Protein 7P8M (pdb70)

Organism: Methanocaldococcus jannaschii (strain ATCC 43067 / DSM 2661 / JAL-1 / JCM 10045 / NBRC 100440) (NCBI:txid243232)

Solvent-accessible surface area: 31659 Å² total; per-residue (Å²): 134,74,23,45,22,16,91,22,103,57,84,13,15,64,103,38,69,46,1,14,2,38,12,24,0,50,0,28,2,10,0,1,0,4,2,0,0,20,22,1,1,105,26,0,5,141,16,0,87,132,125,86,52,42,11,21,13,0,21,1,14,4,2,0,1,13,13,1,90,29,133,50,122,52,48,26,14,94,23,98,40,57,4,12,1,0,1,1,0,8,0,13,47,64,56,99,33,145,164,128,107,98,85,69,154,15,51,0,28,103,26,0,44,141,12,0,63,63,33,3,109,159,14,4,110,14,18,63,22,125,120,4,13,83,27,55,37,99,13,16,39,3,31,158,38,41,35,45,6,0,76,82,56,53,145,40,0,16,1,47,36,13,1,2,0,11,3,16,9,67,60,3,20,0,1,96,0,0,7,54,0,1,106,68,0,12,29,88,132,4,11,103,94,9,52,4,4,0,1,4,0,72,0,21,0,8,4,61,40,137,70,0,18,0,43,1,41,0,0,0,0,1,111,97,0,140,47,31,102,49,0,90,102,16,8,94,91,0,60,128,47,0,78,50,25,5,145,158,30,2,123,60,45,106,38,57,15,68,11,10,95,100,32,41,78,165,183,99,55,26,41,17,0,13,0,0,0,10,1,1,77,5,41,19,0,1,0,3,15,0,6,24,14,29,2,0,14,3,14,20,10,19,3,2,5,30,6,4,2,0,9,0,4,3,2,19,1,0,0,2,0,8,7,0,0,34,36,0,0,77,24,0,22,147,36,138,3,8,50,10,0,12,0,12,0,4,2,40,11,20,99,25,2,28,88,1,50,0,0,0,0,7,0,11,13,62,124,120,88,70,21,143,93,7,47,78,116,0,80,105,20,0,47,87,29,0,97,63,3,70,68,0,39,108,34,5,56,81,47,147,42,75,10,26,178,104,189,37,83,16,77,19,63,105,34,125,37,81,10,18,53,106,27,53,3,2,1,1,3,15,19,0,56,0,14,0,9,1,1,0,4,2,0,0,8,9,2,1,73,25,0,0,130,19,0,87,131,125,26,35,0,11,0,97,9,36,2,9,8,3,0,1,6,7,8,71,5,145,51,124,45,48,28,20,86,33,83,46,48,4,11,0,0,1,0,3,90,3,11,25,42,3,85,32,192,172,132,153,101,82,66,142,10,71,1,17,103,28,0,35,118,14,0,63,56,28,2,116,155,24,3,117,20,11,66,14,131,124,4,13,74,21,55,37,103,12,24,98,36,74,31,60,21,100,76,6,134,92,38,75,104,68,113,52,10,102,3,127,70,38,21,27,0,13,6,13,4,64,53,3,13,0,1,91,0,0,8,50,0,1,112,60,0,19,28,88,128,3,4,109,103,7,57,4,2,0,6,6,0,28,0,7,0,3,2,60,38,126,61,0,5,0,20,1,31,0,0,0,0,1,135,90,0,142,49,33,105,49,0,70,85,14,0,93,106,0,54,128,50,0,92,65,25,5,133,161,43,3,90,69,40,108,40,56,18,52,6,11,39,30,30,41,66,145,121,91,16,15,49,24,5,25,2,0,0,20,0,5,21,26,52,4,0,0,0,2,10,0,5,27,18,29,3,0,2,3,1,32,7,28,8,15,8,72,4,9,2,0,17,10,1,10,37,53,3,2,1,0,0,10,3,0,0,40,26,0,0,69,26,0,20,150,34,130,1,8,71,7,0,22,0,25,0,13,0,68,50,51,103,31,0,16,52,1,64,28,0,20,0,10,0,9,12,68,125,121,74,78,24,133,94,4,27,82,116,0,62,125,23,0,41,98,32,0,93,69,0,61,74,0,8,98,38,3,31,91,43,144,29,70,8,30

Sequence (812 aa):
RNIIVKKLDVEPIEERPTEIVERKGLGHPDSICDGIAESVSRALCKMYMEKFGTILHHNTDQVELVGGHAYPKFGGGVMVSPIYILLSGRATMEILDKEKNEVIKLPVGTTAVKAAKEYLKKVLRNVDVDKDVIIDCRIGQGSMDAVDVFERQKEVPLANDTSFGVGYAPLSTTERLVLETERFLNSDELKNEIPAVGEDIKVMGLREGKKITLTIAMAVVDRYVKNIEEYKEVIEKVRKKVEDLAKKIADGYEVEIHINTADDYERESVYLTVTGTSAEMGDDGSVGRGNRVNGLITPFRPMSMEAASGKNPVNHVGKIYNILANLIANDIAKLEGVKECYVRILSQAGKPINEPKALDIEIITEDSYDIKDIEPKAKEIANKWLDNIMEVQKMIVEGKVTTFSHMRNIIVKKLDVEPIEERPTEIVERKGLGHPDSICDGIAESVSRALCKMYMEKFGTILHHNTDQVELVGGHAYPKFGGGVMVSPIYILLSGRATMEILDKEKNEVIKLPVGTTAVKAAKEYLKKVLRNVDVDKDVIIDCRIGQGSMDAVDVFERQKNEVPLANDTSFGVGYAPLSTTERLVLETERFLNSDELKNEIPAVGEDIKVMGLREGKKITLTIAMAVVDRYVKNIEEYKEVIEKVRKKVEDLAKKIADGYEVEIHINTADDYERESVYLTVTGTSAEMGDDGSVGRGNRVNGLITPFRPMSMEAASGKNPVNHVGKIYNILANLIANDIAKLEGVKECYVRILSQAGKPINEPKALDIEIITEDSYDIKDIEPKAKEIANKWLDNIMEVQKMIVEGKVTTF

B-factor: mean 40.02, std 16.42, range [15.79, 148.14]

Secondary structure (DSSP, 8-state):
--EEEEE--S--GGGSSEEEEEEE-TTSHHHHHHHHHHHHHHHHHHHHHHHHSSPPPEEEEEEEEE--EEE--TT--EEEEPEEEEEEEEE--EEEETTTTEEEE--HHHHHHHHHHHHHHHH-TT--TTTTEEEEE--EEPPHHHHHHHHHT---PBPSSS-EEEEEESPPHHHHHHHHHHHHHTSHHHHHH-TTEEEEEEEEEEEETTEEEEEEEEEEEGGG--SHHHHHHHHHHHHHHHHHHHHHHSTTSEEEEEE-TT-BGGGTB--EESSSSGGGGT--EETTSS--TTS-B-TTS-------TTB-TTT-HHHHHHHHHHHHHHHHHTSTTEEEEEEEEE--TTSBTTS-SEEEEEEEEPTT--HHHHHHHHHHHHHHHHHTTHHHHHHHHTT-S---/-----EEEEE--S--GGGSSEEEEEEE-TTSHHHHHHHHHHHHHHHHHHHHHHHHSS---EEEEEEEEE--EEE--TT--EEEE-EEEEEEEEEEEEEEETTTTEEEE--HHHHHHHHHHHHHHHH-TT--TTTSEEEEE--EEEEEEHHHHHHHTT-PPPBP-S--EEEEEES--HHHHHHHHHHHHHTSHHHHHH-TTEEEEEEEEEEEETTEEEEEEEEEEEGGG--SHHHHHHHHHHHHHHHHHHHHHHSTTSEEEEEESTT-BTTTTB--EESSSSGGGTT--EETTSS--TTS-B-TTS-------TTS-TTT-HHHHHHHHHHHHHHHHTTSTTEEEEEEEEE--TTSBTTS-SEEEEEEEEPTT--HHHHHHHHHHHHHHHHHTHHHHHHHHHTT-S---

Radius of gyration: 25.98 Å; Cα contacts (8 Å, |Δi|>4): 2005; chains: 2; bounding box: 75×56×71 Å

Foldseek 3Di:
DFEAEAADDDDDPQQDQKFKKKFWFCQEQANLFLQLLQLLQLLQQVQCCVVPVGRADWFFLKKKKFFAAWDFDAQFTGFDGAIEMEGETADAQWDQPVVVRDIGGGPSQVSSQVSSLVSCVVQFVQDDCVPRYDYHYDYYHDDVVLRCQQPVPLVFGFASAWFKAKAKDDDDLQHCLNQVLLCVLSPPVNCVVVVQWFRRKMWMWMGGHQEIEIEIETAGANSRGNDVVSVVVSVVVSVVVSVVVCCVRSPPGHYHYHYQPVDDVVVRRGRYDNGRHCSNVRDIYIFQPGAAQVRMDTPPADGGSQGLRNGHLSHHCSNLNNLLNHQLNHVLCPDQFFPMKMWMFTAHGSHGPLDTPHIYMYTHTDPPDDVVVSVVVSVVSSNVCSVVSVVSSVCSSVVVGGRD/DDDFFEAEDADPDDDDLQDFKWKWKFWFCQEQANLFLQLLQLLLLLQQVQCCVVQVFHFAWFFLKKWKAFADWDFDAQFTGQDGAIEMETETADAAWECEVVPRDIDGTPNFVSSQVSSLVSCVVQFVQDDSVGRYDYHYDYHYDYYYVVVSVVRNVLDFDFAQDWAKAKAKDDDDLQNVLNQVLLVVLSDPVNCVVQVQWFRRKMWMWMGRRQEIEIEMETAGARSRGNALVSVVVSVVVSVVVSVVVCCVRVPPGHYHYHYQPVDDSVVRRGRYDNRGHSSNPNDIYIFQPGDAQVRMDTPPDDDDSDGLRRHQLRHDLNNLRNQLQHVLNHVLCPDPFFPMKMWMFIADGPGRSLRTPHIYIYTHGDPPDDSVVSVVVSVVSSNVCSVVSVVSSVCSSVVVGGRD

InterPro domains:
  IPR002795 S-adenosylmethionine synthetase, archaea [MF_00136] (1-406)
  IPR027790 S-adenosylmethionine synthase [PF01941] (2-402)
  IPR027790 S-adenosylmethionine synthase [PTHR36697] (1-406)
  IPR042544 S-adenosylmethionine synthetase, domain 3 [G3DSA:3.30.300.280] (145-271)
  IPR042544 S-adenosylmethionine synthetase, domain 3 [G3DSA:3.30.300.280] (272-405)

Structure (mmCIF, N/CA/C/O backbone):
data_7P8M
#
_entry.id   7P8M
#
_cell.length_a   76.490
_cell.length_b   76.490
_cell.length_c   280.990
_cell.angle_alpha   90.000
_cell.angle_beta   90.000
_cell.angle_gamma   120.000
#
_symmetry.space_group_name_H-M   'P 32 2 1'
#
loop_
_entity.id
_entity.type
_entity.pdbx_description
1 polymer 'S-adenosylmethionine synthase'
2 non-polymer TRIPHOSPHATE
3 non-polymer 'MAGNESIUM ION'
4 non-polymer '4,5-dimethoxy-2-nitro benzyme S-adenosyl-methionine'
5 water water
#
loop_
_atom_site.group_PDB
_atom_site.id
_atom_site.type_symbol
_atom_site.label_atom_id
_atom_site.label_alt_id
_atom_site.label_comp_id
_atom_site.label_asym_id
_atom_site.label_entity_id
_atom_site.label_seq_id
_atom_site.pdbx_PDB_ins_code
_atom_site.Cartn_x
_atom_site.Cartn_y
_atom_site.Cartn_z
_atom_site.occupancy
_atom_site.B_iso_or_equiv
_atom_site.auth_seq_id
_atom_site.auth_comp_id
_atom_site.auth_asym_id
_atom_site.auth_atom_id
_atom_site.pdbx_PDB_model_num
ATOM 1 N N . ARG A 1 22 ? -44.165 -9.983 36.261 1.00 50.14 2 ARG A N 1
ATOM 2 C CA . ARG A 1 22 ? -42.968 -10.674 35.789 1.00 51.07 2 ARG A CA 1
ATOM 3 C C . ARG A 1 22 ? -42.547 -11.787 36.748 1.00 47.81 2 ARG A C 1
ATOM 4 O O . ARG A 1 22 ? -42.722 -11.678 37.961 1.00 42.30 2 ARG A O 1
ATOM 25 N N . ASN A 1 23 ? -41.978 -12.848 36.186 1.00 44.76 3 ASN A N 1
ATOM 26 C CA . ASN A 1 23 ? -41.633 -14.045 36.943 1.00 42.64 3 ASN A CA 1
ATOM 27 C C . ASN A 1 23 ? -40.228 -13.995 37.539 1.00 41.16 3 ASN A C 1
ATOM 28 O O . ASN A 1 23 ? -39.351 -14.768 37.147 1.00 36.68 3 ASN A O 1
ATOM 39 N N . ILE A 1 24 ? -40.024 -13.092 38.492 1.00 39.06 4 ILE A N 1
ATOM 40 C CA . ILE A 1 24 ? -38.725 -12.932 39.137 1.00 36.82 4 ILE A CA 1
ATOM 41 C C . ILE A 1 24 ? -38.730 -13.623 40.493 1.00 41.26 4 ILE A C 1
ATOM 42 O O . ILE A 1 24 ? -39.616 -13.399 41.316 1.00 43.19 4 ILE A O 1
ATOM 58 N N . ILE A 1 25 ? -37.725 -14.469 40.699 1.00 37.08 5 ILE A N 1
ATOM 59 C CA . ILE A 1 25 ? -37.623 -15.329 41.872 1.00 40.22 5 ILE A CA 1
ATOM 60 C C . ILE A 1 25 ? -36.297 -15.050 42.572 1.00 38.33 5 ILE A C 1
ATOM 61 O O . ILE A 1 25 ? -35.245 -15.073 41.941 1.00 31.22 5 ILE A O 1
ATOM 77 N N . VAL A 1 26 ? -36.345 -14.776 43.871 1.00 34.05 6 VAL A N 1
ATOM 78 C CA . VAL A 1 26 ? -35.126 -14.512 44.626 1.00 34.51 6 VAL A CA 1
ATOM 79 C C . VAL A 1 26 ? -35.013 -15.511 45.765 1.00 40.67 6 VAL A C 1
ATOM 80 O O . VAL A 1 26 ? -35.964 -15.712 46.515 1.00 36.88 6 VAL A O 1
ATOM 93 N N . LYS A 1 27 ? -33.846 -16.140 45.876 1.00 30.89 7 LYS A N 1
ATOM 94 C CA . LYS A 1 27 ? -33.595 -17.130 46.917 1.00 31.98 7 LYS A CA 1
ATOM 95 C C . LYS A 1 27 ? -32.265 -16.890 47.604 1.00 33.63 7 LYS A C 1
ATOM 96 O O . LYS A 1 27 ? -31.292 -16.455 46.987 1.00 32.57 7 LYS A O 1
ATOM 115 N N . LYS A 1 28 ? -32.235 -17.186 48.896 1.00 27.86 8 LYS A N 1
ATOM 116 C CA . LYS A 1 28 ? -30.990 -17.284 49.625 1.00 28.00 8 LYS A CA 1
ATOM 117 C C . LYS A 1 28 ? -30.343 -18.609 49.235 1.00 29.22 8 LYS A C 1
ATOM 118 O O . LYS A 1 28 ? -31.034 -19.617 49.075 1.00 35.04 8 LYS A O 1
ATOM 137 N N . LEU A 1 29 ? -29.029 -18.598 49.052 1.00 31.18 9 LEU A N 1
ATOM 138 C CA . LEU A 1 29 ? -28.282 -19.819 48.770 1.00 32.44 9 LEU A CA 1
ATOM 139 C C . LEU A 1 29 ? -27.271 -20.020 49.885 1.00 30.99 9 LEU A C 1
ATOM 140 O O . LEU A 1 29 ? -26.439 -19.150 50.141 1.00 31.07 9 LEU A O 1
ATOM 156 N N . ASP A 1 30 ? -27.364 -21.162 50.556 1.00 34.79 10 ASP A N 1
ATOM 157 C CA . ASP A 1 30 ? -26.524 -21.442 51.714 1.00 35.33 10 ASP A CA 1
ATOM 158 C C . ASP A 1 30 ? -25.544 -22.568 51.397 1.00 34.45 10 ASP A C 1
ATOM 159 O O . ASP A 1 30 ? -25.740 -23.720 51.785 1.00 33.42 10 ASP A O 1
ATOM 168 N N . VAL A 1 31 ? -24.496 -22.216 50.663 1.00 33.16 11 VAL A N 1
ATOM 169 C CA . VAL A 1 31 ? -23.432 -23.146 50.316 1.00 28.61 11 VAL A CA 1
ATOM 170 C C . VAL A 1 31 ? -22.110 -22.428 50.538 1.00 31.81 11 VAL A C 1
ATOM 171 O O . VAL A 1 31 ? -22.091 -21.224 50.796 1.00 31.38 11 VAL A O 1
ATOM 184 N N . GLU A 1 32 ? -21.007 -23.157 50.447 1.00 29.32 12 GLU A N 1
ATOM 185 C CA . GLU A 1 32 ? -19.700 -22.552 50.650 1.00 33.03 12 GLU A CA 1
ATOM 186 C C . GLU A 1 32 ? -19.358 -21.622 49.481 1.00 33.07 12 GLU A C 1
ATOM 187 O O . GLU A 1 32 ? -19.430 -22.038 48.325 1.00 31.83 12 GLU A O 1
ATOM 199 N N . PRO A 1 33 ? -18.990 -20.360 49.773 1.00 38.36 13 PRO A N 1
ATOM 200 C CA . PRO A 1 33 ? -18.576 -19.456 48.691 1.00 33.30 13 PRO A CA 1
ATOM 201 C C . PRO A 1 33 ? -17.375 -20.007 47.931 1.00 34.19 13 PRO A C 1
ATOM 202 O O . PRO A 1 33 ? -16.538 -20.676 48.532 1.00 31.01 13 PRO A O 1
ATOM 213 N N . ILE A 1 34 ? -17.292 -19.727 46.632 1.00 32.97 14 ILE A N 1
ATOM 214 C CA . ILE A 1 34 ? -16.283 -20.349 45.784 1.00 30.20 14 ILE A CA 1
ATOM 215 C C . ILE A 1 34 ? -14.855 -20.032 46.249 1.00 31.75 14 ILE A C 1
ATOM 216 O O . ILE A 1 34 ? -13.979 -20.894 46.173 1.00 33.19 14 ILE A O 1
ATOM 232 N N . GLU A 1 35 ? -14.624 -18.818 46.743 1.00 32.26 15 GLU A N 1
ATOM 233 C CA . GLU A 1 35 ? -13.294 -18.427 47.225 1.00 38.48 15 GLU A CA 1
ATOM 234 C C . GLU A 1 35 ? -12.835 -19.262 48.414 1.00 39.91 15 GLU A C 1
ATOM 235 O O . GLU A 1 35 ? -11.636 -19.451 48.623 1.00 39.43 15 GLU A O 1
ATOM 247 N N . GLU A 1 36 ? -13.793 -19.746 49.196 1.00 37.03 16 GLU A N 1
ATOM 248 C CA . GLU A 1 36 ? -13.495 -20.444 50.438 1.00 34.40 16 GLU A CA 1
ATOM 249 C C . GLU A 1 36 ? -13.432 -21.951 50.234 1.00 38.66 16 GLU A C 1
ATOM 250 O O . GLU A 1 36 ? -12.978 -22.683 51.105 1.00 34.42 16 GLU A O 1
ATOM 262 N N . ARG A 1 37 ? -13.875 -22.417 49.072 1.00 28.72 17 ARG A N 1
ATOM 263 C CA . ARG A 1 37 ? -13.764 -23.828 48.754 1.00 25.78 17 ARG A CA 1
ATOM 264 C C . ARG A 1 37 ? -12.289 -24.179 48.583 1.00 24.11 17 ARG A C 1
ATOM 265 O O . ARG A 1 37 ? -11.476 -23.303 48.300 1.00 30.85 17 ARG A O 1
ATOM 286 N N . PRO A 1 38 ? -11.930 -25.456 48.766 1.00 26.44 18 PRO A N 1
ATOM 287 C CA . PRO A 1 38 ? -10.508 -25.811 48.668 1.00 26.81 18 PRO A CA 1
ATOM 288 C C . PRO A 1 38 ? -9.942 -25.766 47.251 1.00 33.84 18 PRO A C 1
ATOM 289 O O . PRO A 1 38 ? -8.754 -25.480 47.093 1.00 27.56 18 PRO A O 1
ATOM 300 N N . THR A 1 39 ? -10.767 -26.043 46.246 1.00 25.87 19 THR A N 1
ATOM 301 C CA . THR A 1 39 ? -10.262 -26.209 44.887 1.00 27.55 19 THR A CA 1
ATOM 302 C C . THR A 1 39 ? -11.084 -25.430 43.877 1.00 28.76 19 THR A C 1
ATOM 303 O O . THR A 1 39 ? -12.313 -25.377 43.957 1.00 26.71 19 THR A O 1
ATOM 314 N N . GLU A 1 40 ? -10.376 -24.835 42.923 1.00 25.28 20 GLU A N 1
ATOM 315 C CA . GLU A 1 40 ? -10.985 -24.082 41.839 1.00 28.80 20 GLU A CA 1
ATOM 316 C C . GLU A 1 40 ? -10.196 -24.351 40.563 1.00 25.81 20 GLU A C 1
ATOM 317 O O . GLU A 1 40 ? -8.966 -24.347 40.581 1.00 25.80 20 GLU A O 1
ATOM 329 N N . ILE A 1 41 ? -10.891 -24.608 39.462 1.00 24.75 21 ILE A N 1
ATOM 330 C CA . ILE A 1 41 ? -10.219 -24.707 38.171 1.00 26.15 21 ILE A CA 1
ATOM 331 C C . ILE A 1 41 ? -10.976 -23.847 37.172 1.00 26.05 21 ILE A C 1
ATOM 332 O O . ILE A 1 41 ? -12.205 -23.868 37.117 1.00 27.18 21 ILE A O 1
ATOM 348 N N . VAL A 1 42 ? -10.214 -23.055 36.424 1.00 24.79 22 VAL A N 1
ATOM 349 C CA . VAL A 1 42 ? -10.744 -22.052 35.512 1.00 26.25 22 VAL A CA 1
ATOM 350 C C . VAL A 1 42 ? -9.859 -22.022 34.275 1.00 21.39 22 VAL A C 1
ATOM 351 O O . VAL A 1 42 ? -8.638 -22.145 34.380 1.00 26.29 22 VAL A O 1
ATOM 364 N N . GLU A 1 43 ? -10.466 -21.844 33.110 1.00 24.28 23 GLU A N 1
ATOM 365 C CA . GLU A 1 43 ? -9.713 -21.821 31.862 1.00 22.70 23 GLU A CA 1
ATOM 366 C C . GLU A 1 43 ? -10.193 -20.692 30.958 1.00 26.01 23 GLU A C 1
ATOM 367 O O . GLU A 1 43 ? -11.375 -20.336 30.975 1.00 24.27 23 GLU A O 1
ATOM 379 N N . ARG A 1 44 ? -9.267 -20.108 30.198 1.00 24.05 24 ARG A N 1
ATOM 380 C CA . ARG A 1 44 ? -9.631 -19.186 29.128 1.00 24.96 24 ARG A CA 1
ATOM 381 C C . ARG A 1 44 ? -8.870 -19.512 27.848 1.00 23.38 24 ARG A C 1
ATOM 382 O O . ARG A 1 44 ? -7.640 -19.621 27.840 1.00 21.81 24 ARG A O 1
ATOM 403 N N . LYS A 1 45 ? -9.631 -19.678 26.772 1.00 22.15 25 LYS A N 1
ATOM 404 C CA . LYS A 1 45 ? -9.087 -19.859 25.435 1.00 24.74 25 LYS A CA 1
ATOM 405 C C . LYS A 1 45 ? -8.935 -18.493 24.795 1.00 22.66 25 LYS A C 1
ATOM 406 O O . LYS A 1 45 ? -9.924 -17.834 24.499 1.00 23.36 25 LYS A O 1
ATOM 425 N N . GLY A 1 46 ? -7.694 -18.061 24.613 1.00 23.75 26 GLY A N 1
ATOM 426 C CA . GLY A 1 46 ? -7.419 -16.711 24.166 1.00 24.74 26 GLY A CA 1
ATOM 427 C C . GLY A 1 46 ? -7.744 -16.500 22.699 1.00 22.76 26 GLY A C 1
ATOM 428 O O . GLY A 1 46 ? -8.173 -17.417 22.009 1.00 24.82 26 GLY A O 1
ATOM 432 N N . LEU A 1 47 ? -7.514 -15.280 22.233 1.00 23.44 27 LEU A N 1
ATOM 433 C CA . LEU A 1 47 ? -8.044 -14.818 20.953 1.00 29.59 27 LEU A CA 1
ATOM 434 C C . LEU A 1 47 ? -7.634 -15.647 19.735 1.00 27.32 27 LEU A C 1
ATOM 435 O O . LEU A 1 47 ? -8.428 -15.816 18.807 1.00 25.03 27 LEU A O 1
ATOM 451 N N . GLY A 1 48 ? -6.407 -16.161 19.731 1.00 26.71 28 GLY A N 1
ATOM 452 C CA . GLY A 1 48 ? -5.906 -16.915 18.594 1.00 25.00 28 GLY A CA 1
ATOM 453 C C . GLY A 1 48 ? -6.058 -18.420 18.720 1.00 26.30 28 GLY A C 1
ATOM 454 O O . GLY A 1 48 ? -5.600 -19.166 17.857 1.00 24.76 28 GLY A O 1
ATOM 458 N N . HIS A 1 49 ? -6.683 -18.876 19.801 1.00 24.17 29 HIS A N 1
ATOM 459 C CA . HIS A 1 49 ? -7.016 -20.288 19.938 1.00 23.55 29 HIS A CA 1
ATOM 460 C C . HIS A 1 49 ? -8.079 -20.653 18.896 1.00 23.43 29 HIS A C 1
ATOM 461 O O . HIS A 1 49 ? -8.983 -19.861 18.651 1.00 24.91 29 HIS A O 1
ATOM 474 N N . PRO A 1 50 ? -7.988 -21.851 18.289 1.00 25.22 30 PRO A N 1
ATOM 475 C CA . PRO A 1 50 ? -8.905 -22.141 17.172 1.00 23.51 30 PRO A CA 1
ATOM 476 C C . PRO A 1 50 ? -10.397 -22.017 17.508 1.00 22.06 30 PRO A C 1
ATOM 477 O O . PRO A 1 50 ? -11.169 -21.562 16.670 1.00 24.53 30 PRO A O 1
ATOM 488 N N . ASP A 1 51 ? -10.798 -22.404 18.716 1.00 23.64 31 ASP A N 1
ATOM 489 C CA . ASP A 1 51 ? -12.204 -22.303 19.092 1.00 21.26 31 ASP A CA 1
ATOM 490 C C . ASP A 1 51 ? -12.633 -20.840 19.211 1.00 25.76 31 ASP A C 1
ATOM 491 O O . ASP A 1 51 ? -13.724 -20.473 18.774 1.00 22.70 31 ASP A O 1
ATOM 500 N N . SER A 1 52 ? -11.764 -20.009 19.781 1.00 21.91 32 SER A N 1
ATOM 501 C CA . SER A 1 52 ? -12.026 -18.577 19.916 1.00 23.06 32 SER A CA 1
ATOM 502 C C . SER A 1 52 ? -11.988 -17.845 18.569 1.00 22.43 32 SER A C 1
ATOM 503 O O . SER A 1 52 ? -12.694 -16.857 18.367 1.00 23.17 32 SER A O 1
ATOM 511 N N . ILE A 1 53 ? -11.139 -18.311 17.665 1.00 24.93 33 ILE A N 1
ATOM 512 C CA . ILE A 1 53 ? -11.141 -17.787 16.297 1.00 23.96 33 ILE A CA 1
ATOM 513 C C . ILE A 1 53 ? -12.523 -18.002 15.689 1.00 22.14 33 ILE A C 1
ATOM 514 O O . ILE A 1 53 ? -13.086 -17.097 15.078 1.00 26.44 33 ILE A O 1
ATOM 530 N N . CYS A 1 54 ? -13.083 -19.191 15.881 1.00 20.78 34 CYS A N 1
ATOM 531 C CA . CYS A 1 54 ? -14.416 -19.487 15.366 1.00 19.85 34 CYS A CA 1
ATOM 532 C C . CYS A 1 54 ? -15.501 -18.631 16.016 1.00 22.76 34 CYS A C 1
ATOM 533 O O . CYS A 1 54 ? -16.347 -18.098 15.320 1.00 22.15 34 CYS A O 1
ATOM 541 N N . ASP A 1 55 ? -15.489 -18.487 17.343 1.00 20.66 35 ASP A N 1
ATOM 542 C CA . ASP A 1 55 ? -16.455 -17.611 18.009 1.00 21.92 35 ASP A CA 1
ATOM 543 C C . ASP A 1 55 ? -16.390 -16.180 17.481 1.00 20.87 35 ASP A C 1
ATOM 544 O O . ASP A 1 55 ? -17.416 -15.568 17.184 1.00 23.01 35 ASP A O 1
ATOM 553 N N . GLY A 1 56 ? -15.181 -15.641 17.383 1.00 22.83 36 GLY A N 1
ATOM 554 C CA . GLY A 1 56 ? -14.994 -14.269 16.948 1.00 21.18 36 GLY A CA 1
ATOM 555 C C . GLY A 1 56 ? -15.348 -14.060 15.486 1.00 22.20 36 GLY A C 1
ATOM 556 O O . GLY A 1 56 ? -15.861 -13.005 15.117 1.00 22.81 36 GLY A O 1
ATOM 560 N N . ILE A 1 57 ? -15.077 -15.054 14.650 1.00 21.33 37 ILE A N 1
ATOM 561 C CA . ILE A 1 57 ? -15.479 -14.966 13.245 1.00 21.54 37 ILE A CA 1
ATOM 562 C C . ILE A 1 57 ? -17.003 -14.974 13.164 1.00 23.18 37 ILE A C 1
ATOM 563 O O . ILE A 1 57 ? -17.598 -14.169 12.449 1.00 26.33 37 ILE A O 1
ATOM 579 N N . ALA A 1 58 ? -17.630 -15.882 13.904 1.00 25.43 38 ALA A N 1
ATOM 580 C CA . ALA A 1 58 ? -19.085 -15.997 13.898 1.00 20.90 38 ALA A CA 1
ATOM 581 C C . ALA A 1 58 ? -19.738 -14.669 14.274 1.00 23.67 38 ALA A C 1
ATOM 582 O O . ALA A 1 58 ? -20.667 -14.218 13.605 1.00 25.54 38 ALA A O 1
ATOM 589 N N . GLU A 1 59 ? -19.248 -14.035 15.337 1.00 24.83 39 GLU A N 1
ATOM 590 C CA . GLU A 1 59 ? -19.803 -12.758 15.767 1.00 23.25 39 GLU A CA 1
ATOM 591 C C . GLU A 1 59 ? -19.514 -11.644 14.752 1.00 26.99 39 GLU A C 1
ATOM 592 O O . GLU A 1 59 ? -20.374 -10.801 14.505 1.00 26.49 39 GLU A O 1
ATOM 604 N N . SER A 1 60 ? -18.314 -11.649 14.173 1.00 25.18 40 SER A N 1
ATOM 605 C CA . SER A 1 60 ? -17.956 -10.711 13.106 1.00 28.24 40 SER A CA 1
ATOM 606 C C . SER A 1 60 ? -18.914 -10.786 11.924 1.00 29.61 40 SER A C 1
ATOM 607 O O . SER A 1 60 ? -19.302 -9.763 11.363 1.00 26.57 40 SER A O 1
ATOM 615 N N . VAL A 1 61 ? -19.277 -12.003 11.540 1.00 25.14 41 VAL A N 1
ATOM 616 C CA . VAL A 1 61 ? -20.203 -12.204 10.433 1.00 21.89 41 VAL A CA 1
ATOM 617 C C . VAL A 1 61 ? -21.572 -11.632 10.788 1.00 24.93 41 VAL A C 1
ATOM 618 O O . VAL A 1 61 ? -22.183 -10.945 9.984 1.00 22.97 41 VAL A O 1
ATOM 631 N N . SER A 1 62 ? -22.048 -11.878 12.004 1.00 22.00 42 SER A N 1
ATOM 632 C CA . SER A 1 62 ? -23.356 -11.365 12.391 1.00 20.70 42 SER A CA 1
ATOM 633 C C . SER A 1 62 ? -23.355 -9.837 12.405 1.00 24.47 42 SER A C 1
ATOM 634 O O . SER A 1 62 ? -24.306 -9.203 11.939 1.00 25.63 42 SER A O 1
ATOM 642 N N . ARG A 1 63 ? -22.288 -9.248 12.936 1.00 23.12 43 ARG A N 1
ATOM 643 C CA . ARG A 1 63 ? -22.193 -7.796 13.020 1.00 23.97 43 ARG A CA 1
ATOM 644 C C . ARG A 1 63 ? -22.225 -7.173 11.632 1.00 26.49 43 ARG A C 1
ATOM 645 O O . ARG A 1 63 ? -22.872 -6.146 11.418 1.00 27.63 43 ARG A O 1
ATOM 666 N N . ALA A 1 64 ? -21.530 -7.807 10.695 1.00 25.05 44 ALA A N 1
ATOM 667 C CA . ALA A 1 64 ? -21.448 -7.302 9.322 1.00 30.29 44 ALA A CA 1
ATOM 668 C C . ALA A 1 64 ? -22.780 -7.443 8.591 1.00 27.32 44 ALA A C 1
ATOM 669 O O . ALA A 1 64 ? -23.171 -6.558 7.830 1.00 29.13 44 ALA A O 1
ATOM 676 N N . LEU A 1 65 ? -23.472 -8.555 8.814 1.00 24.98 45 LEU A N 1
ATOM 677 C CA . LEU A 1 65 ? -24.802 -8.744 8.254 1.00 25.41 45 LEU A CA 1
ATOM 678 C C . LEU A 1 65 ? -25.811 -7.756 8.838 1.00 28.43 45 LEU A C 1
ATOM 679 O O . LEU A 1 65 ? -26.674 -7.256 8.121 1.00 28.88 45 LEU A O 1
ATOM 695 N N . CYS A 1 66 ? -25.711 -7.478 10.136 1.00 26.08 46 CYS A N 1
ATOM 696 C CA . CYS A 1 66 ? -26.591 -6.496 10.765 1.00 26.21 46 CYS A CA 1
ATOM 697 C C . CYS A 1 66 ? -26.422 -5.157 10.076 1.00 26.59 46 CYS A C 1
ATOM 698 O O . CYS A 1 66 ? -27.398 -4.473 9.778 1.00 31.20 46 CYS A O 1
ATOM 706 N N . LYS A 1 67 ? -25.170 -4.794 9.822 1.00 26.52 47 LYS A N 1
ATOM 707 C CA . LYS A 1 67 ? -24.848 -3.519 9.202 1.00 31.77 47 LYS A CA 1
ATOM 708 C C . LYS A 1 67 ? -25.353 -3.475 7.762 1.00 29.86 47 LYS A C 1
ATOM 709 O O . LYS A 1 67 ? -25.834 -2.446 7.297 1.00 33.83 47 LYS A O 1
ATOM 728 N N . MET A 1 68 ? -25.245 -4.600 7.068 1.00 27.20 48 MET A N 1
ATOM 729 C CA . MET A 1 68 ? -25.675 -4.681 5.675 1.00 29.30 48 MET A CA 1
ATOM 730 C C . MET A 1 68 ? -27.193 -4.591 5.579 1.00 32.50 48 MET A C 1
ATOM 731 O O . MET A 1 68 ? -27.726 -3.858 4.745 1.00 27.41 48 MET A O 1
ATOM 745 N N . TYR A 1 69 ? -27.885 -5.335 6.436 1.00 31.18 49 TYR A N 1
ATOM 746 C CA . TYR A 1 69 ? -29.343 -5.310 6.464 1.00 29.29 49 TYR A CA 1
ATOM 747 C C . TYR A 1 69 ? -29.849 -3.917 6.818 1.00 36.34 49 TYR A C 1
ATOM 748 O O . TYR A 1 69 ? -30.831 -3.437 6.242 1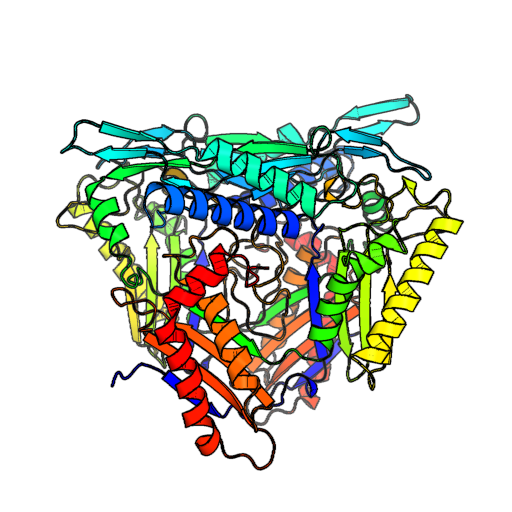.00 32.62 49 TYR A O 1
ATOM 766 N N . MET A 1 70 ? -29.176 -3.276 7.769 1.00 32.31 50 MET A N 1
ATOM 767 C CA . MET A 1 70 ? -29.539 -1.931 8.204 1.00 34.51 50 MET A CA 1
ATOM 768 C C . MET A 1 70 ? -29.389 -0.933 7.062 1.00 37.89 50 MET A C 1
ATOM 769 O O . MET A 1 70 ? -30.267 -0.103 6.839 1.00 36.68 50 MET A O 1
ATOM 783 N N . GLU A 1 71 ? -28.272 -1.019 6.347 1.00 37.19 51 GLU A N 1
ATOM 784 C CA . GLU A 1 71 ? -28.024 -0.160 5.191 1.00 42.74 51 GLU A CA 1
ATOM 785 C C . GLU A 1 71 ? -29.108 -0.292 4.124 1.00 39.93 51 GLU A C 1
ATOM 786 O O . GLU A 1 71 ? -29.604 0.713 3.620 1.00 45.59 51 GLU A O 1
ATOM 798 N N . LYS A 1 72 ? -29.475 -1.524 3.783 1.00 36.37 52 LYS A N 1
ATOM 799 C CA . LYS A 1 72 ? -30.415 -1.758 2.690 1.00 38.83 52 LYS A CA 1
ATOM 800 C C . LYS A 1 72 ? -31.872 -1.522 3.092 1.00 42.01 52 LYS A C 1
ATOM 801 O O . LYS A 1 72 ? -32.666 -1.077 2.265 1.00 37.05 52 LYS A O 1
ATOM 820 N N . PHE A 1 73 ? -32.223 -1.803 4.348 1.00 33.68 53 PHE A N 1
ATOM 821 C CA . PHE A 1 73 ? -33.629 -1.801 4.764 1.00 35.17 53 PHE A CA 1
ATOM 822 C C . PHE A 1 73 ? -33.930 -0.978 6.017 1.00 36.46 53 PHE A C 1
ATOM 823 O O . PHE A 1 73 ? -35.093 -0.814 6.375 1.00 36.46 53 PHE A O 1
ATOM 840 N N . GLY A 1 74 ? -32.901 -0.479 6.693 1.00 33.97 54 GLY A N 1
ATOM 841 C CA . GLY A 1 74 ? -33.107 0.295 7.907 1.00 38.32 54 GLY A CA 1
ATOM 842 C C . GLY A 1 74 ? -33.504 -0.567 9.094 1.00 43.36 54 GLY A C 1
ATOM 843 O O . GLY A 1 74 ? -33.934 -0.059 10.134 1.00 38.90 54 GLY A O 1
ATOM 847 N N . THR A 1 75 ? -33.355 -1.878 8.940 1.00 42.70 55 THR A N 1
ATOM 848 C CA . THR A 1 75 ? -33.707 -2.827 9.985 1.00 43.61 55 THR A CA 1
ATOM 849 C C . THR A 1 75 ? -32.870 -4.093 9.839 1.00 40.32 55 THR A C 1
ATOM 850 O O . THR A 1 75 ? -32.374 -4.396 8.756 1.00 34.11 55 THR A O 1
ATOM 861 N N . ILE A 1 76 ? -32.709 -4.828 10.933 1.00 31.44 56 ILE A N 1
ATOM 862 C CA . ILE A 1 76 ? -31.965 -6.078 10.904 1.00 29.45 56 ILE A CA 1
ATOM 863 C C . ILE A 1 76 ? -32.904 -7.211 10.519 1.00 33.06 56 ILE A C 1
ATOM 864 O O . ILE A 1 76 ? -33.961 -7.372 11.124 1.00 37.34 56 ILE A O 1
ATOM 880 N N . LEU A 1 77 ? -32.527 -7.986 9.502 1.00 28.17 57 LEU A N 1
ATOM 881 C CA . LEU A 1 77 ? -33.312 -9.148 9.102 1.00 23.09 57 LEU A CA 1
ATOM 882 C C . LEU A 1 77 ? -32.791 -10.414 9.768 1.00 27.46 57 LEU A C 1
ATOM 883 O O . LEU A 1 77 ? -31.668 -10.456 10.273 1.00 28.60 57 LEU A O 1
ATOM 899 N N . HIS A 1 78 ? -33.623 -11.447 9.751 1.00 29.50 58 HIS A N 1
ATOM 900 C CA . HIS A 1 78 ? -33.322 -12.698 10.427 1.00 29.62 58 HIS A CA 1
ATOM 901 C C . HIS A 1 78 ? -32.027 -13.341 9.942 1.00 27.98 58 HIS A C 1
ATOM 902 O O . HIS A 1 78 ? -31.782 -13.460 8.741 1.00 26.55 58 HIS A O 1
ATOM 915 N N . HIS A 1 79 ? -31.200 -13.746 10.899 1.00 24.06 59 HIS A N 1
ATOM 916 C CA . HIS A 1 79 ? -30.006 -14.530 10.625 1.00 24.47 59 HIS A CA 1
ATOM 917 C C . HIS A 1 79 ? -29.526 -15.151 11.921 1.00 26.19 59 HIS A C 1
ATOM 918 O O . HIS A 1 79 ? -29.896 -14.696 12.989 1.00 29.76 59 HIS A O 1
ATOM 931 N N . ASN A 1 80 ? -28.718 -16.199 11.812 1.00 27.23 60 ASN A N 1
ATOM 932 C CA . ASN A 1 80 ? -27.961 -16.728 12.939 1.00 25.67 60 ASN A CA 1
ATOM 933 C C . ASN A 1 80 ? -26.735 -17.440 12.389 1.00 21.72 60 ASN A C 1
ATOM 934 O O . ASN A 1 80 ? -26.832 -18.568 11.905 1.00 23.83 60 ASN A O 1
ATOM 945 N N . THR A 1 81 ? -25.589 -16.766 12.447 1.00 23.37 61 THR A N 1
ATOM 946 C CA . THR A 1 81 ? -24.356 -17.295 11.875 1.00 25.93 61 THR A CA 1
ATOM 947 C C . THR A 1 81 ? -23.435 -17.791 12.988 1.00 27.09 61 THR A C 1
ATOM 948 O O . THR A 1 81 ? -22.236 -17.507 13.004 1.00 23.90 61 THR A O 1
ATOM 959 N N . ASP A 1 82 ? -24.027 -18.561 13.898 1.00 25.76 62 ASP A N 1
ATOM 960 C CA . ASP A 1 82 ? -23.337 -19.108 15.059 1.00 24.30 62 ASP A CA 1
ATOM 961 C C . ASP A 1 82 ? -22.762 -20.486 14.744 1.00 25.33 62 ASP A C 1
ATOM 962 O O . ASP A 1 82 ? -22.844 -21.414 15.545 1.00 23.07 62 ASP A O 1
ATOM 971 N N . GLN A 1 83 ? -22.186 -20.597 13.550 1.00 24.43 63 GLN A N 1
ATOM 972 C CA . GLN A 1 83 ? -21.623 -21.839 13.040 1.00 23.50 63 GLN A CA 1
ATOM 973 C C . GLN A 1 83 ? -20.403 -21.525 12.169 1.00 24.92 63 GLN A C 1
ATOM 974 O O . GLN A 1 83 ? -20.524 -20.931 11.088 1.00 25.29 63 GLN A O 1
ATOM 988 N N . VAL A 1 84 ? -19.234 -21.924 12.651 1.00 19.89 64 VAL A N 1
ATOM 989 C CA . VAL A 1 84 ? -17.974 -21.744 11.954 1.00 19.64 64 VAL A CA 1
ATOM 990 C C . VAL A 1 84 ? -17.103 -22.952 12.296 1.00 23.70 64 VAL A C 1
ATOM 991 O O . VAL A 1 84 ? -16.905 -23.270 13.466 1.00 24.18 64 VAL A O 1
ATOM 1004 N N . GLU A 1 85 ? -16.613 -23.641 11.275 1.00 18.15 65 GLU A N 1
ATOM 1005 C CA . GLU A 1 85 ? -15.789 -24.829 11.467 1.00 20.26 65 GLU A CA 1
ATOM 1006 C C . GLU A 1 85 ? -14.377 -24.537 10.970 1.00 25.81 65 GLU A C 1
ATOM 1007 O O . GLU A 1 85 ? -14.191 -24.154 9.810 1.00 24.87 65 GLU A O 1
ATOM 1019 N N . LEU A 1 86 ? -13.389 -24.687 11.852 1.00 22.90 66 LEU A N 1
ATOM 1020 C CA . LEU A 1 86 ? -11.991 -24.487 11.472 1.00 21.74 66 LEU A CA 1
ATOM 1021 C C . LEU A 1 86 ? -11.276 -25.830 11.378 1.00 25.59 66 LEU A C 1
ATOM 1022 O O . LEU A 1 86 ? -11.205 -26.590 12.343 1.00 24.65 66 LEU A O 1
ATOM 1038 N N . VAL A 1 87 ? -10.762 -26.109 10.186 1.00 20.44 67 VAL A N 1
ATOM 1039 C CA . VAL A 1 87 ? -10.002 -27.317 9.904 1.00 19.35 67 VAL A CA 1
ATOM 1040 C C . VAL A 1 87 ? -8.523 -26.923 9.845 1.00 26.23 67 VAL A C 1
ATOM 1041 O O . VAL A 1 87 ? -8.100 -26.179 8.962 1.00 23.43 67 VAL A O 1
ATOM 1054 N N . GLY A 1 88 ? -7.742 -27.403 10.804 1.00 23.67 68 GLY A N 1
ATOM 1055 C CA . GLY A 1 88 ? -6.350 -27.004 10.919 1.00 25.50 68 GLY A CA 1
ATOM 1056 C C . GLY A 1 88 ? -5.522 -27.275 9.673 1.00 25.39 68 GLY A C 1
ATOM 1057 O O . GLY A 1 88 ? -5.741 -28.266 8.973 1.00 24.93 68 GLY A O 1
ATOM 1061 N N . GLY A 1 89 ? -4.570 -26.385 9.409 1.00 22.29 69 GLY A N 1
ATOM 1062 C CA . GLY A 1 89 ? -3.649 -26.540 8.300 1.00 25.97 69 GLY A CA 1
ATOM 1063 C C . GLY A 1 89 ? -2.358 -27.163 8.787 1.00 33.09 69 GLY A C 1
ATOM 1064 O O . GLY A 1 89 ? -2.332 -27.816 9.830 1.00 29.07 69 GLY A O 1
ATOM 1068 N N . HIS A 1 90 ? -1.285 -26.959 8.033 1.00 25.55 70 HIS A N 1
ATOM 1069 C CA . HIS A 1 90 ? 0.012 -27.510 8.391 1.00 29.27 70 HIS A CA 1
ATOM 1070 C C . HIS A 1 90 ? 1.107 -26.513 8.071 1.00 26.77 70 HIS A C 1
ATOM 1071 O O . HIS A 1 90 ? 0.964 -25.689 7.170 1.00 29.65 70 HIS A O 1
ATOM 1084 N N . ALA A 1 91 ? 2.194 -26.580 8.832 1.00 29.27 71 ALA A N 1
ATOM 1085 C CA . ALA A 1 91 ? 3.266 -25.605 8.705 1.00 27.87 71 ALA A CA 1
ATOM 1086 C C . ALA A 1 91 ? 4.622 -26.196 9.055 1.00 28.29 71 ALA A C 1
ATOM 1087 O O . ALA A 1 91 ? 4.726 -27.306 9.578 1.00 33.21 71 ALA A O 1
ATOM 1094 N N . TYR A 1 92 ? 5.658 -25.425 8.749 1.00 28.07 72 TYR A N 1
ATOM 1095 C CA . TYR A 1 92 ? 7.036 -25.815 8.988 1.00 35.51 72 TYR A CA 1
ATOM 1096 C C . TYR A 1 92 ? 7.727 -24.658 9.687 1.00 31.19 72 TYR A C 1
ATOM 1097 O O . TYR A 1 92 ? 8.292 -23.780 9.032 1.00 32.71 72 TYR A O 1
ATOM 1115 N N . PRO A 1 93 ? 7.650 -24.627 11.029 1.00 27.00 73 PRO A N 1
ATOM 1116 C CA . PRO A 1 93 ? 8.273 -23.516 11.749 1.00 36.25 73 PRO A CA 1
ATOM 1117 C C . PRO A 1 93 ? 9.786 -23.603 11.691 1.00 33.17 73 PRO A C 1
ATOM 1118 O O . PRO A 1 93 ? 10.339 -24.697 11.587 1.00 34.42 73 PRO A O 1
ATOM 1129 N N . LYS A 1 94 ? 10.440 -22.454 11.758 1.00 35.28 74 LYS A N 1
ATOM 1130 C CA . LYS A 1 94 ? 11.889 -22.382 11.657 1.00 38.59 74 LYS A CA 1
ATOM 1131 C C . LYS A 1 94 ? 12.341 -21.113 12.351 1.00 35.84 74 LYS A C 1
ATOM 1132 O O . LYS A 1 94 ? 11.721 -20.065 12.185 1.00 32.76 74 LYS A O 1
ATOM 1151 N N . PHE A 1 95 ? 13.401 -21.208 13.148 1.00 41.13 75 PHE A N 1
ATOM 1152 C CA . PHE A 1 95 ? 13.950 -20.031 13.804 1.00 40.93 75 PHE A CA 1
ATOM 1153 C C . PHE A 1 95 ? 14.265 -18.959 12.771 1.00 36.80 75 PHE A C 1
ATOM 1154 O O . PHE A 1 95 ? 14.934 -19.227 11.779 1.00 42.16 75 PHE A O 1
ATOM 1171 N N . GLY A 1 96 ? 13.761 -17.751 13.002 1.00 41.76 76 GLY A N 1
ATOM 1172 C CA . GLY A 1 96 ? 13.965 -16.642 12.086 1.00 39.59 76 GLY A CA 1
ATOM 1173 C C . GLY A 1 96 ? 12.866 -16.517 11.043 1.00 40.51 76 GLY A C 1
ATOM 1174 O O . GLY A 1 96 ? 12.807 -15.532 10.309 1.00 35.04 76 GLY A O 1
ATOM 1178 N N . GLY A 1 97 ? 11.992 -17.516 10.977 1.00 37.55 77 GLY A N 1
ATOM 1179 C CA . GLY A 1 97 ? 10.837 -17.467 10.098 1.00 35.91 77 GLY A CA 1
ATOM 1180 C C . GLY A 1 97 ? 10.656 -18.763 9.340 1.00 37.40 77 GLY A C 1
ATOM 1181 O O . GLY A 1 97 ? 11.544 -19.184 8.598 1.00 39.56 77 GLY A O 1
ATOM 1185 N N . GLY A 1 98 ? 9.503 -19.394 9.528 1.00 33.86 78 GLY A N 1
ATOM 1186 C CA . GLY A 1 98 ? 9.192 -20.642 8.859 1.00 37.59 78 GLY A CA 1
ATOM 1187 C C . GLY A 1 98 ? 8.226 -20.403 7.719 1.00 31.81 78 GLY A C 1
ATOM 1188 O O . GLY A 1 98 ? 8.040 -19.263 7.289 1.00 36.50 78 GLY A O 1
ATOM 1192 N N . VAL A 1 99 ? 7.602 -21.470 7.233 1.00 29.29 79 VAL A N 1
ATOM 1193 C CA . VAL A 1 99 ? 6.633 -21.342 6.150 1.00 36.03 79 VAL A CA 1
ATOM 1194 C C . VAL A 1 99 ? 5.395 -22.219 6.320 1.00 32.78 79 VAL A C 1
ATOM 1195 O O . VAL A 1 99 ? 5.454 -23.330 6.857 1.00 29.80 79 VAL A O 1
ATOM 1208 N N . MET A 1 100 ? 4.275 -21.698 5.833 1.00 32.18 80 MET A N 1
ATOM 1209 C CA . MET A 1 100 ? 3.024 -22.431 5.796 1.00 29.89 80 MET A CA 1
ATOM 1210 C C . MET A 1 100 ? 3.092 -23.523 4.721 1.00 31.46 80 MET A C 1
ATOM 1211 O O . MET A 1 100 ? 3.702 -23.319 3.667 1.00 34.46 80 MET A O 1
ATOM 1216 N N . VAL A 1 101 ? 2.461 -24.670 4.980 1.00 26.39 81 VAL A N 1
ATOM 1217 C CA . VAL A 1 101 ? 2.533 -25.830 4.085 1.00 26.86 81 VAL A CA 1
ATOM 1218 C C . VAL A 1 101 ? 1.156 -26.190 3.513 1.00 30.86 81 VAL A C 1
ATOM 1219 O O . VAL A 1 101 ? 1.025 -26.402 2.304 1.00 28.16 81 VAL A O 1
ATOM 1232 N N . SER A 1 102 ? 0.141 -26.265 4.370 1.00 28.08 82 SER A N 1
ATOM 1233 C CA . SER A 1 102 ? -1.235 -26.468 3.919 1.00 22.29 82 SER A CA 1
ATOM 1234 C C . SER A 1 102 ? -2.144 -25.425 4.555 1.00 26.80 82 SER A C 1
ATOM 1235 O O . SER A 1 102 ? -2.062 -25.184 5.771 1.00 27.02 82 SER A O 1
ATOM 1243 N N . PRO A 1 103 ? -3.021 -24.799 3.750 1.00 24.92 83 PRO A N 1
ATOM 1244 C CA . PRO A 1 103 ? -3.832 -23.726 4.332 1.00 25.58 83 PRO A CA 1
ATOM 1245 C C . PRO A 1 103 ? -4.836 -24.213 5.366 1.00 22.89 83 PRO A C 1
ATOM 1246 O O . PRO A 1 103 ? -5.374 -25.319 5.273 1.00 28.72 83 PRO A O 1
ATOM 1257 N N . ILE A 1 104 ? -5.068 -23.368 6.360 1.00 28.46 84 ILE A N 1
ATOM 1258 C CA . ILE A 1 104 ? -6.169 -23.551 7.291 1.00 28.12 84 ILE A CA 1
ATOM 1259 C C . ILE A 1 104 ? -7.471 -23.364 6.530 1.00 27.09 84 ILE A C 1
ATOM 1260 O O . ILE A 1 104 ? -7.644 -22.360 5.842 1.00 29.05 84 ILE A O 1
ATOM 1276 N N . TYR A 1 105 ? -8.378 -24.326 6.649 1.00 25.90 85 TYR A N 1
ATOM 1277 C CA . TYR A 1 105 ? -9.675 -24.243 5.992 1.00 26.18 85 TYR A CA 1
ATOM 1278 C C . TYR A 1 105 ? -10.761 -23.848 6.988 1.00 25.39 85 TYR A C 1
ATOM 1279 O O . TYR A 1 105 ? -10.940 -24.510 8.018 1.00 24.65 85 TYR A O 1
ATOM 1297 N N . ILE A 1 106 ? -11.467 -22.758 6.685 1.00 22.45 86 ILE A N 1
ATOM 1298 C CA . ILE A 1 106 ? -12.566 -22.278 7.522 1.00 26.05 86 ILE A CA 1
ATOM 1299 C C . ILE A 1 106 ? -13.873 -22.248 6.740 1.00 27.43 86 ILE A C 1
ATOM 1300 O O . ILE A 1 106 ? -13.962 -21.642 5.668 1.00 25.16 86 ILE A O 1
ATOM 1316 N N . LEU A 1 107 ? -14.883 -22.909 7.292 1.00 21.33 87 LEU A N 1
ATOM 1317 C CA . LEU A 1 107 ? -16.221 -22.926 6.718 1.00 19.81 87 LEU A CA 1
ATOM 1318 C C . LEU A 1 107 ? -17.174 -22.030 7.502 1.00 22.20 87 LEU A C 1
ATOM 1319 O O . LEU A 1 107 ? -17.446 -22.282 8.684 1.00 24.39 87 LEU A O 1
ATOM 1335 N N . LEU A 1 108 ? -17.677 -20.987 6.849 1.00 21.45 88 LEU A N 1
ATOM 1336 C CA . LEU A 1 108 ? -18.721 -20.155 7.428 1.00 23.70 88 LEU A CA 1
ATOM 1337 C C . LEU A 1 108 ? -20.071 -20.819 7.196 1.00 24.55 88 LEU A C 1
ATOM 1338 O O . LEU A 1 108 ? -20.389 -21.220 6.077 1.00 24.74 88 LEU A O 1
ATOM 1354 N N . SER A 1 109 ? -20.858 -20.957 8.258 1.00 21.07 89 SER A N 1
ATOM 1355 C CA . SER A 1 109 ? -22.185 -21.539 8.127 1.00 21.01 89 SER A CA 1
ATOM 1356 C C . SER A 1 109 ? -23.191 -20.755 8.959 1.00 24.59 89 SER A C 1
ATOM 1357 O O . SER A 1 109 ? -22.877 -19.677 9.467 1.00 24.59 89 SER A O 1
ATOM 1365 N N . GLY A 1 110 ? -24.403 -21.291 9.074 1.00 24.28 90 GLY A N 1
ATOM 1366 C CA . GLY A 1 110 ? -25.488 -20.611 9.761 1.00 24.71 90 GLY A CA 1
ATOM 1367 C C . GLY A 1 110 ? -26.673 -20.338 8.850 1.00 27.16 90 GLY A C 1
ATOM 1368 O O . GLY A 1 110 ? -26.667 -20.712 7.672 1.00 26.74 90 GLY A O 1
ATOM 1372 N N . ARG A 1 111 ? -27.690 -19.686 9.407 1.00 25.81 91 ARG A N 1
ATOM 1373 C CA . ARG A 1 111 ? -28.880 -19.278 8.670 1.00 25.65 91 ARG A CA 1
ATOM 1374 C C . ARG A 1 111 ? -28.840 -17.772 8.424 1.00 26.81 91 ARG A C 1
ATOM 1375 O O . ARG A 1 111 ? -28.348 -17.018 9.260 1.00 26.35 91 ARG A O 1
ATOM 1396 N N . ALA A 1 112 ? -29.367 -17.330 7.286 1.00 24.81 92 ALA A N 1
ATOM 1397 C CA . ALA A 1 112 ? -29.489 -15.899 7.030 1.00 22.32 92 ALA A CA 1
ATOM 1398 C C . ALA A 1 112 ? -30.561 -15.626 5.997 1.00 26.91 92 ALA A C 1
ATOM 1399 O O . ALA A 1 112 ? -30.928 -16.510 5.232 1.00 27.78 92 ALA A O 1
ATOM 1406 N N . THR A 1 113 ? -31.068 -14.398 5.981 1.00 28.50 93 THR A N 1
ATOM 1407 C CA . THR A 1 113 ? -32.003 -13.994 4.945 1.00 26.31 93 THR A CA 1
ATOM 1408 C C . THR A 1 113 ? -31.190 -13.750 3.681 1.00 22.59 93 THR A C 1
ATOM 1409 O O . THR A 1 113 ? -30.463 -12.759 3.585 1.00 27.15 93 THR A O 1
ATOM 1420 N N . MET A 1 114 ? -31.311 -14.680 2.736 1.00 26.70 94 MET A N 1
ATOM 1421 C CA . MET A 1 114 ? -30.493 -14.703 1.523 1.00 29.42 94 MET A CA 1
ATOM 1422 C C . MET A 1 114 ? -31.128 -13.924 0.381 1.00 31.75 94 MET A C 1
ATOM 1423 O O . MET A 1 114 ? -30.443 -13.471 -0.540 1.00 27.56 94 MET A O 1
ATOM 1437 N N . GLU A 1 115 ? -32.447 -13.799 0.429 1.00 32.74 95 GLU A N 1
ATOM 1438 C CA . GLU A 1 115 ? -33.179 -13.192 -0.670 1.00 35.87 95 GLU A CA 1
ATOM 1439 C C . GLU A 1 115 ? -34.489 -12.569 -0.202 1.00 41.20 95 GLU A C 1
ATOM 1440 O O . GLU A 1 115 ? -34.976 -12.862 0.891 1.00 34.89 95 GLU A O 1
ATOM 1452 N N . ILE A 1 116 ? -35.029 -11.690 -1.039 1.00 36.07 96 ILE A N 1
ATOM 1453 C CA . ILE A 1 116 ? -36.314 -11.047 -0.803 1.00 37.53 96 ILE A CA 1
ATOM 1454 C C . ILE A 1 116 ? -37.216 -11.323 -1.996 1.00 47.14 96 ILE A C 1
ATOM 1455 O O . ILE A 1 116 ? -36.767 -11.251 -3.139 1.00 36.35 96 ILE A O 1
ATOM 1471 N N . LEU A 1 117 ? -38.479 -11.640 -1.729 1.00 44.38 97 LEU A N 1
ATOM 1472 C CA . LEU A 1 117 ? -39.460 -11.809 -2.793 1.00 52.62 97 LEU A CA 1
ATOM 1473 C C . LEU A 1 117 ? -40.169 -10.491 -3.065 1.00 49.80 97 LEU A C 1
ATOM 1474 O O . LEU A 1 117 ? -40.864 -9.955 -2.204 1.00 48.53 97 LEU A O 1
ATOM 1490 N N . ASP A 1 118 ? -39.964 -9.968 -4.269 1.00 55.74 98 ASP A N 1
ATOM 1491 C CA . ASP A 1 118 ? -40.673 -8.788 -4.735 1.00 59.57 98 ASP A CA 1
ATOM 1492 C C . ASP A 1 118 ? -42.001 -9.245 -5.323 1.00 60.63 98 ASP A C 1
ATOM 1493 O O . ASP A 1 118 ? -42.066 -9.668 -6.475 1.00 55.88 98 ASP A O 1
ATOM 1502 N N . LYS A 1 119 ? -43.060 -9.165 -4.525 1.00 64.63 99 LYS A N 1
ATOM 1503 C CA . LYS A 1 119 ? -44.350 -9.708 -4.930 1.00 67.93 99 LYS A CA 1
ATOM 1504 C C . LYS A 1 119 ? -44.925 -8.939 -6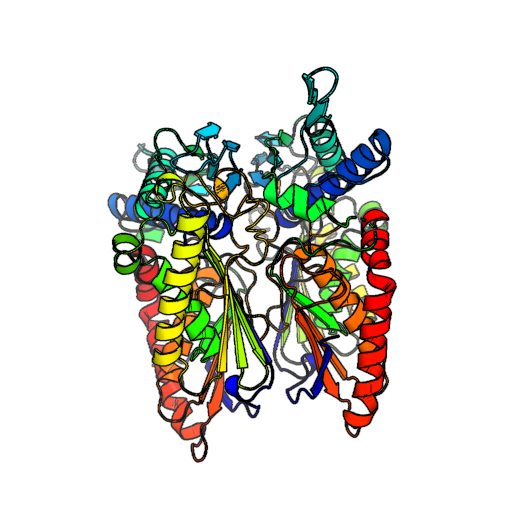.117 1.00 69.99 99 LYS A C 1
ATOM 1505 O O . LYS A 1 119 ? -45.828 -9.424 -6.798 1.00 69.27 99 LYS A O 1
ATOM 1524 N N . GLU A 1 120 ? -44.390 -7.747 -6.368 1.00 72.15 100 GLU A N 1
ATOM 1525 C CA . GLU A 1 120 ? -44.882 -6.900 -7.447 1.00 79.35 100 GLU A CA 1
ATOM 1526 C C . GLU A 1 120 ? -44.299 -7.328 -8.793 1.00 76.73 100 GLU A C 1
ATOM 1527 O O . GLU A 1 120 ? -45.042 -7.642 -9.724 1.00 70.37 100 GLU A O 1
ATOM 1539 N N . LYS A 1 121 ? -42.972 -7.338 -8.897 1.00 69.55 101 LYS A N 1
ATOM 1540 C CA . LYS A 1 121 ? -42.310 -7.866 -10.084 1.00 67.64 101 LYS A CA 1
ATOM 1541 C C . LYS A 1 121 ? -42.571 -9.360 -10.210 1.00 67.04 101 LYS A C 1
ATOM 1542 O O . LYS A 1 121 ? -42.462 -9.927 -11.297 1.00 61.30 101 LYS A O 1
ATOM 1561 N N . ASN A 1 122 ? -42.908 -9.986 -9.085 1.00 59.05 102 ASN A N 1
ATOM 1562 C CA . ASN A 1 122 ? -42.948 -11.439 -8.973 1.00 59.70 102 ASN A CA 1
ATOM 1563 C C . ASN A 1 122 ? -41.564 -12.015 -9.266 1.00 55.33 102 ASN A C 1
ATOM 1564 O O . ASN A 1 122 ? -41.424 -12.967 -10.035 1.00 50.02 102 ASN A O 1
ATOM 1575 N N . GLU A 1 123 ? -40.547 -11.418 -8.647 1.00 52.22 103 GLU A N 1
ATOM 1576 C CA . GLU A 1 123 ? -39.164 -11.869 -8.792 1.00 50.00 103 GLU A CA 1
ATOM 1577 C C . GLU A 1 123 ? -38.471 -12.005 -7.444 1.00 48.49 103 GLU A C 1
ATOM 1578 O O . GLU A 1 123 ? -38.783 -11.275 -6.508 1.00 37.07 103 GLU A O 1
ATOM 1590 N N . VAL A 1 124 ? -37.524 -12.938 -7.371 1.00 40.45 104 VAL A N 1
ATOM 1591 C CA . VAL A 1 124 ? -36.639 -13.081 -6.218 1.00 42.51 104 VAL A CA 1
ATOM 1592 C C . VAL A 1 124 ? -35.447 -12.141 -6.356 1.00 41.85 104 VAL A C 1
ATOM 1593 O O . VAL A 1 124 ? -34.822 -12.077 -7.407 1.00 38.59 104 VAL A O 1
ATOM 1606 N N . ILE A 1 125 ? -35.129 -11.425 -5.286 1.00 30.02 105 ILE A N 1
ATOM 1607 C CA . ILE A 1 125 ? -33.962 -10.549 -5.260 1.00 33.51 105 ILE A CA 1
ATOM 1608 C C . ILE A 1 125 ? -32.961 -11.072 -4.241 1.00 37.06 105 ILE A C 1
ATOM 1609 O O . ILE A 1 125 ? -33.303 -11.241 -3.070 1.00 30.21 105 ILE A O 1
ATOM 1625 N N . LYS A 1 126 ? -31.732 -11.318 -4.687 1.00 33.25 106 LYS A N 1
ATOM 1626 C CA . LYS A 1 126 ? -30.688 -11.872 -3.823 1.00 36.46 106 LYS A CA 1
ATOM 1627 C C . LYS A 1 126 ? -29.947 -10.795 -3.052 1.00 31.77 106 LYS A C 1
ATOM 1628 O O . LYS A 1 126 ? -29.626 -9.739 -3.598 1.00 31.12 106 LYS A O 1
ATOM 1647 N N . LEU A 1 127 ? -29.678 -11.080 -1.778 1.00 24.77 107 LEU A N 1
ATOM 1648 C CA . LEU A 1 127 ? -28.944 -10.173 -0.903 1.00 23.38 107 LEU A CA 1
ATOM 1649 C C . LEU A 1 127 ? -27.482 -10.623 -0.773 1.00 23.13 107 LEU A C 1
ATOM 1650 O O . LEU A 1 127 ? -27.192 -11.814 -0.843 1.00 25.85 107 LEU A O 1
ATOM 1666 N N . PRO A 1 128 ? -26.557 -9.668 -0.585 1.00 20.99 108 PRO A N 1
ATOM 1667 C CA . PRO A 1 128 ? -25.116 -9.954 -0.566 1.00 21.71 108 PRO A CA 1
ATOM 1668 C C . PRO A 1 128 ? -24.619 -10.572 0.751 1.00 20.79 108 PRO A C 1
ATOM 1669 O O . PRO A 1 128 ? -23.699 -10.057 1.386 1.00 26.22 108 PRO A O 1
ATOM 1680 N N . VAL A 1 129 ? -25.215 -11.690 1.141 1.00 24.98 109 VAL A N 1
ATOM 1681 C CA . VAL A 1 129 ? -24.859 -12.337 2.396 1.00 22.66 109 VAL A CA 1
ATOM 1682 C C . VAL A 1 129 ? -23.465 -12.958 2.311 1.00 23.93 109 VAL A C 1
ATOM 1683 O O . VAL A 1 129 ? -22.632 -12.761 3.197 1.00 25.41 109 VAL A O 1
ATOM 1696 N N . GLY A 1 130 ? -23.210 -13.705 1.243 1.00 22.16 110 GLY A N 1
ATOM 1697 C CA . GLY A 1 130 ? -21.964 -14.444 1.110 1.00 22.59 110 GLY A CA 1
ATOM 1698 C C . GLY A 1 130 ? -20.736 -13.563 1.001 1.00 26.59 110 GLY A C 1
ATOM 1699 O O . GLY A 1 130 ? -19.719 -13.824 1.646 1.00 22.10 110 GLY A O 1
ATOM 1703 N N . THR A 1 131 ? -20.809 -12.534 0.160 1.00 25.14 111 THR A N 1
ATOM 1704 C CA . THR A 1 131 ? -19.707 -11.584 0.030 1.00 23.76 111 THR A CA 1
ATOM 1705 C C . THR A 1 131 ? -19.459 -10.857 1.355 1.00 26.32 111 THR A C 1
ATOM 1706 O O . THR A 1 131 ? -18.312 -10.674 1.769 1.00 25.01 111 THR A O 1
ATOM 1717 N N . THR A 1 132 ? -20.536 -10.437 2.009 1.00 23.38 112 THR A N 1
ATOM 1718 C CA . THR A 1 132 ? -20.433 -9.746 3.293 1.00 25.69 112 THR A CA 1
ATOM 1719 C C . THR A 1 132 ? -19.768 -10.632 4.342 1.00 26.98 112 THR A C 1
ATOM 1720 O O . THR A 1 132 ? -18.897 -10.182 5.085 1.00 25.19 112 THR A O 1
ATOM 1731 N N . ALA A 1 133 ? -20.179 -11.895 4.383 1.00 25.51 113 ALA A N 1
ATOM 1732 C CA . ALA A 1 133 ? -19.667 -12.850 5.357 1.00 24.17 113 ALA A CA 1
ATOM 1733 C C . ALA A 1 133 ? -18.187 -13.143 5.159 1.00 24.70 113 ALA A C 1
ATOM 1734 O O . ALA A 1 133 ? -17.415 -13.147 6.115 1.00 25.08 113 ALA A O 1
ATOM 1741 N N . VAL A 1 134 ? -17.787 -13.400 3.916 1.00 23.50 114 VAL A N 1
ATOM 1742 C CA . VAL A 1 134 ? -16.412 -13.784 3.644 1.00 20.17 114 VAL A CA 1
ATOM 1743 C C . VAL A 1 134 ? -15.473 -12.610 3.932 1.00 26.89 114 VAL A C 1
ATOM 1744 O O . VAL A 1 134 ? -14.386 -12.800 4.481 1.00 28.48 114 VAL A O 1
ATOM 1757 N N . LYS A 1 135 ? -15.898 -11.395 3.603 1.00 26.84 115 LYS A N 1
ATOM 1758 C CA . LYS A 1 135 ? -15.071 -10.226 3.874 1.00 27.37 115 LYS A CA 1
ATOM 1759 C C . LYS A 1 135 ? -14.928 -10.012 5.376 1.00 25.55 115 LYS A C 1
ATOM 1760 O O . LYS A 1 135 ? -13.835 -9.729 5.860 1.00 28.19 115 LYS A O 1
ATOM 1779 N N . ALA A 1 136 ? -16.035 -10.133 6.104 1.00 25.14 116 ALA A N 1
ATOM 1780 C CA . ALA A 1 136 ? -16.025 -9.945 7.554 1.00 25.61 116 ALA A CA 1
ATOM 1781 C C . ALA A 1 136 ? -15.082 -10.930 8.244 1.00 27.75 116 ALA A C 1
ATOM 1782 O O . ALA A 1 136 ? -14.368 -10.570 9.192 1.00 31.10 116 ALA A O 1
ATOM 1789 N N . ALA A 1 137 ? -15.091 -12.176 7.784 1.00 23.25 117 ALA A N 1
ATOM 1790 C CA . ALA A 1 137 ? -14.231 -13.203 8.361 1.00 26.13 117 ALA A CA 1
ATOM 1791 C C . ALA A 1 137 ? -12.761 -12.866 8.136 1.00 27.69 117 ALA A C 1
ATOM 1792 O O . ALA A 1 137 ? -11.960 -12.946 9.057 1.00 24.42 117 ALA A O 1
ATOM 1799 N N . LYS A 1 138 ? -12.406 -12.478 6.913 1.00 26.22 118 LYS A N 1
ATOM 1800 C CA . LYS A 1 138 ? -11.019 -12.145 6.608 1.00 30.08 118 LYS A CA 1
ATOM 1801 C C . LYS A 1 138 ? -10.549 -10.921 7.385 1.00 29.31 118 LYS A C 1
ATOM 1802 O O . LYS A 1 138 ? -9.405 -10.869 7.835 1.00 32.09 118 LYS A O 1
ATOM 1821 N N . GLU A 1 139 ? -11.427 -9.938 7.548 1.00 26.47 119 GLU A N 1
ATOM 1822 C CA . GLU A 1 139 ? -11.060 -8.742 8.284 1.00 28.39 119 GLU A CA 1
ATOM 1823 C C . GLU A 1 139 ? -10.862 -9.055 9.762 1.00 34.69 119 GLU A C 1
ATOM 1824 O O . GLU A 1 139 ? -10.000 -8.463 10.407 1.00 35.15 119 GLU A O 1
ATOM 1836 N N . TYR A 1 140 ? -11.647 -9.983 10.302 1.00 30.62 120 TYR A N 1
ATOM 1837 C CA . TYR A 1 140 ? -11.485 -10.346 11.707 1.00 28.54 120 TYR A CA 1
ATOM 1838 C C . TYR A 1 140 ? -10.159 -11.065 11.925 1.00 29.21 120 TYR A C 1
ATOM 1839 O O . TYR A 1 140 ? -9.427 -10.763 12.868 1.00 33.37 120 TYR A O 1
ATOM 1857 N N . LEU A 1 141 ? -9.861 -12.026 11.059 1.00 30.32 121 LEU A N 1
ATOM 1858 C CA . LEU A 1 141 ? -8.600 -12.755 11.138 1.00 32.94 121 LEU A CA 1
ATOM 1859 C C . LEU A 1 141 ? -7.414 -11.802 11.076 1.00 38.99 121 LEU A C 1
ATOM 1860 O O . LEU A 1 141 ? -6.472 -11.929 11.859 1.00 38.68 121 LEU A O 1
ATOM 1876 N N . LYS A 1 142 ? -7.467 -10.845 10.152 1.00 37.73 122 LYS A N 1
ATOM 1877 C CA . LYS A 1 142 ? -6.405 -9.852 10.020 1.00 40.11 122 LYS A CA 1
ATOM 1878 C C . LYS A 1 142 ? -6.253 -9.055 11.314 1.00 41.14 122 LYS A C 1
ATOM 1879 O O . LYS A 1 142 ? -5.148 -8.660 11.677 1.00 42.90 122 LYS A O 1
ATOM 1898 N N . LYS A 1 143 ? -7.365 -8.833 12.010 1.00 37.67 123 LYS A N 1
ATOM 1899 C CA . LYS A 1 143 ? -7.350 -8.095 13.269 1.00 42.16 123 LYS A CA 1
ATOM 1900 C C . LYS A 1 143 ? -6.662 -8.862 14.404 1.00 40.26 123 LYS A C 1
ATOM 1901 O O . LYS A 1 143 ? -5.909 -8.272 15.180 1.00 46.40 123 LYS A O 1
ATOM 1920 N N . VAL A 1 144 ? -6.916 -10.165 14.510 1.00 39.88 124 VAL A N 1
ATOM 1921 C CA . VAL A 1 144 ? -6.458 -10.915 15.679 1.00 43.72 124 VAL A CA 1
ATOM 1922 C C . VAL A 1 144 ? -5.160 -11.696 15.461 1.00 44.27 124 VAL A C 1
ATOM 1923 O O . VAL A 1 144 ? -4.478 -12.003 16.426 1.00 42.18 124 VAL A O 1
ATOM 1936 N N . LEU A 1 145 ? -4.821 -12.031 14.218 1.00 33.94 125 LEU A N 1
ATOM 1937 C CA . LEU A 1 145 ? -3.557 -12.716 13.947 1.00 30.87 125 LEU A CA 1
ATOM 1938 C C . LEU A 1 145 ? -2.621 -11.809 13.150 1.00 35.53 125 LEU A C 1
ATOM 1939 O O . LEU A 1 145 ? -2.692 -11.746 11.920 1.00 37.69 125 LEU A O 1
ATOM 1955 N N . ARG A 1 146 ? -1.748 -11.110 13.868 1.00 36.16 126 ARG A N 1
ATOM 1956 C CA . ARG A 1 146 ? -0.799 -10.178 13.266 1.00 37.60 126 ARG A CA 1
ATOM 1957 C C . ARG A 1 146 ? 0.019 -10.806 12.154 1.00 41.76 126 ARG A C 1
ATOM 1958 O O . ARG A 1 146 ? 0.341 -10.139 11.173 1.00 39.87 126 ARG A O 1
ATOM 1979 N N . ASN A 1 147 ? 0.341 -12.088 12.303 1.00 38.21 127 ASN A N 1
ATOM 1980 C CA . ASN A 1 147 ? 1.311 -12.738 11.426 1.00 41.97 127 ASN A CA 1
ATOM 1981 C C . ASN A 1 147 ? 0.719 -13.741 10.444 1.00 39.67 127 ASN A C 1
ATOM 1982 O O . ASN A 1 147 ? 1.457 -14.514 9.833 1.00 38.87 127 ASN A O 1
ATOM 1993 N N . VAL A 1 148 ? -0.600 -13.737 10.277 1.00 38.63 128 VAL A N 1
ATOM 1994 C CA . VAL A 1 148 ? -1.205 -14.609 9.279 1.00 39.16 128 VAL A CA 1
ATOM 1995 C C . VAL A 1 148 ? -1.269 -13.889 7.941 1.00 33.38 128 VAL A C 1
ATOM 1996 O O . VAL A 1 148 ? -1.497 -12.684 7.882 1.00 37.32 128 VAL A O 1
ATOM 2009 N N . ASP A 1 149 ? -1.041 -14.651 6.879 1.00 40.82 129 ASP A N 1
ATOM 2010 C CA . ASP A 1 149 ? -1.208 -14.178 5.510 1.00 36.84 129 ASP A CA 1
ATOM 2011 C C . ASP A 1 149 ? -2.525 -14.741 4.997 1.00 30.72 129 ASP A C 1
ATOM 2012 O O . ASP A 1 149 ? -2.603 -15.916 4.653 1.00 39.09 129 ASP A O 1
ATOM 2021 N N . VAL A 1 150 ? -3.557 -13.906 4.946 1.00 45.50 130 VAL A N 1
ATOM 2022 C CA . VAL A 1 150 ? -4.897 -14.370 4.582 1.00 45.89 130 VAL A CA 1
ATOM 2023 C C . VAL A 1 150 ? -5.042 -14.782 3.117 1.00 54.56 130 VAL A C 1
ATOM 2024 O O . VAL A 1 150 ? -6.049 -15.389 2.751 1.00 59.17 130 VAL A O 1
ATOM 2037 N N . ASP A 1 151 ? -4.061 -14.458 2.277 1.00 43.76 131 ASP A N 1
ATOM 2038 C CA . ASP A 1 151 ? -4.128 -14.843 0.869 1.00 52.56 131 ASP A CA 1
ATOM 2039 C C . ASP A 1 151 ? -3.600 -16.254 0.660 1.00 51.94 131 ASP A C 1
ATOM 2040 O O . ASP A 1 151 ? -4.050 -16.966 -0.239 1.00 48.23 131 ASP A O 1
ATOM 2049 N N . LYS A 1 152 ? -2.653 -16.655 1.501 1.00 37.44 132 LYS A N 1
ATOM 2050 C CA . LYS A 1 152 ? -1.952 -17.918 1.323 1.00 39.71 132 LYS A CA 1
ATOM 2051 C C . LYS A 1 152 ? -2.247 -18.936 2.419 1.00 38.22 132 LYS A C 1
ATOM 2052 O O . LYS A 1 152 ? -2.350 -20.130 2.136 1.00 42.15 132 LYS A O 1
ATOM 2071 N N . ASP A 1 153 ? -2.385 -18.471 3.659 1.00 38.06 133 ASP A N 1
ATOM 2072 C CA . ASP A 1 153 ? -2.461 -19.373 4.812 1.00 35.20 133 ASP A CA 1
ATOM 2073 C C . ASP A 1 153 ? -3.874 -19.865 5.143 1.00 36.58 133 ASP A C 1
ATOM 2074 O O . ASP A 1 153 ? -4.029 -20.833 5.894 1.00 31.00 133 ASP A O 1
ATOM 2083 N N . VAL A 1 154 ? -4.893 -19.196 4.606 1.00 31.17 134 VAL A N 1
ATOM 2084 C CA . VAL A 1 154 ? -6.282 -19.488 4.964 1.00 31.77 134 VAL A CA 1
ATOM 2085 C C . VAL A 1 154 ? -7.199 -19.586 3.741 1.00 32.09 134 VAL A C 1
ATOM 2086 O O . VAL A 1 154 ? -7.108 -18.780 2.824 1.00 31.30 134 VAL A O 1
ATOM 2099 N N . ILE A 1 155 ? -8.074 -20.587 3.753 1.00 24.84 135 ILE A N 1
ATOM 2100 C CA . ILE A 1 155 ? -9.186 -20.694 2.811 1.00 27.59 135 ILE A CA 1
ATOM 2101 C C . ILE A 1 155 ? -10.479 -20.423 3.567 1.00 30.24 135 ILE A C 1
ATOM 2102 O O . ILE A 1 155 ? -10.756 -21.101 4.554 1.00 26.88 135 ILE A O 1
ATOM 2118 N N . ILE A 1 156 ? -11.266 -19.448 3.118 1.00 22.03 136 ILE A N 1
ATOM 2119 C CA . ILE A 1 156 ? -12.558 -19.165 3.747 1.00 25.12 136 ILE A CA 1
ATOM 2120 C C . ILE A 1 156 ? -13.711 -19.449 2.797 1.00 27.48 136 ILE A C 1
ATOM 2121 O O . ILE A 1 156 ? -13.925 -18.739 1.812 1.00 28.15 136 ILE A O 1
ATOM 2137 N N . ASP A 1 157 ? -14.439 -20.510 3.125 1.00 24.50 137 ASP A N 1
ATOM 2138 C CA . ASP A 1 157 ? -15.581 -20.990 2.365 1.00 21.51 137 ASP A CA 1
ATOM 2139 C C . ASP A 1 157 ? -16.870 -20.571 3.079 1.00 22.58 137 ASP A C 1
ATOM 2140 O O . ASP A 1 157 ? -16.877 -20.309 4.292 1.00 23.95 137 ASP A O 1
ATOM 2149 N N . CYS A 1 158 ? -17.960 -20.523 2.332 1.00 21.93 138 CYS A N 1
ATOM 2150 C CA . CYS A 1 158 ? -19.241 -20.074 2.862 1.00 18.96 138 CYS A CA 1
ATOM 2151 C C . CYS A 1 158 ? -20.415 -20.908 2.363 1.00 24.49 138 CYS A C 1
ATOM 2152 O O . CYS A 1 158 ? -20.665 -20.995 1.167 1.00 25.04 138 CYS A O 1
ATOM 2160 N N . ARG A 1 159 ? -21.144 -21.508 3.297 1.00 22.26 139 ARG A N 1
ATOM 2161 C CA . ARG A 1 159 ? -22.337 -22.270 2.960 1.00 21.44 139 ARG A CA 1
ATOM 2162 C C . ARG A 1 159 ? -23.553 -21.830 3.768 1.00 20.98 139 ARG A C 1
ATOM 2163 O O . ARG A 1 159 ? -24.480 -22.616 3.973 1.00 24.83 139 ARG A O 1
ATOM 2171 N N . ILE A 1 160 ? -23.549 -20.581 4.220 1.00 22.14 140 ILE A N 1
ATOM 2172 C CA . ILE A 1 160 ? -24.711 -20.013 4.891 1.00 22.51 140 ILE A CA 1
ATOM 2173 C C . ILE A 1 160 ? -25.946 -20.179 3.999 1.00 25.47 140 ILE A C 1
ATOM 2174 O O . ILE A 1 160 ? -25.859 -20.010 2.781 1.00 25.90 140 ILE A O 1
ATOM 2190 N N . GLY A 1 161 ? -27.082 -20.529 4.601 1.00 26.77 141 GLY A N 1
ATOM 2191 C CA . GLY A 1 161 ? -28.302 -20.788 3.853 1.00 28.54 141 GLY A CA 1
ATOM 2192 C C . GLY A 1 161 ? -29.536 -20.116 4.427 1.00 29.15 141 GLY A C 1
ATOM 2193 O O . GLY A 1 161 ? -29.522 -19.607 5.548 1.00 24.97 141 GLY A O 1
ATOM 2197 N N . GLN A 1 162 ? -30.608 -20.118 3.642 1.00 30.95 142 GLN A N 1
ATOM 2198 C CA . GLN A 1 162 ? -31.881 -19.532 4.041 1.00 32.88 142 GLN A CA 1
ATOM 2199 C C . GLN A 1 162 ? -32.493 -20.282 5.225 1.00 30.65 142 GLN A C 1
ATOM 2200 O O . GLN A 1 162 ? -32.497 -21.515 5.257 1.00 28.62 142 GLN A O 1
ATOM 2214 N N . GLY A 1 163 ? -33.001 -19.534 6.197 1.00 33.94 143 GLY A N 1
ATOM 2215 C CA . GLY A 1 163 ? -33.652 -20.123 7.356 1.00 39.10 143 GLY A CA 1
ATOM 2216 C C . GLY A 1 163 ? -35.098 -20.471 7.060 1.00 43.59 143 GLY A C 1
ATOM 2217 O O . GLY A 1 163 ? -35.623 -20.104 6.011 1.00 42.33 143 GLY A O 1
ATOM 2221 N N . SER A 1 164 ? -35.751 -21.172 7.981 1.00 41.38 144 SER A N 1
ATOM 2222 C CA . SER A 1 164 ? -37.144 -21.562 7.788 1.00 56.11 144 SER A CA 1
ATOM 2223 C C . SER A 1 164 ? -38.058 -20.347 7.945 1.00 67.49 144 SER A C 1
ATOM 2224 O O . SER A 1 164 ? -37.754 -19.430 8.707 1.00 64.75 144 SER A O 1
ATOM 2232 N N . MET A 1 165 ? -39.173 -20.341 7.220 1.00 43.87 145 MET A N 1
ATOM 2233 C CA . MET A 1 165 ? -40.085 -19.188 7.194 1.00 41.28 145 MET A CA 1
ATOM 2234 C C . MET A 1 165 ? -40.720 -19.009 8.564 1.00 44.47 145 MET A C 1
ATOM 2235 O O . MET A 1 165 ? -41.002 -17.883 9.006 1.00 54.19 145 MET A O 1
ATOM 2240 N N . ASP A 1 166 ? -40.923 -20.128 9.250 1.00 86.21 146 ASP A N 1
ATOM 2241 C CA . ASP A 1 166 ? -41.547 -20.115 10.564 1.00 97.72 146 ASP A CA 1
ATOM 2242 C C . ASP A 1 166 ? -40.770 -19.213 11.524 1.00 85.10 146 ASP A C 1
ATOM 2243 O O . ASP A 1 166 ? -41.346 -18.339 12.173 1.00 91.06 146 ASP A O 1
ATOM 2252 N N . ALA A 1 167 ? -39.458 -19.419 11.590 1.00 75.49 147 ALA A N 1
ATOM 2253 C CA . ALA A 1 167 ? -38.591 -18.615 12.443 1.00 70.84 147 ALA A CA 1
ATOM 2254 C C . ALA A 1 167 ? -38.545 -17.156 11.996 1.00 72.76 147 ALA A C 1
ATOM 2255 O O . ALA A 1 167 ? -38.392 -16.256 12.822 1.00 64.64 147 ALA A O 1
ATOM 2262 N N . VAL A 1 168 ? -38.671 -16.922 10.691 1.00 77.93 148 VAL A N 1
ATOM 2263 C CA . VAL A 1 168 ? -38.654 -15.562 10.158 1.00 76.29 148 VAL A CA 1
ATOM 2264 C C . VAL A 1 168 ? -39.886 -14.790 10.621 1.00 74.81 148 VAL A C 1
ATOM 2265 O O . VAL A 1 168 ? -39.798 -13.602 10.926 1.00 66.10 148 VAL A O 1
ATOM 2278 N N . ASP A 1 169 ? -41.031 -15.462 10.668 1.00 77.39 149 ASP A N 1
ATOM 2279 C CA . ASP A 1 169 ? -42.268 -14.819 11.102 1.00 80.64 149 ASP A CA 1
ATOM 2280 C C . ASP A 1 169 ? -42.185 -14.386 12.564 1.00 75.71 149 ASP A C 1
ATOM 2281 O O . ASP A 1 169 ? -42.520 -13.248 12.892 1.00 73.24 149 ASP A O 1
ATOM 2290 N N . VAL A 1 170 ? -41.740 -15.290 13.435 1.00 72.91 150 VAL A N 1
ATOM 2291 C CA . VAL A 1 170 ? -41.550 -14.965 14.849 1.00 73.49 150 VAL A CA 1
ATOM 2292 C C . VAL A 1 170 ? -40.641 -13.753 14.981 1.00 66.23 150 VAL A C 1
ATOM 2293 O O . VAL A 1 170 ? -40.888 -12.852 15.782 1.00 63.19 150 VAL A O 1
ATOM 2306 N N . PHE A 1 171 ? -39.585 -13.750 14.177 1.00 66.62 151 PHE A N 1
ATOM 2307 C CA . PHE A 1 171 ? -38.612 -12.671 14.171 1.00 60.78 151 PHE A CA 1
ATOM 2308 C C . PHE A 1 171 ? -39.268 -11.336 13.814 1.00 63.23 151 PHE A C 1
ATOM 2309 O O . PHE A 1 171 ? -38.997 -10.317 14.443 1.00 60.57 151 PHE A O 1
ATOM 2326 N N . GLU A 1 172 ? -40.146 -11.353 12.815 1.00 68.34 152 GLU A N 1
ATOM 2327 C CA . GLU A 1 172 ? -40.760 -10.126 12.311 1.00 73.38 152 GLU A CA 1
ATOM 2328 C C . GLU A 1 172 ? -41.994 -9.680 13.093 1.00 78.49 152 GLU A C 1
ATOM 2329 O O . GLU A 1 172 ? -42.307 -8.488 13.118 1.00 81.02 152 GLU A O 1
ATOM 2341 N N . ARG A 1 173 ? -42.687 -10.630 13.721 1.00 77.35 153 ARG A N 1
ATOM 2342 C CA . ARG A 1 173 ? -43.978 -10.368 14.365 1.00 75.86 153 ARG A CA 1
ATOM 2343 C C . ARG A 1 173 ? -43.986 -9.114 15.238 1.00 81.20 153 ARG A C 1
ATOM 2344 O O . ARG A 1 173 ? -44.978 -8.385 15.261 1.00 86.13 153 ARG A O 1
ATOM 2365 N N . GLN A 1 174 ? -42.883 -8.853 15.936 1.00 81.74 154 GLN A N 1
ATOM 2366 C CA . GLN A 1 174 ? -42.815 -7.691 16.831 1.00 90.58 154 GLN A CA 1
ATOM 2367 C C . GLN A 1 174 ? -41.443 -7.031 16.914 1.00 87.73 154 GLN A C 1
ATOM 2368 O O . GLN A 1 174 ? -41.148 -6.328 17.880 1.00 89.76 154 GLN A O 1
ATOM 2382 N N . LYS A 1 175 ? -40.615 -7.233 15.897 1.00 88.90 155 LYS A N 1
ATOM 2383 C CA . LYS A 1 175 ? -39.256 -6.700 15.900 1.00 96.19 155 LYS A CA 1
ATOM 2384 C C . LYS A 1 175 ? -39.212 -5.182 16.078 1.00 103.75 155 LYS A C 1
ATOM 2385 O O . LYS A 1 175 ? -38.303 -4.651 16.715 1.00 110.29 155 LYS A O 1
ATOM 2404 N N . GLU A 1 177 ? -41.141 -3.141 17.694 1.00 119.12 157 GLU A N 1
ATOM 2405 C CA . GLU A 1 177 ? -41.292 -2.783 19.093 1.00 102.52 157 GLU A CA 1
ATOM 2406 C C . GLU A 1 177 ? -40.414 -3.685 19.977 1.00 93.81 157 GLU A C 1
ATOM 2407 O O . GLU A 1 177 ? -39.191 -3.528 19.983 1.00 90.08 157 GLU A O 1
ATOM 2419 N N . VAL A 1 178 ? -41.023 -4.604 20.730 1.00 99.29 158 VAL A N 1
ATOM 2420 C CA . VAL A 1 178 ? -40.273 -5.568 21.543 1.00 82.07 158 VAL A CA 1
ATOM 2421 C C . VAL A 1 178 ? -40.337 -6.989 20.968 1.00 75.54 158 VAL A C 1
ATOM 2422 O O . VAL A 1 178 ? -41.401 -7.603 20.975 1.00 71.33 158 VAL A O 1
ATOM 2435 N N . PRO A 1 179 ? -39.191 -7.532 20.508 1.00 70.47 159 PRO A N 1
ATOM 2436 C CA . PRO A 1 179 ? -39.184 -8.836 19.822 1.00 70.01 159 PRO A CA 1
ATOM 2437 C C . PRO A 1 179 ? -39.638 -10.045 20.648 1.00 57.23 159 PRO A C 1
ATOM 2438 O O . PRO A 1 179 ? -39.456 -10.084 21.865 1.00 45.97 159 PRO A O 1
ATOM 2449 N N . LEU A 1 180 ? -40.208 -11.033 19.958 1.00 48.93 160 LEU A N 1
ATOM 2450 C CA . LEU A 1 180 ? -40.598 -12.307 20.561 1.00 49.54 160 LEU A CA 1
ATOM 2451 C C . LEU A 1 180 ? -39.419 -13.264 20.609 1.00 47.37 160 LEU A C 1
ATOM 2452 O O . LEU A 1 180 ? -38.638 -13.343 19.662 1.00 30.43 160 LEU A O 1
ATOM 2468 N N . ALA A 1 181 ? -39.313 -14.014 21.700 1.00 36.40 161 ALA A N 1
ATOM 2469 C CA . ALA A 1 181 ? -38.206 -14.936 21.887 1.00 30.41 161 ALA A CA 1
ATOM 2470 C C . ALA A 1 181 ? -38.215 -16.022 20.820 1.00 34.64 161 ALA A C 1
ATOM 2471 O O . ALA A 1 181 ? -39.230 -16.677 20.574 1.00 30.63 161 ALA A O 1
ATOM 2478 N N . ASN A 1 182 ? -37.069 -16.196 20.177 1.00 32.85 162 ASN A N 1
ATOM 2479 C CA . ASN A 1 182 ? -36.942 -17.137 19.081 1.00 33.53 162 ASN A CA 1
ATOM 2480 C C . ASN A 1 182 ? -37.151 -18.582 19.513 1.00 32.08 162 ASN A C 1
ATOM 2481 O O . ASN A 1 182 ? -37.507 -19.429 18.705 1.00 31.35 162 ASN A O 1
ATOM 2492 N N . ASP A 1 183 ? -36.918 -18.867 20.789 1.00 27.57 163 ASP A N 1
ATOM 2493 C CA . ASP A 1 183 ? -36.825 -20.251 21.236 1.00 24.52 163 ASP A CA 1
ATOM 2494 C C . ASP A 1 183 ? -37.025 -20.354 22.747 1.00 24.60 163 ASP A C 1
ATOM 2495 O O . ASP A 1 183 ? -37.107 -19.337 23.427 1.00 25.82 163 ASP A O 1
ATOM 2504 N N . THR A 1 184 ? -37.112 -21.588 23.243 1.00 24.65 164 THR A N 1
ATOM 2505 C CA . THR A 1 184 ? -37.135 -21.873 24.685 1.00 27.76 164 THR A CA 1
ATOM 2506 C C . THR A 1 184 ? -35.729 -22.267 25.123 1.00 21.94 164 THR A C 1
ATOM 2507 O O . THR A 1 184 ? -35.305 -23.404 24.917 1.00 26.03 164 THR A O 1
ATOM 2518 N N . SER A 1 185 ? -35.012 -21.313 25.711 1.00 25.58 165 SER A N 1
ATOM 2519 C CA . SER A 1 185 ? -33.605 -21.485 26.083 1.00 30.22 165 SER A CA 1
ATOM 2520 C C . SER A 1 185 ? -33.295 -20.705 27.353 1.00 23.04 165 SER A C 1
ATOM 2521 O O . SER A 1 185 ? -34.088 -19.866 27.767 1.00 24.51 165 SER A O 1
ATOM 2529 N N . PHE A 1 186 ? -32.134 -20.965 27.949 1.00 23.94 166 PHE A N 1
ATOM 2530 C CA . PHE A 1 186 ? -31.729 -20.236 29.148 1.00 24.53 166 PHE A CA 1
ATOM 2531 C C . PHE A 1 186 ? -30.313 -19.651 29.051 1.00 26.09 166 PHE A C 1
ATOM 2532 O O . PHE A 1 186 ? -29.428 -20.200 28.385 1.00 24.74 166 PHE A O 1
ATOM 2549 N N . GLY A 1 187 ? -30.133 -18.514 29.716 1.00 24.36 167 GLY A N 1
ATOM 2550 C CA . GLY A 1 187 ? -28.829 -17.907 29.905 1.00 23.52 167 GLY A CA 1
ATOM 2551 C C . GLY A 1 187 ? -28.485 -17.864 31.382 1.00 24.24 167 GLY A C 1
ATOM 2552 O O . GLY A 1 187 ? -29.369 -17.944 32.240 1.00 23.96 167 GLY A O 1
ATOM 2556 N N . VAL A 1 188 ? -27.194 -17.748 31.678 1.00 22.31 168 VAL A N 1
ATOM 2557 C CA . VAL A 1 188 ? -26.725 -17.717 33.054 1.00 22.60 168 VAL A CA 1
ATOM 2558 C C . VAL A 1 188 ? -25.640 -16.666 33.213 1.00 22.89 168 VAL A C 1
ATOM 2559 O O . VAL A 1 188 ? -24.946 -16.318 32.265 1.00 26.93 168 VAL A O 1
ATOM 2572 N N . GLY A 1 189 ? -25.497 -16.162 34.428 1.00 21.42 169 GLY A N 1
ATOM 2573 C CA . GLY A 1 189 ? -24.455 -15.207 34.733 1.00 22.48 169 GLY A CA 1
ATOM 2574 C C . GLY A 1 189 ? -24.266 -15.185 36.234 1.00 22.56 169 GLY A C 1
ATOM 2575 O O . GLY A 1 189 ? -25.133 -15.636 36.981 1.00 25.59 169 GLY A O 1
ATOM 2579 N N . TYR A 1 190 ? -23.119 -14.683 36.670 1.00 23.15 170 TYR A N 1
ATOM 2580 C CA . TYR A 1 190 ? -22.821 -14.607 38.090 1.00 21.73 170 TYR A CA 1
ATOM 2581 C C . TYR A 1 190 ? -21.816 -13.501 38.352 1.00 26.35 170 TYR A C 1
ATOM 2582 O O . TYR A 1 190 ? -21.129 -13.032 37.447 1.00 25.79 170 TYR A O 1
ATOM 2600 N N . ALA A 1 191 ? -21.733 -13.091 39.609 1.00 24.70 171 ALA A N 1
ATOM 2601 C CA . ALA A 1 191 ? -20.785 -12.072 40.012 1.00 21.99 171 ALA A CA 1
ATOM 2602 C C . ALA A 1 191 ? -20.643 -12.140 41.522 1.00 20.41 171 ALA A C 1
ATOM 2603 O O . ALA A 1 191 ? -21.574 -12.562 42.201 1.00 26.23 171 ALA A O 1
ATOM 2610 N N . PRO A 1 192 ? -19.480 -11.730 42.051 1.00 26.91 172 PRO A N 1
ATOM 2611 C CA . PRO A 1 192 ? -18.302 -11.259 41.316 1.00 28.28 172 PRO A CA 1
ATOM 2612 C C . PRO A 1 192 ? -17.402 -12.391 40.840 1.00 28.22 172 PRO A C 1
ATOM 2613 O O . PRO A 1 192 ? -17.620 -13.549 41.202 1.00 29.70 172 PRO A O 1
ATOM 2624 N N . LEU A 1 193 ? -16.400 -12.050 40.040 1.00 29.65 173 LEU A N 1
ATOM 2625 C CA . LEU A 1 193 ? -15.342 -12.989 39.702 1.00 27.06 173 LEU A CA 1
ATOM 2626 C C . LEU A 1 193 ? -14.521 -13.302 40.945 1.00 32.06 173 LEU A C 1
ATOM 2627 O O . LEU A 1 193 ? -14.292 -12.431 41.783 1.00 32.72 173 LEU A O 1
ATOM 2643 N N . SER A 1 194 ? -14.087 -14.550 41.067 1.00 29.39 174 SER A N 1
ATOM 2644 C CA . SER A 1 194 ? -13.141 -14.927 42.102 1.00 29.75 174 SER A CA 1
ATOM 2645 C C . SER A 1 194 ? -11.744 -14.443 41.728 1.00 32.87 174 SER A C 1
ATOM 2646 O O . SER A 1 194 ? -11.492 -14.064 40.582 1.00 29.12 174 SER A O 1
ATOM 2654 N N . THR A 1 195 ? -10.837 -14.469 42.695 1.00 26.87 175 THR A N 1
ATOM 2655 C CA . THR A 1 195 ? -9.442 -14.111 42.457 1.00 30.59 175 THR A CA 1
ATOM 2656 C C . THR A 1 195 ? -8.827 -14.933 41.313 1.00 27.78 175 THR A C 1
ATOM 2657 O O . THR A 1 195 ? -8.121 -14.397 40.462 1.00 25.62 175 THR A O 1
ATOM 2668 N N . THR A 1 196 ? -9.101 -16.234 41.301 1.00 29.47 176 THR A N 1
ATOM 2669 C CA . THR A 1 196 ? -8.531 -17.126 40.299 1.00 26.19 176 THR A CA 1
ATOM 2670 C C . THR A 1 196 ? -9.098 -16.804 38.912 1.00 26.63 176 THR A C 1
ATOM 2671 O O . THR A 1 196 ? -8.365 -16.778 37.926 1.00 26.23 176 THR A O 1
ATOM 2682 N N . GLU A 1 197 ? -10.398 -16.539 38.845 1.00 26.27 177 GLU A N 1
ATOM 2683 C CA . GLU A 1 197 ? -11.046 -16.201 37.580 1.00 26.96 177 GLU A CA 1
ATOM 2684 C C . GLU A 1 197 ? -10.491 -14.898 37.009 1.00 27.55 177 GLU A C 1
ATOM 2685 O O . GLU A 1 197 ? -10.202 -14.800 35.821 1.00 26.47 177 GLU A O 1
ATOM 2697 N N . ARG A 1 198 ? -10.330 -13.897 37.863 1.00 28.12 178 ARG A N 1
ATOM 2698 C CA . ARG A 1 198 ? -9.818 -12.607 37.425 1.00 30.30 178 ARG A CA 1
ATOM 2699 C C . ARG A 1 198 ? -8.371 -12.728 36.953 1.00 29.68 178 ARG A C 1
ATOM 2700 O O . ARG A 1 198 ? -7.976 -12.103 35.967 1.00 31.01 178 ARG A O 1
ATOM 2721 N N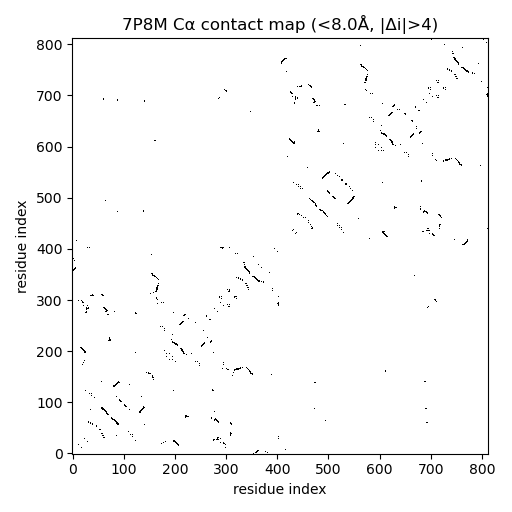 . LEU A 1 199 ? -7.585 -13.540 37.651 1.00 25.03 179 LEU A N 1
ATOM 2722 C CA . LEU A 1 199 ? -6.188 -13.734 37.278 1.00 28.87 179 LEU A CA 1
ATOM 2723 C C . LEU A 1 199 ? -6.078 -14.351 35.890 1.00 29.50 179 LEU A C 1
ATOM 2724 O O . LEU A 1 199 ? -5.284 -13.904 35.063 1.00 28.87 179 LEU A O 1
ATOM 2740 N N . VAL A 1 200 ? -6.878 -15.384 35.649 1.00 24.38 180 VAL A N 1
ATOM 2741 C CA . VAL A 1 200 ? -6.888 -16.069 34.361 1.00 28.88 180 VAL A CA 1
ATOM 2742 C C . VAL A 1 200 ? -7.353 -15.141 33.243 1.00 26.50 180 VAL A C 1
ATOM 2743 O O . VAL A 1 200 ? -6.746 -15.084 32.171 1.00 27.86 180 VAL A O 1
ATOM 2756 N N . LEU A 1 201 ? -8.436 -14.414 33.491 1.00 26.96 181 LEU A N 1
ATOM 2757 C CA . LEU A 1 201 ? -8.989 -13.514 32.490 1.00 28.93 181 LEU A CA 1
ATOM 2758 C C . LEU A 1 201 ? -7.989 -12.413 32.135 1.00 29.97 181 LEU A C 1
ATOM 2759 O O . LEU A 1 201 ? -7.735 -12.141 30.956 1.00 28.64 181 LEU A O 1
ATOM 2775 N N . GLU A 1 202 ? -7.405 -11.797 33.156 1.00 29.48 182 GLU A N 1
ATOM 2776 C CA . GLU A 1 202 ? -6.536 -10.644 32.947 1.00 31.63 182 GLU A CA 1
ATOM 2777 C C . GLU A 1 202 ? -5.161 -11.042 32.415 1.00 24.10 182 GLU A C 1
ATOM 2778 O O . GLU A 1 202 ? -4.503 -10.253 31.740 1.00 29.27 182 GLU A O 1
ATOM 2790 N N . THR A 1 203 ? -4.727 -12.260 32.712 1.00 23.15 183 THR A N 1
ATOM 2791 C CA . THR A 1 203 ? -3.463 -12.753 32.181 1.00 24.77 183 THR A CA 1
ATOM 2792 C C . THR A 1 203 ? -3.561 -12.847 30.659 1.00 31.53 183 THR A C 1
ATOM 2793 O O . THR A 1 203 ? -2.677 -12.380 29.945 1.00 28.85 183 THR A O 1
ATOM 2804 N N . GLU A 1 204 ? -4.641 -13.438 30.162 1.00 26.67 184 GLU A N 1
ATOM 2805 C CA . GLU A 1 204 ? -4.812 -13.578 28.717 1.00 22.38 184 GLU A CA 1
ATOM 2806 C C . GLU A 1 204 ? -4.975 -12.218 28.059 1.00 28.04 184 GLU A C 1
ATOM 2807 O O . GLU A 1 204 ? -4.356 -11.940 27.031 1.00 30.81 184 GLU A O 1
ATOM 2819 N N . ARG A 1 205 ? -5.817 -11.377 28.647 1.00 26.16 185 ARG A N 1
ATOM 2820 C CA . ARG A 1 205 ? -6.078 -10.055 28.097 1.00 30.33 185 ARG A CA 1
ATOM 2821 C C . ARG A 1 205 ? -4.810 -9.211 28.040 1.00 35.31 185 ARG A C 1
ATOM 2822 O O . ARG A 1 205 ? -4.590 -8.480 27.078 1.00 33.80 185 ARG A O 1
ATOM 2843 N N . PHE A 1 206 ? -3.976 -9.308 29.070 1.00 27.32 186 PHE A N 1
ATOM 2844 C CA . PHE A 1 206 ? -2.720 -8.574 29.072 1.00 30.15 186 PHE A CA 1
ATOM 2845 C C . PHE A 1 206 ? -1.778 -9.078 27.968 1.00 36.68 186 PHE A C 1
ATOM 2846 O O . PHE A 1 206 ? -1.217 -8.287 27.207 1.00 37.27 186 PHE A O 1
ATOM 2863 N N . LEU A 1 207 ? -1.612 -10.393 27.869 1.00 32.02 187 LEU A N 1
ATOM 2864 C CA . LEU A 1 207 ? -0.665 -10.951 26.909 1.00 31.47 187 LEU A CA 1
ATOM 2865 C C . LEU A 1 207 ? -1.126 -10.778 25.460 1.00 32.95 187 LEU A C 1
ATOM 2866 O O . LEU A 1 207 ? -0.311 -10.854 24.544 1.00 33.47 187 LEU A O 1
ATOM 2882 N N . ASN A 1 208 ? -2.421 -10.542 25.253 1.00 31.44 188 ASN A N 1
ATOM 2883 C CA . ASN A 1 208 ? -2.944 -10.273 23.917 1.00 34.40 188 ASN A CA 1
ATOM 2884 C C . ASN A 1 208 ? -3.318 -8.804 23.722 1.00 40.79 188 ASN A C 1
ATOM 2885 O O . ASN A 1 208 ? -4.010 -8.452 22.766 1.00 36.89 188 ASN A O 1
ATOM 2896 N N . SER A 1 209 ? -2.847 -7.947 24.622 1.00 34.96 189 SER A N 1
ATOM 2897 C CA . SER A 1 209 ? -3.004 -6.507 24.450 1.00 41.74 189 SER A CA 1
ATOM 2898 C C . SER A 1 209 ? -1.987 -6.007 23.427 1.00 42.55 189 SER A C 1
ATOM 2899 O O . SER A 1 209 ? -0.873 -6.530 23.344 1.00 36.08 189 SER A O 1
ATOM 2907 N N . ASP A 1 210 ? -2.374 -5.001 22.649 1.00 42.86 190 ASP A N 1
ATOM 2908 C CA . ASP A 1 210 ? -1.497 -4.440 21.625 1.00 46.64 190 ASP A CA 1
ATOM 2909 C C . ASP A 1 210 ? -0.202 -3.911 22.230 1.00 47.93 190 ASP A C 1
ATOM 2910 O O . ASP A 1 210 ? 0.862 -4.022 21.623 1.00 44.26 190 ASP A O 1
ATOM 2919 N N . GLU A 1 211 ? -0.298 -3.348 23.432 1.00 48.26 191 GLU A N 1
ATOM 2920 C CA . GLU A 1 211 ? 0.864 -2.789 24.113 1.00 45.57 191 GLU A CA 1
ATOM 2921 C C . GLU A 1 211 ? 1.913 -3.862 24.380 1.00 46.58 191 GLU A C 1
ATOM 2922 O O . GLU A 1 211 ? 3.107 -3.632 24.203 1.00 46.48 191 GLU A O 1
ATOM 2934 N N . LEU A 1 212 ? 1.461 -5.036 24.804 1.00 42.66 192 LEU A N 1
ATOM 2935 C CA . LEU A 1 212 ? 2.377 -6.116 25.152 1.00 42.08 192 LEU A CA 1
ATOM 2936 C C . LEU A 1 212 ? 3.032 -6.688 23.904 1.00 44.77 192 LEU A C 1
ATOM 2937 O O . LEU A 1 212 ? 4.236 -6.950 23.890 1.00 39.59 192 LEU A O 1
ATOM 2953 N N . LYS A 1 213 ? 2.238 -6.883 22.858 1.00 41.64 193 LYS A N 1
ATOM 2954 C CA . LYS A 1 213 ? 2.737 -7.509 21.639 1.00 44.08 193 LYS A CA 1
ATOM 2955 C C . LYS A 1 213 ? 3.649 -6.557 20.866 1.00 47.67 193 LYS A C 1
ATOM 2956 O O . LYS A 1 213 ? 4.523 -6.999 20.121 1.00 46.05 193 LYS A O 1
ATOM 2975 N N . ASN A 1 214 ? 3.461 -5.255 21.058 1.00 49.12 194 ASN A N 1
ATOM 2976 C CA . ASN A 1 214 ? 4.379 -4.272 20.492 1.00 49.20 194 ASN A CA 1
ATOM 2977 C C . ASN A 1 214 ? 5.754 -4.394 21.136 1.00 49.42 194 ASN A C 1
ATOM 2978 O O . ASN A 1 214 ? 6.775 -4.232 20.472 1.00 54.20 194 ASN A O 1
ATOM 2989 N N . GLU A 1 215 ? 5.766 -4.691 22.432 1.00 48.86 195 GLU A N 1
ATOM 2990 C CA . GLU A 1 215 ? 7.002 -4.827 23.192 1.00 45.87 195 GLU A CA 1
ATOM 2991 C C . GLU A 1 215 ? 7.636 -6.207 23.009 1.00 49.98 195 GLU A C 1
ATOM 2992 O O . GLU A 1 215 ? 8.860 -6.337 23.040 1.00 50.81 195 GLU A O 1
ATOM 3004 N N . ILE A 1 216 ? 6.802 -7.231 22.829 1.00 49.40 196 ILE A N 1
ATOM 3005 C CA . ILE A 1 216 ? 7.279 -8.605 22.648 1.00 42.63 196 ILE A CA 1
ATOM 3006 C C . ILE A 1 216 ? 6.572 -9.268 21.461 1.00 46.07 196 ILE A C 1
ATOM 3007 O O . ILE A 1 216 ? 5.701 -10.118 21.641 1.00 38.05 196 ILE A O 1
ATOM 3023 N N . PRO A 1 217 ? 6.950 -8.881 20.234 1.00 42.45 197 PRO A N 1
ATOM 3024 C CA . PRO A 1 217 ? 6.269 -9.389 19.037 1.00 41.78 197 PRO A CA 1
ATOM 3025 C C . PRO A 1 217 ? 6.371 -10.904 18.837 1.00 34.79 197 PRO A C 1
ATOM 3026 O O . PRO A 1 217 ? 5.620 -11.439 18.025 1.00 35.51 197 PRO A O 1
ATOM 3037 N N . ALA A 1 218 ? 7.261 -11.580 19.557 1.00 30.68 198 ALA A N 1
ATOM 3038 C CA . ALA A 1 218 ? 7.345 -13.037 19.475 1.00 31.86 198 ALA A CA 1
ATOM 3039 C C . ALA A 1 218 ? 6.113 -13.714 20.086 1.00 34.01 198 ALA A C 1
ATOM 3040 O O . ALA A 1 218 ? 5.915 -14.914 19.914 1.00 32.08 198 ALA A O 1
ATOM 3047 N N . VAL A 1 219 ? 5.290 -12.947 20.797 1.00 36.59 199 VAL A N 1
ATOM 3048 C CA . VAL A 1 219 ? 4.109 -13.501 21.456 1.00 34.10 199 VAL A CA 1
ATOM 3049 C C . VAL A 1 219 ? 2.952 -13.658 20.471 1.00 33.11 199 VAL A C 1
ATOM 3050 O O . VAL A 1 219 ? 2.417 -12.673 19.967 1.00 32.71 199 VAL A O 1
ATOM 3063 N N . GLY A 1 220 ? 2.579 -14.908 20.208 1.00 28.36 200 GLY A N 1
ATOM 3064 C CA . GLY A 1 220 ? 1.445 -15.218 19.357 1.00 28.11 200 GLY A CA 1
ATOM 3065 C C . GLY A 1 220 ? 0.131 -15.039 20.093 1.00 29.89 200 GLY A C 1
ATOM 3066 O O . GLY A 1 220 ? 0.104 -14.911 21.317 1.00 26.43 200 GLY A O 1
ATOM 3070 N N . GLU A 1 221 ? -0.970 -15.043 19.349 1.00 27.66 201 GLU A N 1
ATOM 3071 C CA . GLU A 1 221 ? -2.273 -14.749 19.933 1.00 28.47 201 GLU A CA 1
ATOM 3072 C C . GLU A 1 221 ? -2.983 -15.992 20.443 1.00 27.45 201 GLU A C 1
ATOM 3073 O O . GLU A 1 221 ? -3.993 -15.891 21.141 1.00 26.02 201 GLU A O 1
ATOM 3085 N N . ASP A 1 222 ? -2.456 -17.158 20.098 1.00 25.14 202 ASP A N 1
ATOM 3086 C CA . ASP A 1 222 ? -3.000 -18.406 20.601 1.00 23.53 202 ASP A CA 1
ATOM 3087 C C . ASP A 1 222 ? -2.417 -18.657 21.981 1.00 26.46 202 ASP A C 1
ATOM 3088 O O . ASP A 1 222 ? -1.345 -19.249 22.135 1.00 26.58 202 ASP A O 1
ATOM 3097 N N . ILE A 1 223 ? -3.148 -18.179 22.976 1.00 25.21 203 ILE A N 1
ATOM 3098 C CA . ILE A 1 223 ? -2.748 -18.289 24.365 1.00 23.16 203 ILE A CA 1
ATOM 3099 C C . ILE A 1 223 ? -3.887 -18.935 25.133 1.00 27.56 203 ILE A C 1
ATOM 3100 O O . ILE A 1 223 ? -4.996 -18.402 25.167 1.00 29.69 203 ILE A O 1
ATOM 3116 N N . LYS A 1 224 ? -3.609 -20.098 25.716 1.00 28.95 204 LYS A N 1
ATOM 3117 C CA . LYS A 1 224 ? -4.557 -20.790 26.579 1.00 25.06 204 LYS A CA 1
ATOM 3118 C C . LYS A 1 224 ? -4.045 -20.676 28.015 1.00 26.11 204 LYS A C 1
ATOM 3119 O O . LYS A 1 224 ? -2.883 -20.970 28.288 1.00 28.27 204 LYS A O 1
ATOM 3138 N N . VAL A 1 225 ? -4.907 -20.217 28.913 1.00 24.29 205 VAL A N 1
ATOM 3139 C CA . VAL A 1 225 ? -4.541 -20.032 30.321 1.00 22.93 205 VAL A CA 1
ATOM 3140 C C . VAL A 1 225 ? -5.456 -20.874 31.182 1.00 24.24 205 VAL A C 1
ATOM 3141 O O . VAL A 1 225 ? -6.675 -20.737 31.111 1.00 21.93 205 VAL A O 1
ATOM 3154 N N . MET A 1 226 ? -4.865 -21.756 31.981 1.00 26.60 206 MET A N 1
ATOM 3155 C CA . MET A 1 226 ? -5.623 -22.518 32.958 1.00 26.39 206 MET A CA 1
ATOM 3156 C C . MET A 1 226 ? -5.144 -22.184 34.365 1.00 27.91 206 MET A C 1
ATOM 3157 O O . MET A 1 226 ? -3.943 -22.178 34.642 1.00 27.55 206 MET A O 1
ATOM 3171 N N . GLY A 1 227 ? -6.097 -21.889 35.240 1.00 23.20 207 GLY A N 1
ATOM 3172 C CA . GLY A 1 227 ? -5.808 -21.604 36.637 1.00 27.90 207 GLY A CA 1
ATOM 3173 C C . GLY A 1 227 ? -6.329 -22.702 37.538 1.00 26.30 207 GLY A C 1
ATOM 3174 O O . GLY A 1 227 ? -7.516 -23.024 37.509 1.00 23.65 207 GLY A O 1
ATOM 3178 N N . LEU A 1 228 ? -5.433 -23.279 38.334 1.00 30.14 208 LEU A N 1
ATOM 3179 C CA . LEU A 1 228 ? -5.793 -24.293 39.315 1.00 22.91 208 LEU A CA 1
ATOM 3180 C C . LEU A 1 228 ? -5.478 -23.767 40.704 1.00 31.01 208 LEU A C 1
ATOM 3181 O O . LEU A 1 228 ? -4.310 -23.578 41.043 1.00 28.95 208 LEU A O 1
ATOM 3197 N N . ARG A 1 229 ? -6.513 -23.518 41.497 1.00 24.82 209 ARG A N 1
ATOM 3198 C CA . ARG A 1 229 ? -6.310 -23.107 42.887 1.00 26.31 209 ARG A CA 1
ATOM 3199 C C . ARG A 1 229 ? -6.457 -24.287 43.827 1.00 28.64 209 ARG A C 1
ATOM 3200 O O . ARG A 1 229 ? -7.411 -25.055 43.741 1.00 26.52 209 ARG A O 1
ATOM 3221 N N . GLU A 1 230 ? -5.491 -24.421 44.729 1.00 33.32 210 GLU A N 1
ATOM 3222 C CA . GLU A 1 230 ? -5.559 -25.393 45.807 1.00 33.75 210 GLU A CA 1
ATOM 3223 C C . GLU A 1 230 ? -5.262 -24.642 47.091 1.00 32.09 210 GLU A C 1
ATOM 3224 O O . GLU A 1 230 ? -4.122 -24.256 47.338 1.00 32.07 210 GLU A O 1
ATOM 3236 N N . GLY A 1 231 ? -6.298 -24.402 47.885 1.00 34.93 211 GLY A N 1
ATOM 3237 C CA . GLY A 1 231 ? -6.160 -23.582 49.071 1.00 37.07 211 GLY A CA 1
ATOM 3238 C C . GLY A 1 231 ? -5.843 -22.155 48.674 1.00 40.59 211 GLY A C 1
ATOM 3239 O O . GLY A 1 231 ? -6.640 -21.506 47.997 1.00 34.18 211 GLY A O 1
ATOM 3243 N N . LYS A 1 232 ? -4.673 -21.672 49.086 1.00 34.89 212 LYS A N 1
ATOM 3244 C CA . LYS A 1 232 ? -4.231 -20.323 48.747 1.00 36.08 212 LYS A CA 1
ATOM 3245 C C . LYS A 1 232 ? -3.110 -20.340 47.715 1.00 31.31 212 LYS A C 1
ATOM 3246 O O . LYS A 1 232 ? -2.451 -19.326 47.494 1.00 36.93 212 LYS A O 1
ATOM 3265 N N . LYS A 1 233 ? -2.901 -21.498 47.096 1.00 29.89 213 LYS A N 1
ATOM 3266 C CA . LYS A 1 233 ? -1.942 -21.645 46.011 1.00 36.75 213 LYS A CA 1
ATOM 3267 C C . LYS A 1 233 ? -2.664 -21.643 44.667 1.00 34.56 213 LYS A C 1
ATOM 3268 O O . LYS A 1 233 ? -3.564 -22.450 44.461 1.00 29.38 213 LYS A O 1
ATOM 3287 N N . ILE A 1 234 ? -2.266 -20.750 43.763 1.00 31.69 214 ILE A N 1
ATOM 3288 C CA . ILE A 1 234 ? -2.804 -20.738 42.400 1.00 29.34 214 ILE A CA 1
ATOM 3289 C C . ILE A 1 234 ? -1.714 -21.072 41.395 1.00 29.25 214 ILE A C 1
ATOM 3290 O O . ILE A 1 234 ? -0.746 -20.331 41.255 1.00 34.91 214 ILE A O 1
ATOM 3306 N N . THR A 1 235 ? -1.881 -22.192 40.700 1.00 30.91 215 THR A N 1
ATOM 3307 C CA . THR A 1 235 ? -0.971 -22.577 39.630 1.00 31.45 215 THR A CA 1
ATOM 3308 C C . THR A 1 235 ? -1.560 -22.146 38.294 1.00 32.88 215 THR A C 1
ATOM 3309 O O . THR A 1 235 ? -2.652 -22.567 37.917 1.00 27.56 215 THR A O 1
ATOM 3320 N N . LEU A 1 236 ? -0.823 -21.292 37.598 1.00 26.34 216 LEU A N 1
ATOM 3321 C CA . LEU A 1 236 ? -1.226 -20.797 36.292 1.00 36.82 216 LEU A CA 1
ATOM 3322 C C . LEU A 1 236 ? -0.455 -21.532 35.212 1.00 34.67 216 LEU A C 1
ATOM 3323 O O . LEU A 1 236 ? 0.771 -21.424 35.134 1.00 32.95 216 LEU A O 1
ATOM 3339 N N . THR A 1 237 ? -1.171 -22.292 34.390 1.00 32.15 217 THR A N 1
ATOM 3340 C CA . THR A 1 237 ? -0.556 -22.984 33.269 1.00 29.29 217 THR A CA 1
ATOM 3341 C C . THR A 1 237 ? -0.914 -22.257 31.982 1.00 34.55 217 THR A C 1
ATOM 3342 O O . THR A 1 237 ? -2.090 -22.057 31.680 1.00 28.31 217 THR A O 1
ATOM 3353 N N . ILE A 1 238 ? 0.115 -21.857 31.244 1.00 29.38 218 ILE A N 1
ATOM 3354 C CA . ILE A 1 238 ? -0.051 -21.073 30.022 1.00 30.06 218 ILE A CA 1
ATOM 3355 C C . ILE A 1 238 ? 0.549 -21.817 28.841 1.00 29.68 218 ILE A C 1
ATOM 3356 O O . ILE A 1 238 ? 1.716 -22.209 28.885 1.00 25.79 218 ILE A O 1
ATOM 3372 N N . ALA A 1 239 ? -0.258 -22.034 27.803 1.00 25.44 219 ALA A N 1
ATOM 3373 C CA . ALA A 1 239 ? 0.241 -22.498 26.514 1.00 29.56 219 ALA A CA 1
ATOM 3374 C C . ALA A 1 239 ? 0.197 -21.306 25.569 1.00 26.06 219 ALA A C 1
ATOM 3375 O O . ALA A 1 239 ? -0.876 -20.800 25.261 1.00 28.69 219 ALA A O 1
ATOM 3382 N N . MET A 1 240 ? 1.372 -20.851 25.147 1.00 24.81 220 MET A N 1
ATOM 3383 C CA . MET A 1 240 ? 1.513 -19.617 24.385 1.00 28.23 220 MET A CA 1
ATOM 3384 C C . MET A 1 240 ? 2.298 -19.855 23.103 1.00 28.10 220 MET A C 1
ATOM 3385 O O . MET A 1 240 ? 3.474 -20.220 23.143 1.00 25.77 220 MET A O 1
ATOM 3399 N N . ALA A 1 241 ? 1.651 -19.642 21.963 1.00 28.61 221 ALA A N 1
ATOM 3400 C CA . ALA A 1 241 ? 2.327 -19.795 20.678 1.00 26.68 221 ALA A CA 1
ATOM 3401 C C . ALA A 1 241 ? 3.368 -18.698 20.499 1.00 25.53 221 ALA A C 1
ATOM 3402 O O . ALA A 1 241 ? 3.084 -17.519 20.730 1.00 29.20 221 ALA A O 1
ATOM 3409 N N . VAL A 1 242 ? 4.573 -19.090 20.101 1.00 26.10 222 VAL A N 1
ATOM 3410 C CA . VAL A 1 242 ? 5.638 -18.131 19.841 1.00 26.40 222 VAL A CA 1
ATOM 3411 C C . VAL A 1 242 ? 5.827 -18.003 18.331 1.00 26.49 222 VAL A C 1
ATOM 3412 O O . VAL A 1 242 ? 5.816 -19.001 17.612 1.00 28.92 222 VAL A O 1
ATOM 3425 N N . VAL A 1 243 ? 5.979 -16.767 17.865 1.00 26.46 223 VAL A N 1
ATOM 3426 C CA . VAL A 1 243 ? 6.076 -16.471 16.434 1.00 25.13 223 VAL A CA 1
ATOM 3427 C C . VAL A 1 243 ? 7.537 -16.550 15.988 1.00 30.25 223 VAL A C 1
ATOM 3428 O O . VAL A 1 243 ? 8.380 -15.789 16.471 1.00 27.14 223 VAL A O 1
ATOM 3441 N N . ASP A 1 244 ? 7.837 -17.453 15.060 1.00 30.19 224 ASP A N 1
ATOM 3442 C CA . ASP A 1 244 ? 9.224 -17.843 14.843 1.00 28.88 224 ASP A CA 1
ATOM 3443 C C . ASP A 1 244 ? 10.058 -16.806 14.085 1.00 34.73 224 ASP A C 1
ATOM 3444 O O . ASP A 1 244 ? 11.286 -16.880 14.099 1.00 33.99 224 ASP A O 1
ATOM 3453 N N . ARG A 1 245 ? 9.415 -15.831 13.451 1.00 37.81 225 ARG A N 1
ATOM 3454 C CA . ARG A 1 245 ? 10.164 -14.787 12.751 1.00 37.26 225 ARG A CA 1
ATOM 3455 C C . ARG A 1 245 ? 10.857 -13.849 13.736 1.00 40.05 225 ARG A C 1
ATOM 3456 O O . ARG A 1 245 ? 11.767 -13.114 13.360 1.00 38.38 225 ARG A O 1
ATOM 3477 N N . TYR A 1 246 ? 10.437 -13.890 14.998 1.00 39.15 226 TYR A N 1
ATOM 3478 C CA . TYR A 1 246 ? 10.968 -12.982 16.012 1.00 35.87 226 TYR A CA 1
ATOM 3479 C C . TYR A 1 246 ? 11.895 -13.666 17.014 1.00 40.86 226 TYR A C 1
ATOM 3480 O O . TYR A 1 246 ? 12.325 -13.039 17.983 1.00 41.66 226 TYR A O 1
ATOM 3498 N N . VAL A 1 247 ? 12.206 -14.939 16.781 1.00 33.71 227 VAL A N 1
ATOM 3499 C CA . VAL A 1 247 ? 13.158 -15.657 17.621 1.00 40.54 227 VAL A CA 1
ATOM 3500 C C . VAL A 1 247 ? 14.180 -16.373 16.733 1.00 44.20 227 VAL A C 1
ATOM 3501 O O . VAL A 1 247 ? 13.852 -17.300 15.995 1.00 37.44 227 VAL A O 1
ATOM 3514 N N . LYS A 1 248 ? 15.426 -15.912 16.800 1.00 46.86 228 LYS A N 1
ATOM 3515 C CA . LYS A 1 248 ? 16.457 -16.347 15.864 1.00 48.92 228 LYS A CA 1
ATOM 3516 C C . LYS A 1 248 ? 17.101 -17.666 16.277 1.00 48.88 228 LYS A C 1
ATOM 3517 O O . LYS A 1 248 ? 17.828 -18.273 15.496 1.00 46.17 228 LYS A O 1
ATOM 3536 N N . ASN A 1 249 ? 16.828 -18.111 17.498 1.00 45.13 229 ASN A N 1
ATOM 3537 C CA . ASN A 1 249 ? 17.389 -19.360 18.005 1.00 52.57 229 ASN A CA 1
ATOM 3538 C C . ASN A 1 249 ? 16.730 -19.758 19.320 1.00 48.60 229 ASN A C 1
ATOM 3539 O O . ASN A 1 249 ? 15.900 -19.018 19.848 1.00 39.27 229 ASN A O 1
ATOM 3550 N N . ILE A 1 250 ? 17.106 -20.920 19.847 1.00 45.88 230 ILE A N 1
ATOM 3551 C CA . ILE A 1 250 ? 16.489 -21.444 21.063 1.00 57.71 230 ILE A CA 1
ATOM 3552 C C . ILE A 1 250 ? 16.729 -20.521 22.256 1.00 49.37 230 ILE A C 1
ATOM 3553 O O . ILE A 1 250 ? 15.876 -20.399 23.130 1.00 45.11 230 ILE A O 1
ATOM 3569 N N . GLU A 1 251 ? 17.887 -19.872 22.287 1.00 50.00 231 GLU A N 1
ATOM 3570 C CA . GLU A 1 251 ? 18.204 -18.931 23.355 1.00 59.68 231 GLU A CA 1
ATOM 3571 C C . GLU A 1 251 ? 17.197 -17.782 23.383 1.00 58.37 231 GLU A C 1
ATOM 3572 O O . GLU A 1 251 ? 16.707 -17.405 24.447 1.00 43.39 231 GLU A O 1
ATOM 3584 N N . GLU A 1 252 ? 16.890 -17.225 22.215 1.00 50.32 232 GLU A N 1
ATOM 3585 C CA . GLU A 1 252 ? 15.944 -16.117 22.143 1.00 51.93 232 GLU A CA 1
ATOM 3586 C C . GLU A 1 252 ? 14.546 -16.584 22.522 1.00 43.14 232 GLU A C 1
ATOM 3587 O O . GLU A 1 252 ? 13.781 -15.834 23.124 1.00 37.31 232 GLU A O 1
ATOM 3599 N N . TYR A 1 253 ? 14.219 -17.824 22.175 1.00 37.73 233 TYR A N 1
ATOM 3600 C CA . TYR A 1 253 ? 12.946 -18.409 22.572 1.00 39.75 233 TYR A CA 1
ATOM 3601 C C . TYR A 1 253 ? 12.826 -18.430 24.099 1.00 43.63 233 TYR A C 1
ATOM 3602 O O . TYR A 1 253 ? 11.844 -17.934 24.647 1.00 37.51 233 TYR A O 1
ATOM 3620 N N . LYS A 1 254 ? 13.825 -18.995 24.778 1.00 45.24 234 LYS A N 1
ATOM 3621 C CA . LYS A 1 254 ? 13.849 -19.014 26.248 1.00 41.49 234 LYS A CA 1
ATOM 3622 C C . LYS A 1 254 ? 13.666 -17.624 26.842 1.00 42.18 234 LYS A C 1
ATOM 3623 O O . LYS A 1 254 ? 12.943 -17.445 27.823 1.00 40.47 234 LYS A O 1
ATOM 3642 N N . GLU A 1 255 ? 14.343 -16.645 26.254 1.00 35.50 235 GLU A N 1
ATOM 3643 C CA . GLU A 1 255 ? 14.273 -15.274 26.739 1.00 42.57 235 GLU A CA 1
ATOM 3644 C C . GLU A 1 255 ? 12.853 -14.725 26.649 1.00 41.99 235 GLU A C 1
ATOM 3645 O O . GLU A 1 255 ? 12.421 -13.974 27.521 1.00 36.43 235 GLU A O 1
ATOM 3657 N N . VAL A 1 256 ? 12.123 -15.096 25.600 1.00 38.20 236 VAL A N 1
ATOM 3658 C CA . VAL A 1 256 ? 10.728 -14.685 25.487 1.00 38.95 236 VAL A CA 1
ATOM 3659 C C . VAL A 1 256 ? 9.907 -15.312 26.608 1.00 33.68 236 VAL A C 1
ATOM 3660 O O . VAL A 1 256 ? 9.095 -14.638 27.231 1.00 37.02 236 VAL A O 1
ATOM 3673 N N . ILE A 1 257 ? 10.112 -16.603 26.854 1.00 33.18 237 ILE A N 1
ATOM 3674 C CA . ILE A 1 257 ? 9.363 -17.297 27.898 1.00 41.53 237 ILE A CA 1
ATOM 3675 C C . ILE A 1 257 ? 9.580 -16.610 29.240 1.00 39.29 237 ILE A C 1
ATOM 3676 O O . ILE A 1 257 ? 8.629 -16.314 29.962 1.00 33.95 237 ILE A O 1
ATOM 3692 N N . GLU A 1 258 ? 10.837 -16.342 29.566 1.00 39.03 238 GLU A N 1
ATOM 3693 C CA . GLU A 1 258 ? 11.162 -15.800 30.878 1.00 42.99 238 GLU A CA 1
ATOM 3694 C C . GLU A 1 258 ? 10.723 -14.344 30.995 1.00 40.67 238 GLU A C 1
ATOM 3695 O O . GLU A 1 258 ? 10.391 -13.880 32.082 1.00 40.22 238 GLU A O 1
ATOM 3707 N N . LYS A 1 259 ? 10.699 -13.630 29.878 1.00 35.52 239 LYS A N 1
ATOM 3708 C CA . LYS A 1 259 ? 10.220 -12.250 29.885 1.00 40.21 239 LYS A CA 1
ATOM 3709 C C . LYS A 1 259 ? 8.704 -12.189 30.114 1.00 42.94 239 LYS A C 1
ATOM 3710 O O . LYS A 1 259 ? 8.208 -11.333 30.848 1.00 36.81 239 LYS A O 1
ATOM 3729 N N . VAL A 1 260 ? 7.969 -13.096 29.480 1.00 39.16 240 VAL A N 1
ATOM 3730 C CA . VAL A 1 260 ? 6.522 -13.171 29.665 1.00 41.35 240 VAL A CA 1
ATOM 3731 C C . VAL A 1 260 ? 6.215 -13.565 31.106 1.00 35.71 240 VAL A C 1
ATOM 3732 O O . VAL A 1 260 ? 5.331 -13.003 31.754 1.00 34.73 240 VAL A O 1
ATOM 3745 N N . ARG A 1 261 ? 6.965 -14.543 31.589 1.00 32.55 241 ARG A N 1
ATOM 3746 C CA . ARG A 1 261 ? 6.814 -15.062 32.937 1.00 40.07 241 ARG A CA 1
ATOM 3747 C C . ARG A 1 261 ? 6.925 -13.963 33.989 1.00 38.35 241 ARG A C 1
ATOM 3748 O O . ARG A 1 261 ? 6.071 -13.847 34.865 1.00 38.57 241 ARG A O 1
ATOM 3769 N N . LYS A 1 262 ? 7.978 -13.157 33.889 1.00 41.31 242 LYS A N 1
ATOM 3770 C CA . LYS A 1 262 ? 8.177 -12.027 34.792 1.00 44.02 242 LYS A CA 1
ATOM 3771 C C . LYS A 1 262 ? 6.984 -11.077 34.752 1.00 43.99 242 LYS A C 1
ATOM 3772 O O . LYS A 1 262 ? 6.541 -10.582 35.786 1.00 41.98 242 LYS A O 1
ATOM 3791 N N . LYS A 1 263 ? 6.472 -10.814 33.556 1.00 39.33 243 LYS A N 1
ATOM 3792 C CA . LYS A 1 263 ? 5.351 -9.895 33.404 1.00 40.95 243 LYS A CA 1
ATOM 3793 C C . LYS A 1 263 ? 4.089 -10.439 34.071 1.00 39.36 243 LYS A C 1
ATOM 3794 O O . LYS A 1 263 ? 3.321 -9.686 34.666 1.00 36.58 243 LYS A O 1
ATOM 3813 N N . VAL A 1 264 ? 3.880 -11.746 33.974 1.00 32.49 244 VAL A N 1
ATOM 3814 C CA . VAL A 1 264 ? 2.705 -12.369 34.570 1.00 40.09 244 VAL A CA 1
ATOM 3815 C C . VAL A 1 264 ? 2.858 -12.409 36.091 1.00 42.71 244 VAL A C 1
ATOM 3816 O O . VAL A 1 264 ? 1.881 -12.275 36.826 1.00 34.04 244 VAL A O 1
ATOM 3829 N N . GLU A 1 265 ? 4.089 -12.590 36.556 1.00 39.58 245 GLU A N 1
ATOM 3830 C CA . GLU A 1 265 ? 4.374 -12.531 37.989 1.00 44.49 245 GLU A CA 1
ATOM 3831 C C . GLU A 1 265 ? 3.967 -11.186 38.566 1.00 42.95 245 GLU A C 1
ATOM 3832 O O . GLU A 1 265 ? 3.352 -11.120 39.629 1.00 42.86 245 GLU A O 1
ATOM 3844 N N . ASP A 1 266 ? 4.315 -10.117 37.858 1.00 40.73 246 ASP A N 1
ATOM 3845 C CA . ASP A 1 266 ? 3.973 -8.770 38.289 1.00 46.97 246 ASP A CA 1
ATOM 3846 C C . ASP A 1 266 ? 2.463 -8.566 38.280 1.00 52.12 246 ASP A C 1
ATOM 3847 O O . ASP A 1 266 ? 1.921 -7.907 39.166 1.00 42.91 246 ASP A O 1
ATOM 3856 N N . LEU A 1 267 ? 1.786 -9.129 37.283 1.00 44.44 247 LEU A N 1
ATOM 3857 C CA . LEU A 1 267 ? 0.332 -9.044 37.224 1.00 42.45 247 LEU A CA 1
ATOM 3858 C C . LEU A 1 267 ? -0.283 -9.747 38.426 1.00 39.53 247 LEU A C 1
ATOM 3859 O O . LEU A 1 267 ? -1.233 -9.252 39.024 1.00 41.69 247 LEU A O 1
ATOM 3875 N N . ALA A 1 268 ? 0.274 -10.899 38.781 1.00 35.53 248 ALA A N 1
ATOM 3876 C CA . ALA A 1 268 ? -0.283 -11.723 39.845 1.00 42.06 248 ALA A CA 1
ATOM 3877 C C . ALA A 1 268 ? -0.093 -11.067 41.207 1.00 47.27 248 ALA A C 1
ATOM 3878 O O . ALA A 1 268 ? -0.896 -11.268 42.117 1.00 45.17 248 ALA A O 1
ATOM 3885 N N . LYS A 1 269 ? 0.972 -10.285 41.350 1.00 47.03 249 LYS A N 1
ATOM 3886 C CA . LYS A 1 269 ? 1.197 -9.537 42.582 1.00 52.41 249 LYS A CA 1
ATOM 3887 C C . LYS A 1 269 ? 0.134 -8.459 42.738 1.00 48.40 249 LYS A C 1
ATOM 3888 O O . LYS A 1 269 ? -0.344 -8.209 43.842 1.00 51.01 249 LYS A O 1
ATOM 3907 N N . LYS A 1 270 ? -0.242 -7.834 41.626 1.00 42.28 250 LYS A N 1
ATOM 3908 C CA . LYS A 1 270 ? -1.262 -6.789 41.636 1.00 41.53 250 LYS A CA 1
ATOM 3909 C C . LYS A 1 270 ? -2.639 -7.308 42.066 1.00 50.59 250 LYS A C 1
ATOM 3910 O O . LYS A 1 270 ? -3.252 -6.744 42.971 1.00 51.70 250 LYS A O 1
ATOM 3929 N N . ILE A 1 271 ? -3.118 -8.377 41.427 1.00 48.20 251 ILE A N 1
ATOM 3930 C CA . ILE A 1 271 ? -4.520 -8.786 41.575 1.00 40.54 251 ILE A CA 1
ATOM 3931 C C . ILE A 1 271 ? -4.733 -10.099 42.340 1.00 41.26 251 ILE A C 1
ATOM 3932 O O . ILE A 1 271 ? -5.874 -10.465 42.613 1.00 41.66 251 ILE A O 1
ATOM 3948 N N . ALA A 1 272 ? -3.653 -10.792 42.699 1.00 38.08 252 ALA A N 1
ATOM 3949 C CA . ALA A 1 272 ? -3.756 -11.984 43.546 1.00 45.92 252 ALA A CA 1
ATOM 3950 C C . ALA A 1 272 ? -2.927 -11.818 44.815 1.00 42.54 252 ALA A C 1
ATOM 3951 O O . ALA A 1 272 ? -2.269 -12.757 45.267 1.00 36.20 252 ALA A O 1
ATOM 3958 N N . ASP A 1 273 ? -2.961 -10.619 45.385 1.00 42.17 253 ASP A N 1
ATOM 3959 C CA . ASP A 1 273 ? -2.222 -10.342 46.609 1.00 52.78 253 ASP A CA 1
ATOM 3960 C C . ASP A 1 273 ? -2.674 -11.283 47.719 1.00 45.71 253 ASP A C 1
ATOM 3961 O O . ASP A 1 273 ? -3.865 -11.380 48.013 1.00 43.62 253 ASP A O 1
ATOM 3970 N N . GLY A 1 274 ? -1.717 -11.992 48.312 1.00 43.43 254 GLY A N 1
ATOM 3971 C CA . GLY A 1 274 ? -1.996 -12.894 49.413 1.00 46.63 254 GLY A CA 1
ATOM 3972 C C . GLY A 1 274 ? -2.028 -14.349 48.994 1.00 46.88 254 GLY A C 1
ATOM 3973 O O . GLY A 1 274 ? -2.200 -15.232 49.834 1.00 39.43 254 GLY A O 1
ATOM 3977 N N . TYR A 1 275 ? -1.871 -14.599 47.696 1.00 39.53 255 TYR A N 1
ATOM 3978 C CA . TYR A 1 275 ? -1.834 -15.960 47.174 1.00 36.58 255 TYR A CA 1
ATOM 3979 C C . TYR A 1 275 ? -0.431 -16.358 46.738 1.00 32.46 255 TYR A C 1
ATOM 3980 O O . TYR A 1 275 ? 0.347 -15.525 46.278 1.00 40.56 255 TYR A O 1
ATOM 3998 N N . GLU A 1 276 ? -0.114 -17.637 46.897 1.00 28.13 256 GLU A N 1
ATOM 3999 C CA . GLU A 1 276 ? 1.100 -18.208 46.330 1.00 40.48 256 GLU A CA 1
ATOM 4000 C C . GLU A 1 276 ? 0.847 -18.567 44.871 1.00 40.01 256 GLU A C 1
ATOM 4001 O O . GLU A 1 276 ? 0.099 -19.501 44.595 1.00 37.71 256 GLU A O 1
ATOM 4013 N N . VAL A 1 277 ? 1.471 -17.840 43.946 1.00 38.03 257 VAL A N 1
ATOM 4014 C CA . VAL A 1 277 ? 1.228 -18.052 42.517 1.00 37.64 257 VAL A CA 1
ATOM 4015 C C . VAL A 1 277 ? 2.433 -18.674 41.805 1.00 42.37 257 VAL A C 1
ATOM 4016 O O . VAL A 1 277 ? 3.529 -18.109 41.785 1.00 43.76 257 VAL A O 1
ATOM 4029 N N . GLU A 1 278 ? 2.205 -19.851 41.229 1.00 35.17 258 GLU A N 1
ATOM 4030 C CA . GLU A 1 278 ? 3.184 -20.520 40.389 1.00 36.88 258 GLU A CA 1
ATOM 4031 C C . GLU A 1 278 ? 2.793 -20.303 38.933 1.00 37.39 258 GLU A C 1
ATOM 4032 O O . GLU A 1 278 ? 1.615 -20.399 38.586 1.00 33.22 258 GLU A O 1
ATOM 4044 N N . ILE A 1 279 ? 3.774 -20.006 38.089 1.00 33.43 259 ILE A N 1
ATOM 4045 C CA . ILE A 1 279 ? 3.511 -19.752 36.668 1.00 32.96 259 ILE A CA 1
ATOM 4046 C C . ILE A 1 279 ? 4.303 -20.724 35.818 1.00 38.94 259 ILE A C 1
ATOM 4047 O O . ILE A 1 279 ? 5.535 -20.725 35.847 1.00 33.75 259 ILE A O 1
ATOM 4063 N N . HIS A 1 280 ? 3.574 -21.549 35.070 1.00 30.89 260 HIS A N 1
ATOM 4064 C CA . HIS A 1 280 ? 4.146 -22.589 34.231 1.00 30.64 260 HIS A CA 1
ATOM 4065 C C . HIS A 1 280 ? 3.802 -22.285 32.783 1.00 31.47 260 HIS A C 1
ATOM 4066 O O . HIS A 1 280 ? 2.628 -22.184 32.438 1.00 31.66 260 HIS A O 1
ATOM 4079 N N . ILE A 1 281 ? 4.820 -22.143 31.944 1.00 34.48 261 ILE A N 1
ATOM 4080 C CA . ILE A 1 281 ? 4.609 -21.761 30.549 1.00 26.99 261 ILE A CA 1
ATOM 4081 C C . ILE A 1 281 ? 5.159 -22.803 29.595 1.00 30.84 261 ILE A C 1
ATOM 4082 O O . ILE A 1 281 ? 6.316 -23.204 29.706 1.00 33.20 261 ILE A O 1
ATOM 4098 N N . ASN A 1 282 ? 4.314 -23.230 28.657 1.00 32.44 262 ASN A N 1
ATOM 4099 C CA . ASN A 1 282 ? 4.711 -24.145 27.586 1.00 34.74 262 ASN A CA 1
ATOM 4100 C C . ASN A 1 282 ? 5.444 -25.367 28.131 1.00 34.20 262 ASN A C 1
ATOM 4101 O O . ASN A 1 282 ? 6.604 -25.626 27.806 1.00 33.23 262 ASN A O 1
ATOM 4112 N N . THR A 1 283 ? 4.732 -26.128 28.949 1.00 36.46 263 THR A N 1
ATOM 4113 C CA . THR A 1 283 ? 5.339 -27.150 29.785 1.00 36.14 263 THR A CA 1
ATOM 4114 C C . THR A 1 283 ? 5.764 -28.399 29.018 1.00 38.65 263 THR A C 1
ATOM 4115 O O . THR A 1 283 ? 6.508 -29.225 29.541 1.00 40.38 263 THR A O 1
ATOM 4126 N N . ALA A 1 284 ? 5.301 -28.536 27.780 1.00 37.56 264 ALA A N 1
ATOM 4127 C CA . ALA A 1 284 ? 5.689 -29.668 26.941 1.00 39.61 264 ALA A CA 1
ATOM 4128 C C . ALA A 1 284 ? 6.986 -29.402 26.170 1.00 39.19 264 ALA A C 1
ATOM 4129 O O . ALA A 1 284 ? 7.437 -30.256 25.405 1.00 45.16 264 ALA A O 1
ATOM 4136 N N . ASP A 1 285 ? 7.581 -28.227 26.364 1.00 39.60 265 ASP A N 1
ATOM 4137 C CA . ASP A 1 285 ? 8.825 -27.883 25.677 1.00 38.46 265 ASP A CA 1
ATOM 4138 C C . ASP A 1 285 ? 9.937 -28.870 26.007 1.00 54.00 265 ASP A C 1
ATOM 4139 O O . ASP A 1 285 ? 10.069 -29.322 27.148 1.00 43.93 265 ASP A O 1
ATOM 4148 N N . ASP A 1 286 ? 10.732 -29.189 24.991 1.00 56.63 266 ASP A N 1
ATOM 4149 C CA . ASP A 1 286 ? 11.850 -30.115 25.120 1.00 65.36 266 ASP A CA 1
ATOM 4150 C C . ASP A 1 286 ? 13.109 -29.460 24.560 1.00 70.38 266 ASP A C 1
ATOM 4151 O O . ASP A 1 286 ? 13.379 -29.532 23.361 1.00 68.68 266 ASP A O 1
ATOM 4160 N N . TYR A 1 287 ? 13.878 -28.816 25.430 1.00 73.91 267 TYR A N 1
ATOM 4161 C CA . TYR A 1 287 ? 15.043 -28.058 24.991 1.00 79.08 267 TYR A CA 1
ATOM 4162 C C . TYR A 1 287 ? 16.175 -28.953 24.517 1.00 84.45 267 TYR A C 1
ATOM 4163 O O . TYR A 1 287 ? 16.984 -28.548 23.681 1.00 81.67 267 TYR A O 1
ATOM 4181 N N . GLU A 1 288 ? 16.229 -30.167 25.051 1.00 89.18 268 GLU A N 1
ATOM 4182 C CA . GLU A 1 288 ? 17.238 -31.133 24.639 1.00 100.57 268 GLU A CA 1
ATOM 4183 C C . GLU A 1 288 ? 17.138 -31.394 23.139 1.00 97.34 268 GLU A C 1
ATOM 4184 O O . GLU A 1 288 ? 18.152 -31.527 22.453 1.00 101.13 268 GLU A O 1
ATOM 4196 N N . ARG A 1 289 ? 15.906 -31.448 22.642 1.00 87.69 269 ARG A N 1
ATOM 4197 C CA . ARG A 1 289 ? 15.641 -31.776 21.246 1.00 91.78 269 ARG A CA 1
ATOM 4198 C C . ARG A 1 289 ? 15.200 -30.553 20.438 1.00 80.57 269 ARG A C 1
ATOM 4199 O O . ARG A 1 289 ? 14.735 -30.688 19.305 1.00 77.41 269 ARG A O 1
ATOM 4220 N N . GLU A 1 290 ? 15.364 -29.367 21.019 1.00 78.98 270 GLU A N 1
ATOM 4221 C CA . GLU A 1 290 ? 14.885 -28.122 20.417 1.00 75.71 270 GLU A CA 1
ATOM 4222 C C . GLU A 1 290 ? 13.437 -28.248 19.931 1.00 70.03 270 GLU A C 1
ATOM 4223 O O . GLU A 1 290 ? 13.072 -27.705 18.888 1.00 68.53 270 GLU A O 1
ATOM 4235 N N . SER A 1 291 ? 12.620 -28.967 20.697 1.00 62.23 271 SER A N 1
ATOM 4236 C CA . SER A 1 291 ? 11.210 -29.159 20.366 1.00 57.65 271 SER A CA 1
ATOM 4237 C C . SER A 1 291 ? 10.331 -28.292 21.259 1.00 53.90 271 SER A C 1
ATOM 4238 O O . SER A 1 291 ? 10.000 -28.675 22.383 1.00 50.86 271 SER A O 1
ATOM 4246 N N . VAL A 1 292 ? 9.952 -27.125 20.747 1.00 42.85 272 VAL A N 1
ATOM 4247 C CA . VAL A 1 292 ? 9.196 -26.150 21.523 1.00 40.46 272 VAL A CA 1
ATOM 4248 C C . VAL A 1 292 ? 7.993 -25.606 20.753 1.00 41.55 272 VAL A C 1
ATOM 4249 O O . VAL A 1 292 ? 7.804 -25.907 19.573 1.00 34.32 272 VAL A O 1
ATOM 4262 N N . TYR A 1 293 ? 7.193 -24.794 21.435 1.00 36.58 273 TYR A N 1
ATOM 4263 C CA . TYR A 1 293 ? 5.959 -24.254 20.871 1.00 32.86 273 TYR A CA 1
ATOM 4264 C C . TYR A 1 293 ? 6.235 -23.118 19.881 1.00 31.58 273 TYR A C 1
ATOM 4265 O O . TYR A 1 293 ? 5.877 -21.965 20.131 1.00 31.40 273 TYR A O 1
ATOM 4283 N N . LEU A 1 294 ? 6.868 -23.456 18.758 1.00 35.20 274 LEU A N 1
ATOM 4284 C CA . LEU A 1 294 ? 7.125 -22.499 17.681 1.00 35.46 274 LEU A CA 1
ATOM 4285 C C . LEU A 1 294 ? 6.047 -22.546 16.602 1.00 29.92 274 LEU A C 1
ATOM 4286 O O . LEU A 1 294 ? 5.628 -23.624 16.182 1.00 28.34 274 LEU A O 1
ATOM 4302 N N . THR A 1 295 ? 5.621 -21.374 16.144 1.00 32.84 275 THR A N 1
ATOM 4303 C CA . THR A 1 295 ? 4.672 -21.282 15.043 1.00 29.00 275 THR A CA 1
ATOM 4304 C C . THR A 1 295 ? 5.096 -20.249 14.016 1.00 29.02 275 THR A C 1
ATOM 4305 O O . THR A 1 295 ? 5.866 -19.333 14.302 1.00 30.43 275 THR A O 1
ATOM 4316 N N . VAL A 1 296 ? 4.567 -20.403 12.811 1.00 29.10 276 VAL A N 1
ATOM 4317 C CA . VAL A 1 296 ? 4.757 -19.420 11.764 1.00 27.41 276 VAL A CA 1
ATOM 4318 C C . VAL A 1 296 ? 3.765 -18.274 11.934 1.00 28.88 276 VAL A C 1
ATOM 4319 O O . VAL A 1 296 ? 4.136 -17.110 11.793 1.00 33.54 276 VAL A O 1
ATOM 4332 N N . THR A 1 297 ? 2.517 -18.613 12.264 1.00 31.24 277 THR A N 1
ATOM 4333 C CA . THR A 1 297 ? 1.406 -17.658 12.232 1.00 33.09 277 THR A CA 1
ATOM 4334 C C . THR A 1 297 ? 0.931 -17.161 13.600 1.00 31.40 277 THR A C 1
ATOM 4335 O O . THR A 1 297 ? 0.155 -16.205 13.675 1.00 31.69 277 THR A O 1
ATOM 4346 N N . GLY A 1 298 ? 1.370 -17.809 14.675 1.00 31.31 278 GLY A N 1
ATOM 4347 C CA . GLY A 1 298 ? 0.937 -17.437 16.010 1.00 28.88 278 GLY A CA 1
ATOM 4348 C C . GLY A 1 298 ? -0.285 -18.191 16.516 1.00 28.63 278 GLY A C 1
ATOM 4349 O O . GLY A 1 298 ? -0.781 -17.900 17.614 1.00 26.66 278 GLY A O 1
ATOM 4353 N N . THR A 1 299 ? -0.767 -19.156 15.736 1.00 25.22 279 THR A N 1
ATOM 4354 C CA . THR A 1 299 ? -1.898 -19.981 16.154 1.00 24.95 279 THR A CA 1
ATOM 4355 C C . THR A 1 299 ? -1.676 -21.464 15.896 1.00 26.28 279 THR A C 1
ATOM 4356 O O . THR A 1 299 ? -1.115 -21.857 14.875 1.00 28.21 279 THR A O 1
ATOM 4367 N N . SER A 1 300 ? -2.127 -22.286 16.842 1.00 23.34 280 SER A N 1
ATOM 4368 C CA . SER A 1 300 ? -2.023 -23.735 16.722 1.00 23.32 280 SER A CA 1
ATOM 4369 C C . SER A 1 300 ? -2.893 -24.279 15.586 1.00 25.28 280 SER A C 1
ATOM 4370 O O . SER A 1 300 ? -2.811 -25.456 15.250 1.00 24.59 280 SER A O 1
ATOM 4378 N N . ALA A 1 301 ? -3.731 -23.426 15.004 1.00 26.72 281 ALA A N 1
ATOM 4379 C CA . ALA A 1 301 ? -4.523 -23.820 13.843 1.00 25.88 281 ALA A CA 1
ATOM 4380 C C . ALA A 1 301 ? -3.615 -24.306 12.716 1.00 28.72 281 ALA A C 1
ATOM 4381 O O . ALA A 1 301 ? -4.036 -25.100 11.870 1.00 28.45 281 ALA A O 1
ATOM 4388 N N . GLU A 1 302 ? -2.369 -23.833 12.708 1.00 27.48 282 GLU A N 1
ATOM 4389 C CA . GLU A 1 302 ? -1.406 -24.222 11.674 1.00 31.29 282 GLU A CA 1
ATOM 4390 C C . GLU A 1 302 ? -0.811 -25.602 11.958 1.00 31.17 282 GLU A C 1
ATOM 4391 O O . GLU A 1 302 ? -0.057 -26.137 11.148 1.00 37.36 282 GLU A O 1
ATOM 4403 N N . MET A 1 303 ? -1.141 -26.162 13.116 1.00 30.73 283 MET A N 1
ATOM 4404 C CA . MET A 1 303 ? -0.547 -27.418 13.567 1.00 33.14 283 MET A CA 1
ATOM 4405 C C . MET A 1 303 ? -1.516 -28.588 13.450 1.00 31.24 283 MET A C 1
ATOM 4406 O O . MET A 1 303 ? -1.306 -29.630 14.069 1.00 37.30 283 MET A O 1
ATOM 4420 N N . GLY A 1 304 ? -2.576 -28.416 12.669 1.00 27.54 284 GLY A N 1
ATOM 4421 C CA . GLY A 1 304 ? -3.571 -29.461 12.500 1.00 30.36 284 GLY A CA 1
ATOM 4422 C C . GLY A 1 304 ? -4.673 -29.435 13.551 1.00 28.53 284 GLY A C 1
ATOM 4423 O O . GLY A 1 304 ? -5.555 -30.296 13.552 1.00 31.76 284 GLY A O 1
ATOM 4427 N N . ASP A 1 305 ? -4.630 -28.455 14.448 1.00 29.08 285 ASP A N 1
ATOM 4428 C CA . ASP A 1 305 ? -5.655 -28.344 15.485 1.00 30.00 285 ASP A CA 1
ATOM 4429 C C . ASP A 1 305 ? -6.907 -27.680 14.920 1.00 31.75 285 ASP A C 1
ATOM 4430 O O . ASP A 1 305 ? -6.827 -26.740 14.121 1.00 33.55 285 ASP A O 1
ATOM 4439 N N . ASP A 1 306 ? -8.058 -28.191 15.340 1.00 26.17 286 ASP A N 1
ATOM 4440 C CA . ASP A 1 306 ? -9.349 -27.756 14.828 1.00 24.35 286 ASP A CA 1
ATOM 4441 C C . ASP A 1 306 ? -10.101 -26.855 15.807 1.00 26.58 286 ASP A C 1
ATOM 4442 O O . ASP A 1 306 ? -9.791 -26.802 17.016 1.00 23.32 286 ASP A O 1
ATOM 4451 N N . GLY A 1 307 ? -11.103 -26.161 15.274 1.00 2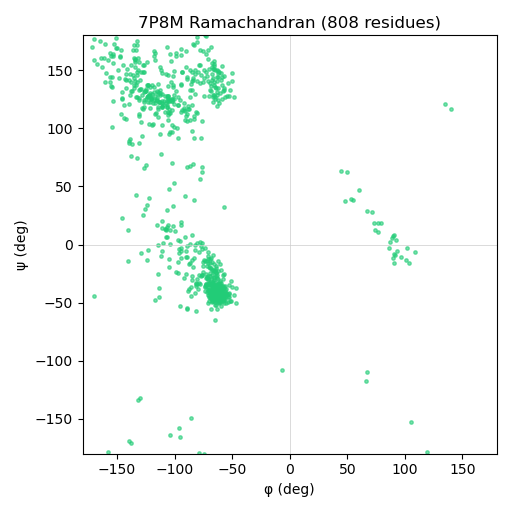3.67 287 GLY A N 1
ATOM 4452 C CA . GLY A 1 307 ? -11.991 -25.343 16.066 1.00 21.69 287 GLY A CA 1
ATOM 4453 C C . GLY A 1 307 ? -13.424 -25.338 15.565 1.00 22.55 287 GLY A C 1
ATOM 4454 O O . GLY A 1 307 ? -13.697 -25.582 14.376 1.00 23.19 287 GLY A O 1
ATOM 4458 N N . SER A 1 308 ? -14.350 -25.079 16.480 1.00 19.88 288 SER A N 1
ATOM 4459 C CA . SER A 1 308 ? -15.719 -24.742 16.116 1.00 20.01 288 SER A CA 1
ATOM 4460 C C . SER A 1 308 ? -16.351 -23.826 17.171 1.00 24.90 288 SER A C 1
ATOM 4461 O O . SER A 1 308 ? -15.722 -23.489 18.172 1.00 24.46 288 SER A O 1
ATOM 4469 N N . VAL A 1 309 ? -17.587 -23.408 16.928 1.00 21.27 289 VAL A N 1
ATOM 4470 C CA . VAL A 1 309 ? -18.227 -22.389 17.751 1.00 24.48 289 VAL A CA 1
ATOM 4471 C C . VAL A 1 309 ? -18.859 -22.983 19.010 1.00 21.39 289 VAL A C 1
ATOM 4472 O O . VAL A 1 309 ? -19.422 -24.079 18.984 1.00 23.70 289 VAL A O 1
ATOM 4485 N N . GLY A 1 310 ? -18.747 -22.251 20.112 1.00 24.22 290 GLY A N 1
ATOM 4486 C CA . GLY A 1 310 ? -19.396 -22.629 21.355 1.00 27.93 290 GLY A CA 1
ATOM 4487 C C . GLY A 1 310 ? -18.653 -23.704 22.120 1.00 23.01 290 GLY A C 1
ATOM 4488 O O . GLY A 1 310 ? -19.238 -24.345 22.984 1.00 26.27 290 GLY A O 1
ATOM 4492 N N . ARG A 1 311 ? -17.373 -23.893 21.795 1.00 30.12 291 ARG A N 1
ATOM 4493 C CA . ARG A 1 311 ? -16.524 -24.906 22.423 1.00 29.83 291 ARG A CA 1
ATOM 4494 C C . ARG A 1 311 ? -15.692 -24.338 23.560 1.00 25.68 291 ARG A C 1
ATOM 4495 O O . ARG A 1 311 ? -14.953 -25.075 24.208 1.00 28.20 291 ARG A O 1
ATOM 4516 N N . GLY A 1 312 ? -15.783 -23.030 23.778 1.00 24.22 292 GLY A N 1
ATOM 4517 C CA . GLY A 1 312 ? -14.810 -22.338 24.600 1.00 25.89 292 GLY A CA 1
ATOM 4518 C C . GLY A 1 312 ? -15.423 -21.458 25.664 1.00 24.38 292 GLY A C 1
ATOM 4519 O O . GLY A 1 312 ? -16.329 -21.867 26.389 1.00 23.69 292 GLY A O 1
ATOM 4523 N N . ASN A 1 313 ? -14.930 -20.229 25.745 1.00 25.35 293 ASN A N 1
ATOM 4524 C CA . ASN A 1 313 ? -15.337 -19.315 26.798 1.00 21.04 293 ASN A CA 1
ATOM 4525 C C . ASN A 1 313 ? -16.824 -18.987 26.740 1.00 26.00 293 ASN A C 1
ATOM 4526 O O . ASN A 1 313 ? -17.425 -18.935 25.667 1.00 25.57 293 ASN A O 1
ATOM 4537 N N . ARG A 1 314 ? -17.408 -18.773 27.911 1.00 22.01 294 ARG A N 1
ATOM 4538 C CA . ARG A 1 314 ? -18.757 -18.243 28.020 1.00 18.87 294 ARG A CA 1
ATOM 4539 C C . ARG A 1 314 ? -18.662 -16.738 27.782 1.00 18.54 294 ARG A C 1
ATOM 4540 O O . ARG A 1 314 ? -17.566 -16.227 27.549 1.00 20.56 294 ARG A O 1
ATOM 4561 N N . VAL A 1 315 ? -19.776 -16.015 27.846 1.00 24.39 295 VAL A N 1
ATOM 4562 C CA . VAL A 1 315 ? -19.739 -14.585 27.536 1.00 25.35 295 VAL A CA 1
ATOM 4563 C C . VAL A 1 315 ? -18.913 -13.772 28.532 1.00 28.38 295 VAL A C 1
ATOM 4564 O O . VAL A 1 315 ? -18.447 -12.684 28.197 1.00 26.10 295 VAL A O 1
ATOM 4577 N N . ASN A 1 316 ? -18.719 -14.285 29.748 1.00 25.28 296 ASN A N 1
ATOM 4578 C CA . ASN A 1 316 ? -17.856 -13.610 30.714 1.00 25.21 296 ASN A CA 1
ATOM 4579 C C . ASN A 1 316 ? -16.377 -13.840 30.423 1.00 25.15 296 ASN A C 1
ATOM 4580 O O . ASN A 1 316 ? -15.517 -13.386 31.172 1.00 27.76 296 ASN A O 1
ATOM 4591 N N . GLY A 1 317 ? -16.083 -14.557 29.344 1.00 24.49 297 GLY A N 1
ATOM 4592 C CA . GLY A 1 317 ? -14.710 -14.771 28.926 1.00 23.57 297 GLY A CA 1
ATOM 4593 C C . GLY A 1 317 ? -14.029 -15.987 29.524 1.00 22.91 297 GLY A C 1
ATOM 4594 O O . GLY A 1 317 ? -12.837 -16.185 29.292 1.00 22.94 297 GLY A O 1
ATOM 4598 N N . LEU A 1 318 ? -14.767 -16.806 30.275 1.00 24.95 298 LEU A N 1
ATOM 4599 C CA . LEU A 1 318 ? -14.166 -17.934 30.991 1.00 19.34 298 LEU A CA 1
ATOM 4600 C C . LEU A 1 318 ? -14.914 -19.260 30.888 1.00 17.96 298 LEU A C 1
ATOM 4601 O O . LEU A 1 318 ? -16.112 -19.312 30.600 1.00 20.34 298 LEU A O 1
ATOM 4617 N N . ILE A 1 319 ? -14.167 -20.327 31.163 1.00 22.62 299 ILE A N 1
ATOM 4618 C CA . ILE A 1 319 ? -14.690 -21.681 31.292 1.00 19.59 299 ILE A CA 1
ATOM 4619 C C . ILE A 1 319 ? -14.560 -22.082 32.770 1.00 22.69 299 ILE A C 1
ATOM 4620 O O . ILE A 1 319 ? -13.449 -22.137 33.297 1.00 24.26 299 ILE A O 1
ATOM 4636 N N . THR A 1 320 ? -15.691 -22.371 33.411 1.00 21.03 300 THR A N 1
ATOM 4637 C CA . THR A 1 320 ? -15.771 -22.471 34.882 1.00 21.28 300 THR A CA 1
ATOM 4638 C C . THR A 1 320 ? -16.638 -23.630 35.375 1.00 19.63 300 THR A C 1
ATOM 4639 O O . THR A 1 320 ? -17.833 -23.452 35.588 1.00 23.88 300 THR A O 1
ATOM 4650 N N . PRO A 1 321 ? -16.049 -24.821 35.561 1.00 19.67 301 PRO A N 1
ATOM 4651 C CA . PRO A 1 321 ? -16.871 -25.948 36.028 1.00 18.97 301 PRO A CA 1
ATOM 4652 C C . PRO A 1 321 ? -17.322 -25.843 37.496 1.00 22.49 301 PRO A C 1
ATOM 4653 O O . PRO A 1 321 ? -18.116 -26.680 37.923 1.00 24.54 301 PRO A O 1
ATOM 4664 N N . PHE A 1 322 ? -16.830 -24.849 38.232 1.00 21.24 302 PHE A N 1
ATOM 4665 C CA . PHE A 1 322 ? -17.279 -24.612 39.607 1.00 24.68 302 PHE A CA 1
ATOM 4666 C C . PHE A 1 322 ? -18.304 -23.475 39.658 1.00 28.06 302 PHE A C 1
ATOM 4667 O O . PHE A 1 322 ? -18.628 -22.978 40.731 1.00 24.59 302 PHE A O 1
ATOM 4684 N N . ARG A 1 323 ? -18.800 -23.065 38.492 1.00 23.67 303 ARG A N 1
ATOM 4685 C CA . ARG A 1 323 ? -19.880 -22.083 38.395 1.00 26.74 303 ARG A CA 1
ATOM 4686 C C . ARG A 1 323 ? -20.957 -22.610 37.458 1.00 28.72 303 ARG A C 1
ATOM 4687 O O . ARG A 1 323 ? -20.675 -23.444 36.599 1.00 24.70 303 ARG A O 1
ATOM 4708 N N . PRO A 1 324 ? -22.194 -22.117 37.602 1.00 25.68 304 PRO A N 1
ATOM 4709 C CA . PRO A 1 324 ? -23.194 -22.494 36.598 1.00 26.99 304 PRO A CA 1
ATOM 4710 C C . PRO A 1 324 ? -22.818 -21.977 35.217 1.00 23.97 304 PRO A C 1
ATOM 4711 O O . PRO A 1 324 ? -22.251 -20.892 35.108 1.00 23.69 304 PRO A O 1
ATOM 4722 N N . MET A 1 325 ? -23.124 -22.761 34.189 1.00 21.54 305 MET A N 1
ATOM 4723 C CA . MET A 1 325 ? -22.894 -22.357 32.803 1.00 21.93 305 MET A CA 1
ATOM 4724 C C . MET A 1 325 ? -24.109 -22.672 31.947 1.00 28.17 305 MET A C 1
ATOM 4725 O O . MET A 1 325 ? -24.887 -23.573 32.256 1.00 25.14 305 MET A O 1
ATOM 4739 N N . SER A 1 326 ? -24.268 -21.897 30.879 1.00 26.04 306 SER A N 1
ATOM 4740 C CA . SER A 1 326 ? -25.242 -22.182 29.837 1.00 24.59 306 SER A CA 1
ATOM 4741 C C . SER A 1 326 ? -24.475 -22.793 28.680 1.00 25.79 306 SER A C 1
ATOM 4742 O O . SER A 1 326 ? -23.323 -22.427 28.448 1.00 25.50 306 SER A O 1
ATOM 4750 N N . MET A 1 327 ? -25.088 -23.734 27.973 1.00 24.57 307 MET A N 1
ATOM 4751 C CA . MET A 1 327 ? -24.428 -24.356 26.828 1.00 25.22 307 MET A CA 1
ATOM 4752 C C . MET A 1 327 ? -24.712 -23.591 25.540 1.00 26.23 307 MET A C 1
ATOM 4753 O O . MET A 1 327 ? -24.205 -23.962 24.479 1.00 25.00 307 MET A O 1
ATOM 4767 N N . GLU A 1 328 ? -25.503 -22.522 25.621 1.00 22.50 308 GLU A N 1
ATOM 4768 C CA . GLU A 1 328 ? -25.757 -21.680 24.452 1.00 27.36 308 GLU A CA 1
ATOM 4769 C C . GLU A 1 328 ? -24.471 -20.981 23.996 1.00 30.63 308 GLU A C 1
ATOM 4770 O O . GLU A 1 328 ? -23.670 -20.525 24.815 1.00 27.49 308 GLU A O 1
ATOM 4782 N N . ALA A 1 329 ? -24.287 -20.901 22.681 1.00 27.23 309 ALA A N 1
ATOM 4783 C CA . ALA A 1 329 ? -23.152 -20.197 22.092 1.00 22.51 309 ALA A CA 1
ATOM 4784 C C . ALA A 1 329 ? -23.582 -18.815 21.609 1.00 24.01 309 ALA A C 1
ATOM 4785 O O . ALA A 1 329 ? -24.173 -18.684 20.537 1.00 27.79 309 ALA A O 1
ATOM 4792 N N . ALA A 1 330 ? -23.266 -17.788 22.389 1.00 21.91 310 ALA A N 1
ATOM 4793 C CA . ALA A 1 330 ? -23.743 -16.435 22.107 1.00 24.54 310 ALA A CA 1
ATOM 4794 C C . ALA A 1 330 ? -23.232 -15.898 20.765 1.00 25.77 310 ALA A C 1
ATOM 4795 O O . ALA A 1 330 ? -23.927 -15.148 20.084 1.00 26.20 310 ALA A O 1
ATOM 4802 N N . SER A 1 331 ? -22.019 -16.293 20.390 1.00 25.56 311 SER A N 1
ATOM 4803 C CA . SER A 1 331 ? -21.348 -15.738 19.222 1.00 25.23 311 SER A CA 1
ATOM 4804 C C . SER A 1 331 ? -22.057 -16.069 17.906 1.00 21.06 311 SER A C 1
ATOM 4805 O O . SER A 1 331 ? -22.301 -17.231 17.598 1.00 22.13 311 SER A O 1
ATOM 4813 N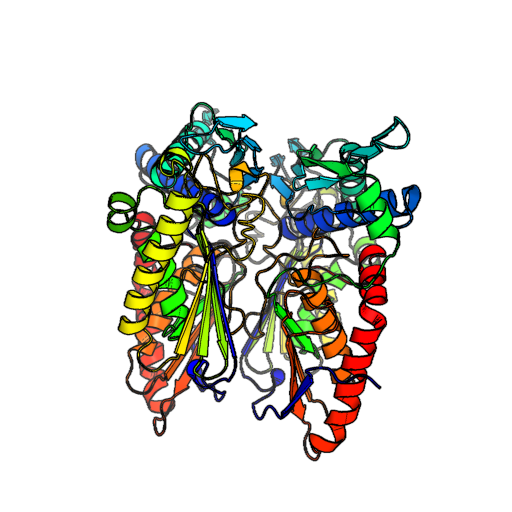 N . GLY A 1 332 ? -22.377 -15.034 17.137 1.00 25.72 312 GLY A N 1
ATOM 4814 C CA . GLY A 1 332 ? -22.967 -15.206 15.818 1.00 22.49 312 GLY A CA 1
ATOM 4815 C C . GLY A 1 332 ? -24.486 -15.255 15.795 1.00 20.21 312 GLY A C 1
ATOM 4816 O O . GLY A 1 332 ? -25.097 -15.198 14.728 1.00 23.04 312 GLY A O 1
ATOM 4820 N N . LYS A 1 333 ? -25.104 -15.372 16.965 1.00 21.47 313 LYS A N 1
ATOM 4821 C CA . LYS A 1 333 ? -26.560 -15.358 17.061 1.00 20.13 313 LYS A CA 1
ATOM 4822 C C . LYS A 1 333 ? -27.046 -13.932 16.862 1.00 21.72 313 LYS A C 1
ATOM 4823 O O . LYS A 1 333 ? -26.321 -12.996 17.184 1.00 26.85 313 LYS A O 1
ATOM 4842 N N . ASN A 1 334 ? -28.249 -13.742 16.322 1.00 25.69 314 ASN A N 1
ATOM 4843 C CA . ASN A 1 334 ? -28.686 -12.377 16.050 1.00 29.65 314 ASN A CA 1
ATOM 4844 C C . ASN A 1 334 ? -29.058 -11.681 17.348 1.00 28.36 314 ASN A C 1
ATOM 4845 O O . ASN A 1 334 ? -29.596 -12.307 18.264 1.00 30.26 314 ASN A O 1
ATOM 4856 N N . PRO A 1 335 ? -28.754 -10.379 17.437 1.00 28.64 315 PRO A N 1
ATOM 4857 C CA . PRO A 1 335 ? -28.952 -9.626 18.674 1.00 27.78 315 PRO A CA 1
ATOM 4858 C C . PRO A 1 335 ? -30.366 -9.082 18.837 1.00 31.37 315 PRO A C 1
ATOM 4859 O O . PRO A 1 335 ? -30.609 -8.319 19.773 1.00 31.47 315 PRO A O 1
ATOM 4870 N N . VAL A 1 336 ? -31.282 -9.470 17.956 1.00 28.75 316 VAL A N 1
ATOM 4871 C CA . VAL A 1 336 ? -32.650 -8.968 18.027 1.00 28.99 316 VAL A CA 1
ATOM 4872 C C . VAL A 1 336 ? -33.523 -9.857 18.913 1.00 32.40 316 VAL A C 1
ATOM 4873 O O . VAL A 1 336 ? -34.136 -9.369 19.865 1.00 32.79 316 VAL A O 1
ATOM 4886 N N . ASN A 1 337 ? -33.569 -11.154 18.619 1.00 29.66 317 ASN A N 1
ATOM 4887 C CA . ASN A 1 337 ? -34.486 -12.043 19.325 1.00 33.25 317 ASN A CA 1
ATOM 4888 C C . ASN A 1 337 ? -33.941 -13.428 19.678 1.00 27.07 317 ASN A C 1
ATOM 4889 O O . ASN A 1 337 ? -34.716 -14.306 20.064 1.00 29.65 317 ASN A O 1
ATOM 4900 N N . HIS A 1 338 ? -32.634 -13.644 19.555 1.00 23.17 318 HIS A N 1
ATOM 4901 C CA . HIS A 1 338 ? -32.086 -14.924 19.987 1.00 25.29 318 HIS A CA 1
ATOM 4902 C C . HIS A 1 338 ? -31.694 -14.843 21.453 1.00 21.75 318 HIS A C 1
ATOM 4903 O O . HIS A 1 338 ? -30.691 -14.234 21.817 1.00 27.24 318 HIS A O 1
ATOM 4916 N N . VAL A 1 339 ? -32.504 -15.480 22.283 1.00 25.76 319 VAL A N 1
ATOM 4917 C CA . VAL A 1 339 ? -32.329 -15.430 23.729 1.00 27.25 319 VAL A CA 1
ATOM 4918 C C . VAL A 1 339 ? -31.053 -16.138 24.193 1.00 29.52 319 VAL A C 1
ATOM 4919 O O . VAL A 1 339 ? -30.540 -15.851 25.270 1.00 28.26 319 VAL A O 1
ATOM 4932 N N . GLY A 1 340 ? -30.533 -17.052 23.384 1.00 23.13 320 GLY A N 1
ATOM 4933 C CA . GLY A 1 340 ? -29.271 -17.705 23.690 1.00 27.37 320 GLY A CA 1
ATOM 4934 C C . GLY A 1 340 ? -28.116 -16.717 23.749 1.00 31.05 320 GLY A C 1
ATOM 4935 O O . GLY A 1 340 ? -27.082 -16.972 24.370 1.00 29.32 320 GLY A O 1
ATOM 4939 N N . LYS A 1 341 ? -28.296 -15.583 23.083 1.00 25.59 321 LYS A N 1
ATOM 4940 C CA . LYS A 1 341 ? -27.336 -14.487 23.137 1.00 25.27 321 LYS A CA 1
ATOM 4941 C C . LYS A 1 341 ? -27.762 -13.477 24.195 1.00 26.33 321 LYS A C 1
ATOM 4942 O O . LYS A 1 341 ? -26.998 -13.128 25.098 1.00 27.95 321 LYS A O 1
ATOM 4961 N N . ILE A 1 342 ? -29.004 -13.028 24.078 1.00 26.52 322 ILE A N 1
ATOM 4962 C CA . ILE A 1 342 ? -29.501 -11.905 24.858 1.00 25.60 322 ILE A CA 1
ATOM 4963 C C . ILE A 1 342 ? -29.563 -12.232 26.349 1.00 24.38 322 ILE A C 1
ATOM 4964 O O . ILE A 1 342 ? -29.151 -11.426 27.176 1.00 25.71 322 ILE A O 1
ATOM 4980 N N . TYR A 1 343 ? -30.065 -13.411 26.693 1.00 23.82 323 TYR A N 1
ATOM 4981 C CA . TYR A 1 343 ? -30.241 -13.758 28.099 1.00 22.74 323 TYR A CA 1
ATOM 4982 C C . TYR A 1 343 ? -28.916 -14.051 28.801 1.00 26.22 323 TYR A C 1
ATOM 4983 O O . TYR A 1 343 ? -28.794 -13.839 30.007 1.00 27.65 323 TYR A O 1
ATOM 5001 N N . ASN A 1 344 ? -27.922 -14.525 28.062 1.00 25.84 324 ASN A N 1
ATOM 5002 C CA . ASN A 1 344 ? -26.612 -14.751 28.655 1.00 28.41 324 ASN A CA 1
ATOM 5003 C C . ASN A 1 344 ? -25.920 -13.425 28.972 1.00 28.71 324 ASN A C 1
ATOM 5004 O O . ASN A 1 344 ? -25.283 -13.290 30.011 1.00 28.72 324 ASN A O 1
ATOM 5015 N N . ILE A 1 345 ? -26.058 -12.445 28.084 1.00 31.73 325 ILE A N 1
ATOM 5016 C CA . ILE A 1 345 ? -25.559 -11.098 28.355 1.00 27.44 325 ILE A CA 1
ATOM 5017 C C . ILE A 1 345 ? -26.368 -10.456 29.483 1.00 27.69 325 ILE A C 1
ATOM 5018 O O . ILE A 1 345 ? -25.804 -9.864 30.406 1.00 29.60 325 ILE A O 1
ATOM 5034 N N . LEU A 1 346 ? -27.691 -10.578 29.401 1.00 27.55 326 LEU A N 1
ATOM 5035 C CA . LEU A 1 346 ? -28.582 -9.963 30.382 1.00 28.76 326 LEU A CA 1
ATOM 5036 C C . LEU A 1 346 ? -28.339 -10.509 31.788 1.00 29.89 326 LEU A C 1
ATOM 5037 O O . LEU A 1 346 ? -28.393 -9.766 32.772 1.00 28.45 326 LEU A O 1
ATOM 5053 N N . ALA A 1 347 ? -28.065 -11.804 31.888 1.00 24.94 327 ALA A N 1
ATOM 5054 C CA . ALA A 1 347 ? -27.871 -12.427 33.197 1.00 23.95 327 ALA A CA 1
ATOM 5055 C C . ALA A 1 347 ? -26.594 -11.907 33.839 1.00 27.24 327 ALA A C 1
ATOM 5056 O O . ALA A 1 347 ? -26.531 -11.693 35.053 1.00 28.83 327 ALA A O 1
ATOM 5063 N N . ASN A 1 348 ? -25.580 -11.704 33.010 1.00 25.45 328 ASN A N 1
ATOM 5064 C CA . ASN A 1 348 ? -24.318 -11.134 33.450 1.00 30.38 328 ASN A CA 1
ATOM 5065 C C . ASN A 1 348 ? -24.484 -9.705 33.955 1.00 32.72 328 ASN A C 1
ATOM 5066 O O . ASN A 1 348 ? -23.961 -9.350 35.016 1.00 30.12 328 ASN A O 1
ATOM 5077 N N . LEU A 1 349 ? -25.215 -8.893 33.196 1.00 28.60 329 LEU A N 1
ATOM 5078 C CA . LEU A 1 349 ? -25.453 -7.501 33.572 1.00 34.52 329 LEU A CA 1
ATOM 5079 C C . LEU A 1 349 ? -26.187 -7.407 34.899 1.00 29.21 329 LEU A C 1
ATOM 5080 O O . LEU A 1 349 ? -25.875 -6.557 35.734 1.00 31.75 329 LEU A O 1
ATOM 5096 N N . ILE A 1 350 ? -27.165 -8.286 35.088 1.00 28.33 330 ILE A N 1
ATOM 5097 C CA . ILE A 1 350 ? -27.993 -8.263 36.283 1.00 31.76 330 ILE A CA 1
ATOM 5098 C C . ILE A 1 350 ? -27.174 -8.731 37.485 1.00 31.04 330 ILE A C 1
ATOM 5099 O O . ILE A 1 350 ? -27.150 -8.069 38.524 1.00 29.99 330 ILE A O 1
ATOM 5115 N N . ALA A 1 351 ? -26.503 -9.868 37.335 1.00 29.22 331 ALA A N 1
ATOM 5116 C CA . ALA A 1 351 ? -25.670 -10.418 38.397 1.00 28.62 331 ALA A CA 1
ATOM 5117 C C . ALA A 1 351 ? -24.636 -9.402 38.858 1.00 31.10 331 ALA A C 1
ATOM 5118 O O . ALA A 1 351 ? -24.386 -9.255 40.054 1.00 29.56 331 ALA A O 1
ATOM 5125 N N . ASN A 1 352 ? -24.043 -8.701 37.902 1.00 31.15 332 ASN A N 1
ATOM 5126 C CA . ASN A 1 352 ? -23.024 -7.705 38.200 1.00 32.64 332 ASN A CA 1
ATOM 5127 C C . ASN A 1 352 ? -23.559 -6.591 39.095 1.00 32.89 332 ASN A C 1
ATOM 5128 O O . ASN A 1 352 ? -22.898 -6.177 40.045 1.00 35.96 332 ASN A O 1
ATOM 5139 N N . ASP A 1 353 ? -24.763 -6.114 38.796 1.00 31.52 333 ASP A N 1
ATOM 5140 C CA . ASP A 1 353 ? -25.347 -5.012 39.555 1.00 35.98 333 ASP A CA 1
ATOM 5141 C C . ASP A 1 353 ? -25.794 -5.455 40.947 1.00 37.81 333 ASP A C 1
ATOM 5142 O O . ASP A 1 353 ? -25.719 -4.689 41.904 1.00 34.74 333 ASP A O 1
ATOM 5151 N N . ILE A 1 354 ? -26.261 -6.692 41.059 1.00 34.24 334 ILE A N 1
ATOM 5152 C CA . ILE A 1 354 ? -26.708 -7.214 42.345 1.00 32.89 334 ILE A CA 1
ATOM 5153 C C . ILE A 1 354 ? -25.516 -7.446 43.279 1.00 35.25 334 ILE A C 1
ATOM 5154 O O . ILE A 1 354 ? -25.613 -7.218 44.486 1.00 32.46 334 ILE A O 1
ATOM 5170 N N . ALA A 1 355 ? -24.392 -7.885 42.723 1.00 29.16 335 ALA A N 1
ATOM 5171 C CA . ALA A 1 355 ? -23.193 -8.120 43.522 1.00 36.46 335 ALA A CA 1
ATOM 5172 C C . ALA A 1 355 ? -22.668 -6.828 44.147 1.00 38.39 335 ALA A C 1
ATOM 5173 O O . ALA A 1 355 ? -21.962 -6.867 45.153 1.00 33.53 335 ALA A O 1
ATOM 5180 N N . LYS A 1 356 ? -23.012 -5.690 43.548 1.00 37.94 336 LYS A N 1
ATOM 5181 C CA . LYS A 1 356 ? -22.637 -4.385 44.092 1.00 41.61 336 LYS A CA 1
ATOM 5182 C C . LYS A 1 356 ? -23.270 -4.130 45.446 1.00 35.80 336 LYS A C 1
ATOM 5183 O O . LYS A 1 356 ? -22.748 -3.353 46.244 1.00 41.63 336 LYS A O 1
ATOM 5202 N N . LEU A 1 357 ? -24.414 -4.761 45.688 1.00 31.27 337 LEU A N 1
ATOM 5203 C CA . LEU A 1 357 ? -25.158 -4.521 46.911 1.00 33.14 337 LEU A CA 1
ATOM 5204 C C . LEU A 1 357 ? -24.354 -4.934 48.126 1.00 38.80 337 LEU A C 1
ATOM 5205 O O . LEU A 1 357 ? -23.720 -5.992 48.147 1.00 35.07 337 LEU A O 1
ATOM 5221 N N . GLU A 1 358 ? -24.363 -4.070 49.133 1.00 43.28 338 GLU A N 1
ATOM 5222 C CA . GLU A 1 358 ? -23.838 -4.427 50.427 1.00 36.94 338 GLU A CA 1
ATOM 5223 C C . GLU A 1 358 ? -24.660 -5.605 50.928 1.00 33.50 338 GLU A C 1
ATOM 5224 O O . GLU A 1 358 ? -25.892 -5.577 50.880 1.00 44.23 338 GLU A O 1
ATOM 5236 N N . GLY A 1 359 ? -23.985 -6.651 51.380 1.00 32.33 339 GLY A N 1
ATOM 5237 C CA . GLY A 1 359 ? -24.676 -7.808 51.915 1.00 39.08 339 GLY A CA 1
ATOM 5238 C C . GLY A 1 359 ? -24.713 -8.979 50.958 1.00 35.14 339 GLY A C 1
ATOM 5239 O O . GLY A 1 359 ? -25.004 -10.098 51.379 1.00 32.67 339 GLY A O 1
ATOM 5243 N N . VAL A 1 360 ? -24.427 -8.724 49.679 1.00 35.05 340 VAL A N 1
ATOM 5244 C CA . VAL A 1 360 ? -24.348 -9.781 48.670 1.00 28.63 340 VAL A CA 1
ATOM 5245 C C . VAL A 1 360 ? -22.903 -10.246 48.502 1.00 30.82 340 VAL A C 1
ATOM 5246 O O . VAL A 1 360 ? -22.045 -9.489 48.040 1.00 32.11 340 VAL A O 1
ATOM 5259 N N . LYS A 1 361 ? -22.639 -11.495 48.869 1.00 27.28 341 LYS A N 1
ATOM 5260 C CA . LYS A 1 361 ? -21.315 -12.074 48.684 1.00 26.76 341 LYS A CA 1
ATOM 5261 C C . LYS A 1 361 ? -21.162 -12.672 47.288 1.00 25.59 341 LYS A C 1
ATOM 5262 O O . LYS A 1 361 ? -20.136 -12.493 46.643 1.00 30.24 341 LYS A O 1
ATOM 5281 N N . GLU A 1 362 ? -22.186 -13.400 46.857 1.00 25.08 342 GLU A N 1
ATOM 5282 C CA . GLU A 1 362 ? -22.220 -14.030 45.540 1.00 23.69 342 GLU A CA 1
ATOM 5283 C C . GLU A 1 362 ? -23.630 -13.942 44.979 1.00 24.37 342 GLU A C 1
ATOM 5284 O O . GLU A 1 362 ? -24.602 -13.999 45.728 1.00 26.69 342 GLU A O 1
ATOM 5296 N N . CYS A 1 363 ? -23.743 -13.809 43.660 1.00 23.15 343 CYS A N 1
ATOM 5297 C CA . CYS A 1 363 ? -25.044 -13.759 43.005 1.00 24.07 343 CYS A CA 1
ATOM 5298 C C . CYS A 1 363 ? -25.043 -14.614 41.745 1.00 24.15 343 CYS A C 1
ATOM 5299 O O . CYS A 1 363 ? -24.126 -14.514 40.942 1.00 28.57 343 CYS A O 1
ATOM 5307 N N . TYR A 1 364 ? -26.076 -15.442 41.595 1.00 24.48 344 TYR A N 1
ATOM 5308 C CA . TYR A 1 364 ? -26.260 -16.286 40.414 1.00 25.47 344 TYR A CA 1
ATOM 5309 C C . TYR A 1 364 ? -27.599 -15.998 39.757 1.00 21.81 344 TYR A C 1
ATOM 5310 O O . TYR A 1 364 ? -28.640 -16.017 40.413 1.00 25.33 344 TYR A O 1
ATOM 5328 N N . VAL A 1 365 ? -27.566 -15.740 38.453 1.00 24.59 345 VAL A N 1
ATOM 5329 C CA . VAL A 1 365 ? -28.761 -15.382 37.712 1.00 25.46 345 VAL A CA 1
ATOM 5330 C C . VAL A 1 365 ? -28.956 -16.352 36.555 1.00 26.84 345 VAL A C 1
ATOM 5331 O O . VAL A 1 365 ? -28.043 -16.604 35.774 1.00 26.84 345 VAL A O 1
ATOM 5344 N N . ARG A 1 366 ? -30.155 -16.912 36.479 1.00 24.98 346 ARG A N 1
ATOM 5345 C CA . ARG A 1 366 ? -30.524 -17.819 35.407 1.00 24.47 346 ARG A CA 1
ATOM 5346 C C . ARG A 1 366 ? -31.838 -17.345 34.800 1.00 25.86 346 ARG A C 1
ATOM 5347 O O . ARG A 1 366 ? -32.807 -17.106 35.513 1.00 25.12 346 ARG A O 1
ATOM 5368 N N . ILE A 1 367 ? -31.872 -17.206 33.478 1.00 23.33 347 ILE A N 1
ATOM 5369 C CA . ILE A 1 367 ? -33.039 -16.642 32.821 1.00 24.06 347 ILE A CA 1
ATOM 5370 C C . ILE A 1 367 ? -33.534 -17.577 31.734 1.00 24.64 347 ILE A C 1
ATOM 5371 O O . ILE A 1 367 ? -32.790 -17.909 30.818 1.00 30.19 347 ILE A O 1
ATOM 5387 N N . LEU A 1 368 ? -34.796 -17.987 31.845 1.00 24.81 348 LEU A N 1
ATOM 5388 C CA . LEU A 1 368 ? -35.411 -18.919 30.909 1.00 26.86 348 LEU A CA 1
ATOM 5389 C C . LEU A 1 368 ? -36.529 -18.244 30.123 1.00 25.47 348 LEU A C 1
ATOM 5390 O O . LEU A 1 368 ? -37.411 -17.617 30.700 1.00 26.70 348 LEU A O 1
ATOM 5406 N N . SER A 1 369 ? -36.482 -18.382 28.801 1.00 29.46 349 SER A N 1
ATOM 5407 C CA . SER A 1 369 ? -37.531 -17.868 27.924 1.00 26.08 349 SER A CA 1
ATOM 5408 C C . SER A 1 369 ? -38.629 -18.894 27.694 1.00 29.74 349 SER A C 1
ATOM 5409 O O . SER A 1 369 ? -38.455 -20.071 27.990 1.00 27.54 349 SER A O 1
ATOM 5417 N N . GLN A 1 370 ? -39.752 -18.438 27.145 1.00 39.66 350 GLN A N 1
ATOM 5418 C CA . GLN A 1 370 ? -40.673 -19.319 26.431 1.00 34.57 350 GLN A CA 1
ATOM 5419 C C . GLN A 1 370 ? -40.786 -18.827 24.986 1.00 30.01 350 GLN A C 1
ATOM 5420 O O . GLN A 1 370 ? -41.026 -17.645 24.751 1.00 36.14 350 GLN A O 1
ATOM 5434 N N . ALA A 1 371 ? -40.603 -19.740 24.041 1.00 33.90 351 ALA A N 1
ATOM 5435 C CA . ALA A 1 371 ? -40.634 -19.407 22.615 1.00 36.80 351 ALA A CA 1
ATOM 5436 C C . ALA A 1 371 ? -41.948 -18.734 22.250 1.00 44.70 351 ALA A C 1
ATOM 5437 O O . ALA A 1 371 ? -43.023 -19.255 22.547 1.00 46.32 351 ALA A O 1
ATOM 5444 N N . GLY A 1 372 ? -41.851 -17.566 21.624 1.00 50.95 352 GLY A N 1
ATOM 5445 C CA . GLY A 1 372 ? -43.020 -16.847 21.150 1.00 44.68 352 GLY A CA 1
ATOM 5446 C C . GLY A 1 372 ? -43.428 -15.715 22.065 1.00 46.29 352 GLY A C 1
ATOM 5447 O O . GLY A 1 372 ? -44.236 -14.871 21.684 1.00 40.73 352 GLY A O 1
ATOM 5451 N N . LYS A 1 373 ? -42.873 -15.694 23.273 1.00 43.79 353 LYS A N 1
ATOM 5452 C CA . LYS A 1 373 ? -43.174 -14.639 24.234 1.00 40.30 353 LYS A CA 1
ATOM 5453 C C . LYS A 1 373 ? -42.146 -13.511 24.138 1.00 37.22 353 LYS A C 1
ATOM 5454 O O . LYS A 1 373 ? -40.988 -13.761 23.815 1.00 44.00 353 LYS A O 1
ATOM 5473 N N . PRO A 1 374 ? -42.566 -12.264 24.416 1.00 34.10 354 PRO A N 1
ATOM 5474 C CA . PRO A 1 374 ? -41.647 -11.119 24.402 1.00 37.49 354 PRO A CA 1
ATOM 5475 C C . PRO A 1 374 ? -40.388 -11.375 25.221 1.00 46.43 354 PRO A C 1
ATOM 5476 O O . PRO A 1 374 ? -40.472 -11.983 26.290 1.00 38.61 354 PRO A O 1
ATOM 5487 N N . ILE A 1 375 ? -39.239 -10.920 24.735 1.00 36.70 355 ILE A N 1
ATOM 5488 C CA . ILE A 1 375 ? -37.981 -11.236 25.397 1.00 35.29 355 ILE A CA 1
ATOM 5489 C C . ILE A 1 375 ? -37.894 -10.640 26.801 1.00 36.21 355 ILE A C 1
ATOM 5490 O O . ILE A 1 375 ? -37.1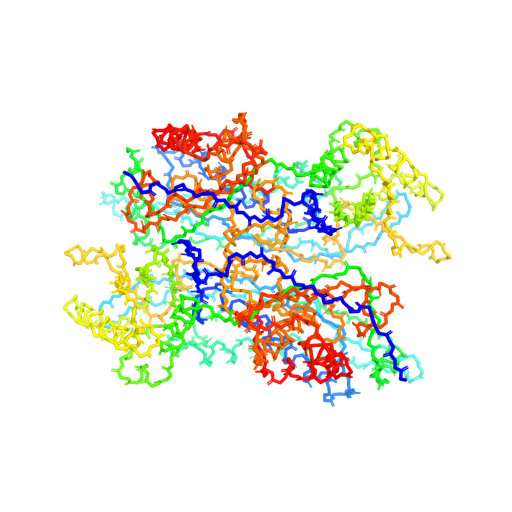06 -11.118 27.611 1.00 32.79 355 ILE A O 1
ATOM 5506 N N . ASN A 1 376 ? -38.702 -9.621 27.099 1.00 36.98 356 ASN A N 1
ATOM 5507 C CA . ASN A 1 376 ? -38.720 -9.053 28.449 1.00 42.37 356 ASN A CA 1
ATOM 5508 C C . ASN A 1 376 ? -39.818 -9.673 29.316 1.00 37.83 356 ASN A C 1
ATOM 5509 O O . ASN A 1 376 ? -40.175 -9.133 30.365 1.00 36.59 356 ASN A O 1
ATOM 5520 N N . GLU A 1 377 ? -40.336 -10.814 28.872 1.00 38.56 357 GLU A N 1
ATOM 5521 C CA . GLU A 1 377 ? -41.228 -11.637 29.682 1.00 35.79 357 GLU A CA 1
ATOM 5522 C C . GLU A 1 377 ? -40.675 -13.056 29.774 1.00 32.28 357 GLU A C 1
ATOM 5523 O O . GLU A 1 377 ? -41.256 -13.996 29.225 1.00 30.21 357 GLU A O 1
ATOM 5535 N N . PRO A 1 378 ? -39.541 -13.220 30.471 1.00 36.87 358 PRO A N 1
ATOM 5536 C CA . PRO A 1 378 ? -39.007 -14.575 30.638 1.00 30.61 358 PRO A CA 1
ATOM 5537 C C . PRO A 1 378 ? -39.970 -15.471 31.401 1.00 29.99 358 PRO A C 1
ATOM 5538 O O . PRO A 1 378 ? -40.733 -14.988 32.241 1.00 34.79 358 PRO A O 1
ATOM 5549 N N . LYS A 1 379 ? -39.946 -16.761 31.091 1.00 30.41 359 LYS A N 1
ATOM 5550 C CA . LYS A 1 379 ? -40.715 -17.739 31.835 1.00 29.34 359 LYS A CA 1
ATOM 5551 C C . LYS A 1 379 ? -40.277 -17.711 33.296 1.00 33.44 359 LYS A C 1
ATOM 5552 O O . LYS A 1 379 ? -41.087 -17.861 34.208 1.00 33.21 359 LYS A O 1
ATOM 5571 N N . ALA A 1 380 ? -38.979 -17.518 33.503 1.00 28.02 360 ALA A N 1
ATOM 5572 C CA . ALA A 1 380 ? -38.423 -17.410 34.842 1.00 28.32 360 ALA A CA 1
ATOM 5573 C C . ALA A 1 380 ? -37.133 -16.605 34.814 1.00 33.33 360 ALA A C 1
ATOM 5574 O O . ALA A 1 380 ? -36.283 -16.797 33.940 1.00 28.83 360 ALA A O 1
ATOM 5581 N N . LEU A 1 381 ? -37.011 -15.691 35.771 1.00 28.71 361 LEU A N 1
ATOM 5582 C CA . LEU A 1 381 ? -35.777 -14.964 36.017 1.00 24.63 361 LEU A CA 1
ATOM 5583 C C . LEU A 1 381 ? -35.366 -15.287 37.447 1.00 32.91 361 LEU A C 1
ATOM 5584 O O . LEU A 1 381 ? -35.926 -14.763 38.409 1.00 31.34 361 LEU A O 1
ATOM 5600 N N . ASP A 1 382 ? -34.382 -16.169 37.566 1.00 30.95 362 ASP A N 1
ATOM 5601 C CA . ASP A 1 382 ? -34.063 -16.823 38.823 1.00 26.56 362 ASP A CA 1
ATOM 5602 C C . ASP A 1 382 ? -32.791 -16.251 39.429 1.00 24.99 362 ASP A C 1
ATOM 5603 O O . ASP A 1 382 ? -31.755 -16.206 38.775 1.00 27.16 362 ASP A O 1
ATOM 5612 N N . ILE A 1 383 ? -32.876 -15.815 40.682 1.00 27.19 363 ILE A N 1
ATOM 5613 C CA . ILE A 1 383 ? -31.759 -15.166 41.353 1.00 27.00 363 ILE A CA 1
ATOM 5614 C C . ILE A 1 383 ? -31.426 -15.905 42.642 1.00 27.86 363 ILE A C 1
ATOM 5615 O O . ILE A 1 383 ? -32.304 -16.147 43.465 1.00 28.44 363 ILE A O 1
ATOM 5631 N N . GLU A 1 384 ? -30.156 -16.277 42.789 1.00 26.43 364 GLU A N 1
ATOM 5632 C CA . GLU A 1 384 ? -29.646 -16.886 44.014 1.00 23.90 364 GLU A CA 1
ATOM 5633 C C . GLU A 1 384 ? -28.576 -16.003 44.627 1.00 29.12 364 GLU A C 1
ATOM 5634 O O . GLU A 1 384 ? -27.688 -15.517 43.931 1.00 25.56 364 GLU A O 1
ATOM 5646 N N . ILE A 1 385 ? -28.653 -15.817 45.941 1.00 25.86 365 ILE A N 1
ATOM 5647 C CA . ILE A 1 385 ? -27.742 -14.925 46.635 1.00 29.56 365 ILE A CA 1
ATOM 5648 C C . ILE A 1 385 ? -27.148 -15.607 47.848 1.00 28.14 365 ILE A C 1
ATOM 5649 O O . ILE A 1 385 ? -27.870 -16.150 48.684 1.00 26.62 365 ILE A O 1
ATOM 5665 N N . ILE A 1 386 ? -25.821 -15.603 47.911 1.00 26.32 366 ILE A N 1
ATOM 5666 C CA . ILE A 1 386 ? -25.120 -15.919 49.140 1.00 25.25 366 ILE A CA 1
ATOM 5667 C C . ILE A 1 386 ? -24.902 -14.604 49.861 1.00 30.30 366 ILE A C 1
ATOM 5668 O O . ILE A 1 386 ? -24.284 -13.684 49.319 1.00 24.13 366 ILE A O 1
ATOM 5684 N N . THR A 1 387 ? -25.421 -14.524 51.083 1.00 32.18 367 THR A N 1
ATOM 5685 C CA . THR A 1 387 ? -25.385 -13.301 51.861 1.00 31.90 367 THR A CA 1
ATOM 5686 C C . THR A 1 387 ? -24.076 -13.170 52.621 1.00 33.99 367 THR A C 1
ATOM 5687 O O . THR A 1 387 ? -23.473 -14.168 53.017 1.00 32.77 367 THR A O 1
ATOM 5698 N N . GLU A 1 388 ? -23.632 -11.934 52.813 1.00 33.49 368 GLU A N 1
ATOM 5699 C CA . GLU A 1 388 ? -22.525 -11.671 53.714 1.00 37.48 368 GLU A CA 1
ATOM 5700 C C . GLU A 1 388 ? -23.023 -11.976 55.126 1.00 36.47 368 GLU A C 1
ATOM 5701 O O . GLU A 1 388 ? -24.223 -11.891 55.397 1.00 33.22 368 GLU A O 1
ATOM 5713 N N . ASP A 1 389 ? -22.112 -12.348 56.013 1.00 39.73 369 ASP A N 1
ATOM 5714 C CA . ASP A 1 389 ? -22.489 -12.711 57.375 1.00 51.57 369 ASP A CA 1
ATOM 5715 C C . ASP A 1 389 ? -23.337 -11.627 58.049 1.00 45.92 369 ASP A C 1
ATOM 5716 O O . ASP A 1 389 ? -22.982 -10.447 58.037 1.00 41.40 369 ASP A O 1
ATOM 5725 N N . SER A 1 390 ? -24.477 -12.055 58.588 1.00 42.04 370 SER A N 1
ATOM 5726 C CA . SER A 1 390 ? -25.363 -11.232 59.418 1.00 51.01 370 SER A CA 1
ATOM 5727 C C . SER A 1 390 ? -26.367 -10.398 58.616 1.00 49.65 370 SER A C 1
ATOM 5728 O O . SER A 1 390 ? -27.202 -9.711 59.205 1.00 48.30 370 SER A O 1
ATOM 5736 N N . TYR A 1 391 ? -26.299 -10.454 57.287 1.00 41.83 371 TYR A N 1
ATOM 5737 C CA . TYR A 1 391 ? -27.280 -9.758 56.459 1.00 36.18 371 TYR A CA 1
ATOM 5738 C C . TYR A 1 391 ? -28.506 -10.627 56.221 1.00 35.78 371 TYR A C 1
ATOM 5739 O O . TYR A 1 391 ? -28.413 -11.854 56.187 1.00 38.77 371 TYR A O 1
ATOM 5757 N N . ASP A 1 392 ? -29.651 -9.971 56.060 1.00 39.47 372 ASP A N 1
ATOM 5758 C CA . ASP A 1 392 ? -30.927 -10.650 55.872 1.00 41.81 372 ASP A CA 1
ATOM 5759 C C . ASP A 1 392 ? -31.333 -10.615 54.398 1.00 45.35 372 ASP A C 1
ATOM 5760 O O . ASP A 1 392 ? -31.408 -9.545 53.792 1.00 41.53 372 ASP A O 1
ATOM 5769 N N . ILE A 1 393 ? -31.591 -11.788 53.830 1.00 41.09 373 ILE A N 1
ATOM 5770 C CA . ILE A 1 393 ? -32.030 -11.891 52.441 1.00 42.95 373 ILE A CA 1
ATOM 5771 C C . ILE A 1 393 ? -33.318 -11.093 52.233 1.00 50.62 373 ILE A C 1
ATOM 5772 O O . ILE A 1 393 ? -33.596 -10.622 51.132 1.00 40.42 373 ILE A O 1
ATOM 5788 N N . LYS A 1 394 ? -34.092 -10.932 53.304 1.00 47.29 374 LYS A N 1
ATOM 5789 C CA . LYS A 1 394 ? -35.342 -10.183 53.239 1.00 46.19 374 LYS A CA 1
ATOM 5790 C C . LYS A 1 394 ? -35.093 -8.702 52.950 1.00 35.60 374 LYS A C 1
ATOM 5791 O O . LYS A 1 394 ? -35.923 -8.044 52.327 1.00 41.02 374 LYS A O 1
ATOM 5810 N N . ASP A 1 395 ? -33.955 -8.180 53.400 1.00 34.80 375 ASP A N 1
ATOM 5811 C CA . ASP A 1 395 ? -33.588 -6.795 53.109 1.00 41.30 375 ASP A CA 1
ATOM 5812 C C . ASP A 1 395 ? -33.036 -6.668 51.693 1.00 44.95 375 ASP A C 1
ATOM 5813 O O . ASP A 1 395 ? -33.107 -5.604 51.083 1.00 44.16 375 ASP A O 1
ATOM 5822 N N . ILE A 1 396 ? -32.484 -7.763 51.183 1.00 43.65 376 ILE A N 1
ATOM 5823 C CA . ILE A 1 396 ? -31.813 -7.763 49.889 1.00 43.77 376 ILE A CA 1
ATOM 5824 C C . ILE A 1 396 ? -32.795 -8.043 48.751 1.00 40.21 376 ILE A C 1
ATOM 5825 O O . ILE A 1 396 ? -32.710 -7.430 47.685 1.00 42.18 376 ILE A O 1
ATOM 5841 N N . GLU A 1 397 ? -33.723 -8.965 48.987 1.00 37.40 377 GLU A N 1
ATOM 5842 C CA . GLU A 1 397 ? -34.664 -9.407 47.959 1.00 46.92 377 GLU A CA 1
ATOM 5843 C C . GLU A 1 397 ? -35.324 -8.263 47.175 1.00 47.61 377 GLU A C 1
ATOM 5844 O O . GLU A 1 397 ? -35.321 -8.283 45.943 1.00 37.51 377 GLU A O 1
ATOM 5856 N N . PRO A 1 398 ? -35.887 -7.264 47.874 1.00 45.03 378 PRO A N 1
ATOM 5857 C CA . PRO A 1 398 ? -36.530 -6.180 47.122 1.00 38.51 378 PRO A CA 1
ATOM 5858 C C . PRO A 1 398 ? -35.555 -5.420 46.227 1.00 38.59 378 PRO A C 1
ATOM 5859 O O . PRO A 1 398 ? -35.925 -5.027 45.121 1.00 41.60 378 PRO A O 1
ATOM 5870 N N . LYS A 1 399 ? -34.328 -5.223 46.702 1.00 35.39 379 LYS A N 1
ATOM 5871 C CA . LYS A 1 399 ? -33.314 -4.507 45.937 1.00 39.22 379 LYS A CA 1
ATOM 5872 C C . LYS A 1 399 ? -32.914 -5.293 44.687 1.00 46.83 379 LYS A C 1
ATOM 5873 O O . LYS A 1 399 ? -32.762 -4.724 43.602 1.00 40.68 379 LYS A O 1
ATOM 5892 N N . ALA A 1 400 ? -32.745 -6.602 44.846 1.00 42.56 380 ALA A N 1
ATOM 5893 C CA . ALA A 1 400 ? -32.383 -7.469 43.728 1.00 40.52 380 ALA A CA 1
ATOM 5894 C C . ALA A 1 400 ? -33.480 -7.474 42.671 1.00 39.80 380 ALA A C 1
ATOM 5895 O O . ALA A 1 400 ? -33.201 -7.391 41.475 1.00 38.18 380 ALA A O 1
ATOM 5902 N N . LYS A 1 401 ? -34.727 -7.579 43.119 1.00 40.26 381 LYS A N 1
ATOM 5903 C CA . LYS A 1 401 ? -35.875 -7.554 42.216 1.00 43.72 381 LYS A CA 1
ATOM 5904 C C . LYS A 1 401 ? -35.934 -6.274 41.391 1.00 41.39 381 LYS A C 1
ATOM 5905 O O . LYS A 1 401 ? -36.211 -6.314 40.196 1.00 39.10 381 LYS A O 1
ATOM 5924 N N . GLU A 1 402 ? -35.685 -5.140 42.038 1.00 43.12 382 GLU A N 1
ATOM 5925 C CA . GLU A 1 402 ? -35.722 -3.845 41.365 1.00 45.04 382 GLU A CA 1
ATOM 5926 C C . GLU A 1 402 ? -34.698 -3.801 40.237 1.00 44.01 382 GLU A C 1
ATOM 5927 O O . GLU A 1 402 ? -34.994 -3.338 39.135 1.00 42.18 382 GLU A O 1
ATOM 5939 N N . ILE A 1 403 ? -33.497 -4.290 40.524 1.00 39.58 383 ILE A N 1
ATOM 5940 C CA . ILE A 1 403 ? -32.416 -4.321 39.546 1.00 40.17 383 ILE A CA 1
ATOM 5941 C C . ILE A 1 403 ? -32.822 -5.141 38.327 1.00 43.29 383 ILE A C 1
ATOM 5942 O O . ILE A 1 403 ? -32.641 -4.708 37.189 1.00 36.93 383 ILE A O 1
ATOM 5958 N N . ALA A 1 404 ? -33.375 -6.324 38.572 1.00 40.78 384 ALA A N 1
ATOM 5959 C CA . ALA A 1 404 ? -33.805 -7.206 37.494 1.00 39.13 384 ALA A CA 1
ATOM 5960 C C . ALA A 1 404 ? -34.936 -6.576 36.679 1.00 39.28 384 ALA A C 1
ATOM 5961 O O . ALA A 1 404 ? -34.964 -6.685 35.451 1.00 37.75 384 ALA A O 1
ATOM 5968 N N . ASN A 1 405 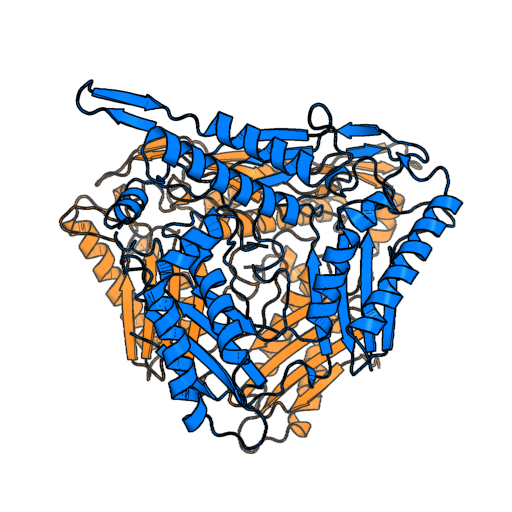? -35.869 -5.922 37.363 1.00 39.68 385 ASN A N 1
ATOM 5969 C CA . ASN A 1 405 ? -36.978 -5.259 36.686 1.00 42.60 385 ASN A CA 1
ATOM 5970 C C . ASN A 1 405 ? -36.490 -4.075 35.866 1.00 43.86 385 ASN A C 1
ATOM 5971 O O . ASN A 1 405 ? -36.955 -3.847 34.749 1.00 42.62 385 ASN A O 1
ATOM 5982 N N . LYS A 1 406 ? -35.551 -3.324 36.432 1.00 41.08 386 LYS A N 1
ATOM 5983 C CA . LYS A 1 406 ? -34.958 -2.188 35.743 1.00 41.00 386 LYS A CA 1
ATOM 5984 C C . LYS A 1 406 ? -34.312 -2.638 34.439 1.00 45.72 386 LYS A C 1
ATOM 5985 O O . LYS A 1 406 ? -34.409 -1.957 33.418 1.00 39.04 386 LYS A O 1
ATOM 6004 N N . TRP A 1 407 ? -33.656 -3.794 34.476 1.00 43.31 387 TRP A N 1
ATOM 6005 C CA . TRP A 1 407 ? -32.958 -4.298 33.301 1.00 39.37 387 TRP A CA 1
ATOM 6006 C C . TRP A 1 407 ? -33.938 -4.808 32.260 1.00 39.46 387 TRP A C 1
ATOM 6007 O O . TRP A 1 407 ? -33.750 -4.579 31.067 1.00 40.78 387 TRP A O 1
ATOM 6028 N N . LEU A 1 408 ? -34.986 -5.489 32.711 1.00 37.15 388 LEU A N 1
ATOM 6029 C CA . LEU A 1 408 ? -36.026 -5.962 31.814 1.00 41.60 388 LEU A CA 1
ATOM 6030 C C . LEU A 1 408 ? -36.766 -4.794 31.162 1.00 44.57 388 LEU A C 1
ATOM 6031 O O . LEU A 1 408 ? -37.154 -4.880 29.998 1.00 37.14 388 LEU A O 1
ATOM 6047 N N . ASP A 1 409 ? -36.962 -3.710 31.907 1.00 40.14 389 ASP A N 1
ATOM 6048 C CA . ASP A 1 409 ? -37.531 -2.487 31.341 1.00 39.90 389 ASP A CA 1
ATOM 6049 C C . ASP A 1 409 ? -36.647 -1.948 30.228 1.00 43.47 389 ASP A C 1
ATOM 6050 O O . ASP A 1 409 ? -37.138 -1.412 29.236 1.00 45.89 389 ASP A O 1
ATOM 6059 N N . ASN A 1 410 ? -35.339 -2.103 30.404 1.00 39.90 390 ASN A N 1
ATOM 6060 C CA . ASN A 1 410 ? -34.351 -1.527 29.501 1.00 42.96 390 ASN A CA 1
ATOM 6061 C C . ASN A 1 410 ? -33.688 -2.576 28.603 1.00 38.04 390 ASN A C 1
ATOM 6062 O O . ASN A 1 410 ? -32.538 -2.421 28.194 1.00 38.86 390 ASN A O 1
ATOM 6073 N N . ILE A 1 411 ? -34.419 -3.636 28.280 1.00 34.87 391 ILE A N 1
ATOM 6074 C CA . ILE A 1 411 ? -33.808 -4.788 27.626 1.00 41.10 391 ILE A CA 1
ATOM 6075 C C . ILE A 1 411 ? -33.294 -4.485 26.213 1.00 43.28 391 ILE A C 1
ATOM 6076 O O . ILE A 1 411 ? -32.396 -5.171 25.723 1.00 40.26 391 ILE A O 1
ATOM 6092 N N . MET A 1 412 ? -33.843 -3.461 25.563 1.00 41.01 392 MET A N 1
ATOM 6093 C CA . MET A 1 412 ? -33.389 -3.106 24.216 1.00 39.59 392 MET A CA 1
ATOM 6094 C C . MET A 1 412 ? -31.991 -2.492 24.250 1.00 41.03 392 MET A C 1
ATOM 6095 O O . MET A 1 412 ? -31.345 -2.343 23.211 1.00 37.90 392 MET A O 1
ATOM 6109 N N . GLU A 1 413 ? -31.528 -2.141 25.446 1.00 42.41 393 GLU A N 1
ATOM 6110 C CA . GLU A 1 413 ? -30.160 -1.675 25.644 1.00 42.57 393 GLU A CA 1
ATOM 6111 C C . GLU A 1 413 ? -29.157 -2.798 25.441 1.00 36.03 393 GLU A C 1
ATOM 6112 O O . GLU A 1 413 ? -27.990 -2.548 25.158 1.00 39.58 393 GLU A O 1
ATOM 6124 N N . VAL A 1 414 ? -29.605 -4.036 25.617 1.00 38.27 394 VAL A N 1
ATOM 6125 C CA . VAL A 1 414 ? -28.731 -5.182 25.422 1.00 38.69 394 VAL A CA 1
ATOM 6126 C C . VAL A 1 414 ? -28.398 -5.287 23.945 1.00 38.66 394 VAL A C 1
ATOM 6127 O O . VAL A 1 414 ? -27.227 -5.308 23.569 1.00 39.55 394 VAL A O 1
ATOM 6140 N N . GLN A 1 415 ? -29.435 -5.349 23.114 1.00 39.34 395 GLN A N 1
ATOM 6141 C CA . GLN A 1 415 ? -29.250 -5.336 21.670 1.00 37.50 395 GLN A CA 1
ATOM 6142 C C . GLN A 1 415 ? -28.310 -4.207 21.274 1.00 39.90 395 GLN A C 1
ATOM 6143 O O . GLN A 1 415 ? -27.420 -4.390 20.444 1.00 43.53 395 GLN A O 1
ATOM 6157 N N . LYS A 1 416 ? -28.509 -3.039 21.876 1.00 38.29 396 LYS A N 1
ATOM 6158 C CA . LYS A 1 416 ? -27.761 -1.855 21.475 1.00 42.79 396 LYS A CA 1
ATOM 6159 C C . LYS A 1 416 ? -26.298 -1.954 21.883 1.00 47.70 396 LYS A C 1
ATOM 6160 O O . LYS A 1 416 ? -25.411 -1.560 21.124 1.00 41.74 396 LYS A O 1
ATOM 6179 N N . MET A 1 417 ? -26.048 -2.476 23.080 1.00 38.17 397 MET A N 1
ATOM 6180 C CA . MET A 1 417 ? -24.685 -2.710 23.539 1.00 44.19 397 MET A CA 1
ATOM 6181 C C . MET A 1 417 ? -23.985 -3.750 22.669 1.00 37.88 397 MET A C 1
ATOM 6182 O O . MET A 1 417 ? -22.792 -3.643 22.400 1.00 38.26 397 MET A O 1
ATOM 6196 N N . ILE A 1 418 ? -24.731 -4.768 22.248 1.00 35.75 398 ILE A N 1
ATOM 6197 C CA . ILE A 1 418 ? -24.168 -5.835 21.426 1.00 42.18 398 ILE A CA 1
ATOM 6198 C C . ILE A 1 418 ? -23.784 -5.304 20.047 1.00 41.45 398 ILE A C 1
ATOM 6199 O O . ILE A 1 418 ? -22.678 -5.549 19.563 1.00 40.68 398 ILE A O 1
ATOM 6215 N N . VAL A 1 419 ? -24.703 -4.580 19.416 1.00 42.26 399 VAL A N 1
ATOM 6216 C CA . VAL A 1 419 ? -24.464 -4.051 18.076 1.00 43.52 399 VAL A CA 1
ATOM 6217 C C . VAL A 1 419 ? -23.326 -3.030 18.089 1.00 45.33 399 VAL A C 1
ATOM 6218 O O . VAL A 1 419 ? -22.549 -2.949 17.139 1.00 48.09 399 VAL A O 1
ATOM 6231 N N . GLU A 1 420 ? -23.221 -2.261 19.168 1.00 41.89 400 GLU A N 1
ATOM 6232 C CA . GLU A 1 420 ? -22.186 -1.238 19.271 1.00 43.98 400 GLU A CA 1
ATOM 6233 C C . GLU A 1 420 ? -20.835 -1.832 19.676 1.00 44.71 400 GLU A C 1
ATOM 6234 O O . GLU A 1 420 ? -19.853 -1.106 19.823 1.00 46.65 400 GLU A O 1
ATOM 6246 N N . GLY A 1 421 ? -20.788 -3.150 19.848 1.00 46.20 401 GLY A N 1
ATOM 6247 C CA . GLY A 1 421 ? -19.541 -3.842 20.134 1.00 47.85 401 GLY A CA 1
ATOM 6248 C C . GLY A 1 421 ? -19.006 -3.581 21.531 1.00 46.46 401 GLY A C 1
ATOM 6249 O O . GLY A 1 421 ? -17.801 -3.663 21.769 1.00 48.41 401 GLY A O 1
ATOM 6253 N N . LYS A 1 422 ? -19.906 -3.286 22.462 1.00 47.10 402 LYS A N 1
ATOM 6254 C CA . LYS A 1 422 ? -19.510 -2.865 23.803 1.00 46.62 402 LYS A CA 1
ATOM 6255 C C . LYS A 1 422 ? -19.496 -4.020 24.802 1.00 43.61 402 LYS A C 1
ATOM 6256 O O . LYS A 1 422 ? -19.057 -3.852 25.938 1.00 44.60 402 LYS A O 1
ATOM 6275 N N . VAL A 1 423 ? -19.972 -5.187 24.375 1.00 45.28 403 VAL A N 1
ATOM 6276 C CA . VAL A 1 423 ? -19.857 -6.408 25.171 1.00 45.70 403 VAL A CA 1
ATOM 6277 C C . VAL A 1 423 ? -19.203 -7.526 24.369 1.00 40.25 403 VAL A C 1
ATOM 6278 O O . VAL A 1 423 ? -19.268 -7.545 23.138 1.00 38.74 403 VAL A O 1
ATOM 6291 N N . THR A 1 424 ? -18.580 -8.453 25.087 1.00 39.27 404 THR A N 1
ATOM 6292 C CA . THR A 1 424 ? -17.979 -9.638 24.493 1.00 35.46 404 THR A CA 1
ATOM 6293 C C . THR A 1 424 ? -18.992 -10.779 24.448 1.00 32.09 404 THR A C 1
ATOM 6294 O O . THR A 1 424 ? -19.908 -10.827 25.267 1.00 31.50 404 THR A O 1
ATOM 6305 N N . THR A 1 425 ? -18.827 -11.691 23.493 1.00 26.59 405 THR A N 1
ATOM 6306 C CA . THR A 1 425 ? -19.635 -12.911 23.436 1.00 23.69 405 THR A CA 1
ATOM 6307 C C . THR A 1 425 ? -18.783 -14.132 23.773 1.00 24.26 405 THR A C 1
ATOM 6308 O O . THR A 1 425 ? -19.262 -15.265 23.738 1.00 26.75 405 THR A O 1
ATOM 6319 N N . PHE A 1 426 ? -17.514 -13.890 24.083 1.00 26.74 406 PHE A N 1
ATOM 6320 C CA . PHE A 1 426 ? -16.581 -14.947 24.447 1.00 21.87 406 PHE A CA 1
ATOM 6321 C C . PHE A 1 426 ? -15.322 -14.309 25.011 1.00 24.25 406 PHE A C 1
ATOM 6322 O O . PHE A 1 426 ? -15.211 -13.083 25.059 1.00 26.09 406 PHE A O 1
ATOM 6340 N N . SER B 1 19 ? -2.009 -53.221 49.842 1.00 64.86 -1 SER C N 1
ATOM 6341 C CA . SER B 1 19 ? -2.455 -52.942 48.483 1.00 69.48 -1 SER C CA 1
ATOM 6342 C C . SER B 1 19 ? -2.001 -51.552 48.035 1.00 68.21 -1 SER C C 1
ATOM 6343 O O . SER B 1 19 ? -0.920 -51.098 48.417 1.00 50.98 -1 SER C O 1
ATOM 6346 N N . HIS B 1 20 ? -2.829 -50.883 47.234 1.00 67.52 0 HIS C N 1
ATOM 6347 C CA . HIS B 1 20 ? -2.460 -49.605 46.618 1.00 60.19 0 HIS C CA 1
ATOM 6348 C C . HIS B 1 20 ? -3.296 -48.437 47.163 1.00 59.07 0 HIS C C 1
ATOM 6349 O O . HIS B 1 20 ? -4.519 -48.541 47.261 1.00 55.01 0 HIS C O 1
ATOM 6356 N N . MET B 1 21 ? -2.641 -47.330 47.520 1.00 45.40 1 MET C N 1
ATOM 6357 C CA . MET B 1 21 ? -3.356 -46.181 48.089 1.00 37.71 1 MET C CA 1
ATOM 6358 C C . MET B 1 21 ? -3.428 -45.037 47.081 1.00 39.79 1 MET C C 1
ATOM 6359 O O . MET B 1 21 ? -2.394 -44.544 46.604 1.00 51.63 1 MET C O 1
ATOM 6364 N N . ARG B 1 22 ? -4.648 -44.623 46.755 1.00 36.80 2 ARG C N 1
ATOM 6365 C CA . ARG B 1 22 ? -4.863 -43.541 45.805 1.00 32.74 2 ARG C CA 1
ATOM 6366 C C . ARG B 1 22 ? -5.307 -42.269 46.527 1.00 31.92 2 ARG C C 1
ATOM 6367 O O . ARG B 1 22 ? -5.621 -42.285 47.727 1.00 30.79 2 ARG C O 1
ATOM 6388 N N . ASN B 1 23 ? -5.323 -41.167 45.789 1.00 24.98 3 ASN C N 1
ATOM 6389 C CA . ASN B 1 23 ? -5.645 -39.865 46.348 1.00 25.71 3 ASN C CA 1
ATOM 6390 C C . ASN B 1 23 ? -7.152 -39.598 46.365 1.00 29.26 3 ASN C C 1
ATOM 6391 O O . ASN B 1 23 ? -7.652 -38.719 45.663 1.00 31.63 3 ASN C O 1
ATOM 6402 N N . ILE B 1 24 ? -7.866 -40.360 47.188 1.00 28.31 4 ILE C N 1
ATOM 6403 C CA . ILE B 1 24 ? -9.319 -40.267 47.269 1.00 25.33 4 ILE C CA 1
ATOM 6404 C C . ILE B 1 24 ? -9.769 -39.556 48.545 1.00 31.98 4 ILE C C 1
ATOM 6405 O O . ILE B 1 24 ? -9.372 -39.917 49.658 1.00 30.35 4 ILE C O 1
ATOM 6421 N N . ILE B 1 25 ? -10.607 -38.543 48.357 1.00 28.85 5 ILE C N 1
ATOM 6422 C CA . ILE B 1 25 ? -11.160 -37.743 49.442 1.00 33.36 5 ILE C CA 1
ATOM 6423 C C . ILE B 1 25 ? -12.660 -38.002 49.545 1.00 30.61 5 ILE C C 1
ATOM 6424 O O . ILE B 1 25 ? -13.364 -37.926 48.541 1.00 26.62 5 ILE C O 1
ATOM 6440 N N . VAL B 1 26 ? -13.146 -38.317 50.745 1.00 25.04 6 VAL C N 1
ATOM 6441 C CA . VAL B 1 26 ? -14.587 -38.339 51.005 1.00 24.04 6 VAL C CA 1
ATOM 6442 C C . VAL B 1 26 ? -14.934 -37.249 52.002 1.00 30.76 6 VAL C C 1
ATOM 6443 O O . VAL B 1 26 ? -14.292 -37.123 53.047 1.00 26.21 6 VAL C O 1
ATOM 6456 N N . LYS B 1 27 ? -15.958 -36.470 51.679 1.00 25.62 7 LYS C N 1
ATOM 6457 C CA . LYS B 1 27 ? -16.418 -35.411 52.561 1.00 29.66 7 LYS C CA 1
ATOM 6458 C C . LYS B 1 27 ? -17.928 -35.389 52.674 1.00 28.71 7 LYS C C 1
ATOM 6459 O O . LYS B 1 27 ? -18.644 -35.642 51.712 1.00 25.28 7 LYS C O 1
ATOM 6478 N N . LYS B 1 28 ? -18.398 -35.077 53.871 1.00 22.62 8 LYS C N 1
ATOM 6479 C CA . LYS B 1 28 ? -19.801 -34.791 54.097 1.00 24.34 8 LYS C CA 1
ATOM 6480 C C . LYS B 1 28 ? -20.119 -33.418 53.549 1.00 26.52 8 LYS C C 1
ATOM 6481 O O . LYS B 1 28 ? -19.441 -32.443 53.867 1.00 29.46 8 LYS C O 1
ATOM 6500 N N . LEU B 1 29 ? -21.153 -33.349 52.724 1.00 26.78 9 LEU C N 1
ATOM 6501 C CA . LEU B 1 29 ? -21.633 -32.088 52.182 1.00 27.97 9 LEU C CA 1
ATOM 6502 C C . LEU B 1 29 ? -22.922 -31.714 52.893 1.00 25.57 9 LEU C C 1
ATOM 6503 O O . LEU B 1 29 ? -23.942 -32.379 52.724 1.00 26.05 9 LEU C O 1
ATOM 6519 N N . ASP B 1 30 ? -22.868 -30.654 53.691 1.00 29.62 10 ASP C N 1
ATOM 6520 C CA . ASP B 1 30 ? -23.988 -30.280 54.544 1.00 32.88 10 ASP C CA 1
ATOM 6521 C C . ASP B 1 30 ? -24.754 -29.116 53.930 1.00 33.32 10 ASP C C 1
ATOM 6522 O O . ASP B 1 30 ? -24.706 -27.994 54.426 1.00 36.26 10 ASP C O 1
ATOM 6531 N N . VAL B 1 31 ? -25.447 -29.399 52.829 1.00 30.34 11 VAL C N 1
ATOM 6532 C CA . VAL B 1 31 ? -26.282 -28.415 52.146 1.00 28.58 11 VAL C CA 1
ATOM 6533 C C . VAL B 1 31 ? -27.617 -29.047 51.766 1.00 25.44 11 VAL C C 1
ATOM 6534 O O . VAL B 1 31 ? -27.766 -30.270 51.820 1.00 27.09 11 VAL C O 1
ATOM 6547 N N . GLU B 1 32 ? -28.583 -28.224 51.367 1.00 28.32 12 GLU C N 1
ATOM 6548 C CA . GLU B 1 32 ? -29.867 -28.753 50.924 1.00 30.95 12 GLU C CA 1
ATOM 6549 C C . GLU B 1 32 ? -29.669 -29.580 49.662 1.00 31.73 12 GLU C C 1
ATOM 6550 O O . GLU B 1 32 ? -28.978 -29.148 48.745 1.00 29.54 12 GLU C O 1
ATOM 6562 N N . PRO B 1 33 ? -30.280 -30.768 49.603 1.00 27.35 13 PRO C N 1
ATOM 6563 C CA . PRO B 1 33 ? -30.203 -31.533 48.360 1.00 28.38 13 PRO C CA 1
ATOM 6564 C C . PRO B 1 33 ? -31.044 -30.899 47.251 1.00 31.46 13 PRO C C 1
ATOM 6565 O O . PRO B 1 33 ? -31.865 -30.014 47.494 1.00 26.96 13 PRO C O 1
ATOM 6576 N N . ILE B 1 34 ? -30.823 -31.365 46.030 1.00 33.82 14 ILE C N 1
ATOM 6577 C CA . ILE B 1 34 ? -31.378 -30.732 44.846 1.00 29.57 14 ILE C CA 1
ATOM 6578 C C . ILE B 1 34 ? -32.910 -30.624 44.849 1.00 24.69 14 ILE C C 1
ATOM 6579 O O . ILE B 1 34 ? -33.445 -29.571 44.512 1.00 30.97 14 ILE C O 1
ATOM 6595 N N . GLU B 1 35 ? -33.611 -31.683 45.242 1.00 28.26 15 GLU C N 1
ATOM 6596 C CA . GLU B 1 35 ? -35.080 -31.674 45.242 1.00 34.00 15 GLU C CA 1
ATOM 6597 C C . GLU B 1 35 ? -35.653 -30.634 46.190 1.00 38.89 15 GLU C C 1
ATOM 6598 O O . GLU B 1 35 ? -36.739 -30.105 45.961 1.00 38.82 15 GLU C O 1
ATOM 6610 N N . GLU B 1 36 ? -34.920 -30.346 47.258 1.00 30.64 16 GLU C N 1
ATOM 6611 C CA . GLU B 1 36 ? -35.413 -29.461 48.299 1.00 38.08 16 GLU C CA 1
ATOM 6612 C C . GLU B 1 36 ? -35.165 -27.998 47.944 1.00 37.19 16 GLU C C 1
ATOM 6613 O O . GLU B 1 36 ? -35.812 -27.105 48.489 1.00 36.52 16 GLU C O 1
ATOM 6625 N N . ARG B 1 37 ? -34.243 -27.752 47.018 1.00 27.27 17 ARG C N 1
ATOM 6626 C CA . ARG B 1 37 ? -34.053 -26.402 46.504 1.00 30.00 17 ARG C CA 1
ATOM 6627 C C . ARG B 1 37 ? -35.323 -26.007 45.737 1.00 25.84 17 ARG C C 1
ATOM 6628 O O . ARG B 1 37 ? -36.018 -26.876 45.212 1.00 26.78 17 ARG C O 1
ATOM 6649 N N . PRO B 1 38 ? -35.645 -24.704 45.687 1.00 22.74 18 PRO C N 1
ATOM 6650 C CA . PRO B 1 38 ? -36.952 -24.299 45.156 1.00 25.69 18 PRO C CA 1
ATOM 6651 C C . PRO B 1 38 ? -37.068 -24.353 43.627 1.00 26.41 18 PRO C C 1
ATOM 6652 O O . PRO B 1 38 ? -38.184 -24.513 43.126 1.00 25.89 18 PRO C O 1
ATOM 6663 N N . THR B 1 39 ? -35.948 -24.215 42.918 1.00 26.83 19 THR C N 1
ATOM 6664 C CA . THR B 1 39 ? -35.959 -24.126 41.451 1.00 22.98 19 THR C CA 1
ATOM 6665 C C . THR B 1 39 ? -35.025 -25.119 40.779 1.00 25.43 19 THR C C 1
ATOM 6666 O O . THR B 1 39 ? -33.966 -25.450 41.306 1.00 27.12 19 THR C O 1
ATOM 6677 N N . GLU B 1 40 ? -35.411 -25.562 39.585 1.00 25.24 20 GLU C N 1
ATOM 6678 C CA . GLU B 1 40 ? -34.550 -26.393 38.764 1.00 22.83 20 GLU C CA 1
ATOM 6679 C C . GLU B 1 40 ? -34.838 -26.100 37.293 1.00 23.72 20 GLU C C 1
ATOM 6680 O O . GLU B 1 40 ? -35.979 -25.833 36.933 1.00 22.75 20 GLU C O 1
ATOM 6692 N N . ILE B 1 41 ? -33.792 -26.124 36.473 1.00 21.19 21 ILE C N 1
ATOM 6693 C CA . ILE B 1 41 ? -33.925 -26.015 35.022 1.00 20.73 21 ILE C CA 1
ATOM 6694 C C . ILE B 1 41 ? -33.085 -27.105 34.386 1.00 24.55 21 ILE C C 1
ATOM 6695 O O . ILE B 1 41 ? -31.897 -27.223 34.676 1.00 24.62 21 ILE C O 1
ATOM 6711 N N . VAL B 1 42 ? -33.707 -27.892 33.512 1.00 25.15 22 VAL C N 1
ATOM 6712 C CA . VAL B 1 42 ? -33.048 -29.016 32.864 1.00 19.34 22 VAL C CA 1
ATOM 6713 C C . VAL B 1 42 ? -33.431 -29.067 31.383 1.00 21.26 22 VAL C C 1
ATOM 6714 O O . VAL B 1 42 ? -34.609 -28.984 31.045 1.00 22.75 22 VAL C O 1
ATOM 6727 N N . GLU B 1 43 ? -32.436 -29.217 30.518 1.00 19.79 23 GLU C N 1
ATOM 6728 C CA . GLU B 1 43 ? -32.689 -29.341 29.084 1.00 19.58 23 GLU C CA 1
ATOM 6729 C C . GLU B 1 43 ? -32.033 -30.591 28.494 1.00 23.53 23 GLU C C 1
ATOM 6730 O O . GLU B 1 43 ? -30.987 -31.043 28.967 1.00 22.46 23 GLU C O 1
ATOM 6742 N N . ARG B 1 44 ? -32.665 -31.150 27.463 1.00 24.36 24 ARG C N 1
ATOM 6743 C CA . ARG B 1 44 ? -32.069 -32.223 26.677 1.00 20.33 24 ARG C CA 1
ATOM 6744 C C . ARG B 1 44 ? -32.332 -32.021 25.189 1.00 22.94 24 ARG C C 1
ATOM 6745 O O . ARG B 1 44 ? -33.474 -31.819 24.776 1.00 24.96 24 ARG C O 1
ATOM 6766 N N . LYS B 1 45 ? -31.265 -32.085 24.406 1.00 19.83 25 LYS C N 1
ATOM 6767 C CA . LYS B 1 45 ? -31.360 -32.104 22.938 1.00 17.47 25 LYS C CA 1
ATOM 6768 C C . LYS B 1 45 ? -31.428 -33.550 22.449 1.00 21.38 25 LYS C C 1
ATOM 6769 O O . LYS B 1 45 ? -30.481 -34.318 22.620 1.00 24.00 25 LYS C O 1
ATOM 6788 N N . GLY B 1 46 ? -32.554 -33.924 21.849 1.00 20.50 26 GLY C N 1
ATOM 6789 C CA . GLY B 1 46 ? -32.788 -35.295 21.428 1.00 19.79 26 GLY C CA 1
ATOM 6790 C C . GLY B 1 46 ? -31.990 -35.745 20.206 1.00 23.17 26 GLY C C 1
ATOM 6791 O O . GLY B 1 46 ? -31.228 -34.984 19.621 1.00 21.83 26 GLY C O 1
ATOM 6795 N N . LEU B 1 47 ? -32.188 -37.001 19.821 1.00 23.73 27 LEU C N 1
ATOM 6796 C CA . LEU B 1 47 ? -31.294 -37.676 18.886 1.00 25.75 27 LEU C CA 1
ATOM 6797 C C . LEU B 1 47 ? -31.228 -36.997 17.521 1.00 25.77 27 LEU C C 1
ATOM 6798 O O . LEU B 1 47 ? -30.177 -37.006 16.882 1.00 23.77 27 LEU C O 1
ATOM 6814 N N . GLY B 1 48 ? -32.341 -36.405 17.090 1.00 24.40 28 GLY C N 1
ATOM 6815 C CA . GLY B 1 48 ? -32.430 -35.796 15.773 1.00 23.49 28 GLY C CA 1
ATOM 6816 C C . GLY B 1 48 ? -32.189 -34.296 15.767 1.00 24.59 28 GLY C C 1
ATOM 6817 O O . GLY B 1 48 ? -32.301 -33.637 14.731 1.00 23.56 28 GLY C O 1
ATOM 6821 N N . HIS B 1 49 ? -31.856 -33.747 16.928 1.00 21.92 29 HIS C N 1
ATOM 6822 C CA . HIS B 1 49 ? -31.482 -32.345 17.023 1.00 18.87 29 HIS C CA 1
ATOM 6823 C C . HIS B 1 49 ? -30.127 -32.170 16.332 1.00 21.56 29 HIS C C 1
ATOM 6824 O O . HIS B 1 49 ? -29.260 -33.027 16.475 1.00 21.98 29 HIS C O 1
ATOM 6837 N N . PRO B 1 50 ? -29.941 -31.077 15.570 1.00 24.70 30 PRO C N 1
ATOM 6838 C CA . PRO B 1 50 ? -28.706 -30.951 14.777 1.00 23.01 30 PRO C CA 1
ATOM 6839 C C . PRO B 1 50 ? -27.411 -31.066 15.589 1.00 24.44 30 PRO C C 1
ATOM 6840 O O . PRO B 1 50 ? -26.445 -31.652 15.113 1.00 22.11 30 PRO C O 1
ATOM 6851 N N . ASP B 1 51 ? -27.389 -30.516 16.797 1.00 22.82 31 ASP C N 1
ATOM 6852 C CA . ASP B 1 51 ? -26.205 -30.617 17.647 1.00 20.72 31 ASP C CA 1
ATOM 6853 C C . ASP B 1 51 ? -25.964 -32.065 18.098 1.00 22.03 31 ASP C C 1
ATOM 6854 O O . ASP B 1 51 ? -24.830 -32.552 18.082 1.00 19.78 31 ASP C O 1
ATOM 6863 N N . SER B 1 52 ? -27.033 -32.759 18.472 1.00 19.83 32 SER C N 1
ATOM 6864 C CA . SER B 1 52 ? -26.942 -34.156 18.868 1.00 20.66 32 SER C CA 1
ATOM 6865 C C . SER B 1 52 ? -26.557 -35.072 17.711 1.00 20.95 32 SER C C 1
ATOM 6866 O O . SER B 1 52 ? -25.866 -36.077 17.906 1.00 23.32 32 SER C O 1
ATOM 6874 N N . ILE B 1 53 ? -27.023 -34.740 16.512 1.00 24.91 33 ILE C N 1
ATOM 6875 C CA . ILE B 1 53 ? -26.603 -35.469 15.322 1.00 20.69 33 ILE C CA 1
ATOM 6876 C C . ILE B 1 53 ? -25.088 -35.393 15.203 1.00 15.87 33 ILE C C 1
ATOM 6877 O O . ILE B 1 53 ? -24.421 -36.398 14.977 1.00 19.68 33 ILE C O 1
ATOM 6893 N N . CYS B 1 54 ? -24.548 -34.197 15.397 1.00 19.31 34 CYS C N 1
ATOM 6894 C CA . CYS B 1 54 ? -23.109 -33.977 15.293 1.00 18.03 34 CYS C CA 1
ATOM 6895 C C . CYS B 1 54 ? -22.312 -34.712 16.376 1.00 24.27 34 CYS C C 1
ATOM 6896 O O . CYS B 1 54 ? -21.278 -35.315 16.077 1.00 19.63 34 CYS C O 1
ATOM 6904 N N . ASP B 1 55 ? -22.779 -34.671 17.629 1.00 22.77 35 ASP C N 1
ATOM 6905 C CA . ASP B 1 55 ? -22.121 -35.435 18.692 1.00 22.79 35 ASP C CA 1
ATOM 6906 C C . ASP B 1 55 ? -22.148 -36.930 18.371 1.00 21.03 35 ASP C C 1
ATOM 6907 O O . ASP B 1 55 ? -21.130 -37.617 18.454 1.00 22.25 35 ASP C O 1
ATOM 6916 N N . GLY B 1 56 ? -23.319 -37.432 17.996 1.00 21.10 36 GLY C N 1
ATOM 6917 C CA . GLY B 1 56 ? -23.475 -38.833 17.660 1.00 22.75 36 GLY C CA 1
ATOM 6918 C C . GLY B 1 56 ? -22.618 -39.295 16.487 1.00 27.33 36 GLY C C 1
ATOM 6919 O O . GLY B 1 56 ? -22.063 -40.394 16.527 1.00 24.83 36 GLY C O 1
ATOM 6923 N N . ILE B 1 57 ? -22.509 -38.484 15.435 1.00 23.48 37 ILE C N 1
ATOM 6924 C CA . ILE B 1 57 ? -21.621 -38.824 14.328 1.00 22.65 37 ILE C CA 1
ATOM 6925 C C . ILE B 1 57 ? -20.167 -38.828 14.801 1.00 22.91 37 ILE C C 1
ATOM 6926 O O . ILE B 1 57 ? -19.418 -39.753 14.490 1.00 22.82 37 ILE C O 1
ATOM 6942 N N . ALA B 1 58 ? -19.774 -37.799 15.547 1.00 24.34 38 ALA C N 1
ATOM 6943 C CA . ALA B 1 58 ? -18.404 -37.700 16.061 1.00 22.13 38 ALA C CA 1
ATOM 6944 C C . ALA B 1 58 ? -17.994 -38.973 16.796 1.00 25.09 38 ALA C C 1
ATOM 6945 O O . ALA B 1 58 ? -16.923 -39.527 16.552 1.00 22.89 38 ALA C O 1
ATOM 6952 N N . GLU B 1 59 ? -18.857 -39.436 17.692 1.00 26.69 39 GLU C N 1
ATOM 6953 C CA . GLU B 1 59 ? -18.556 -40.612 18.503 1.00 24.53 39 GLU C CA 1
ATOM 6954 C C . GLU B 1 59 ? -18.655 -41.891 17.660 1.00 26.48 39 GLU C C 1
ATOM 6955 O O . GLU B 1 59 ? -17.860 -42.812 17.832 1.00 22.81 39 GLU C O 1
ATOM 6967 N N . SER B 1 60 ? -19.608 -41.936 16.731 1.00 25.20 40 SER C N 1
ATOM 6968 C CA . SER B 1 60 ? -19.734 -43.087 15.832 1.00 28.56 40 SER C CA 1
ATOM 6969 C C . SER B 1 60 ? -18.471 -43.297 15.008 1.00 26.58 40 SER C C 1
ATOM 6970 O O . SER B 1 60 ? -18.018 -44.433 14.832 1.00 23.26 40 SER C O 1
ATOM 6978 N N . VAL B 1 61 ? -17.916 -42.200 14.500 1.00 24.65 41 VAL C N 1
ATOM 6979 C CA . VAL B 1 61 ? -16.699 -42.257 13.701 1.00 22.53 41 VAL C CA 1
ATOM 6980 C C . VAL B 1 61 ? -15.543 -42.760 14.563 1.00 24.85 41 VAL C C 1
ATOM 6981 O O . VAL B 1 61 ? -14.763 -43.595 14.119 1.00 23.08 41 VAL C O 1
ATOM 6994 N N . SER B 1 62 ? -15.439 -42.287 15.806 1.00 20.48 42 SER C N 1
ATOM 6995 C CA . SER B 1 62 ? -14.363 -42.756 16.670 1.00 24.06 42 SER C CA 1
ATOM 6996 C C . SER B 1 62 ? -14.491 -44.256 16.923 1.00 23.17 42 SER C C 1
ATOM 6997 O O . SER B 1 62 ? -13.503 -44.983 16.823 1.00 24.43 42 SER C O 1
ATOM 7005 N N . ARG B 1 63 ? -15.703 -44.713 17.236 1.00 24.75 43 ARG C N 1
ATOM 7006 C CA . ARG B 1 63 ? -15.949 -46.134 17.474 1.00 29.09 43 ARG C CA 1
ATOM 7007 C C . ARG B 1 63 ? -15.538 -46.963 16.264 1.00 26.73 43 ARG C C 1
ATOM 7008 O O . ARG B 1 63 ? -14.935 -48.025 16.412 1.00 26.47 43 ARG C O 1
ATOM 7029 N N . ALA B 1 64 ? -15.865 -46.481 15.067 1.00 27.14 44 ALA C N 1
ATOM 7030 C CA . ALA B 1 64 ? -15.537 -47.213 13.846 1.00 25.15 44 ALA C CA 1
ATOM 7031 C C . ALA B 1 64 ? -14.025 -47.292 13.655 1.00 21.46 44 ALA C C 1
ATOM 7032 O O . ALA B 1 64 ? -13.485 -48.354 13.339 1.00 27.72 44 ALA C O 1
ATOM 7039 N N . LEU B 1 65 ? -13.341 -46.173 13.862 1.00 21.22 45 LEU C N 1
ATOM 7040 C CA . LEU B 1 65 ? -11.885 -46.147 13.772 1.00 22.31 45 LEU C CA 1
ATOM 7041 C C . LEU B 1 65 ? -11.235 -47.045 14.830 1.00 28.26 45 LEU C C 1
ATOM 7042 O O . LEU B 1 65 ? -10.246 -47.723 14.540 1.00 26.48 45 LEU C O 1
ATOM 7058 N N . CYS B 1 66 ? -11.777 -47.051 16.048 1.00 30.60 46 CYS C N 1
ATOM 7059 C CA . CYS B 1 66 ? -11.248 -47.920 17.098 1.00 26.73 46 CYS C CA 1
ATOM 7060 C C . CYS B 1 66 ? -11.307 -49.378 16.651 1.00 26.88 46 CYS C C 1
ATOM 7061 O O . CYS B 1 66 ? -10.344 -50.128 16.812 1.00 28.79 46 CYS C O 1
ATOM 7069 N N . LYS B 1 67 ? -12.439 -49.770 16.076 1.00 30.31 47 LYS C N 1
ATOM 7070 C CA . LYS B 1 67 ? -12.614 -51.133 15.593 1.00 32.74 47 LYS C CA 1
ATOM 7071 C C . LYS B 1 67 ? -11.651 -51.436 14.442 1.00 33.24 47 LYS C C 1
ATOM 7072 O O . LYS B 1 67 ? -11.108 -52.537 14.348 1.00 32.61 47 LYS C O 1
ATOM 7091 N N . MET B 1 68 ? -11.451 -50.455 13.569 1.00 32.85 48 MET C N 1
ATOM 7092 C CA . MET B 1 68 ? -10.494 -50.567 12.472 1.00 33.86 48 MET C CA 1
ATOM 7093 C C . MET B 1 68 ? -9.094 -50.840 13.017 1.00 33.66 48 MET C C 1
ATOM 7094 O O . MET B 1 68 ? -8.402 -51.734 12.536 1.00 30.47 48 MET C O 1
ATOM 7108 N N . TYR B 1 69 ? -8.687 -50.072 14.028 1.00 32.76 49 TYR C N 1
ATOM 7109 C CA . TYR B 1 69 ? -7.365 -50.231 14.632 1.00 33.13 49 TYR C CA 1
ATOM 7110 C C . TYR B 1 69 ? -7.233 -51.565 15.356 1.00 33.95 49 TYR C C 1
ATOM 7111 O O . TYR B 1 69 ? -6.194 -52.219 15.277 1.00 35.42 49 TYR C O 1
ATOM 7129 N N . MET B 1 70 ? -8.280 -51.956 16.075 1.00 33.05 50 MET C N 1
ATOM 7130 C CA . MET B 1 70 ? -8.234 -53.184 16.861 1.00 37.60 50 MET C CA 1
ATOM 7131 C C . MET B 1 70 ? -8.084 -54.396 15.947 1.00 36.32 50 MET C C 1
ATOM 7132 O O . MET B 1 70 ? -7.331 -55.320 16.246 1.00 35.58 50 MET C O 1
ATOM 7146 N N . GLU B 1 71 ? -8.789 -54.379 14.822 1.00 37.50 51 GLU C N 1
ATOM 7147 C CA . GLU B 1 71 ? -8.748 -55.495 13.883 1.00 38.31 51 GLU C CA 1
ATOM 7148 C C . GLU B 1 71 ? -7.369 -55.680 13.261 1.00 40.81 51 GLU C C 1
ATOM 7149 O O . GLU B 1 71 ? -6.946 -56.807 13.007 1.00 41.23 51 GLU C O 1
ATOM 7161 N N . LYS B 1 72 ? -6.669 -54.577 13.016 1.00 34.77 52 LYS C N 1
ATOM 7162 C CA . LYS B 1 72 ? -5.366 -54.640 12.369 1.00 38.03 52 LYS C CA 1
ATOM 7163 C C . LYS B 1 72 ? -4.218 -54.845 13.355 1.00 37.62 52 LYS C C 1
ATOM 7164 O O . LYS B 1 72 ? -3.279 -55.579 13.051 1.00 38.82 52 LYS C O 1
ATOM 7183 N N . PHE B 1 73 ? -4.292 -54.211 14.527 1.00 37.63 53 PHE C N 1
ATOM 7184 C CA . PHE B 1 73 ? -3.153 -54.176 15.449 1.00 33.63 53 PHE C CA 1
ATOM 7185 C C . PHE B 1 73 ? -3.432 -54.708 16.850 1.00 35.81 53 PHE C C 1
ATOM 7186 O O . PHE B 1 73 ? -2.496 -54.934 17.611 1.00 36.75 53 PHE C O 1
ATOM 7203 N N . GLY B 1 74 ? -4.699 -54.900 17.200 1.00 35.92 54 GLY C N 1
ATOM 7204 C CA . GLY B 1 74 ? -5.044 -55.338 18.541 1.00 38.49 54 GLY C CA 1
ATOM 7205 C C . GLY B 1 74 ? -4.869 -54.236 19.571 1.00 38.57 54 GLY C C 1
ATOM 7206 O O . GLY B 1 74 ? -4.778 -54.497 20.769 1.00 41.15 54 GLY C O 1
ATOM 7210 N N . THR B 1 75 ? -4.809 -52.996 19.095 1.00 34.85 55 THR C N 1
ATOM 7211 C CA . THR B 1 75 ? -4.769 -51.831 19.968 1.00 35.80 55 THR C CA 1
ATOM 7212 C C . THR B 1 75 ? -5.379 -50.647 19.226 1.00 39.10 55 THR C C 1
ATOM 7213 O O . THR B 1 75 ? -5.674 -50.740 18.034 1.00 29.48 55 THR C O 1
ATOM 7224 N N . ILE B 1 76 ? -5.553 -49.538 19.935 1.00 32.59 56 ILE C N 1
ATOM 7225 C CA . ILE B 1 76 ? -6.176 -48.345 19.375 1.00 32.39 56 ILE C CA 1
ATOM 7226 C C . ILE B 1 76 ? -5.135 -47.241 19.228 1.00 33.40 56 ILE C C 1
ATOM 7227 O O . ILE B 1 76 ? -4.407 -46.932 20.173 1.00 28.56 56 ILE C O 1
ATOM 7243 N N . LEU B 1 77 ? -5.066 -46.654 18.034 1.00 25.39 57 LEU C N 1
ATOM 7244 C CA . LEU B 1 77 ? -4.091 -45.608 17.751 1.00 22.24 57 LEU C CA 1
ATOM 7245 C C . LEU B 1 77 ? -4.723 -44.230 17.860 1.00 22.40 57 LEU C C 1
ATOM 7246 O O . LEU B 1 77 ? -5.949 -44.095 17.869 1.00 23.91 57 LEU C O 1
ATOM 7262 N N . HIS B 1 78 ? -3.872 -43.214 17.941 1.00 23.78 58 HIS C N 1
ATOM 7263 C CA . HIS B 1 78 ? -4.305 -41.842 18.156 1.00 24.09 58 HIS C CA 1
ATOM 7264 C C . HIS B 1 78 ? -5.258 -41.340 17.080 1.00 28.95 58 HIS C C 1
ATOM 7265 O O . HIS B 1 78 ? -5.058 -41.564 15.877 1.00 25.43 58 HIS C O 1
ATOM 7278 N N . HIS B 1 79 ? -6.288 -40.647 17.544 1.00 26.39 59 HIS C N 1
ATOM 7279 C CA . HIS B 1 79 ? -7.277 -40.021 16.688 1.00 26.31 59 HIS C CA 1
ATOM 7280 C C . HIS B 1 79 ? -8.159 -39.120 17.541 1.00 29.65 59 HIS C C 1
ATOM 7281 O O . HIS B 1 79 ? -8.228 -39.272 18.760 1.00 26.66 59 HIS C O 1
ATOM 7294 N N . ASN B 1 80 ? -8.804 -38.162 16.896 1.00 27.00 60 ASN C N 1
ATOM 7295 C CA . ASN B 1 80 ? -9.852 -37.376 17.526 1.00 25.43 60 ASN C CA 1
ATOM 7296 C C . ASN B 1 80 ? -10.766 -36.907 16.416 1.00 24.93 60 ASN C C 1
ATOM 7297 O O . ASN B 1 80 ? -10.312 -36.296 15.448 1.00 24.79 60 ASN C O 1
ATOM 7308 N N . THR B 1 81 ? -12.046 -37.232 16.535 1.00 24.45 61 THR C N 1
ATOM 7309 C CA . THR B 1 81 ? -13.016 -36.881 15.506 1.00 25.01 61 THR C CA 1
ATOM 7310 C C . THR B 1 81 ? -14.143 -36.085 16.140 1.00 26.92 61 THR C C 1
ATOM 7311 O O . THR B 1 81 ? -15.299 -36.170 15.729 1.00 25.65 61 THR C O 1
ATOM 7322 N N . ASP B 1 82 ? -13.764 -35.290 17.139 1.00 26.66 62 ASP C N 1
ATOM 7323 C CA . ASP B 1 82 ? -14.680 -34.439 17.888 1.00 20.05 62 ASP C CA 1
ATOM 7324 C C . ASP B 1 82 ? -14.938 -33.120 17.162 1.00 23.24 62 ASP C C 1
ATOM 7325 O O . ASP B 1 82 ? -15.037 -32.063 17.778 1.00 22.12 62 ASP C O 1
ATOM 7334 N N . GLN B 1 83 ? -15.040 -33.196 15.838 1.00 20.91 63 GLN C N 1
ATOM 7335 C CA . GLN B 1 83 ? -15.259 -32.027 15.000 1.00 24.42 63 GLN C CA 1
ATOM 7336 C C . GLN B 1 83 ? -16.160 -32.444 13.847 1.00 24.17 63 GLN C C 1
ATOM 7337 O O . GLN B 1 83 ? -15.739 -33.186 12.976 1.00 24.58 63 GLN C O 1
ATOM 7351 N N . VAL B 1 84 ? -17.406 -31.982 13.880 1.00 22.59 64 VAL C N 1
ATOM 7352 C CA . VAL B 1 84 ? -18.407 -32.306 12.876 1.00 23.78 64 VAL C CA 1
ATOM 7353 C C . VAL B 1 84 ? -19.292 -31.082 12.706 1.00 19.66 64 VAL C C 1
ATOM 7354 O O . VAL B 1 84 ? -19.824 -30.572 13.678 1.00 22.72 64 VAL C O 1
ATOM 7367 N N . GLU B 1 85 ? -19.434 -30.608 11.469 1.00 19.84 65 GLU C N 1
ATOM 7368 C CA . GLU B 1 85 ? -20.253 -29.435 11.177 1.00 22.22 65 GLU C CA 1
ATOM 7369 C C . GLU B 1 85 ? -21.431 -29.853 10.312 1.00 24.97 65 GLU C C 1
ATOM 7370 O O . GLU B 1 85 ? -21.238 -30.473 9.261 1.00 24.60 65 GLU C O 1
ATOM 7382 N N . LEU B 1 86 ? -22.641 -29.528 10.757 1.00 21.79 66 LEU C N 1
ATOM 7383 C CA . LEU B 1 86 ? -23.850 -29.811 9.995 1.00 21.02 66 LEU C CA 1
ATOM 7384 C C . LEU B 1 86 ? -24.458 -28.507 9.497 1.00 24.49 66 LEU C C 1
ATOM 7385 O O . LEU B 1 86 ? -24.841 -27.649 10.281 1.00 19.88 66 LEU C O 1
ATOM 7401 N N . VAL B 1 87 ? -24.539 -28.385 8.174 1.00 21.51 67 VAL C N 1
ATOM 7402 C CA . VAL B 1 87 ? -25.105 -27.216 7.512 1.00 24.49 67 VAL C CA 1
ATOM 7403 C C . VAL B 1 87 ? -26.529 -27.547 7.078 1.00 25.51 67 VAL C C 1
ATOM 7404 O O . VAL B 1 87 ? -26.751 -28.498 6.323 1.00 25.39 67 VAL C O 1
ATOM 7417 N N . GLY B 1 88 ? -27.490 -26.771 7.566 1.00 23.92 68 GLY C N 1
ATOM 7418 C CA . GLY B 1 88 ? -28.887 -27.030 7.277 1.00 20.13 68 GLY C CA 1
ATOM 7419 C C . GLY B 1 88 ? -29.128 -26.995 5.781 1.00 21.27 68 GLY C C 1
ATOM 7420 O O . GLY B 1 88 ? -28.499 -26.210 5.073 1.00 23.38 68 GLY C O 1
ATOM 7424 N N . GLY B 1 89 ? -30.022 -27.852 5.304 1.00 22.70 69 GLY C N 1
ATOM 7425 C CA . GLY B 1 89 ? -30.318 -27.935 3.883 1.00 20.22 69 GLY C CA 1
ATOM 7426 C C . GLY B 1 89 ? -31.369 -26.939 3.442 1.00 27.44 69 GLY C C 1
ATOM 7427 O O . GLY B 1 89 ? -31.483 -25.848 4.001 1.00 24.91 69 GLY C O 1
ATOM 7431 N N . HIS B 1 90 ? -32.133 -27.332 2.425 1.00 27.01 70 HIS C N 1
ATOM 7432 C CA . HIS B 1 90 ? -33.237 -26.536 1.904 1.00 24.85 70 HIS C CA 1
ATOM 7433 C C . HIS B 1 90 ? -34.432 -27.459 1.698 1.00 21.16 70 HIS C C 1
ATOM 7434 O O . HIS B 1 90 ? -34.292 -28.566 1.176 1.00 23.77 70 HIS C O 1
ATOM 7447 N N . ALA B 1 91 ? -35.605 -27.016 2.132 1.00 22.71 71 ALA C N 1
ATOM 7448 C CA . ALA B 1 91 ? -36.784 -27.861 2.096 1.00 21.53 71 ALA C CA 1
ATOM 7449 C C . ALA B 1 91 ? -38.034 -27.008 2.003 1.00 23.50 71 ALA C C 1
ATOM 7450 O O . ALA B 1 91 ? -38.002 -25.804 2.260 1.00 31.35 71 ALA C O 1
ATOM 7457 N N . TYR B 1 92 ? -39.136 -27.649 1.639 1.00 24.21 72 TYR C N 1
ATOM 7458 C CA . TYR B 1 92 ? -40.423 -26.983 1.534 1.00 25.17 72 TYR C CA 1
ATOM 7459 C C . TYR B 1 92 ? -41.500 -27.911 2.090 1.00 27.81 72 TYR C C 1
ATOM 7460 O O . TYR B 1 92 ? -42.097 -28.693 1.355 1.00 25.10 72 TYR C O 1
ATOM 7478 N N . PRO B 1 93 ? -41.733 -27.852 3.411 1.00 24.67 73 PRO C N 1
ATOM 7479 C CA . PRO B 1 93 ? -42.734 -28.740 4.006 1.00 27.84 73 PRO C CA 1
ATOM 7480 C C . PRO B 1 93 ? -44.147 -28.467 3.514 1.00 24.65 73 PRO C C 1
ATOM 7481 O O . PRO B 1 93 ? -44.481 -27.334 3.174 1.00 31.76 73 PRO C O 1
ATOM 7492 N N . LYS B 1 94 ? -44.965 -29.511 3.493 1.00 29.25 74 LYS C N 1
ATOM 7493 C CA . LYS B 1 94 ? -46.343 -29.414 3.039 1.00 34.44 74 LYS C CA 1
ATOM 7494 C C . LYS B 1 94 ? -47.124 -30.593 3.582 1.00 29.09 74 LYS C C 1
ATOM 7495 O O . LYS B 1 94 ? -46.610 -31.709 3.615 1.00 28.08 74 LYS C O 1
ATOM 7514 N N . PHE B 1 95 ? -48.359 -30.351 4.010 1.00 34.33 75 PHE C N 1
ATOM 7515 C CA . PHE B 1 95 ? -49.228 -31.433 4.462 1.00 35.31 75 PHE C CA 1
ATOM 7516 C C . PHE B 1 95 ? -49.305 -32.541 3.416 1.00 37.05 75 PHE C C 1
ATOM 7517 O O . PHE B 1 95 ? -49.484 -32.278 2.228 1.00 43.07 75 PHE C O 1
ATOM 7534 N N . GLY B 1 96 ? -49.157 -33.782 3.859 1.00 39.92 76 GLY C N 1
ATOM 7535 C CA . GLY B 1 96 ? -49.251 -34.919 2.965 1.00 39.28 76 GLY C CA 1
ATOM 7536 C C . GLY B 1 96 ? -47.918 -35.320 2.358 1.00 38.15 76 GLY C C 1
ATOM 7537 O O . GLY B 1 96 ? -47.777 -36.421 1.827 1.00 36.70 76 GLY C O 1
ATOM 7541 N N . GLY B 1 97 ? -46.934 -34.429 2.441 1.00 35.12 77 GLY C N 1
ATOM 7542 C CA . GLY B 1 97 ? -45.587 -34.737 1.990 1.00 32.03 77 GLY C CA 1
ATOM 7543 C C . GLY B 1 97 ? -44.951 -33.568 1.272 1.00 36.87 77 GLY C C 1
ATOM 7544 O O . GLY B 1 97 ? -45.425 -33.156 0.214 1.00 36.05 77 GLY C O 1
ATOM 7548 N N . GLY B 1 98 ? -43.872 -33.042 1.846 1.00 30.27 78 GLY C N 1
ATOM 7549 C CA . GLY B 1 98 ? -43.189 -31.888 1.298 1.00 32.39 78 GLY C CA 1
ATOM 7550 C C . GLY B 1 98 ? -42.011 -32.265 0.421 1.00 27.20 78 GLY C C 1
ATOM 7551 O O . GLY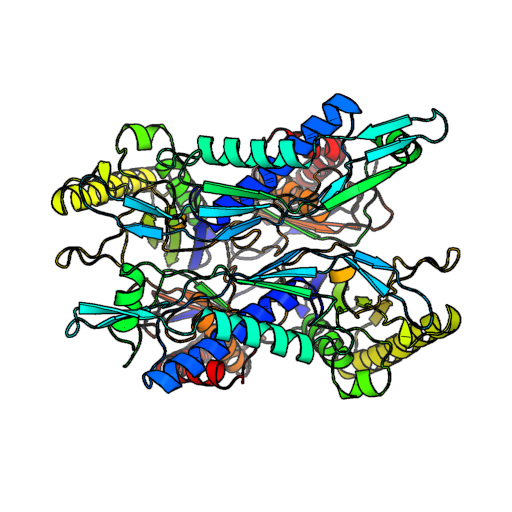 B 1 98 ? -41.851 -33.420 0.033 1.00 29.16 78 GLY C O 1
ATOM 7555 N N . VAL B 1 99 ? -41.181 -31.269 0.132 1.00 26.16 79 VAL C N 1
ATOM 7556 C CA . VAL B 1 99 ? -40.085 -31.406 -0.812 1.00 27.69 79 VAL C CA 1
ATOM 7557 C C . VAL B 1 99 ? -38.741 -31.138 -0.150 1.00 25.66 79 VAL C C 1
ATOM 7558 O O . VAL B 1 99 ? -38.541 -30.096 0.470 1.00 29.52 79 VAL C O 1
ATOM 7571 N N . MET B 1 100 ? -37.822 -32.085 -0.284 1.00 25.00 80 MET C N 1
ATOM 7572 C CA . MET B 1 100 ? -36.436 -31.845 0.092 1.00 27.37 80 MET C CA 1
ATOM 7573 C C . MET B 1 100 ? -35.686 -31.285 -1.110 1.00 29.43 80 MET C C 1
ATOM 7574 O O . MET B 1 100 ? -35.481 -31.993 -2.093 1.00 30.77 80 MET C O 1
ATOM 7588 N N . VAL B 1 101 ? -35.278 -30.021 -1.025 1.00 27.71 81 VAL C N 1
ATOM 7589 C CA . VAL B 1 101 ? -34.702 -29.304 -2.162 1.00 28.37 81 VAL C CA 1
ATOM 7590 C C . VAL B 1 101 ? -33.182 -29.469 -2.256 1.00 30.88 81 VAL C C 1
ATOM 7591 O O . VAL B 1 101 ? -32.661 -29.883 -3.293 1.00 28.98 81 VAL C O 1
ATOM 7604 N N . SER B 1 102 ? -32.478 -29.125 -1.180 1.00 22.48 82 SER C N 1
ATOM 7605 C CA . SER B 1 102 ? -31.021 -29.252 -1.131 1.00 25.66 82 SER C CA 1
ATOM 7606 C C . SER B 1 102 ? -30.614 -30.130 0.044 1.00 24.77 82 SER C C 1
ATOM 7607 O O . SER B 1 102 ? -31.161 -29.975 1.139 1.00 26.24 82 SER C O 1
ATOM 7615 N N . PRO B 1 103 ? -29.644 -31.042 -0.165 1.00 26.31 83 PRO C N 1
ATOM 7616 C CA . PRO B 1 103 ? -29.266 -31.941 0.933 1.00 26.45 83 PRO C CA 1
ATOM 7617 C C . PRO B 1 103 ? -28.626 -31.236 2.116 1.00 26.22 83 PRO C C 1
ATOM 7618 O O . PRO B 1 103 ? -28.024 -30.165 1.975 1.00 23.62 83 PRO C O 1
ATOM 7629 N N . ILE B 1 104 ? -28.772 -31.862 3.277 1.00 27.67 84 ILE C N 1
ATOM 7630 C CA . ILE B 1 104 ? -28.005 -31.521 4.462 1.00 23.43 84 ILE C CA 1
ATOM 7631 C C . ILE B 1 104 ? -26.529 -31.781 4.179 1.00 26.71 84 ILE C C 1
ATOM 7632 O O . ILE B 1 104 ? -26.182 -32.843 3.666 1.00 26.64 84 ILE C O 1
ATOM 7648 N N . TYR B 1 105 ? -25.668 -30.816 4.493 1.00 22.05 85 TYR C N 1
ATOM 7649 C CA . TYR B 1 105 ? -24.229 -30.978 4.274 1.00 24.95 85 TYR C CA 1
ATOM 7650 C C . TYR B 1 105 ? -23.519 -31.194 5.604 1.00 24.47 85 TYR C C 1
ATOM 7651 O O . TYR B 1 105 ? -23.640 -30.379 6.513 1.00 24.25 85 TYR C O 1
ATOM 7669 N N . ILE B 1 106 ? -22.794 -32.305 5.706 1.00 21.36 86 ILE C N 1
ATOM 7670 C CA . ILE B 1 106 ? -22.067 -32.645 6.927 1.00 24.50 86 ILE C CA 1
ATOM 7671 C C . ILE B 1 106 ? -20.582 -32.771 6.614 1.00 24.78 86 ILE C C 1
ATOM 7672 O O . ILE B 1 106 ? -20.192 -33.515 5.712 1.00 25.96 86 ILE C O 1
ATOM 7688 N N . LEU B 1 107 ? -19.767 -32.026 7.353 1.00 19.27 87 LEU C N 1
ATOM 7689 C CA . LEU B 1 107 ? -18.314 -32.095 7.229 1.00 17.13 87 LEU C CA 1
ATOM 7690 C C . LEU B 1 107 ? -17.694 -32.821 8.415 1.00 22.61 87 LEU C C 1
ATOM 7691 O O . LEU B 1 107 ? -17.825 -32.381 9.554 1.00 22.07 87 LEU C O 1
ATOM 7707 N N . LEU B 1 108 ? -17.018 -33.933 8.145 1.00 23.79 88 LEU C N 1
ATOM 7708 C CA . LEU B 1 108 ? -16.255 -34.631 9.175 1.00 19.21 88 LEU C CA 1
ATOM 7709 C C . LEU B 1 108 ? -14.847 -34.045 9.277 1.00 21.98 88 LEU C C 1
ATOM 7710 O O . LEU B 1 108 ? -14.173 -33.846 8.274 1.00 22.48 88 LEU C O 1
ATOM 7726 N N . SER B 1 109 ? -14.396 -33.771 10.492 1.00 21.87 89 SER C N 1
ATOM 7727 C CA . SER B 1 109 ? -13.051 -33.242 10.678 1.00 20.28 89 SER C CA 1
ATOM 7728 C C . SER B 1 109 ? -12.399 -33.901 11.897 1.00 22.35 89 SER C C 1
ATOM 7729 O O . SER B 1 109 ? -12.907 -34.896 12.419 1.00 23.30 89 SER C O 1
ATOM 7737 N N . GLY B 1 110 ? -11.264 -33.359 12.321 1.00 26.12 90 GLY C N 1
ATOM 7738 C CA . GLY B 1 110 ? -10.415 -34.027 13.288 1.00 26.39 90 GLY C CA 1
ATOM 7739 C C . GLY B 1 110 ? -9.167 -34.610 12.645 1.00 29.42 90 GLY C C 1
ATOM 7740 O O . GLY B 1 110 ? -8.703 -34.134 11.600 1.00 24.95 90 GLY C O 1
ATOM 7744 N N . ARG B 1 111 ? -8.653 -35.666 13.267 1.00 25.46 91 ARG C N 1
ATOM 7745 C CA . ARG B 1 111 ? -7.399 -36.304 12.883 1.00 25.67 91 ARG C CA 1
ATOM 7746 C C . ARG B 1 111 ? -7.435 -37.781 13.202 1.00 28.48 91 ARG C C 1
ATOM 7747 O O . ARG B 1 111 ? -8.070 -38.192 14.176 1.00 26.43 91 ARG C O 1
ATOM 7768 N N . ALA B 1 112 ? -6.714 -38.576 12.421 1.00 22.43 92 ALA C N 1
ATOM 7769 C CA . ALA B 1 112 ? -6.554 -39.986 12.750 1.00 23.75 92 ALA C CA 1
ATOM 7770 C C . ALA B 1 112 ? -5.297 -40.573 12.132 1.00 27.85 92 ALA C C 1
ATOM 7771 O O . ALA B 1 112 ? -4.905 -40.217 11.017 1.00 28.41 92 ALA C O 1
ATOM 7778 N N . THR B 1 113 ? -4.670 -41.476 12.876 1.00 28.43 93 THR C N 1
ATOM 7779 C CA . THR B 1 113 ? -3.505 -42.206 12.399 1.00 26.35 93 THR C CA 1
ATOM 7780 C C . THR B 1 113 ? -3.888 -43.030 11.176 1.00 27.87 93 THR C C 1
ATOM 7781 O O . THR B 1 113 ? -4.795 -43.862 11.244 1.00 26.93 93 THR C O 1
ATOM 7792 N N . MET B 1 114 ? -3.202 -42.785 10.061 1.00 29.84 94 MET C N 1
ATOM 7793 C CA . MET B 1 114 ? -3.526 -43.447 8.805 1.00 26.91 94 MET C CA 1
ATOM 7794 C C . MET B 1 114 ? -2.423 -44.386 8.327 1.00 28.69 94 MET C C 1
ATOM 7795 O O . MET B 1 114 ? -2.718 -45.502 7.899 1.00 28.90 94 MET C O 1
ATOM 7809 N N . GLU B 1 115 ? -1.166 -43.946 8.374 1.00 26.88 95 GLU C N 1
ATOM 7810 C CA . GLU B 1 115 ? -0.087 -44.790 7.864 1.00 34.35 95 GLU C CA 1
ATOM 7811 C C . GLU B 1 115 ? 1.002 -45.091 8.887 1.00 31.89 95 GLU C C 1
ATOM 7812 O O . GLU B 1 115 ? 1.445 -44.226 9.642 1.00 33.30 95 GLU C O 1
ATOM 7824 N N . ILE B 1 116 ? 1.408 -46.355 8.890 1.00 30.63 96 ILE C N 1
ATOM 7825 C CA . ILE B 1 116 ? 2.431 -46.860 9.793 1.00 40.14 96 ILE C CA 1
ATOM 7826 C C . ILE B 1 116 ? 3.721 -47.108 9.023 1.00 37.73 96 ILE C C 1
ATOM 7827 O O . ILE B 1 116 ? 3.752 -47.927 8.105 1.00 38.13 96 ILE C O 1
ATOM 7843 N N . LEU B 1 117 ? 4.778 -46.393 9.395 1.00 40.58 97 LEU C N 1
ATOM 7844 C CA . LEU B 1 117 ? 6.082 -46.578 8.774 1.00 41.84 97 LEU C CA 1
ATOM 7845 C C . LEU B 1 117 ? 6.923 -47.569 9.566 1.00 44.98 97 LEU C C 1
ATOM 7846 O O . LEU B 1 117 ? 7.276 -47.324 10.720 1.00 41.46 97 LEU C O 1
ATOM 7862 N N . ASP B 1 118 ? 7.222 -48.693 8.931 1.00 42.56 98 ASP C N 1
ATOM 7863 C CA . ASP B 1 118 ? 8.098 -49.703 9.499 1.00 55.70 98 ASP C CA 1
ATOM 7864 C C . ASP B 1 118 ? 9.432 -49.596 8.772 1.00 61.33 98 ASP C C 1
ATOM 7865 O O . ASP B 1 118 ? 9.501 -49.836 7.572 1.00 62.06 98 ASP C O 1
ATOM 7874 N N . LYS B 1 119 ? 10.478 -49.186 9.482 1.00 64.44 99 LYS C N 1
ATOM 7875 C CA . LYS B 1 119 ? 11.806 -49.106 8.885 1.00 64.85 99 LYS C CA 1
ATOM 7876 C C . LYS B 1 119 ? 12.486 -50.469 8.849 1.00 68.83 99 LYS C C 1
ATOM 7877 O O . LYS B 1 119 ? 13.239 -50.763 7.923 1.00 71.52 99 LYS C O 1
ATOM 7896 N N . GLU B 1 120 ? 12.218 -51.299 9.853 1.00 73.05 100 GLU C N 1
ATOM 7897 C CA . GLU B 1 120 ? 12.870 -52.602 9.959 1.00 78.94 100 GLU C CA 1
ATOM 7898 C C . GLU B 1 120 ? 12.462 -53.494 8.787 1.00 74.06 100 GLU C C 1
ATOM 7899 O O . GLU B 1 120 ? 13.301 -53.860 7.964 1.00 77.71 100 GLU C O 1
ATOM 7911 N N . LYS B 1 121 ? 11.181 -53.848 8.709 1.00 71.84 101 LYS C N 1
ATOM 7912 C CA . LYS B 1 121 ? 10.625 -54.313 7.445 1.00 73.48 101 LYS C CA 1
ATOM 7913 C C . LYS B 1 121 ? 10.699 -53.088 6.558 1.00 74.47 101 LYS C C 1
ATOM 7914 O O . LYS B 1 121 ? 10.781 -51.984 7.075 1.00 78.67 101 LYS C O 1
ATOM 7933 N N . ASN B 1 122 ? 10.689 -53.247 5.242 1.00 80.52 102 ASN C N 1
ATOM 7934 C CA . ASN B 1 122 ? 10.724 -52.071 4.382 1.00 77.02 102 ASN C CA 1
ATOM 7935 C C . ASN B 1 122 ? 9.323 -51.770 3.880 1.00 72.57 102 ASN C C 1
ATOM 7936 O O . ASN B 1 122 ? 9.098 -51.616 2.679 1.00 65.16 102 ASN C O 1
ATOM 7947 N N . GLU B 1 123 ? 8.390 -51.667 4.823 1.00 69.78 103 GLU C N 1
ATOM 7948 C CA . GLU B 1 123 ? 6.969 -51.656 4.503 1.00 68.31 103 GLU C CA 1
ATOM 7949 C C . GLU B 1 123 ? 6.208 -50.480 5.096 1.00 61.23 103 GLU C C 1
ATOM 7950 O O . GLU B 1 123 ? 6.602 -49.906 6.112 1.00 52.94 103 GLU C O 1
ATOM 7962 N N . VAL B 1 124 ? 5.108 -50.143 4.433 1.00 56.42 104 VAL C N 1
ATOM 7963 C CA . VAL B 1 124 ? 4.157 -49.154 4.914 1.00 49.67 104 VAL C CA 1
ATOM 7964 C C . VAL B 1 124 ? 2.777 -49.791 4.964 1.00 47.72 104 VAL C C 1
ATOM 7965 O O . VAL B 1 124 ? 2.359 -50.465 4.022 1.00 45.45 104 VAL C O 1
ATOM 7978 N N . ILE B 1 125 ? 2.082 -49.585 6.076 1.00 34.51 105 ILE C N 1
ATOM 7979 C CA . ILE B 1 125 ? 0.689 -49.985 6.204 1.00 38.00 105 ILE C CA 1
ATOM 7980 C C . ILE B 1 125 ? -0.163 -48.730 6.142 1.00 37.49 105 ILE C C 1
ATOM 7981 O O . ILE B 1 125 ? 0.095 -47.778 6.873 1.00 30.85 105 ILE C O 1
ATOM 7997 N N . LYS B 1 126 ? -1.164 -48.725 5.267 1.00 30.49 106 LYS C N 1
ATOM 7998 C CA . LYS B 1 126 ? -2.114 -47.619 5.199 1.00 25.43 106 LYS C CA 1
ATOM 7999 C C . LYS B 1 126 ? -3.497 -48.110 5.599 1.00 26.40 106 LYS C C 1
ATOM 8000 O O . LYS B 1 126 ? -3.916 -49.207 5.219 1.00 28.10 106 LYS C O 1
ATOM 8019 N N . LEU B 1 127 ? -4.193 -47.295 6.387 1.00 28.04 107 LEU C N 1
ATOM 8020 C CA . LEU B 1 127 ? -5.487 -47.668 6.937 1.00 24.46 107 LEU C CA 1
ATOM 8021 C C . LEU B 1 127 ? -6.606 -46.844 6.310 1.00 21.17 107 LEU C C 1
ATOM 8022 O O . LEU B 1 127 ? -6.398 -45.673 5.990 1.00 26.14 107 LEU C O 1
ATOM 8038 N N . PRO B 1 128 ? -7.803 -47.441 6.167 1.00 22.62 108 PRO C N 1
ATOM 8039 C CA . PRO B 1 128 ? -8.946 -46.792 5.506 1.00 28.24 108 PRO C CA 1
ATOM 8040 C C . PRO B 1 128 ? -9.644 -45.737 6.376 1.00 21.41 108 PRO C C 1
ATOM 8041 O O . PRO B 1 128 ? -10.820 -45.873 6.700 1.00 28.66 108 PRO C O 1
ATOM 8052 N N . VAL B 1 129 ? -8.920 -44.683 6.730 1.00 25.53 109 VAL C N 1
ATOM 8053 C CA . VAL B 1 129 ? -9.429 -43.680 7.664 1.00 27.62 109 VAL C CA 1
ATOM 8054 C C . VAL B 1 129 ? -10.653 -42.957 7.101 1.00 27.49 109 VAL C C 1
ATOM 8055 O O . VAL B 1 129 ? -11.714 -42.958 7.723 1.00 22.97 109 VAL C O 1
ATOM 8068 N N . GLY B 1 130 ? -10.513 -42.363 5.916 1.00 22.18 110 GLY C N 1
ATOM 8069 C CA . GLY B 1 130 ? -11.567 -41.536 5.355 1.00 19.88 110 GLY C CA 1
ATOM 8070 C C . GLY B 1 130 ? -12.815 -42.306 4.970 1.00 23.61 110 GLY C C 1
ATOM 8071 O O . GLY B 1 130 ? -13.925 -41.870 5.255 1.00 23.38 110 GLY C O 1
ATOM 8075 N N . THR B 1 131 ? -12.637 -43.449 4.313 1.00 23.81 111 THR C N 1
ATOM 8076 C CA . THR B 1 131 ? -13.763 -44.284 3.914 1.00 24.35 111 THR C CA 1
ATOM 8077 C C . THR B 1 131 ? -14.482 -44.868 5.131 1.00 24.89 111 THR C C 1
ATOM 8078 O O . THR B 1 131 ? -15.711 -44.953 5.151 1.00 24.89 111 THR C O 1
ATOM 8089 N N . THR B 1 132 ? -13.723 -45.270 6.146 1.00 25.07 112 THR C N 1
ATOM 8090 C CA . THR B 1 132 ? -14.324 -45.790 7.374 1.00 26.10 112 THR C CA 1
ATOM 8091 C C . THR B 1 132 ? -15.186 -44.717 8.033 1.00 20.67 112 THR C C 1
ATOM 8092 O O . THR B 1 132 ? -16.308 -44.987 8.461 1.00 22.84 112 THR C O 1
ATOM 8103 N N . ALA B 1 133 ? -14.659 -43.500 8.090 1.00 20.56 113 ALA C N 1
ATOM 8104 C CA . ALA B 1 133 ? -15.358 -42.376 8.703 1.00 18.01 113 ALA C CA 1
ATOM 8105 C C . ALA B 1 133 ? -16.668 -42.049 8.001 1.00 21.32 113 ALA C C 1
ATOM 8106 O O . ALA B 1 133 ? -17.704 -41.911 8.640 1.00 21.44 113 ALA C O 1
ATOM 8113 N N . VAL B 1 134 ? -16.623 -41.920 6.676 1.00 19.94 114 VAL C N 1
ATOM 8114 C CA . VAL B 1 134 ? -17.796 -41.541 5.911 1.00 24.04 114 VAL C CA 1
ATOM 8115 C C . VAL B 1 134 ? -18.878 -42.611 6.018 1.00 20.74 114 VAL C C 1
ATOM 8116 O O . VAL B 1 134 ? -20.060 -42.302 6.169 1.00 24.62 114 VAL C O 1
ATOM 8129 N N . LYS B 1 135 ? -18.468 -43.871 5.957 1.00 23.48 115 LYS C N 1
ATOM 8130 C CA . LYS B 1 135 ? -19.397 -44.984 6.101 1.00 23.46 115 LYS C CA 1
ATOM 8131 C C . LYS B 1 135 ? -20.046 -45.004 7.491 1.00 24.26 115 LYS C C 1
ATOM 8132 O O . LYS B 1 135 ? -21.252 -45.226 7.620 1.00 25.57 115 LYS C O 1
ATOM 8151 N N . ALA B 1 136 ? -19.244 -44.781 8.526 1.00 25.40 116 ALA C N 1
ATOM 8152 C CA . ALA B 1 136 ? -19.756 -44.778 9.897 1.00 24.36 116 ALA C CA 1
ATOM 8153 C C . ALA B 1 136 ? -20.780 -43.663 10.110 1.00 24.91 116 ALA C C 1
ATOM 8154 O O . ALA B 1 136 ? -21.813 -43.864 10.754 1.00 27.93 116 ALA C O 1
ATOM 8161 N N . ALA B 1 137 ? -20.484 -42.485 9.575 1.00 22.29 117 ALA C N 1
ATOM 8162 C CA . ALA B 1 137 ? -21.393 -41.351 9.664 1.00 19.87 117 ALA C CA 1
ATOM 8163 C C . ALA B 1 137 ? -22.726 -41.670 9.006 1.00 25.89 117 ALA C C 1
ATOM 8164 O O . ALA B 1 137 ? -23.791 -41.403 9.559 1.00 21.51 117 ALA C O 1
ATOM 8171 N N . LYS B 1 138 ? -22.661 -42.253 7.815 1.00 27.76 118 LYS C N 1
ATOM 8172 C CA . LYS B 1 138 ? -23.860 -42.575 7.059 1.00 27.80 118 LYS C CA 1
ATOM 8173 C C . LYS B 1 138 ? -24.697 -43.645 7.765 1.00 25.28 118 LYS C C 1
ATOM 8174 O O . LYS B 1 138 ? -25.919 -43.518 7.863 1.00 26.69 118 LYS C O 1
ATOM 8193 N N . GLU B 1 139 ? -24.043 -44.680 8.282 1.00 26.17 119 GLU C N 1
ATOM 8194 C CA . GLU B 1 139 ? -24.752 -45.724 9.022 1.00 31.57 119 GLU C CA 1
ATOM 8195 C C . GLU B 1 139 ? -25.406 -45.174 10.287 1.00 29.20 119 GLU C C 1
ATOM 8196 O O . GLU B 1 139 ? -26.482 -45.631 10.673 1.00 29.91 119 GLU C O 1
ATOM 8208 N N . TYR B 1 140 ? -24.772 -44.199 10.933 1.00 28.20 120 TYR C N 1
ATOM 8209 C CA . TYR B 1 140 ? -25.365 -43.620 12.137 1.00 26.37 120 TYR C CA 1
ATOM 8210 C C . TYR B 1 140 ? -26.635 -42.850 11.784 1.00 29.91 120 TYR C C 1
ATOM 8211 O O . TYR B 1 140 ? -27.661 -43.004 12.444 1.00 28.23 120 TYR C O 1
ATOM 8229 N N . LEU B 1 141 ? -26.562 -42.029 10.740 1.00 29.68 121 LEU C N 1
ATOM 8230 C CA . LEU B 1 141 ? -27.715 -41.249 10.299 1.00 27.32 121 LEU C CA 1
ATOM 8231 C C . LEU B 1 141 ? -28.862 -42.161 9.883 1.00 31.36 121 LEU C C 1
ATOM 8232 O O . LEU B 1 141 ? -30.027 -41.872 10.159 1.00 29.85 121 LEU C O 1
ATOM 8248 N N . LYS B 1 142 ? -28.526 -43.264 9.220 1.00 33.53 122 LYS C N 1
ATOM 8249 C CA . LYS B 1 142 ? -29.532 -44.224 8.773 1.00 35.45 122 LYS C CA 1
ATOM 8250 C C . LYS B 1 142 ? -30.288 -44.780 9.958 1.00 36.16 122 LYS C C 1
ATOM 8251 O O . LYS B 1 142 ? -31.509 -44.887 9.919 1.00 40.61 122 LYS C O 1
ATOM 8270 N N . LYS B 1 143 ? -29.551 -45.127 11.009 1.00 36.61 123 LYS C N 1
ATOM 8271 C CA . LYS B 1 143 ? -30.135 -45.704 12.216 1.00 42.62 123 LYS C CA 1
ATOM 8272 C C . LYS B 1 143 ? -31.123 -44.778 12.925 1.00 40.73 123 LYS C C 1
ATOM 8273 O O . LYS B 1 143 ? -32.209 -45.216 13.315 1.00 42.47 123 LYS C O 1
ATOM 8292 N N . VAL B 1 144 ? -30.752 -43.512 13.106 1.00 31.16 124 VAL C N 1
ATOM 8293 C CA . VAL B 1 144 ? -31.509 -42.647 14.005 1.00 33.55 124 VAL C CA 1
ATOM 8294 C C . VAL B 1 144 ? -32.530 -41.775 13.276 1.00 33.45 124 VAL C C 1
ATOM 8295 O O . VAL B 1 144 ? -33.517 -41.385 13.874 1.00 31.32 124 VAL C O 1
ATOM 8308 N N . LEU B 1 145 ? -32.321 -41.491 11.991 1.00 31.69 125 LEU C N 1
ATOM 8309 C CA . LEU B 1 145 ? -33.262 -40.666 11.233 1.00 32.69 125 LEU C CA 1
ATOM 8310 C C . LEU B 1 145 ? -34.114 -41.507 10.276 1.00 35.34 125 LEU C C 1
ATOM 8311 O O . LEU B 1 145 ? -33.703 -41.784 9.150 1.00 37.07 125 LEU C O 1
ATOM 8327 N N . ARG B 1 146 ? -35.308 -41.888 10.730 1.00 29.46 126 ARG C N 1
ATOM 8328 C CA . ARG B 1 146 ? -36.197 -42.778 9.979 1.00 32.15 126 ARG C CA 1
ATOM 8329 C C . ARG B 1 146 ? -36.635 -42.227 8.625 1.00 31.96 126 ARG C C 1
ATOM 8330 O O . ARG B 1 146 ? -36.816 -42.988 7.678 1.00 37.45 126 ARG C O 1
ATOM 8351 N N . ASN B 1 147 ? -36.826 -40.914 8.543 1.00 29.81 127 ASN C N 1
ATOM 8352 C CA . ASN B 1 147 ? -37.414 -40.301 7.357 1.00 36.78 127 ASN C CA 1
ATOM 8353 C C . ASN B 1 147 ? -36.413 -39.464 6.570 1.00 32.39 127 ASN C C 1
ATOM 8354 O O . ASN B 1 147 ? -36.802 -38.607 5.779 1.00 30.04 127 ASN C O 1
ATOM 8365 N N . VAL B 1 148 ? -35.128 -39.723 6.792 1.00 30.58 128 VAL C N 1
ATOM 8366 C CA . VAL B 1 148 ? -34.066 -39.158 5.961 1.00 31.83 128 VAL C CA 1
ATOM 8367 C C . VAL B 1 148 ? -33.529 -40.244 5.048 1.00 37.57 128 VAL C C 1
ATOM 8368 O O . VAL B 1 148 ? -33.100 -41.294 5.518 1.00 36.86 128 VAL C O 1
ATOM 8381 N N . ASP B 1 149 ? -33.568 -39.986 3.741 1.00 29.95 129 ASP C N 1
ATOM 8382 C CA . ASP B 1 149 ? -32.948 -40.856 2.754 1.00 26.68 129 ASP C CA 1
ATOM 8383 C C . ASP B 1 149 ? -31.492 -40.436 2.601 1.00 32.29 129 ASP C C 1
ATOM 8384 O O . ASP B 1 149 ? -31.204 -39.399 2.000 1.00 31.25 129 ASP C O 1
ATOM 8393 N N . VAL B 1 150 ? -30.573 -41.237 3.129 1.00 30.14 130 VAL C N 1
ATOM 8394 C CA . VAL B 1 150 ? -29.180 -40.808 3.225 1.00 33.39 130 VAL C CA 1
ATOM 8395 C C . VAL B 1 150 ? -28.496 -40.767 1.868 1.00 35.05 130 VAL C C 1
ATOM 8396 O O . VAL B 1 150 ? -27.460 -40.125 1.715 1.00 43.96 130 VAL C O 1
ATOM 8409 N N . ASP B 1 151 ? -29.074 -41.447 0.884 1.00 34.85 131 ASP C N 1
ATOM 8410 C CA . ASP B 1 151 ? -28.554 -41.390 -0.475 1.00 37.57 131 ASP C CA 1
ATOM 8411 C C . ASP B 1 151 ? -28.752 -40.009 -1.098 1.00 38.74 131 ASP C C 1
ATOM 8412 O O . ASP B 1 151 ? -27.858 -39.504 -1.775 1.00 46.58 131 ASP C O 1
ATOM 8421 N N . LYS B 1 152 ? -29.910 -39.395 -0.866 1.00 29.32 132 LYS C N 1
ATOM 8422 C CA . LYS B 1 152 ? -30.262 -38.164 -1.573 1.00 29.96 132 LYS C CA 1
ATOM 8423 C C . LYS B 1 152 ? -30.366 -36.931 -0.679 1.00 28.71 132 LYS C C 1
ATOM 8424 O O . LYS B 1 152 ? -30.182 -35.816 -1.163 1.00 25.23 132 LYS C O 1
ATOM 8443 N N . ASP B 1 153 ? -30.645 -37.120 0.614 1.00 28.05 133 ASP C N 1
ATOM 8444 C CA . ASP B 1 153 ? -30.912 -35.995 1.513 1.00 30.06 133 ASP C CA 1
ATOM 8445 C C . ASP B 1 153 ? -29.680 -35.503 2.276 1.00 27.18 133 ASP C C 1
ATOM 8446 O O . ASP B 1 153 ? -29.766 -34.505 2.995 1.00 25.18 133 ASP C O 1
ATOM 8455 N N . VAL B 1 154 ? -28.551 -36.197 2.134 1.00 24.21 134 VAL C N 1
ATOM 8456 C CA . VAL B 1 154 ? -27.342 -35.847 2.876 1.00 26.92 134 VAL C CA 1
ATOM 8457 C C . VAL B 1 154 ? -26.088 -35.934 2.013 1.00 24.49 134 VAL C C 1
ATOM 8458 O O . VAL B 1 154 ? -25.946 -36.835 1.193 1.00 29.18 134 VAL C O 1
ATOM 8471 N N . ILE B 1 155 ? -25.198 -34.966 2.204 1.00 21.31 135 ILE C N 1
ATOM 8472 C CA . ILE B 1 155 ? -23.832 -34.999 1.686 1.00 18.59 135 ILE C CA 1
ATOM 8473 C C . ILE B 1 155 ? -22.866 -35.148 2.852 1.00 26.99 135 ILE C C 1
ATOM 8474 O O . ILE B 1 155 ? -22.854 -34.296 3.730 1.00 25.80 135 ILE C O 1
ATOM 8490 N N . ILE B 1 156 ? -22.053 -36.203 2.854 1.00 23.54 136 ILE C N 1
ATOM 8491 C CA . ILE B 1 156 ? -21.068 -36.414 3.914 1.00 24.69 136 ILE C CA 1
ATOM 8492 C C . ILE B 1 156 ? -19.655 -36.235 3.369 1.00 22.51 136 ILE C C 1
ATOM 8493 O O . ILE B 1 156 ? -19.115 -37.106 2.685 1.00 24.81 136 ILE C O 1
ATOM 8509 N N . ASP B 1 157 ? -19.077 -35.079 3.667 1.00 21.89 137 ASP C N 1
ATOM 8510 C CA . ASP B 1 157 ? -17.731 -34.737 3.232 1.00 22.08 137 ASP C CA 1
ATOM 8511 C C . ASP B 1 157 ? -16.741 -34.999 4.376 1.00 26.69 137 ASP C C 1
ATOM 8512 O O . ASP B 1 157 ? -17.145 -35.123 5.538 1.00 23.25 137 ASP C O 1
ATOM 8521 N N . CYS B 1 158 ? -15.452 -35.087 4.053 1.00 23.55 138 CYS C N 1
ATOM 8522 C CA . CYS B 1 158 ? -14.449 -35.497 5.026 1.00 22.06 138 CYS C CA 1
ATOM 8523 C C . CYS B 1 158 ? -13.119 -34.772 4.849 1.00 24.37 138 CYS C C 1
ATOM 8524 O O . CYS B 1 158 ? -12.494 -34.855 3.789 1.00 27.31 138 CYS C O 1
ATOM 8532 N N . ARG B 1 159 ? -12.704 -34.061 5.894 1.00 22.01 139 ARG C N 1
ATOM 8533 C CA . ARG B 1 159 ? -11.395 -33.409 5.941 1.00 21.15 139 ARG C CA 1
ATOM 8534 C C . ARG B 1 159 ? -10.617 -33.840 7.187 1.00 26.42 139 ARG C C 1
ATOM 8535 O O . ARG B 1 159 ? -9.814 -33.085 7.726 1.00 26.62 139 ARG C O 1
ATOM 8556 N N . ILE B 1 160 ? -10.863 -35.066 7.633 1.00 25.12 140 ILE C N 1
ATOM 8557 C CA . ILE B 1 160 ? -10.092 -35.657 8.723 1.00 27.24 140 ILE C CA 1
ATOM 8558 C C . ILE B 1 160 ? -8.624 -35.768 8.306 1.00 29.41 140 ILE C C 1
ATOM 8559 O O . ILE B 1 160 ? -8.304 -36.352 7.266 1.00 27.85 140 ILE C O 1
ATOM 8575 N N . GLY B 1 161 ? -7.741 -35.180 9.109 1.00 23.72 141 GLY C N 1
ATOM 8576 C CA . GLY B 1 161 ? -6.311 -35.263 8.866 1.00 22.59 141 GLY C CA 1
ATOM 8577 C C . GLY B 1 161 ? -5.835 -36.702 8.947 1.00 27.97 141 GLY C C 1
ATOM 8578 O O . GLY B 1 161 ? -6.343 -37.488 9.743 1.00 30.34 141 GLY C O 1
ATOM 8582 N N . GLN B 1 162 ? -4.865 -37.053 8.111 1.00 28.26 142 GLN C N 1
ATOM 8583 C CA . GLN B 1 162 ? -4.335 -38.412 8.081 1.00 26.84 142 GLN C CA 1
ATOM 8584 C C . GLN B 1 162 ? -2.853 -38.398 8.428 1.00 32.68 142 GLN C C 1
ATOM 8585 O O . GLN B 1 162 ? -2.009 -38.016 7.623 1.00 29.68 142 GLN C O 1
ATOM 8599 N N . GLY B 1 163 ? -2.552 -38.804 9.657 1.00 28.97 143 GLY C N 1
ATOM 8600 C CA . GLY B 1 163 ? -1.203 -38.727 10.181 1.00 31.14 143 GLY C CA 1
ATOM 8601 C C . GLY B 1 163 ? -0.437 -40.017 9.990 1.00 27.34 143 GLY C C 1
ATOM 8602 O O . GLY B 1 163 ? -1.016 -41.046 9.634 1.00 26.07 143 GLY C O 1
ATOM 8606 N N . SER B 1 164 ? 0.871 -39.955 10.225 1.00 31.25 144 SER C N 1
ATOM 8607 C CA . SER B 1 164 ? 1.718 -41.138 10.161 1.00 32.03 144 SER C CA 1
ATOM 8608 C C . SER B 1 164 ? 2.329 -41.437 11.526 1.00 36.30 144 SER C C 1
ATOM 8609 O O . SER B 1 164 ? 2.322 -40.589 12.423 1.00 36.62 144 SER C O 1
ATOM 8617 N N . MET B 1 165 ? 2.854 -42.650 11.667 1.00 34.59 145 MET C N 1
ATOM 8618 C CA . MET B 1 165 ? 3.311 -43.165 12.955 1.00 40.42 145 MET C CA 1
ATOM 8619 C C . MET B 1 165 ? 4.382 -44.231 12.719 1.00 44.20 145 MET C C 1
ATOM 8620 O O . MET B 1 165 ? 4.314 -44.978 11.741 1.00 37.66 145 MET C O 1
ATOM 8634 N N . ASP B 1 166 ? 5.377 -44.291 13.598 1.00 36.62 146 ASP C N 1
ATOM 8635 C CA . ASP B 1 166 ? 6.421 -45.306 13.491 1.00 39.80 146 ASP C CA 1
ATOM 8636 C C . ASP B 1 166 ? 5.898 -46.638 14.017 1.00 36.10 146 ASP C C 1
ATOM 8637 O O . ASP B 1 166 ? 5.192 -46.677 15.026 1.00 39.67 146 ASP C O 1
ATOM 8646 N N . ALA B 1 167 ? 6.237 -47.726 13.330 1.00 29.36 147 ALA C N 1
ATOM 8647 C CA . ALA B 1 167 ? 5.824 -49.060 13.755 1.00 36.82 147 ALA C CA 1
ATOM 8648 C C . ALA B 1 167 ? 6.308 -49.378 15.173 1.00 33.50 147 ALA C C 1
ATOM 8649 O O . ALA B 1 167 ? 5.663 -50.132 15.900 1.00 37.31 147 ALA C O 1
ATOM 8656 N N . VAL B 1 168 ? 7.440 -48.806 15.568 1.00 37.06 148 VAL C N 1
ATOM 8657 C CA . VAL B 1 168 ? 7.988 -49.091 16.891 1.00 41.62 148 VAL C CA 1
ATOM 8658 C C . VAL B 1 168 ? 7.075 -48.518 17.970 1.00 44.26 148 VAL C C 1
ATOM 8659 O O . VAL B 1 168 ? 6.956 -49.082 19.058 1.00 41.11 148 VAL C O 1
ATOM 8672 N N . ASP B 1 169 ? 6.425 -47.400 17.662 1.00 34.11 149 ASP C N 1
ATOM 8673 C CA . ASP B 1 169 ? 5.486 -46.790 18.594 1.00 40.47 149 ASP C CA 1
ATOM 8674 C C . ASP B 1 169 ? 4.161 -47.554 18.609 1.00 38.57 149 ASP C C 1
ATOM 8675 O O . ASP B 1 169 ? 3.443 -47.546 19.608 1.00 36.78 149 ASP C O 1
ATOM 8684 N N . VAL B 1 170 ? 3.841 -48.215 17.504 1.00 34.50 150 VAL C N 1
ATOM 8685 C CA . VAL B 1 170 ? 2.693 -49.113 17.467 1.00 37.41 150 VAL C CA 1
ATOM 8686 C C . VAL B 1 170 ? 2.965 -50.308 18.380 1.00 42.67 150 VAL C C 1
ATOM 8687 O O . VAL B 1 170 ? 2.074 -50.783 19.085 1.00 33.50 150 VAL C O 1
ATOM 8700 N N . PHE B 1 171 ? 4.207 -50.782 18.359 1.00 35.58 151 PHE C N 1
ATOM 8701 C CA . PHE B 1 171 ? 4.620 -51.916 19.177 1.00 44.39 151 PHE C CA 1
ATOM 8702 C C . PHE B 1 171 ? 4.431 -51.595 20.658 1.00 43.05 151 PHE C C 1
ATOM 8703 O O . PHE B 1 171 ? 3.881 -52.393 21.419 1.00 40.30 151 PHE C O 1
ATOM 8720 N N . GLU B 1 172 ? 4.887 -50.412 21.050 1.00 44.78 152 GLU C N 1
ATOM 8721 C CA . GLU B 1 172 ? 4.733 -49.936 22.417 1.00 41.26 152 GLU C CA 1
ATOM 8722 C C . GLU B 1 172 ? 3.260 -49.876 22.809 1.00 45.32 152 GLU C C 1
ATOM 8723 O O . GLU B 1 172 ? 2.886 -50.286 23.906 1.00 45.28 152 GLU C O 1
ATOM 8735 N N . ARG B 1 173 ? 2.425 -49.366 21.908 1.00 37.58 153 ARG C N 1
ATOM 8736 C CA . ARG B 1 173 ? 0.994 -49.250 22.169 1.00 37.07 153 ARG C CA 1
ATOM 8737 C C . ARG B 1 173 ? 0.316 -50.610 22.310 1.00 40.62 153 ARG C C 1
ATOM 8738 O O . ARG B 1 173 ? -0.681 -50.741 23.021 1.00 42.64 153 ARG C O 1
ATOM 8759 N N . GLN B 1 174 ? 0.854 -51.620 21.636 1.00 35.93 154 GLN C N 1
ATOM 8760 C CA . GLN B 1 174 ? 0.260 -52.952 21.680 1.00 38.85 154 GLN C CA 1
ATOM 8761 C C . GLN B 1 174 ? 0.456 -53.616 23.040 1.00 45.67 154 GLN C C 1
ATOM 8762 O O . GLN B 1 174 ? -0.138 -54.657 23.317 1.00 40.29 154 GLN C O 1
ATOM 8776 N N . LYS B 1 175 ? 1.287 -53.015 23.885 1.00 41.97 155 LYS C N 1
ATOM 8777 C CA . LYS B 1 175 ? 1.434 -53.488 25.258 1.00 49.70 155 LYS C CA 1
ATOM 8778 C C . LYS B 1 175 ? 0.138 -53.241 26.025 1.00 47.98 155 LYS C C 1
ATOM 8779 O O . LYS B 1 175 ? -0.171 -53.946 26.987 1.00 45.45 155 LYS C O 1
ATOM 8798 N N . ASN B 1 176 ? -0.619 -52.241 25.579 1.00 48.72 156 ASN C N 1
ATOM 8799 C CA . ASN B 1 176 ? -1.904 -51.898 26.181 1.00 47.57 156 ASN C CA 1
ATOM 8800 C C . ASN B 1 176 ? -1.778 -51.690 27.688 1.00 50.45 156 ASN C C 1
ATOM 8801 O O . ASN B 1 176 ? -2.641 -52.094 28.469 1.00 50.48 156 ASN C O 1
ATOM 8812 N N . GLU B 1 177 ? -0.683 -51.056 28.085 1.00 46.22 157 GLU C N 1
ATOM 8813 C CA . GLU B 1 177 ? -0.487 -50.664 29.468 1.00 44.99 157 GLU C CA 1
ATOM 8814 C C . GLU B 1 177 ? -1.409 -49.495 29.773 1.00 46.38 157 GLU C C 1
ATOM 8815 O O . GLU B 1 177 ? -1.931 -48.863 28.858 1.00 36.28 157 GLU C O 1
ATOM 8827 N N . VAL B 1 178 ? -1.622 -49.212 31.053 1.00 43.83 158 VAL C N 1
ATOM 8828 C CA . VAL B 1 178 ? -2.482 -48.101 31.434 1.00 38.32 158 VAL C CA 1
ATOM 8829 C C . VAL B 1 178 ? -1.824 -46.808 30.951 1.00 31.07 158 VAL C C 1
ATOM 8830 O O . VAL B 1 178 ? -0.651 -46.568 31.225 1.00 33.27 158 VAL C O 1
ATOM 8843 N N . PRO B 1 179 ? -2.565 -45.979 30.205 1.00 37.97 159 PRO C N 1
ATOM 8844 C CA . PRO B 1 179 ? -1.925 -44.774 29.670 1.00 39.57 159 PRO C CA 1
ATOM 8845 C C . PRO B 1 179 ? -1.514 -43.780 30.742 1.00 38.73 159 PRO C C 1
ATOM 8846 O O . PRO B 1 179 ? -2.140 -43.720 31.801 1.00 39.52 159 PRO C O 1
ATOM 8857 N N . LEU B 1 180 ? -0.472 -43.009 30.458 1.00 36.87 160 LEU C N 1
ATOM 8858 C CA . LEU B 1 180 ? -0.088 -41.902 31.315 1.00 39.02 160 LEU C CA 1
ATOM 8859 C C . LEU B 1 180 ? -0.903 -40.671 30.970 1.00 42.64 160 LEU C C 1
ATOM 8860 O O . LEU B 1 180 ? -1.211 -40.416 29.800 1.00 34.03 160 LEU C O 1
ATOM 8876 N N . ALA B 1 181 ? -1.255 -39.910 31.996 1.00 32.68 161 ALA C N 1
ATOM 8877 C CA . ALA B 1 181 ? -1.862 -38.611 31.794 1.00 33.78 161 ALA C CA 1
ATOM 8878 C C . ALA B 1 181 ? -0.810 -37.678 31.219 1.00 39.50 161 ALA C C 1
ATOM 8879 O O . ALA B 1 181 ? 0.318 -37.630 31.704 1.00 41.14 161 ALA C O 1
ATOM 8886 N N . ASN B 1 182 ? -1.183 -36.954 30.172 1.00 45.58 162 ASN C N 1
ATOM 8887 C CA . ASN B 1 182 ? -0.273 -36.043 29.493 1.00 56.88 162 ASN C CA 1
ATOM 8888 C C . ASN B 1 182 ? -0.535 -34.611 29.913 1.00 59.91 162 ASN C C 1
ATOM 8889 O O . ASN B 1 182 ? -0.078 -33.671 29.263 1.00 56.79 162 ASN C O 1
ATOM 8900 N N . ASP B 1 183 ? -1.269 -34.447 31.008 1.00 53.28 163 ASP C N 1
ATOM 8901 C CA . ASP B 1 183 ? -1.924 -33.179 31.284 1.00 49.91 163 ASP C CA 1
ATOM 8902 C C . ASP B 1 183 ? -2.539 -33.142 32.677 1.00 42.60 163 ASP C C 1
ATOM 8903 O O . ASP B 1 183 ? -2.615 -34.163 33.357 1.00 43.10 163 ASP C O 1
ATOM 8912 N N . THR B 1 184 ? -2.966 -31.952 33.089 1.00 40.23 164 THR C N 1
ATOM 8913 C CA . THR B 1 184 ? -3.828 -31.790 34.252 1.00 38.79 164 THR C CA 1
ATOM 8914 C C . THR B 1 184 ? -5.253 -31.561 33.754 1.00 35.87 164 THR C C 1
ATOM 8915 O O . THR B 1 184 ? -5.624 -30.441 33.408 1.00 39.37 164 THR C O 1
ATOM 8926 N N . SER B 1 185 ? -6.039 -32.632 33.708 1.00 31.90 165 SER C N 1
ATOM 8927 C CA . SER B 1 185 ? -7.407 -32.575 33.195 1.00 28.58 165 SER C CA 1
ATOM 8928 C C . SER B 1 185 ? -8.425 -32.936 34.274 1.00 27.42 165 SER C C 1
ATOM 8929 O O . SER B 1 185 ? -8.079 -33.548 35.284 1.00 32.28 165 SER C O 1
ATOM 8937 N N . PHE B 1 186 ? -9.682 -32.572 34.025 1.00 25.69 166 PHE C N 1
ATOM 8938 C CA . PHE B 1 186 ? -10.729 -32.557 35.037 1.00 23.31 166 PHE C CA 1
ATOM 8939 C C . PHE B 1 186 ? -12.024 -33.184 34.515 1.00 26.62 166 PHE C C 1
ATOM 8940 O O . PHE B 1 186 ? -12.427 -32.952 33.372 1.00 25.89 166 PHE C O 1
ATOM 8957 N N . GLY B 1 187 ? -12.653 -33.999 35.354 1.00 24.84 167 GLY C N 1
ATOM 8958 C CA . GLY B 1 187 ? -13.965 -34.555 35.069 1.00 21.27 167 GLY C CA 1
ATOM 8959 C C . GLY B 1 187 ? -14.855 -34.400 36.281 1.00 26.85 167 GLY C C 1
ATOM 8960 O O . GLY B 1 187 ? -14.362 -34.425 37.410 1.00 25.00 167 GLY C O 1
ATOM 8964 N N . VAL B 1 188 ? -16.155 -34.226 36.058 1.00 22.54 168 VAL C N 1
ATOM 8965 C CA . VAL B 1 188 ? -17.105 -34.096 37.159 1.00 23.15 168 VAL C CA 1
ATOM 8966 C C . VAL B 1 188 ? -18.406 -34.801 36.808 1.00 28.09 168 VAL C C 1
ATOM 8967 O O . VAL B 1 188 ? -18.856 -34.762 35.661 1.00 26.01 168 VAL C O 1
ATOM 8980 N N . GLY B 1 189 ? -18.997 -35.444 37.808 1.00 19.73 169 GLY C N 1
ATOM 8981 C CA . GLY B 1 189 ? -20.231 -36.186 37.652 1.00 20.20 169 GLY C CA 1
ATOM 8982 C C . GLY B 1 189 ? -21.014 -36.191 38.946 1.00 26.20 169 GLY C C 1
ATOM 8983 O O . GLY B 1 189 ? -20.495 -35.794 39.989 1.00 23.77 169 GLY C O 1
ATOM 8987 N N . TYR B 1 190 ? -22.265 -36.636 38.884 1.00 25.99 170 TYR C N 1
ATOM 8988 C CA . TYR B 1 190 ? -23.120 -36.635 40.059 1.00 22.33 170 TYR C CA 1
ATOM 8989 C C . TYR B 1 190 ? -24.230 -37.672 39.932 1.00 20.83 170 TYR C C 1
ATOM 8990 O O . TYR B 1 190 ? -24.497 -38.177 38.845 1.00 23.26 170 TYR C O 1
ATOM 9008 N N . ALA B 1 191 ? -24.870 -37.973 41.055 1.00 19.36 171 ALA C N 1
ATOM 9009 C CA . ALA B 1 191 ? -25.978 -38.916 41.101 1.00 20.87 171 ALA C CA 1
ATOM 9010 C C . ALA B 1 191 ? -26.670 -38.799 42.456 1.00 23.05 171 ALA C C 1
ATOM 9011 O O . ALA B 1 191 ? -26.052 -38.359 43.423 1.00 25.80 171 ALA C O 1
ATOM 9018 N N . PRO B 1 192 ? -27.960 -39.169 42.530 1.00 23.56 172 PRO C N 1
ATOM 9019 C CA . PRO B 1 192 ? -28.833 -39.631 41.447 1.00 25.44 172 PRO C CA 1
ATOM 9020 C C . PRO B 1 192 ? -29.393 -38.479 40.626 1.00 24.65 172 PRO C C 1
ATOM 9021 O O . PRO B 1 192 ? -29.193 -37.314 40.979 1.00 25.11 172 PRO C O 1
ATOM 9032 N N . LEU B 1 193 ? -30.100 -38.796 39.546 1.00 26.95 173 LEU C N 1
ATOM 9033 C CA . LEU B 1 193 ? -30.866 -37.777 38.852 1.00 29.08 173 LEU C CA 1
ATOM 9034 C C . LEU B 1 193 ? -32.069 -37.373 39.703 1.00 24.38 173 LEU C C 1
ATOM 9035 O O . LEU B 1 193 ? -32.702 -38.208 40.346 1.00 26.62 173 LEU C O 1
ATOM 9051 N N . SER B 1 194 ? -32.368 -36.081 39.706 1.00 25.55 174 SER C N 1
ATOM 9052 C CA . SER B 1 194 ? -33.584 -35.574 40.314 1.00 20.87 174 SER C CA 1
ATOM 9053 C C . SER B 1 194 ? -34.813 -36.012 39.531 1.00 27.27 174 SER C C 1
ATOM 9054 O O . SER B 1 194 ? -34.706 -36.530 38.414 1.00 24.10 174 SER C O 1
ATOM 9062 N N . THR B 1 195 ? -35.986 -35.777 40.109 1.00 23.56 175 THR C N 1
ATOM 9063 C CA . THR B 1 195 ? -37.243 -36.056 39.422 1.00 24.47 175 THR C CA 1
ATOM 9064 C C . THR B 1 195 ? -37.324 -35.298 38.090 1.00 23.97 175 THR C C 1
ATOM 9065 O O . THR B 1 195 ? -37.695 -35.868 37.064 1.00 23.73 175 THR C O 1
ATOM 9076 N N . THR B 1 196 ? -36.960 -34.017 38.116 1.00 23.43 176 THR C N 1
ATOM 9077 C CA . THR B 1 196 ? -37.043 -33.160 36.942 1.00 26.18 176 THR C CA 1
ATOM 9078 C C . THR B 1 196 ? -36.061 -33.637 35.873 1.00 28.03 176 THR C C 1
ATOM 9079 O O . THR B 1 196 ? -36.396 -33.713 34.686 1.00 24.31 176 THR C O 1
ATOM 9090 N N . GLU B 1 197 ? -34.847 -33.967 36.302 1.00 24.01 177 GLU C N 1
ATOM 9091 C CA . GLU B 1 197 ? -33.835 -34.484 35.396 1.00 29.17 177 GLU C CA 1
ATOM 9092 C C . GLU B 1 197 ? -34.311 -35.772 34.734 1.00 29.36 177 GLU C C 1
ATOM 9093 O O . GLU B 1 197 ? -34.252 -35.915 33.507 1.00 25.14 177 GLU C O 1
ATOM 9105 N N . ARG B 1 198 ? -34.804 -36.697 35.550 1.00 26.53 178 ARG C N 1
ATOM 9106 C CA . ARG B 1 198 ? -35.292 -37.972 35.047 1.00 22.71 178 ARG C CA 1
ATOM 9107 C C . ARG B 1 198 ? -36.476 -37.792 34.104 1.00 26.12 178 ARG C C 1
ATOM 9108 O O . ARG B 1 198 ? -36.589 -38.501 33.105 1.00 30.46 178 ARG C O 1
ATOM 9129 N N . LEU B 1 199 ? -37.351 -36.838 34.406 1.00 22.20 179 LEU C N 1
ATOM 9130 C CA . LEU B 1 199 ? -38.536 -36.623 33.578 1.00 26.88 179 LEU C CA 1
ATOM 9131 C C . LEU B 1 199 ? -38.158 -36.090 32.192 1.00 24.49 179 LEU C C 1
ATOM 9132 O O . LEU B 1 199 ? -38.713 -36.522 31.179 1.00 24.76 179 LEU C O 1
ATOM 9148 N N . VAL B 1 200 ? -37.211 -35.154 32.154 1.00 24.53 180 VAL C N 1
ATOM 9149 C CA . VAL B 1 200 ? -36.736 -34.577 30.899 1.00 25.36 180 VAL C CA 1
ATOM 9150 C C . VAL B 1 200 ? -36.046 -35.639 30.052 1.00 25.54 180 VAL C C 1
ATOM 9151 O O . VAL B 1 200 ? -36.289 -35.756 28.838 1.00 22.37 180 VAL C O 1
ATOM 9164 N N . LEU B 1 201 ? -35.177 -36.409 30.695 1.00 21.91 181 LEU C N 1
ATOM 9165 C CA . LEU B 1 201 ? -34.416 -37.446 30.013 1.00 25.98 181 LEU C CA 1
ATOM 9166 C C . LEU B 1 201 ? -35.332 -38.507 29.404 1.00 29.78 181 LEU C C 1
ATOM 9167 O O . LEU B 1 201 ? -35.216 -38.847 28.215 1.00 25.12 181 LEU C O 1
ATOM 9183 N N . GLU B 1 202 ? -36.251 -39.012 30.216 1.00 27.16 182 GLU C N 1
ATOM 9184 C CA . GLU B 1 202 ? -37.133 -40.092 29.796 1.00 30.71 182 GLU C CA 1
ATOM 9185 C C . GLU B 1 202 ? -38.234 -39.629 28.848 1.00 24.95 182 GLU C C 1
ATOM 9186 O O . GLU B 1 202 ? -38.769 -40.440 28.085 1.00 26.91 182 GLU C O 1
ATOM 9198 N N . THR B 1 203 ? -38.587 -38.345 28.885 1.00 26.46 183 THR C N 1
ATOM 9199 C CA . THR B 1 203 ? -39.559 -37.819 27.929 1.00 24.04 183 THR C CA 1
ATOM 9200 C C . THR B 1 203 ? -38.971 -37.908 26.522 1.00 25.05 183 THR C C 1
ATOM 9201 O O . THR B 1 203 ? -39.620 -38.410 25.606 1.00 25.64 183 THR C O 1
ATOM 9212 N N . GLU B 1 204 ? -37.739 -37.433 26.352 1.00 25.20 184 GLU C N 1
ATOM 9213 C CA . GLU B 1 204 ? -37.079 -37.497 25.048 1.00 22.58 184 GLU C CA 1
ATOM 9214 C C . GLU B 1 204 ? -36.864 -38.940 24.617 1.00 25.87 184 GLU C C 1
ATOM 9215 O O . GLU B 1 204 ? -37.110 -39.292 23.461 1.00 27.57 184 GLU C O 1
ATOM 9227 N N . ARG B 1 205 ? -36.388 -39.770 25.538 1.00 23.31 185 ARG C N 1
ATOM 9228 C CA . ARG B 1 205 ? -36.111 -41.170 25.232 1.00 28.17 185 ARG C CA 1
ATOM 9229 C C . ARG B 1 205 ? -37.368 -41.895 24.780 1.00 32.53 185 ARG C C 1
ATOM 9230 O O . ARG B 1 205 ? -37.337 -42.679 23.834 1.00 33.41 185 ARG C O 1
ATOM 9251 N N . PHE B 1 206 ? -38.472 -41.638 25.469 1.00 26.57 186 PHE C N 1
ATOM 9252 C CA . PHE B 1 206 ? -39.736 -42.265 25.115 1.00 30.22 186 PHE C CA 1
ATOM 9253 C C . PHE B 1 206 ? -40.227 -41.802 23.749 1.00 31.21 186 PHE C C 1
ATOM 9254 O O . PHE B 1 206 ? -40.661 -42.616 22.936 1.00 28.49 186 PHE C O 1
ATOM 9271 N N . LEU B 1 207 ? -40.169 -40.497 23.494 1.00 27.82 187 LEU C N 1
ATOM 9272 C CA . LEU B 1 207 ? -40.705 -39.973 22.243 1.00 30.06 187 LEU C CA 1
ATOM 9273 C C . LEU B 1 207 ? -39.867 -40.394 21.038 1.00 31.90 187 LEU C C 1
ATOM 9274 O O . LEU B 1 207 ? -40.363 -40.380 19.913 1.00 31.34 187 LEU C O 1
ATOM 9290 N N . ASN B 1 208 ? -38.615 -40.786 21.271 1.00 30.58 188 ASN C N 1
ATOM 9291 C CA . ASN B 1 208 ? -37.760 -41.299 20.203 1.00 29.50 188 ASN C CA 1
ATOM 9292 C C . ASN B 1 208 ? -37.583 -42.820 20.234 1.00 33.54 188 ASN C C 1
ATOM 9293 O O . ASN B 1 208 ? -36.731 -43.367 19.532 1.00 32.31 188 ASN C O 1
ATOM 9304 N N . SER B 1 209 ? -38.398 -43.506 21.029 1.00 30.82 189 SER C N 1
ATOM 9305 C CA . SER B 1 209 ? -38.366 -44.968 21.072 1.00 33.67 189 SER C CA 1
ATOM 9306 C C . SER B 1 209 ? -39.127 -45.566 19.891 1.00 35.50 189 SER C C 1
ATOM 9307 O O . SER B 1 209 ? -40.100 -44.983 19.422 1.00 33.61 189 SER C O 1
ATOM 9315 N N . ASP B 1 210 ? -38.690 -46.734 19.428 1.00 41.75 190 ASP C N 1
ATOM 9316 C CA . ASP B 1 210 ? -39.365 -47.422 18.327 1.00 47.53 190 ASP C CA 1
ATOM 9317 C C . ASP B 1 210 ? -40.835 -47.658 18.633 1.00 45.55 190 ASP C C 1
ATOM 9318 O O . ASP B 1 210 ? -41.677 -47.592 17.743 1.00 38.03 190 ASP C O 1
ATOM 9327 N N . GLU B 1 211 ? -41.141 -47.934 19.897 1.00 39.90 191 GLU C N 1
ATOM 9328 C CA . GLU B 1 211 ? -42.504 -48.264 20.286 1.00 44.42 191 GLU C CA 1
ATOM 9329 C C . GLU B 1 211 ? -43.441 -47.086 20.051 1.00 41.34 191 GLU C C 1
ATOM 9330 O O . GLU B 1 211 ? -44.547 -47.268 19.546 1.00 43.70 191 GLU C O 1
ATOM 9342 N N . LEU B 1 212 ? -43.013 -45.878 20.407 1.00 35.51 192 LEU C N 1
ATOM 9343 C CA . LEU B 1 212 ? -43.862 -44.722 20.157 1.00 36.83 192 LEU C CA 1
ATOM 9344 C C . LEU B 1 212 ? -43.932 -44.447 18.657 1.00 37.18 192 LEU C C 1
ATOM 9345 O O . LEU B 1 212 ? -45.015 -44.191 18.132 1.00 35.28 192 LEU C O 1
ATOM 9361 N N . LYS B 1 213 ? -42.787 -44.476 17.980 1.00 37.35 193 LYS C N 1
ATOM 9362 C CA . LYS B 1 213 ? -42.748 -44.171 16.546 1.00 37.68 193 LYS C CA 1
ATOM 9363 C C . LYS B 1 213 ? -43.758 -45.025 15.787 1.00 44.97 193 LYS C C 1
ATOM 9364 O O . LYS B 1 213 ? -44.495 -44.525 14.937 1.00 43.90 193 LYS C O 1
ATOM 9383 N N . ASN B 1 214 ? -43.790 -46.315 16.106 1.00 41.26 194 ASN C N 1
ATOM 9384 C CA . ASN B 1 214 ? -44.666 -47.250 15.413 1.00 43.54 194 ASN C CA 1
ATOM 9385 C C . ASN B 1 214 ? -46.139 -46.917 15.621 1.00 48.62 194 ASN C C 1
ATOM 9386 O O . ASN B 1 214 ? -46.977 -47.243 14.783 1.00 48.93 194 ASN C O 1
ATOM 9397 N N . GLU B 1 215 ? -46.450 -46.264 16.736 1.00 39.93 195 GLU C N 1
ATOM 9398 C CA . GLU B 1 215 ? -47.829 -45.911 17.046 1.00 41.89 195 GLU C CA 1
ATOM 9399 C C . GLU B 1 215 ? -48.178 -44.521 16.525 1.00 38.20 195 GLU C C 1
ATOM 9400 O O . GLU B 1 215 ? -49.335 -44.242 16.212 1.00 37.30 195 GLU C O 1
ATOM 9412 N N . ILE B 1 216 ? -47.176 -43.650 16.449 1.00 34.44 196 ILE C N 1
ATOM 9413 C CA . ILE B 1 216 ? -47.373 -42.284 15.972 1.00 36.70 196 ILE C CA 1
ATOM 9414 C C . ILE B 1 216 ? -46.215 -41.899 15.047 1.00 39.06 196 ILE C C 1
ATOM 9415 O O . ILE B 1 216 ? -45.321 -41.147 15.438 1.00 32.36 196 ILE C O 1
ATOM 9431 N N . PRO B 1 217 ? -46.231 -42.411 13.804 1.00 39.50 197 PRO C N 1
ATOM 9432 C CA . PRO B 1 217 ? -45.106 -42.198 12.882 1.00 32.58 197 PRO C CA 1
ATOM 9433 C C . PRO B 1 217 ? -44.832 -40.731 12.556 1.00 26.00 197 PRO C C 1
ATOM 9434 O O . PRO B 1 217 ? -43.748 -40.417 12.065 1.00 31.35 197 PRO C O 1
ATOM 9445 N N . ALA B 1 218 ? -45.788 -39.850 12.831 1.00 25.78 198 ALA C N 1
ATOM 9446 C CA . ALA B 1 218 ? -45.621 -38.429 12.547 1.00 29.31 198 ALA C CA 1
ATOM 9447 C C . ALA B 1 218 ? -44.579 -37.762 13.449 1.00 29.40 198 ALA C C 1
ATOM 9448 O O . ALA B 1 218 ? -44.138 -36.652 13.165 1.00 29.17 198 ALA C O 1
ATOM 9455 N N . VAL B 1 219 ? -44.202 -38.415 14.545 1.00 32.32 199 VAL C N 1
ATOM 9456 C CA . VAL B 1 219 ? -43.248 -37.811 15.470 1.00 28.16 199 VAL C CA 1
ATOM 9457 C C . VAL B 1 219 ? -41.819 -37.985 14.954 1.00 24.27 199 VAL C C 1
ATOM 9458 O O . VAL B 1 219 ? -41.296 -39.097 14.879 1.00 28.12 199 VAL C O 1
ATOM 9471 N N . GLY B 1 220 ? -41.196 -36.867 14.600 1.00 23.95 200 GLY C N 1
ATOM 9472 C CA . GLY B 1 220 ? -39.824 -36.867 14.130 1.00 26.57 200 GLY C CA 1
ATOM 9473 C C . GLY B 1 220 ? -38.825 -37.072 15.250 1.00 31.12 200 GLY C C 1
ATOM 9474 O O . GLY B 1 220 ? -39.203 -37.205 16.417 1.00 27.22 200 GLY C O 1
ATOM 9478 N N . GLU B 1 221 ? -37.542 -37.084 14.903 1.00 26.55 201 GLU C N 1
ATOM 9479 C CA . GLU B 1 221 ? -36.497 -37.353 15.887 1.00 28.25 201 GLU C CA 1
ATOM 9480 C C . GLU B 1 221 ? -35.863 -36.091 16.456 1.00 26.18 201 GLU C C 1
ATOM 9481 O O . GLU B 1 221 ? -35.182 -36.151 17.482 1.00 28.66 201 GLU C O 1
ATOM 9493 N N . ASP B 1 222 ? -36.080 -34.956 15.801 1.00 26.78 202 ASP C N 1
ATOM 9494 C CA . ASP B 1 222 ? -35.613 -33.677 16.325 1.00 27.51 202 ASP C CA 1
ATOM 9495 C C . ASP B 1 222 ? -36.554 -33.242 17.432 1.00 27.64 202 ASP C C 1
ATOM 9496 O O . ASP B 1 222 ? -37.566 -32.579 17.189 1.00 24.24 202 ASP C O 1
ATOM 9505 N N . ILE B 1 223 ? -36.201 -33.637 18.649 1.00 23.01 203 ILE C N 1
ATOM 9506 C CA . ILE B 1 223 ? -36.986 -33.342 19.834 1.00 28.47 203 ILE C CA 1
ATOM 9507 C C . ILE B 1 223 ? -36.102 -32.664 20.870 1.00 24.52 203 ILE C C 1
ATOM 9508 O O . ILE B 1 223 ? -34.997 -33.118 21.146 1.00 23.89 203 ILE C O 1
ATOM 9524 N N . LYS B 1 224 ? -36.601 -31.565 21.421 1.00 22.66 204 LYS C N 1
ATOM 9525 C CA . LYS B 1 224 ? -35.914 -30.835 22.477 1.00 25.64 204 LYS C CA 1
ATOM 9526 C C . LYS B 1 224 ? -36.869 -30.695 23.660 1.00 23.59 204 LYS C C 1
ATOM 9527 O O . LYS B 1 224 ? -38.038 -30.347 23.484 1.00 24.01 204 LYS C O 1
ATOM 9546 N N . VAL B 1 225 ? -36.386 -30.995 24.861 1.00 23.80 205 VAL C N 1
ATOM 9547 C CA . VAL B 1 225 ? -37.235 -30.964 26.052 1.00 24.64 205 VAL C CA 1
ATOM 9548 C C . VAL B 1 225 ? -36.606 -30.054 27.087 1.00 23.38 205 VAL C C 1
ATOM 9549 O O . VAL B 1 225 ? -35.439 -30.221 27.430 1.00 22.68 205 VAL C O 1
ATOM 9562 N N . MET B 1 226 ? -37.381 -29.072 27.542 1.00 23.28 206 MET C N 1
ATOM 9563 C CA . MET B 1 226 ? -36.981 -28.181 28.625 1.00 23.59 206 MET C CA 1
ATOM 9564 C C . MET B 1 226 ? -37.860 -28.429 29.846 1.00 23.51 206 MET C C 1
ATOM 9565 O O . MET B 1 226 ? -39.089 -28.452 29.747 1.00 25.78 206 MET C O 1
ATOM 9579 N N . GLY B 1 227 ? -37.223 -28.611 30.997 1.00 22.34 207 GLY C N 1
ATOM 9580 C CA . GLY B 1 227 ? -37.939 -28.773 32.248 1.00 26.59 207 GLY C CA 1
ATOM 9581 C C . GLY B 1 227 ? -37.636 -27.642 33.209 1.00 26.24 207 GLY C C 1
ATOM 9582 O O . GLY B 1 227 ? -36.475 -27.367 33.499 1.00 23.29 207 GLY C O 1
ATOM 9586 N N . LEU B 1 228 ? -38.687 -26.963 33.664 1.00 25.45 208 LEU C N 1
ATOM 9587 C CA . LEU B 1 228 ? -38.590 -25.966 34.721 1.00 25.54 208 LEU C CA 1
ATOM 9588 C C . LEU B 1 228 ? -39.337 -26.469 35.945 1.00 23.81 208 LEU C C 1
ATOM 9589 O O . LEU B 1 228 ? -40.526 -26.767 35.856 1.00 24.54 208 LEU C O 1
ATOM 9605 N N . ARG B 1 229 ? -38.655 -26.566 37.082 1.00 23.10 209 ARG C N 1
ATOM 9606 C CA . ARG B 1 229 ? -39.349 -26.866 38.328 1.00 25.58 209 ARG C CA 1
ATOM 9607 C C . ARG B 1 229 ? -39.441 -25.622 39.191 1.00 25.15 209 ARG C C 1
ATOM 9608 O O . ARG B 1 229 ? -38.440 -24.944 39.432 1.00 22.88 209 ARG C O 1
ATOM 9629 N N . GLU B 1 230 ? -40.660 -25.320 39.627 1.00 25.35 210 GLU C N 1
ATOM 9630 C CA . GLU B 1 230 ? -40.912 -24.266 40.595 1.00 30.10 210 GLU C CA 1
ATOM 9631 C C . GLU B 1 230 ? -41.615 -24.911 41.771 1.00 29.73 210 GLU C C 1
ATOM 9632 O O . GLU B 1 230 ? -42.802 -25.229 41.688 1.00 23.78 210 GLU C O 1
ATOM 9644 N N . GLY B 1 231 ? -40.878 -25.125 42.855 1.00 31.84 211 GLY C N 1
ATOM 9645 C CA . GLY B 1 231 ? -41.405 -25.846 43.993 1.00 25.97 211 GLY C CA 1
ATOM 9646 C C . GLY B 1 231 ? -41.658 -27.299 43.643 1.00 23.59 211 GLY C C 1
ATOM 9647 O O . GLY B 1 231 ? -40.719 -28.075 43.444 1.00 28.96 211 GLY C O 1
ATOM 9651 N N . LYS B 1 232 ? -42.934 -27.666 43.562 1.00 22.93 212 LYS C N 1
ATOM 9652 C CA . LYS B 1 232 ? -43.330 -29.011 43.171 1.00 24.33 212 LYS C CA 1
ATOM 9653 C C . LYS B 1 232 ? -44.087 -28.998 41.848 1.00 28.35 212 LYS C C 1
ATOM 9654 O O . LYS B 1 232 ? -44.779 -29.961 41.519 1.00 28.95 212 LYS C O 1
ATOM 9673 N N . LYS B 1 233 ? -43.972 -27.899 41.110 1.00 25.40 213 LYS C N 1
ATOM 9674 C CA . LYS B 1 233 ? -44.560 -27.805 39.781 1.00 26.68 213 LYS C CA 1
ATOM 9675 C C . LYS B 1 233 ? -43.465 -27.900 38.740 1.00 24.66 213 LYS C C 1
ATOM 9676 O O . LYS B 1 233 ? -42.515 -27.121 38.768 1.00 29.80 213 LYS C O 1
ATOM 9695 N N . ILE B 1 234 ? -43.618 -28.850 37.825 1.00 29.15 214 ILE C N 1
ATOM 9696 C CA . ILE B 1 234 ? -42.699 -29.016 36.710 1.00 24.39 214 ILE C CA 1
ATOM 9697 C C . ILE B 1 234 ? -43.395 -28.651 35.414 1.00 23.92 214 ILE C C 1
ATOM 9698 O O . ILE B 1 234 ? -44.383 -29.273 35.038 1.00 25.56 214 ILE C O 1
ATOM 9714 N N . THR B 1 235 ? -42.881 -27.630 34.743 1.00 22.82 215 THR C N 1
ATOM 9715 C CA . THR B 1 235 ? -43.358 -27.276 33.414 1.00 26.83 215 THR C CA 1
ATOM 9716 C C . THR B 1 235 ? -42.424 -27.911 32.392 1.00 26.51 215 THR C C 1
ATOM 9717 O O . THR B 1 235 ? -41.222 -27.651 32.402 1.00 24.47 215 THR C O 1
ATOM 9728 N N . LEU B 1 236 ? -42.980 -28.769 31.540 1.00 26.37 216 LEU C N 1
ATOM 9729 C CA . LEU B 1 236 ? -42.237 -29.385 30.447 1.00 27.15 216 LEU C CA 1
ATOM 9730 C C . LEU B 1 236 ? -42.581 -28.684 29.153 1.00 25.75 216 LEU C C 1
ATOM 9731 O O . LEU B 1 236 ? -43.750 -28.612 28.786 1.00 27.59 216 LEU C O 1
ATOM 9747 N N . THR B 1 237 ? -41.568 -28.169 28.469 1.00 25.53 217 THR C N 1
ATOM 9748 C CA . THR B 1 237 ? -41.751 -27.578 27.149 1.00 25.66 217 THR C CA 1
ATOM 9749 C C . THR B 1 237 ? -41.042 -28.455 26.130 1.00 30.09 217 THR C C 1
ATOM 9750 O O . THR B 1 237 ? -39.841 -28.702 26.244 1.00 25.62 217 THR C O 1
ATOM 9761 N N . ILE B 1 238 ? -41.797 -28.925 25.138 1.00 29.06 218 ILE C N 1
ATOM 9762 C CA . ILE B 1 238 ? -41.297 -29.875 24.159 1.00 22.99 218 ILE C CA 1
ATOM 9763 C C . ILE B 1 238 ? -41.346 -29.262 22.764 1.00 26.20 218 ILE C C 1
ATOM 9764 O O . ILE B 1 238 ? -42.394 -28.779 22.337 1.00 26.46 218 ILE C O 1
ATOM 9780 N N . ALA B 1 239 ? -40.199 -29.246 22.089 1.00 21.23 219 ALA C N 1
ATOM 9781 C CA . ALA B 1 239 ? -40.135 -28.961 20.647 1.00 21.02 219 ALA C CA 1
ATOM 9782 C C . ALA B 1 239 ? -40.075 -30.287 19.920 1.00 24.55 219 ALA C C 1
ATOM 9783 O O . ALA B 1 239 ? -39.226 -31.118 20.218 1.00 27.01 219 ALA C O 1
ATOM 9790 N N . MET B 1 240 ? -40.971 -30.488 18.961 1.00 23.95 220 MET C N 1
ATOM 9791 C CA . MET B 1 240 ? -41.134 -31.795 18.349 1.00 21.17 220 MET C CA 1
ATOM 9792 C C . MET B 1 240 ? -41.413 -31.659 16.858 1.00 22.71 220 MET C C 1
ATOM 9793 O O . MET B 1 240 ? -42.494 -31.233 16.472 1.00 25.58 220 MET C O 1
ATOM 9807 N N . ALA B 1 241 ? -40.431 -32.010 16.036 1.00 23.64 221 ALA C N 1
ATOM 9808 C CA . ALA B 1 241 ? -40.598 -31.972 14.582 1.00 23.17 221 ALA C CA 1
ATOM 9809 C C . ALA B 1 241 ? -41.618 -33.007 14.130 1.00 24.55 221 ALA C C 1
ATOM 9810 O O . ALA B 1 241 ? -41.512 -34.194 14.461 1.00 27.54 221 ALA C O 1
ATOM 9817 N N . VAL B 1 242 ? -42.606 -32.551 13.366 1.00 29.77 222 VAL C N 1
ATOM 9818 C CA . VAL B 1 242 ? -43.636 -33.435 12.836 1.00 25.37 222 VAL C CA 1
ATOM 9819 C C . VAL B 1 242 ? -43.328 -33.750 11.373 1.00 26.28 222 VAL C C 1
ATOM 9820 O O . VAL B 1 242 ? -42.972 -32.858 10.613 1.00 31.49 222 VAL C O 1
ATOM 9833 N N . VAL B 1 243 ? -43.459 -35.021 10.999 1.00 26.27 223 VAL C N 1
ATOM 9834 C CA . VAL B 1 243 ? -43.137 -35.485 9.647 1.00 29.05 223 VAL C CA 1
ATOM 9835 C C . VAL B 1 243 ? -44.353 -35.331 8.735 1.00 31.55 223 VAL C C 1
ATOM 9836 O O . VAL B 1 243 ? -45.372 -35.984 8.948 1.00 30.15 223 VAL C O 1
ATOM 9849 N N . ASP B 1 244 ? -44.243 -34.496 7.705 1.00 32.24 224 ASP C N 1
ATOM 9850 C CA . ASP B 1 244 ? -45.444 -34.002 7.038 1.00 34.09 224 ASP C CA 1
ATOM 9851 C C . ASP B 1 244 ? -46.161 -35.020 6.147 1.00 29.33 224 ASP C C 1
ATOM 9852 O O . ASP B 1 244 ? -47.313 -34.800 5.781 1.00 33.14 224 ASP C O 1
ATOM 9861 N N . ARG B 1 245 ? -45.522 -36.135 5.811 1.00 29.58 225 ARG C N 1
ATOM 9862 C CA . ARG B 1 245 ? -46.209 -37.143 5.004 1.00 37.96 225 ARG C CA 1
ATOM 9863 C C . ARG B 1 245 ? -47.277 -37.874 5.815 1.00 39.65 225 ARG C C 1
ATOM 9864 O O . ARG B 1 245 ? -48.124 -38.558 5.244 1.00 34.50 225 ARG C O 1
ATOM 9885 N N . TYR B 1 246 ? -47.240 -37.724 7.140 1.00 37.03 226 TYR C N 1
ATOM 9886 C CA . TYR B 1 246 ? -48.172 -38.429 8.021 1.00 36.33 226 TYR C CA 1
ATOM 9887 C C . TYR B 1 246 ? -49.291 -37.545 8.573 1.00 36.13 226 TYR C C 1
ATOM 9888 O O . TYR B 1 246 ? -50.121 -38.021 9.349 1.00 43.34 226 TYR C O 1
ATOM 9906 N N . VAL B 1 247 ? -49.311 -36.270 8.192 1.00 31.43 227 VAL C N 1
ATOM 9907 C CA . VAL B 1 247 ? -50.408 -35.374 8.559 1.00 37.49 227 VAL C CA 1
ATOM 9908 C C . VAL B 1 247 ? -50.951 -34.685 7.303 1.00 42.63 227 VAL C C 1
ATOM 9909 O O . VAL B 1 247 ? -50.239 -33.938 6.634 1.00 35.50 227 VAL C O 1
ATOM 9922 N N . LYS B 1 248 ? -52.216 -34.946 6.987 1.00 46.87 228 LYS C N 1
ATOM 9923 C CA . LYS B 1 248 ? -52.789 -34.501 5.715 1.00 52.46 228 LYS C CA 1
ATOM 9924 C C . LYS B 1 248 ? -53.349 -33.083 5.797 1.00 51.48 228 LYS C C 1
ATOM 9925 O O . LYS B 1 248 ? -53.606 -32.455 4.775 1.00 40.42 228 LYS C O 1
ATOM 9944 N N . ASN B 1 249 ? -53.542 -32.582 7.013 1.00 41.58 229 ASN C N 1
ATOM 9945 C CA . ASN B 1 249 ? -54.066 -31.234 7.206 1.00 48.21 229 ASN C CA 1
ATOM 9946 C C . ASN B 1 249 ? -53.833 -30.770 8.640 1.00 48.13 229 ASN C C 1
ATOM 9947 O O . ASN B 1 249 ? -53.349 -31.543 9.465 1.00 42.41 229 ASN C O 1
ATOM 9958 N N . ILE B 1 250 ? -54.172 -29.516 8.933 1.00 48.78 230 ILE C N 1
ATOM 9959 C CA . ILE B 1 250 ? -53.904 -28.939 10.252 1.00 52.80 230 ILE C CA 1
ATOM 9960 C C . ILE B 1 250 ? -54.632 -29.713 11.344 1.00 54.65 230 ILE C C 1
ATOM 9961 O O . ILE B 1 250 ? -54.147 -29.814 12.470 1.00 46.27 230 ILE C O 1
ATOM 9977 N N . GLU B 1 251 ? -55.792 -30.267 11.006 1.00 56.34 231 GLU C N 1
ATOM 9978 C CA . GLU B 1 251 ? -56.558 -31.060 11.958 1.00 59.51 231 GLU C CA 1
ATOM 9979 C C . GLU B 1 251 ? -55.751 -32.276 12.401 1.00 59.65 231 GLU C C 1
ATOM 9980 O O . GLU B 1 251 ? -55.668 -32.572 13.593 1.00 48.99 231 GLU C O 1
ATOM 9992 N N . GLU B 1 252 ? -55.150 -32.979 11.446 1.00 45.68 232 GLU C N 1
ATOM 9993 C CA . GLU B 1 252 ? -54.356 -34.156 11.780 1.00 54.06 232 GLU C CA 1
ATOM 9994 C C . GLU B 1 252 ? -53.073 -33.768 12.518 1.00 48.00 232 GLU C C 1
ATOM 9995 O O . GLU B 1 252 ? -52.550 -34.553 13.302 1.00 48.44 232 GLU C O 1
ATOM 10007 N N . TYR B 1 253 ? -52.573 -32.560 12.276 1.00 38.48 233 TYR C N 1
ATOM 10008 C CA . TYR B 1 253 ? -51.415 -32.061 13.012 1.00 43.66 233 TYR C CA 1
ATOM 10009 C C . TYR B 1 253 ? -51.774 -31.897 14.489 1.00 46.69 233 TYR C C 1
ATOM 10010 O O . TYR B 1 253 ? -51.076 -32.404 15.364 1.00 40.67 233 TYR C O 1
ATOM 10028 N N . LYS B 1 254 ? -52.866 -31.185 14.754 1.00 40.47 234 LYS C N 1
ATOM 10029 C CA . LYS B 1 254 ? -53.353 -30.988 16.119 1.00 49.29 234 LYS C CA 1
ATOM 10030 C C . LYS B 1 254 ? -53.547 -32.315 16.849 1.00 48.15 234 LYS C C 1
ATOM 10031 O O . LYS B 1 254 ? -53.154 -32.460 18.008 1.00 48.02 234 LYS C O 1
ATOM 10050 N N . GLU B 1 255 ? -54.167 -33.275 16.168 1.00 33.89 235 GLU C N 1
ATOM 10051 C CA . GLU B 1 255 ? -54.383 -34.602 16.732 1.00 44.16 235 GLU C CA 1
ATOM 10052 C C . GLU B 1 255 ? -53.069 -35.243 17.167 1.00 48.10 235 GLU C C 1
ATOM 10053 O O . GLU B 1 255 ? -53.013 -35.903 18.202 1.00 41.56 235 GLU C O 1
ATOM 10065 N N . VAL B 1 256 ? -52.014 -35.051 16.380 1.00 40.15 236 VAL C N 1
ATOM 10066 C CA . VAL B 1 256 ? -50.705 -35.600 16.732 1.00 44.79 236 VAL C CA 1
ATOM 10067 C C . VAL B 1 256 ? -50.191 -34.955 18.019 1.00 39.33 236 VAL C C 1
ATOM 10068 O O . VAL B 1 256 ? -49.648 -35.643 18.888 1.00 32.42 236 VAL C O 1
ATOM 10081 N N . ILE B 1 257 ? -50.359 -33.641 18.138 1.00 33.23 237 ILE C N 1
ATOM 10082 C CA . ILE B 1 257 ? -49.905 -32.926 19.326 1.00 37.32 237 ILE C CA 1
ATOM 10083 C C . ILE B 1 257 ? -50.626 -33.452 20.560 1.00 43.84 237 ILE C C 1
ATOM 10084 O O . ILE B 1 257 ? -49.997 -33.774 21.566 1.00 40.18 237 ILE C O 1
ATOM 10100 N N . GLU B 1 258 ? -51.948 -33.547 20.471 1.00 35.70 238 GLU C N 1
ATOM 10101 C CA . GLU B 1 258 ? -52.759 -33.973 21.600 1.00 42.77 238 GLU C CA 1
ATOM 10102 C C . GLU B 1 258 ? -52.505 -35.427 21.962 1.00 43.79 238 GLU C C 1
ATOM 10103 O O . GLU B 1 258 ? -52.546 -35.793 23.137 1.00 42.48 238 GLU C O 1
ATOM 10115 N N . LYS B 1 259 ? -52.235 -36.254 20.963 1.00 32.42 239 LYS C N 1
ATOM 10116 C CA . LYS B 1 259 ? -51.934 -37.658 21.213 1.00 37.32 239 LYS C CA 1
ATOM 10117 C C . LYS B 1 259 ? -50.625 -37.783 21.996 1.00 39.92 239 LYS C C 1
ATOM 10118 O O . LYS B 1 259 ? -50.502 -38.608 22.904 1.00 38.08 239 LYS C O 1
ATOM 10137 N N . VAL B 1 260 ? -49.653 -36.948 21.644 1.00 35.13 240 VAL C N 1
ATOM 10138 C CA . VAL B 1 260 ? -48.363 -36.935 22.324 1.00 37.95 240 VAL C CA 1
ATOM 10139 C C . VAL B 1 260 ? -48.512 -36.375 23.740 1.00 35.23 240 VAL C C 1
ATOM 10140 O O . VAL B 1 260 ? -47.938 -36.910 24.685 1.00 32.04 240 VAL C O 1
ATOM 10153 N N . ARG B 1 261 ? -49.277 -35.294 23.865 1.00 31.66 241 ARG C N 1
ATOM 10154 C CA . ARG B 1 261 ? -49.533 -34.648 25.147 1.00 37.66 241 ARG C CA 1
ATOM 10155 C C . ARG B 1 261 ? -50.041 -35.661 26.172 1.00 41.51 241 ARG C C 1
ATOM 10156 O O . ARG B 1 261 ? -49.617 -35.648 27.328 1.00 35.97 241 ARG C O 1
ATOM 10177 N N . LYS B 1 262 ? -50.926 -36.554 25.735 1.00 39.34 242 LYS C N 1
ATOM 10178 C CA . LYS B 1 262 ? -51.508 -37.566 26.610 1.00 40.15 242 LYS C CA 1
ATOM 10179 C C . LYS B 1 262 ? -50.484 -38.626 27.007 1.00 43.79 242 LYS C C 1
ATOM 10180 O O . LYS B 1 262 ? -50.462 -39.083 28.152 1.00 37.74 242 LYS C O 1
ATOM 10199 N N . LYS B 1 263 ? -49.651 -39.031 26.056 1.00 29.65 243 LYS C N 1
ATOM 10200 C CA . LYS B 1 263 ? -48.583 -39.984 26.336 1.00 36.43 243 LYS C CA 1
ATOM 10201 C C . LYS B 1 263 ? -47.647 -39.438 27.404 1.00 33.86 243 LYS C C 1
ATOM 10202 O O . LYS B 1 263 ? -47.222 -40.160 28.309 1.00 34.65 243 LYS C O 1
ATOM 10221 N N . VAL B 1 264 ? -47.329 -38.154 27.288 1.00 25.06 244 VAL C N 1
ATOM 10222 C CA . VAL B 1 264 ? -46.372 -37.526 28.182 1.00 31.82 244 VAL C CA 1
ATOM 10223 C C . VAL B 1 264 ? -47.016 -37.340 29.555 1.00 33.20 244 VAL C C 1
ATOM 10224 O O . VAL B 1 264 ? -46.346 -37.455 30.577 1.00 30.62 244 VAL C O 1
ATOM 10237 N N . GLU B 1 265 ? -48.319 -37.070 29.571 1.00 30.89 245 GLU C N 1
ATOM 10238 C CA . GLU B 1 265 ? -49.077 -37.019 30.819 1.00 36.18 245 GLU C CA 1
ATOM 10239 C C . GLU B 1 265 ? -48.980 -38.341 31.566 1.00 33.57 245 GLU C C 1
ATOM 10240 O O . GLU B 1 265 ? -48.770 -38.365 32.784 1.00 35.32 245 GLU C O 1
ATOM 10252 N N . ASP B 1 266 ? -49.136 -39.440 30.836 1.00 32.64 246 ASP C N 1
ATOM 10253 C CA . ASP B 1 266 ? -49.068 -40.770 31.430 1.00 33.04 246 ASP C CA 1
ATOM 10254 C C . ASP B 1 266 ? -47.661 -41.084 31.925 1.00 38.97 246 ASP C C 1
ATOM 10255 O O . ASP B 1 266 ? -47.494 -41.743 32.953 1.00 35.24 246 ASP C O 1
ATOM 10264 N N . LEU B 1 267 ? -46.649 -40.618 31.200 1.00 31.26 247 LEU C N 1
ATOM 10265 C CA . LEU B 1 267 ? -45.270 -40.809 31.637 1.00 32.16 247 LEU C CA 1
ATOM 10266 C C . LEU B 1 267 ? -45.017 -40.036 32.934 1.00 29.96 247 LEU C C 1
ATOM 10267 O O . LEU B 1 267 ? -44.367 -40.542 33.844 1.00 30.99 247 LEU C O 1
ATOM 10283 N N . ALA B 1 268 ? -45.540 -38.817 33.014 1.00 28.46 248 ALA C N 1
ATOM 10284 C CA . ALA B 1 268 ? -45.339 -37.975 34.187 1.00 32.28 248 ALA C CA 1
ATOM 10285 C C . ALA B 1 268 ? -45.992 -38.600 35.418 1.00 38.72 248 ALA C C 1
ATOM 10286 O O . ALA B 1 268 ? -45.469 -38.503 36.531 1.00 35.29 248 ALA C O 1
ATOM 10293 N N . LYS B 1 269 ? -47.140 -39.234 35.213 1.00 31.95 249 LYS C N 1
ATOM 10294 C CA . LYS B 1 269 ? -47.823 -39.940 36.292 1.00 38.63 249 LYS C CA 1
ATOM 10295 C C . LYS B 1 269 ? -46.961 -41.108 36.762 1.00 40.94 249 LYS C C 1
ATOM 10296 O O . LYS B 1 269 ? -46.912 -41.422 37.951 1.00 39.55 249 LYS C O 1
ATOM 10315 N N . LYS B 1 270 ? -46.262 -41.737 35.824 1.00 33.54 250 LYS C N 1
ATOM 10316 C CA . LYS B 1 270 ? -45.450 -42.909 36.133 1.00 35.96 250 LYS C CA 1
ATOM 10317 C C . LYS B 1 270 ? -44.182 -42.590 36.927 1.00 37.61 250 LYS C C 1
ATOM 10318 O O . LYS B 1 270 ? -43.834 -43.338 37.839 1.00 43.22 250 LYS C O 1
ATOM 10337 N N . ILE B 1 271 ? -43.490 -41.500 36.592 1.00 31.82 251 ILE C N 1
ATOM 10338 C CA . ILE B 1 271 ? -42.160 -41.257 37.165 1.00 39.81 251 ILE C CA 1
ATOM 10339 C C . ILE B 1 271 ? -42.022 -39.917 37.902 1.00 37.65 251 ILE C C 1
ATOM 10340 O O . ILE B 1 271 ? -40.987 -39.651 38.517 1.00 38.08 251 ILE C O 1
ATOM 10356 N N . ALA B 1 272 ? -43.063 -39.089 37.862 1.00 31.95 252 ALA C N 1
ATOM 10357 C CA . ALA B 1 272 ? -43.097 -37.866 38.663 1.00 35.88 252 ALA C CA 1
ATOM 10358 C C . ALA B 1 272 ? -44.436 -37.730 39.371 1.00 32.38 252 ALA C C 1
ATOM 10359 O O . ALA B 1 272 ? -45.022 -36.649 39.414 1.00 28.77 252 ALA C O 1
ATOM 10366 N N . ASP B 1 273 ? -44.924 -38.839 39.912 1.00 37.04 253 ASP C N 1
ATOM 10367 C CA . ASP B 1 273 ? -46.132 -38.816 40.717 1.00 46.36 253 ASP C CA 1
ATOM 10368 C C . ASP B 1 273 ? -45.839 -38.017 41.981 1.00 40.06 253 ASP C C 1
ATOM 10369 O O . ASP B 1 273 ? -44.842 -38.267 42.662 1.00 39.91 253 ASP C O 1
ATOM 10378 N N . GLY B 1 274 ? -46.692 -37.042 42.276 1.00 36.90 254 GLY C N 1
ATOM 10379 C CA . GLY B 1 274 ? -46.514 -36.201 43.445 1.00 33.84 254 GLY C CA 1
ATOM 10380 C C . GLY B 1 274 ? -46.092 -34.796 43.064 1.00 37.31 254 GLY C C 1
ATOM 10381 O O . GLY B 1 274 ? -45.996 -33.910 43.915 1.00 35.34 254 GLY C O 1
ATOM 10385 N N . TYR B 1 275 ? -45.828 -34.596 41.775 1.00 26.66 255 TYR C N 1
ATOM 10386 C CA . TYR B 1 275 ? -45.545 -33.274 41.250 1.00 31.24 255 TYR C CA 1
ATOM 10387 C C . TYR B 1 275 ? -46.692 -32.855 40.358 1.00 27.64 255 TYR C C 1
ATOM 10388 O O . TYR B 1 275 ? -47.364 -33.693 39.764 1.00 29.57 255 TYR C O 1
ATOM 10406 N N . GLU B 1 276 ? -46.925 -31.556 40.287 1.00 24.32 256 GLU C N 1
ATOM 10407 C CA . GLU B 1 276 ? -47.856 -31.016 39.323 1.00 27.61 256 GLU C CA 1
ATOM 10408 C C . GLU B 1 276 ? -47.105 -30.826 38.017 1.00 29.43 256 GLU C C 1
ATOM 10409 O O . GLU B 1 276 ? -46.123 -30.087 37.974 1.00 29.75 256 GLU C O 1
ATOM 10421 N N . VAL B 1 277 ? -47.559 -31.486 36.958 1.00 30.95 257 VAL C N 1
ATOM 10422 C CA . VAL B 1 277 ? -46.872 -31.392 35.673 1.00 28.95 257 VAL C CA 1
ATOM 10423 C C . VAL B 1 277 ? -47.750 -30.717 34.629 1.00 31.71 257 VAL C C 1
ATOM 10424 O O . VAL B 1 277 ? -48.928 -31.036 34.458 1.00 31.45 257 VAL C O 1
ATOM 10437 N N . GLU B 1 278 ? -47.136 -29.765 33.948 1.00 27.27 258 GLU C N 1
ATOM 10438 C CA . GLU B 1 278 ? -47.788 -28.955 32.943 1.00 28.67 258 GLU C CA 1
ATOM 10439 C C . GLU B 1 278 ? -46.988 -29.126 31.666 1.00 27.50 258 GLU C C 1
ATOM 10440 O O . GLU B 1 278 ? -45.774 -28.933 31.668 1.00 26.50 258 GLU C O 1
ATOM 10452 N N . ILE B 1 279 ? -47.665 -29.499 30.584 1.00 32.08 259 ILE C N 1
ATOM 10453 C CA . ILE B 1 279 ? -46.991 -29.880 29.349 1.00 32.45 259 ILE C CA 1
ATOM 10454 C C . ILE B 1 279 ? -47.345 -28.923 28.221 1.00 32.10 259 ILE C C 1
ATOM 10455 O O . ILE B 1 279 ? -48.516 -28.671 27.953 1.00 32.44 259 ILE C O 1
ATOM 10471 N N . HIS B 1 280 ? -46.313 -28.393 27.573 1.00 30.36 260 HIS C N 1
ATOM 10472 C CA . HIS B 1 280 ? -46.472 -27.488 26.440 1.00 28.88 260 HIS C CA 1
ATOM 10473 C C . HIS B 1 280 ? -45.701 -28.043 25.254 1.00 29.53 260 HIS C C 1
ATOM 10474 O O . HIS B 1 280 ? -44.541 -28.423 25.391 1.00 27.62 260 HIS C O 1
ATOM 10487 N N . ILE B 1 281 ? -46.346 -28.090 24.091 1.00 32.56 261 ILE C N 1
ATOM 10488 C CA . ILE B 1 281 ? -45.736 -28.677 22.900 1.00 31.70 261 ILE C CA 1
ATOM 10489 C C . ILE B 1 281 ? -45.778 -27.716 21.724 1.00 33.40 261 ILE C C 1
ATOM 10490 O O . ILE B 1 281 ? -46.825 -27.144 21.420 1.00 29.71 261 ILE C O 1
ATOM 10506 N N . ASN B 1 282 ? -44.627 -27.557 21.072 1.00 31.00 262 ASN C N 1
ATOM 10507 C CA . ASN B 1 282 ? -44.482 -26.699 19.899 1.00 29.93 262 ASN C CA 1
ATOM 10508 C C . ASN B 1 282 ? -45.170 -25.349 20.098 1.00 33.20 262 ASN C C 1
ATOM 10509 O O . ASN B 1 282 ? -46.109 -24.993 19.386 1.00 34.32 262 ASN C O 1
ATOM 10520 N N . THR B 1 283 ? -44.673 -24.600 21.075 1.00 32.50 263 THR C N 1
ATOM 10521 C CA . THR B 1 283 ? -45.356 -23.414 21.576 1.00 32.48 263 THR C CA 1
ATOM 10522 C C . THR B 1 283 ? -45.251 -22.198 20.658 1.00 32.03 263 THR C C 1
ATOM 10523 O O . THR B 1 283 ? -45.849 -21.162 20.935 1.00 32.43 263 THR C O 1
ATOM 10534 N N . ALA B 1 284 ? -44.502 -22.317 19.569 1.00 39.10 264 ALA C N 1
ATOM 10535 C CA . ALA B 1 284 ? -44.389 -21.217 18.614 1.00 45.43 264 ALA C CA 1
ATOM 10536 C C . ALA B 1 284 ? -45.395 -21.369 17.468 1.00 40.56 264 ALA C C 1
ATOM 10537 O O . ALA B 1 284 ? -45.487 -20.506 16.594 1.00 43.33 264 ALA C O 1
ATOM 10544 N N . ASP B 1 285 ? -46.146 -22.465 17.481 1.00 31.36 265 ASP C N 1
ATOM 10545 C CA . ASP B 1 285 ? -47.197 -22.691 16.497 1.00 36.62 265 ASP C CA 1
ATOM 10546 C C . ASP B 1 285 ? -48.264 -21.598 16.500 1.00 51.99 265 ASP C C 1
ATOM 10547 O O . ASP B 1 285 ? -48.510 -20.934 17.511 1.00 41.75 265 ASP C O 1
ATOM 10556 N N . ASP B 1 286 ? -48.899 -21.438 15.346 1.00 51.40 266 ASP C N 1
ATOM 10557 C CA . ASP B 1 286 ? -50.084 -20.608 15.198 1.00 58.45 266 ASP C CA 1
ATOM 10558 C C . ASP B 1 286 ? -51.066 -21.392 14.329 1.00 59.65 266 ASP C C 1
ATOM 10559 O O . ASP B 1 286 ? -51.093 -21.231 13.111 1.00 61.66 266 ASP C O 1
ATOM 10568 N N . TYR B 1 287 ? -51.855 -22.247 14.975 1.00 55.31 267 TYR C N 1
ATOM 10569 C CA . TYR B 1 287 ? -52.702 -23.226 14.295 1.00 55.91 267 TYR C CA 1
ATOM 10570 C C . TYR B 1 287 ? -53.557 -22.634 13.186 1.00 66.44 267 TYR C C 1
ATOM 10571 O O . TYR B 1 287 ? -53.792 -23.263 12.150 1.00 62.88 267 TYR C O 1
ATOM 10589 N N . GLU B 1 288 ? -54.023 -21.417 13.415 1.00 62.58 268 GLU C N 1
ATOM 10590 C CA . GLU B 1 288 ? -55.041 -20.829 12.569 1.00 68.29 268 GLU C CA 1
ATOM 10591 C C . GLU B 1 288 ? -54.410 -20.241 11.309 1.00 64.40 268 GLU C C 1
ATOM 10592 O O . GLU B 1 288 ? -55.012 -20.274 10.237 1.00 58.76 268 GLU C O 1
ATOM 10604 N N . ARG B 1 289 ? -53.192 -19.724 11.447 1.00 62.47 269 ARG C N 1
ATOM 10605 C CA . ARG B 1 289 ? -52.391 -19.301 10.298 1.00 65.85 269 ARG C CA 1
ATOM 10606 C C . ARG B 1 289 ? -51.667 -20.482 9.650 1.00 63.59 269 ARG C C 1
ATOM 10607 O O . ARG B 1 289 ? -51.015 -20.328 8.619 1.00 62.55 269 ARG C O 1
ATOM 10628 N N . GLU B 1 290 ? -51.781 -21.655 10.266 1.00 60.99 270 GLU C N 1
ATOM 10629 C CA . GLU B 1 290 ? -51.064 -22.849 9.823 1.00 63.83 270 GLU C CA 1
ATOM 10630 C C . GLU B 1 290 ? -49.556 -22.604 9.728 1.00 66.60 270 GLU C C 1
ATOM 10631 O O . GLU B 1 290 ? -48.889 -23.091 8.814 1.00 60.50 270 GLU C O 1
ATOM 10643 N N . SER B 1 291 ? -49.034 -21.834 10.679 1.00 63.00 271 SER C N 1
ATOM 10644 C CA . SER B 1 291 ? -47.596 -21.707 10.870 1.00 67.47 271 SER C CA 1
ATOM 10645 C C . SER B 1 291 ? -47.190 -22.672 11.974 1.00 62.97 271 SER C C 1
ATOM 10646 O O . SER B 1 291 ? -47.226 -22.326 13.154 1.00 56.09 271 SER C O 1
ATOM 10654 N N . VAL B 1 292 ? -46.820 -23.888 11.583 1.00 51.25 272 VAL C N 1
ATOM 10655 C CA . VAL B 1 292 ? -46.564 -24.959 12.536 1.00 49.26 272 VAL C CA 1
ATOM 10656 C C . VAL B 1 292 ? -45.249 -25.675 12.239 1.00 48.20 272 VAL C C 1
ATOM 10657 O O . VAL B 1 292 ? -44.620 -25.442 11.208 1.00 42.10 272 VAL C O 1
ATOM 10670 N N . TYR B 1 293 ? -44.850 -26.552 13.155 1.00 38.61 273 TYR C N 1
ATOM 10671 C CA . TYR B 1 293 ? -43.558 -27.222 13.082 1.00 30.58 273 TYR C CA 1
ATOM 10672 C C . TYR B 1 293 ? -43.651 -28.451 12.184 1.00 33.04 273 TYR C C 1
ATOM 10673 O O . TYR B 1 293 ? -43.581 -29.586 12.653 1.00 28.25 273 TYR C O 1
ATOM 10691 N N . LEU B 1 294 ? -43.828 -28.206 10.884 1.00 30.60 274 LEU C N 1
ATOM 10692 C CA . LEU B 1 294 ? -43.819 -29.267 9.885 1.00 36.55 274 LEU C CA 1
ATOM 10693 C C . LEU B 1 294 ? -42.440 -29.433 9.275 1.00 19.49 274 LEU C C 1
ATOM 10694 O O . LEU B 1 294 ? -41.753 -28.449 8.986 1.00 29.81 274 LEU C O 1
ATOM 10710 N N . THR B 1 295 ? -42.038 -30.686 9.095 1.00 27.11 275 THR C N 1
ATOM 10711 C CA . THR B 1 295 ? -40.799 -31.003 8.406 1.00 30.92 275 THR C CA 1
ATOM 10712 C C . THR B 1 295 ? -41.023 -32.127 7.402 1.00 31.90 275 THR C C 1
ATOM 10713 O O . THR B 1 295 ? -41.971 -32.912 7.505 1.00 28.95 275 THR C O 1
ATOM 10724 N N . VAL B 1 296 ? -40.142 -32.191 6.415 1.00 29.25 276 VAL C N 1
ATOM 10725 C CA . VAL B 1 296 ? -40.180 -33.258 5.441 1.00 29.27 276 VAL C CA 1
ATOM 10726 C C . VAL B 1 296 ? -39.542 -34.513 6.021 1.00 28.95 276 VAL C C 1
ATOM 10727 O O . VAL B 1 296 ? -40.031 -35.625 5.804 1.00 25.16 276 VAL C O 1
ATOM 10740 N N . THR B 1 297 ? -38.472 -34.322 6.790 1.00 25.87 277 THR C N 1
ATOM 10741 C CA . THR B 1 297 ? -37.600 -35.420 7.198 1.00 23.36 277 THR C CA 1
ATOM 10742 C C . THR B 1 297 ? -37.648 -35.746 8.692 1.00 22.87 277 THR C C 1
ATOM 10743 O O . THR B 1 297 ? -37.080 -36.747 9.127 1.00 27.94 277 THR C O 1
ATOM 10754 N N . GLY B 1 298 ? -38.297 -34.892 9.471 1.00 23.88 278 GLY C N 1
ATOM 10755 C CA . GLY B 1 298 ? -38.380 -35.103 10.906 1.00 24.50 278 GLY C CA 1
ATOM 10756 C C . GLY B 1 298 ? -37.243 -34.474 11.692 1.00 25.09 278 GLY C C 1
ATOM 10757 O O . GLY B 1 298 ? -37.116 -34.710 12.901 1.00 23.99 278 GLY C O 1
ATOM 10761 N N . THR B 1 299 ? -36.409 -33.690 11.017 1.00 23.13 279 THR C N 1
ATOM 10762 C CA . THR B 1 299 ? -35.405 -32.876 11.690 1.00 23.42 279 THR C CA 1
ATOM 10763 C C . THR B 1 299 ? -35.264 -31.494 11.066 1.00 26.72 279 THR C C 1
ATOM 10764 O O . THR B 1 299 ? -35.321 -31.342 9.841 1.00 22.61 279 THR C O 1
ATOM 10775 N N . SER B 1 300 ? -35.065 -30.491 11.916 1.00 22.54 280 SER C N 1
ATOM 10776 C CA . SER B 1 300 ? -34.891 -29.119 11.458 1.00 24.19 280 SER C CA 1
ATOM 10777 C C . SER B 1 300 ? -33.507 -28.930 10.812 1.00 25.24 280 SER C C 1
ATOM 10778 O O . SER B 1 300 ? -33.179 -27.855 10.298 1.00 23.23 280 SER C O 1
ATOM 10786 N N . ALA B 1 301 ? -32.702 -29.986 10.838 1.00 23.90 281 ALA C N 1
ATOM 10787 C CA . ALA B 1 301 ? -31.461 -30.019 10.084 1.00 18.11 281 ALA C CA 1
ATOM 10788 C C . ALA B 1 301 ? -31.741 -29.852 8.586 1.00 22.25 281 ALA C C 1
ATOM 10789 O O . ALA B 1 301 ? -30.871 -29.443 7.831 1.00 21.97 281 ALA C O 1
ATOM 10796 N N . GLU B 1 302 ? -32.962 -30.162 8.169 1.00 19.54 282 GLU C N 1
ATOM 10797 C CA . GLU B 1 302 ? -33.314 -30.092 6.753 1.00 19.49 282 GLU C CA 1
ATOM 10798 C C . GLU B 1 302 ? -33.350 -28.659 6.227 1.00 26.47 282 GLU C C 1
ATOM 10799 O O . GLU B 1 302 ? -33.271 -28.442 5.008 1.00 24.28 282 GLU C O 1
ATOM 10811 N N . MET B 1 303 ? -33.480 -27.683 7.122 1.00 22.43 283 MET C N 1
ATOM 10812 C CA . MET B 1 303 ? -33.475 -26.282 6.699 1.00 28.76 283 MET C CA 1
ATOM 10813 C C . MET B 1 303 ? -33.401 -25.254 7.822 1.00 27.95 283 MET C C 1
ATOM 10814 O O . MET B 1 303 ? -32.673 -24.266 7.715 1.00 26.49 283 MET C O 1
ATOM 10828 N N . GLY B 1 304 ? -34.180 -25.466 8.874 1.00 28.22 284 GLY C N 1
ATOM 10829 C CA . GLY B 1 304 ? -34.332 -24.474 9.927 1.00 31.54 284 GLY C CA 1
ATOM 10830 C C . GLY B 1 304 ? -33.105 -24.215 10.786 1.00 25.11 284 GLY C C 1
ATOM 10831 O O . GLY B 1 304 ? -32.925 -23.106 11.290 1.00 24.99 284 GLY C O 1
ATOM 10835 N N . ASP B 1 305 ? -32.253 -25.221 10.955 1.00 21.89 285 ASP C N 1
ATOM 10836 C CA . ASP B 1 305 ? -31.159 -25.097 11.911 1.00 26.92 285 ASP C CA 1
ATOM 10837 C C . ASP B 1 305 ? -29.902 -25.855 11.495 1.00 27.62 285 ASP C C 1
ATOM 10838 O O . ASP B 1 305 ? -29.935 -26.742 10.637 1.00 31.26 285 ASP C O 1
ATOM 10847 N N . ASP B 1 306 ? -28.801 -25.460 12.123 1.00 25.84 286 ASP C N 1
ATOM 10848 C CA . ASP B 1 306 ? -27.468 -25.979 11.877 1.00 22.36 286 ASP C CA 1
ATOM 10849 C C . ASP B 1 306 ? -26.967 -26.622 13.163 1.00 22.92 286 ASP C C 1
ATOM 10850 O O . ASP B 1 306 ? -27.543 -26.382 14.226 1.00 21.93 286 ASP C O 1
ATOM 10859 N N . GLY B 1 307 ? -25.888 -27.401 13.077 1.00 22.91 287 GLY C N 1
ATOM 10860 C CA . GLY B 1 307 ? -25.293 -28.011 14.252 1.00 22.28 287 GLY C CA 1
ATOM 10861 C C . GLY B 1 307 ? -23.783 -28.193 14.202 1.00 22.98 287 GLY C C 1
ATOM 10862 O O . GLY B 1 307 ? -23.150 -28.130 13.143 1.00 22.54 287 GLY C O 1
ATOM 10866 N N . SER B 1 308 ? -23.198 -28.397 15.374 1.00 18.31 288 SER C N 1
ATOM 10867 C CA . SER B 1 308 ? -21.811 -28.827 15.490 1.00 16.31 288 SER C CA 1
ATOM 10868 C C . SER B 1 308 ? -21.597 -29.484 16.855 1.00 22.06 288 SER C C 1
ATOM 10869 O O . SER B 1 308 ? -22.532 -29.605 17.638 1.00 23.01 288 SER C O 1
ATOM 10877 N N . VAL B 1 309 ? -20.365 -29.903 17.128 1.00 22.97 289 VAL C N 1
ATOM 10878 C CA . VAL B 1 309 ? -20.065 -30.761 18.277 1.00 26.56 289 VAL C CA 1
ATOM 10879 C C . VAL B 1 309 ? -19.904 -29.993 19.589 1.00 21.84 289 VAL C C 1
ATOM 10880 O O . VAL B 1 309 ? -19.448 -28.857 19.606 1.00 23.68 289 VAL C O 1
ATOM 10893 N N . GLY B 1 310 ? -20.304 -30.620 20.689 1.00 25.00 290 GLY C N 1
ATOM 10894 C CA . GLY B 1 310 ? -20.015 -30.101 22.022 1.00 25.32 290 GLY C CA 1
ATOM 10895 C C . GLY B 1 310 ? -20.864 -28.933 22.494 1.00 25.92 290 GLY C C 1
ATOM 10896 O O . GLY B 1 310 ? -20.495 -28.238 23.446 1.00 32.19 290 GLY C O 1
ATOM 10900 N N . ARG B 1 311 ? -22.008 -28.729 21.850 1.00 24.80 291 ARG C N 1
ATOM 10901 C CA . ARG B 1 311 ? -22.902 -27.618 22.176 1.00 27.95 291 ARG C CA 1
ATOM 10902 C C . ARG B 1 311 ? -24.201 -28.068 22.805 1.00 25.33 291 ARG C C 1
ATOM 10903 O O . ARG B 1 311 ? -25.149 -27.289 22.887 1.00 23.71 291 ARG C O 1
ATOM 10924 N N . GLY B 1 312 ? -24.250 -29.323 23.235 1.00 24.21 292 GLY C N 1
ATOM 10925 C CA . GLY B 1 312 ? -25.487 -29.902 23.713 1.00 25.24 292 GLY C CA 1
ATOM 10926 C C . GLY B 1 312 ? -25.317 -30.614 25.034 1.00 22.24 292 GLY C C 1
ATOM 10927 O O . GLY B 1 312 ? -24.684 -30.099 25.959 1.00 21.51 292 GLY C O 1
ATOM 10931 N N . ASN B 1 313 ? -25.885 -31.812 25.105 1.00 22.77 293 ASN C N 1
ATOM 10932 C CA . ASN B 1 313 ? -25.893 -32.594 26.323 1.00 18.34 293 ASN C CA 1
ATOM 10933 C C . ASN B 1 313 ? -24.494 -32.941 26.790 1.00 22.15 293 ASN C C 1
ATOM 10934 O O . ASN B 1 313 ? -23.584 -33.121 25.984 1.00 21.91 293 ASN C O 1
ATOM 10945 N N . ARG B 1 314 ? -24.349 -33.043 28.106 1.00 19.48 294 ARG C N 1
ATOM 10946 C CA . ARG B 1 314 ? -23.151 -33.565 28.735 1.00 20.56 294 ARG C CA 1
ATOM 10947 C C . ARG B 1 314 ? -23.232 -35.085 28.665 1.00 23.27 294 ARG C C 1
ATOM 10948 O O . ARG B 1 314 ? -24.223 -35.616 28.173 1.00 23.41 294 ARG C O 1
ATOM 10969 N N . VAL B 1 315 ? -22.221 -35.794 29.159 1.00 20.99 295 VAL C N 1
ATOM 10970 C CA . VAL B 1 315 ? -22.192 -37.245 28.977 1.00 18.42 295 VAL C CA 1
ATOM 10971 C C . VAL B 1 315 ? -23.337 -37.965 29.681 1.00 27.06 295 VAL C C 1
ATOM 10972 O O . VAL B 1 315 ? -23.637 -39.100 29.331 1.00 25.68 295 VAL C O 1
ATOM 10985 N N . ASN B 1 316 ? -23.983 -37.318 30.655 1.00 24.24 296 ASN C N 1
ATOM 10986 C CA . ASN B 1 316 ? -25.156 -37.905 31.304 1.00 24.24 296 ASN C CA 1
ATOM 10987 C C . ASN B 1 316 ? -26.450 -37.692 30.511 1.00 25.29 296 ASN C C 1
ATOM 10988 O O . ASN B 1 316 ? -27.522 -38.133 30.930 1.00 24.68 296 ASN C O 1
ATOM 10999 N N . GLY B 1 317 ? -26.351 -37.015 29.367 1.00 25.01 297 GLY C N 1
ATOM 11000 C CA . GLY B 1 317 ? -27.501 -36.812 28.508 1.00 21.92 297 GLY C CA 1
ATOM 11001 C C . GLY B 1 317 ? -28.295 -35.552 28.772 1.00 18.65 297 GLY C C 1
ATOM 11002 O O . GLY B 1 317 ? -29.354 -35.375 28.178 1.00 23.18 297 GLY C O 1
ATOM 11006 N N . LEU B 1 318 ? -27.791 -34.672 29.636 1.00 21.94 298 LEU C N 1
ATOM 11007 C CA . LEU B 1 318 ? -28.545 -33.492 30.059 1.00 16.30 298 LEU C CA 1
ATOM 11008 C C . LEU B 1 318 ? -27.723 -32.213 30.079 1.00 18.98 298 LEU C C 1
ATOM 11009 O O . LEU B 1 318 ? -26.496 -32.246 30.121 1.00 20.60 298 LEU C O 1
ATOM 11025 N N . ILE B 1 319 ? -28.437 -31.090 30.051 1.00 20.14 299 ILE C N 1
ATOM 11026 C CA . ILE B 1 319 ? -27.874 -29.758 30.241 1.00 21.09 299 ILE C CA 1
ATOM 11027 C C . ILE B 1 319 ? -28.459 -29.205 31.534 1.00 22.23 299 ILE C C 1
ATOM 11028 O O . ILE B 1 319 ? -29.675 -29.028 31.636 1.00 22.39 299 ILE C O 1
ATOM 11044 N N . THR B 1 320 ? -27.596 -28.929 32.508 1.00 21.17 300 THR C N 1
ATOM 11045 C CA . THR B 1 320 ? -28.028 -28.732 33.894 1.00 21.31 300 THR C CA 1
ATOM 11046 C C . THR B 1 320 ? -27.315 -27.567 34.585 1.00 25.00 300 THR C C 1
ATOM 11047 O O . THR B 1 320 ? -26.260 -27.756 35.185 1.00 25.10 300 THR C O 1
ATOM 11058 N N . PRO B 1 321 ? -27.887 -26.356 34.509 1.00 21.57 301 PRO C N 1
ATOM 11059 C CA . PRO B 1 321 ? -27.213 -25.192 35.090 1.00 19.46 301 PRO C CA 1
ATOM 11060 C C . PRO B 1 321 ? -27.309 -25.118 36.616 1.00 21.09 301 PRO C C 1
ATOM 11061 O O . PRO B 1 321 ? -26.804 -24.153 37.183 1.00 23.49 301 PRO C O 1
ATOM 11072 N N . PHE B 1 322 ? -27.943 -26.102 37.252 1.00 20.31 302 PHE C N 1
ATOM 11073 C CA . PHE B 1 322 ? -27.946 -26.200 38.720 1.00 18.41 302 PHE C CA 1
ATOM 11074 C C . PHE B 1 322 ? -27.035 -27.328 39.199 1.00 22.32 302 PHE C C 1
ATOM 11075 O O . PHE B 1 322 ? -26.998 -27.648 40.399 1.00 25.04 302 PHE C O 1
ATOM 11092 N N . ARG B 1 323 ? -26.303 -27.922 38.262 1.00 22.41 303 ARG C N 1
ATOM 11093 C CA . ARG B 1 323 ? -25.285 -28.918 38.576 1.00 20.74 303 ARG C CA 1
ATOM 11094 C C . ARG B 1 323 ? -23.954 -28.462 37.992 1.00 28.38 303 ARG C C 1
ATOM 11095 O O . ARG B 1 323 ? -23.935 -27.666 37.050 1.00 25.97 303 ARG C O 1
ATOM 11116 N N . PRO B 1 324 ? -22.831 -28.956 38.542 1.00 25.25 304 PRO C N 1
ATOM 11117 C CA . PRO B 1 324 ? -21.557 -28.637 37.888 1.00 26.66 304 PRO C CA 1
ATOM 11118 C C . PRO B 1 324 ? -21.433 -29.322 36.521 1.00 25.50 304 PRO C C 1
ATOM 11119 O O . PRO B 1 324 ? -21.785 -30.499 36.376 1.00 25.41 304 PRO C O 1
ATOM 11130 N N . MET B 1 325 ? -20.957 -28.571 35.531 1.00 24.27 305 MET C N 1
ATOM 11131 C CA . MET B 1 325 ? -20.778 -29.084 34.177 1.00 26.69 305 MET C CA 1
ATOM 11132 C C . MET B 1 325 ? -19.385 -28.785 33.637 1.00 27.44 305 MET C C 1
ATOM 11133 O O . MET B 1 325 ? -18.825 -27.707 33.867 1.00 23.18 305 MET C O 1
ATOM 11147 N N . SER B 1 326 ? -18.839 -29.753 32.910 1.00 28.53 306 SER C N 1
ATOM 11148 C CA . SER B 1 326 ? -17.617 -29.563 32.146 1.00 26.88 306 SER C CA 1
ATOM 11149 C C . SER B 1 326 ? -17.966 -29.068 30.742 1.00 24.13 306 SER C C 1
ATOM 11150 O O . SER B 1 326 ? -18.986 -29.468 30.189 1.00 28.23 306 SER C O 1
ATOM 11158 N N . MET B 1 327 ? -17.127 -28.195 30.184 1.00 22.95 307 MET C N 1
ATOM 11159 C CA . MET B 1 327 ? -17.344 -27.632 28.843 1.00 25.24 307 MET C CA 1
ATOM 11160 C C . MET B 1 327 ? -16.716 -28.495 27.752 1.00 28.17 307 MET C C 1
ATOM 11161 O O . MET B 1 327 ? -16.955 -28.277 26.567 1.00 26.63 307 MET C O 1
ATOM 11175 N N . GLU B 1 328 ? -15.907 -29.471 28.145 1.00 29.55 308 GLU C N 1
ATOM 11176 C CA . GLU B 1 328 ? -15.266 -30.358 27.177 1.00 29.95 308 GLU C CA 1
ATOM 11177 C C . GLU B 1 328 ? -16.279 -31.174 26.395 1.00 26.80 308 GLU C C 1
ATOM 11178 O O . GLU B 1 328 ? -17.259 -31.649 26.950 1.00 24.85 308 GLU C O 1
ATOM 11190 N N . ALA B 1 329 ? -16.027 -31.344 25.101 1.00 27.41 309 ALA C N 1
ATOM 11191 C CA . ALA B 1 329 ? -16.861 -32.195 24.263 1.00 23.03 309 ALA C CA 1
ATOM 11192 C C . ALA B 1 329 ? -16.312 -33.614 24.249 1.00 24.26 309 ALA C C 1
ATOM 11193 O O . ALA B 1 329 ? -15.285 -33.878 23.625 1.00 29.71 309 ALA C O 1
ATOM 11200 N N . ALA B 1 330 ? -16.996 -34.527 24.929 1.00 24.32 310 ALA C N 1
ATOM 11201 C CA . ALA B 1 330 ? -16.522 -35.910 25.037 1.00 24.59 310 ALA C CA 1
ATOM 11202 C C . ALA B 1 330 ? -16.590 -36.647 23.699 1.00 25.27 310 ALA C C 1
ATOM 11203 O O . ALA B 1 330 ? -15.750 -37.499 23.402 1.00 24.80 310 ALA C O 1
ATOM 11210 N N . SER B 1 331 ? -17.593 -36.311 22.897 1.00 22.05 311 SER C N 1
ATOM 11211 C CA . SER B 1 331 ? -17.889 -37.060 21.686 1.00 24.07 311 SER C CA 1
ATOM 11212 C C . SER B 1 331 ? -16.781 -36.935 20.648 1.00 22.99 311 SER C C 1
ATOM 11213 O O . SER B 1 331 ? -16.431 -35.832 20.235 1.00 22.22 311 SER C O 1
ATOM 11221 N N . GLY B 1 332 ? -16.232 -38.078 20.243 1.00 25.05 312 GLY C N 1
ATOM 11222 C CA . GLY B 1 332 ? -15.204 -38.136 19.217 1.00 22.03 312 GLY C CA 1
ATOM 11223 C C . GLY B 1 332 ? -13.777 -38.123 19.734 1.00 24.16 312 GLY C C 1
ATOM 11224 O O . GLY B 1 332 ? -12.835 -38.275 18.972 1.00 23.79 312 GLY C O 1
ATOM 11228 N N . LYS B 1 333 ? -13.596 -37.946 21.038 1.00 25.27 313 LYS C N 1
ATOM 11229 C CA . LYS B 1 333 ? -12.250 -37.947 21.598 1.00 23.38 313 LYS C CA 1
ATOM 11230 C C . LYS B 1 333 ? -11.748 -39.381 21.753 1.00 21.86 313 LYS C C 1
ATOM 11231 O O . LYS B 1 333 ? -12.544 -40.314 21.848 1.00 25.37 313 LYS C O 1
ATOM 11250 N N . ASN B 1 334 ? -10.429 -39.554 21.744 1.00 23.09 314 ASN C N 1
ATOM 11251 C CA . ASN B 1 334 ? -9.811 -40.884 21.837 1.00 28.13 314 ASN C CA 1
ATOM 11252 C C . ASN B 1 334 ? -10.133 -41.546 23.171 1.00 32.16 314 ASN C C 1
ATOM 11253 O O . ASN B 1 334 ? -9.747 -41.025 24.201 1.00 29.56 314 ASN C O 1
ATOM 11264 N N . PRO B 1 335 ? -10.815 -42.708 23.162 1.00 34.18 315 PRO C N 1
ATOM 11265 C CA . PRO B 1 335 ? -11.200 -43.266 24.464 1.00 32.78 315 PRO C CA 1
ATOM 11266 C C . PRO B 1 335 ? -10.044 -43.947 25.188 1.00 37.29 315 PRO C C 1
ATOM 11267 O O . PRO B 1 335 ? -10.224 -44.425 26.311 1.00 37.48 315 PRO C O 1
ATOM 11278 N N . VAL B 1 336 ? -8.874 -43.965 24.559 1.00 35.38 316 VAL C N 1
ATOM 11279 C CA . VAL B 1 336 ? -7.739 -44.723 25.064 1.00 40.82 316 VAL C CA 1
ATOM 11280 C C . VAL B 1 336 ? -6.683 -43.830 25.705 1.00 41.83 316 VAL C C 1
ATOM 11281 O O . VAL B 1 336 ? -5.865 -44.306 26.484 1.00 48.40 316 VAL C O 1
ATOM 11294 N N . ASN B 1 337 ? -6.705 -42.539 25.383 1.00 33.04 317 ASN C N 1
ATOM 11295 C CA . ASN B 1 337 ? -5.685 -41.613 25.864 1.00 38.62 317 ASN C CA 1
ATOM 11296 C C . ASN B 1 337 ? -6.202 -40.234 26.258 1.00 30.56 317 ASN C C 1
ATOM 11297 O O . ASN B 1 337 ? -5.476 -39.472 26.891 1.00 35.98 317 ASN C O 1
ATOM 11308 N N . HIS B 1 338 ? -7.430 -39.883 25.884 1.00 29.33 318 HIS C N 1
ATOM 11309 C CA . HIS B 1 338 ? -7.920 -38.560 26.251 1.00 26.66 318 HIS C CA 1
ATOM 11310 C C . HIS B 1 338 ? -8.474 -38.579 27.663 1.00 25.66 318 HIS C C 1
ATOM 11311 O O . HIS B 1 338 ? -9.551 -39.114 27.911 1.00 26.20 318 HIS C O 1
ATOM 11324 N N . VAL B 1 339 ? -7.729 -37.959 28.569 1.00 28.05 319 VAL C N 1
ATOM 11325 C CA . VAL B 1 339 ? -8.019 -38.001 30.001 1.00 27.13 319 VAL C CA 1
ATOM 11326 C C . VAL B 1 339 ? -9.351 -37.338 30.322 1.00 25.53 319 VAL C C 1
ATOM 11327 O O . VAL B 1 339 ? -10.138 -37.871 31.098 1.00 31.63 319 VAL C O 1
ATOM 11340 N N . GLY B 1 340 ? -9.591 -36.173 29.729 1.00 27.98 320 GLY C N 1
ATOM 11341 C CA . GLY B 1 340 ? -10.836 -35.447 29.917 1.00 28.50 320 GLY C CA 1
ATOM 11342 C C . GLY B 1 340 ? -12.077 -36.270 29.617 1.00 28.99 320 GLY C C 1
ATOM 11343 O O . GLY B 1 340 ? -13.014 -36.307 30.404 1.00 26.84 320 GLY C O 1
ATOM 11347 N N . LYS B 1 341 ? -12.100 -36.924 28.462 1.00 27.42 321 LYS C N 1
ATOM 11348 C CA . LYS B 1 341 ? -13.221 -37.790 28.114 1.00 27.41 321 LYS C CA 1
ATOM 11349 C C . LYS B 1 341 ? -13.402 -38.925 29.113 1.00 23.46 321 LYS C C 1
ATOM 11350 O O . LYS B 1 341 ? -14.516 -39.217 29.554 1.00 24.63 321 LYS C O 1
ATOM 11369 N N . ILE B 1 342 ? -12.299 -39.592 29.428 1.00 24.59 322 ILE C N 1
ATOM 11370 C CA . ILE B 1 342 ? -12.341 -40.763 30.278 1.00 25.92 322 ILE C CA 1
ATOM 11371 C C . ILE B 1 342 ? -12.789 -40.362 31.689 1.00 21.36 322 ILE C C 1
ATOM 11372 O O . ILE B 1 342 ? -13.557 -41.079 32.318 1.00 25.68 322 ILE C O 1
ATOM 11388 N N . TYR B 1 343 ? -12.331 -39.207 32.162 1.00 21.91 323 TYR C N 1
ATOM 11389 C CA . TYR B 1 343 ? -12.643 -38.772 33.528 1.00 24.04 323 TYR C CA 1
ATOM 11390 C C . TYR B 1 343 ? -14.083 -38.310 33.680 1.00 24.97 323 TYR C C 1
ATOM 11391 O O . TYR B 1 343 ? -14.686 -38.522 34.723 1.00 26.11 323 TYR C O 1
ATOM 11409 N N . ASN B 1 344 ? -14.643 -37.675 32.657 1.00 22.17 324 ASN C N 1
ATOM 11410 C CA . ASN B 1 344 ? -16.016 -37.206 32.771 1.00 24.04 324 ASN C CA 1
ATOM 11411 C C . ASN B 1 344 ? -16.974 -38.389 32.734 1.00 23.03 324 ASN C C 1
ATOM 11412 O O . ASN B 1 344 ? -17.974 -38.417 33.457 1.00 25.50 324 ASN C O 1
ATOM 11423 N N . ILE B 1 345 ? -16.646 -39.389 31.926 1.00 24.99 325 ILE C N 1
ATOM 11424 C CA . ILE B 1 345 ? -17.417 -40.630 31.912 1.00 24.19 325 ILE C CA 1
ATOM 11425 C C . ILE B 1 345 ? -17.241 -41.381 33.244 1.00 25.18 325 ILE C C 1
ATOM 11426 O O . ILE B 1 345 ? -18.220 -41.789 33.873 1.00 24.74 325 ILE C O 1
ATOM 11442 N N . LEU B 1 346 ? -15.997 -41.554 33.671 1.00 24.65 326 LEU C N 1
ATOM 11443 C CA . LEU B 1 346 ? -15.698 -42.274 34.914 1.00 26.25 326 LEU C CA 1
ATOM 11444 C C . LEU B 1 346 ? -16.354 -41.628 36.142 1.00 25.42 326 LEU C C 1
ATOM 11445 O O . LEU B 1 346 ? -16.886 -42.324 37.005 1.00 26.54 326 LEU C O 1
ATOM 11461 N N . ALA B 1 347 ? -16.316 -40.301 36.218 1.00 23.46 327 ALA C N 1
ATOM 11462 C CA . ALA B 1 347 ? -16.933 -39.578 37.328 1.00 21.83 327 ALA C CA 1
ATOM 11463 C C . ALA B 1 347 ? -18.433 -39.867 37.406 1.00 23.75 327 ALA C C 1
ATOM 11464 O O . ALA B 1 347 ? -18.996 -40.019 38.489 1.00 24.44 327 ALA C O 1
ATOM 11471 N N . ASN B 1 348 ? -19.071 -39.932 36.244 1.00 23.72 328 ASN C N 1
ATOM 11472 C CA . ASN B 1 348 ? -20.481 -40.272 36.158 1.00 24.07 328 ASN C CA 1
ATOM 11473 C C . ASN B 1 348 ? -20.752 -41.698 36.636 1.00 22.69 328 ASN C C 1
ATOM 11474 O O . ASN B 1 348 ? -21.725 -41.949 37.347 1.00 27.99 328 ASN C O 1
ATOM 11485 N N . LEU B 1 349 ? -19.887 -42.629 36.243 1.00 23.13 329 LEU C N 1
ATOM 11486 C CA . LEU B 1 349 ? -20.063 -44.036 36.591 1.00 27.70 329 LEU C CA 1
ATOM 11487 C C . LEU B 1 349 ? -19.865 -44.267 38.087 1.00 24.80 329 LEU C C 1
ATOM 11488 O O . LEU B 1 349 ? -20.631 -44.994 38.725 1.00 25.86 329 LEU C O 1
ATOM 11504 N N . ILE B 1 350 ? -18.822 -43.655 38.635 1.00 23.78 330 ILE C N 1
ATOM 11505 C CA . ILE B 1 350 ? -18.548 -43.749 40.069 1.00 21.91 330 ILE C CA 1
ATOM 11506 C C . ILE B 1 350 ? -19.680 -43.141 40.891 1.00 24.52 330 ILE C C 1
ATOM 11507 O O . ILE B 1 350 ? -20.139 -43.746 41.856 1.00 26.47 330 ILE C O 1
ATOM 11523 N N . ALA B 1 351 ? -20.115 -41.940 40.522 1.00 24.80 331 ALA C N 1
ATOM 11524 C CA . ALA B 1 351 ? -21.177 -41.256 41.255 1.00 25.20 331 ALA C CA 1
ATOM 11525 C C . ALA B 1 351 ? -22.454 -42.086 41.265 1.00 26.05 331 ALA C C 1
ATOM 11526 O O . ALA B 1 351 ? -23.123 -42.197 42.294 1.00 25.46 331 ALA C O 1
ATOM 11533 N N . ASN B 1 352 ? -22.780 -42.666 40.115 1.00 27.78 332 ASN C N 1
ATOM 11534 C CA . ASN B 1 352 ? -23.959 -43.515 39.980 1.00 26.94 332 ASN C CA 1
ATOM 11535 C C . ASN B 1 352 ? -23.963 -44.685 40.964 1.00 28.33 332 ASN C C 1
ATOM 11536 O O . ASN B 1 352 ? -25.000 -45.023 41.524 1.00 32.53 332 ASN C O 1
ATOM 11547 N N . ASP B 1 353 ? -22.805 -45.303 41.171 1.00 26.51 333 ASP C N 1
ATOM 11548 C CA . ASP B 1 353 ? -22.715 -46.469 42.045 1.00 30.23 333 ASP C CA 1
ATOM 11549 C C . ASP B 1 353 ? -22.731 -46.061 43.519 1.00 28.37 333 ASP C C 1
ATOM 11550 O O . ASP B 1 353 ? -23.270 -46.780 44.361 1.00 29.53 333 ASP C O 1
ATOM 11559 N N . ILE B 1 354 ? -22.146 -44.907 43.824 1.00 26.92 334 ILE C N 1
ATOM 11560 C CA . ILE B 1 354 ? -22.096 -44.423 45.199 1.00 24.71 334 ILE C CA 1
ATOM 11561 C C . ILE B 1 354 ? -23.488 -43.994 45.648 1.00 28.75 334 ILE C C 1
ATOM 11562 O O . ILE B 1 354 ? -23.851 -44.167 46.810 1.00 27.81 334 ILE C O 1
ATOM 11578 N N . ALA B 1 355 ? -24.272 -43.454 44.720 1.00 27.39 335 ALA C N 1
ATOM 11579 C CA . ALA B 1 355 ? -25.633 -43.024 45.023 1.00 27.17 335 ALA C CA 1
ATOM 11580 C C . ALA B 1 355 ? -26.554 -44.202 45.342 1.00 26.32 335 ALA C C 1
ATOM 11581 O O . ALA B 1 355 ? -27.646 -44.012 45.875 1.00 29.75 335 ALA C O 1
ATOM 11588 N N . LYS B 1 356 ? -26.118 -45.413 45.008 1.00 26.37 336 LYS C N 1
ATOM 11589 C CA . LYS B 1 356 ? -26.910 -46.607 45.279 1.00 30.73 336 LYS C CA 1
ATOM 11590 C C . LYS B 1 356 ? -26.669 -47.102 46.695 1.00 35.12 336 LYS C C 1
ATOM 11591 O O . LYS B 1 356 ? -27.409 -47.948 47.191 1.00 34.51 336 LYS C O 1
ATOM 11610 N N . LEU B 1 357 ? -25.622 -46.588 47.334 1.00 30.89 337 LEU C N 1
ATOM 11611 C CA . LEU B 1 357 ? -25.335 -46.946 48.713 1.00 32.20 337 LEU C CA 1
ATOM 11612 C C . LEU B 1 357 ? -26.426 -46.442 49.632 1.00 33.18 337 LEU C C 1
ATOM 11613 O O . LEU B 1 357 ? -26.925 -45.323 49.494 1.00 30.31 337 LEU C O 1
ATOM 11629 N N . GLU B 1 358 ? -26.801 -47.311 50.559 1.00 34.12 338 GLU C N 1
ATOM 11630 C CA . GLU B 1 358 ? -27.624 -46.954 51.693 1.00 36.82 338 GLU C CA 1
ATOM 11631 C C . GLU B 1 358 ? -27.079 -45.698 52.376 1.00 33.68 338 GLU C C 1
ATOM 11632 O O . GLU B 1 358 ? -25.896 -45.632 52.705 1.00 36.97 338 GLU C O 1
ATOM 11644 N N . GLY B 1 359 ? -27.931 -44.697 52.566 1.00 30.13 339 GLY C N 1
ATOM 11645 C CA . GLY B 1 359 ? -27.552 -43.507 53.308 1.00 31.57 339 GLY C CA 1
ATOM 11646 C C . GLY B 1 359 ? -27.096 -42.330 52.463 1.00 28.14 339 GLY C C 1
ATOM 11647 O O . GLY B 1 359 ? -26.956 -41.223 52.969 1.00 27.03 339 GLY C O 1
ATOM 11651 N N . VAL B 1 360 ? -26.866 -42.553 51.172 1.00 28.43 340 VAL C N 1
ATOM 11652 C CA . VAL B 1 360 ? -26.452 -41.466 50.286 1.00 31.78 340 VAL C CA 1
ATOM 11653 C C . VAL B 1 360 ? -27.666 -40.819 49.635 1.00 30.96 340 VAL C C 1
ATOM 11654 O O . VAL B 1 360 ? -28.389 -41.468 48.879 1.00 26.86 340 VAL C O 1
ATOM 11667 N N . LYS B 1 361 ? -27.881 -39.538 49.926 1.00 26.13 341 LYS C N 1
ATOM 11668 C CA . LYS B 1 361 ? -28.962 -38.793 49.299 1.00 28.23 341 LYS C CA 1
ATOM 11669 C C . LYS B 1 361 ? -28.517 -38.221 47.955 1.00 26.60 341 LYS C C 1
ATOM 11670 O O . LYS B 1 361 ? -29.296 -38.174 47.008 1.00 27.77 341 LYS C O 1
ATOM 11689 N N . GLU B 1 362 ? -27.257 -37.798 47.895 1.00 25.31 342 GLU C N 1
ATOM 11690 C CA . GLU B 1 362 ? -26.722 -37.040 46.772 1.00 22.96 342 GLU C CA 1
ATOM 11691 C C . GLU B 1 362 ? -25.200 -37.170 46.785 1.00 24.89 342 GLU C C 1
ATOM 11692 O O . GLU B 1 362 ? -24.584 -37.279 47.842 1.00 24.19 342 GLU C O 1
ATOM 11704 N N . CYS B 1 363 ? -24.601 -37.166 45.605 1.00 20.90 343 CYS C N 1
ATOM 11705 C CA . CYS B 1 363 ? -23.189 -37.489 45.446 1.00 22.05 343 CYS C CA 1
ATOM 11706 C C . CYS B 1 363 ? -22.590 -36.663 44.318 1.00 28.23 343 CYS C C 1
ATOM 11707 O O . CYS B 1 363 ? -23.170 -36.610 43.242 1.00 23.70 343 CYS C O 1
ATOM 11715 N N . TYR B 1 364 ? -21.441 -36.035 44.565 1.00 25.01 344 TYR C N 1
ATOM 11716 C CA . TYR B 1 364 ? -20.653 -35.408 43.498 1.00 21.35 344 TYR C CA 1
ATOM 11717 C C . TYR B 1 364 ? -19.259 -36.016 43.459 1.00 24.44 344 TYR C C 1
ATOM 11718 O O . TYR B 1 364 ? -18.633 -36.214 44.497 1.00 24.67 344 TYR C O 1
ATOM 11736 N N . VAL B 1 365 ? -18.786 -36.321 42.251 1.00 21.87 345 VAL C N 1
ATOM 11737 C CA . VAL B 1 365 ? -17.459 -36.891 42.056 1.00 19.63 345 VAL C CA 1
ATOM 11738 C C . VAL B 1 365 ? -16.665 -36.006 41.106 1.00 22.68 345 VAL C C 1
ATOM 11739 O O . VAL B 1 365 ? -17.090 -35.754 39.972 1.00 22.36 345 VAL C O 1
ATOM 11752 N N . ARG B 1 366 ? -15.519 -35.534 41.585 1.00 22.81 346 ARG C N 1
ATOM 11753 C CA . ARG B 1 366 ? -14.583 -34.753 40.788 1.00 22.03 346 ARG C CA 1
ATOM 11754 C C . ARG B 1 366 ? -13.241 -35.485 40.713 1.00 22.75 346 ARG C C 1
ATOM 11755 O O . ARG B 1 366 ? -12.767 -36.023 41.711 1.00 23.35 346 ARG C O 1
ATOM 11776 N N . ILE B 1 367 ? -12.641 -35.511 39.525 1.00 20.11 347 ILE C N 1
ATOM 11777 C CA . ILE B 1 367 ? -11.370 -36.202 39.305 1.00 19.48 347 ILE C CA 1
ATOM 11778 C C . ILE B 1 367 ? -10.387 -35.284 38.589 1.00 29.04 347 ILE C C 1
ATOM 11779 O O . ILE B 1 367 ? -10.739 -34.626 37.613 1.00 26.40 347 ILE C O 1
ATOM 11795 N N . LEU B 1 368 ? -9.153 -35.252 39.082 1.00 24.38 348 LEU C N 1
ATOM 11796 C CA . LEU B 1 368 ? -8.121 -34.369 38.555 1.00 26.15 348 LEU C CA 1
ATOM 11797 C C . LEU B 1 368 ? -6.861 -35.189 38.302 1.00 28.54 348 LEU C C 1
ATOM 11798 O O . LEU B 1 368 ? -6.362 -35.859 39.199 1.00 24.19 348 LEU C O 1
ATOM 11814 N N . SER B 1 369 ? -6.356 -35.156 37.071 1.00 25.95 349 SER C N 1
ATOM 11815 C CA . SER B 1 369 ? -5.238 -36.019 36.697 1.00 24.88 349 SER C CA 1
ATOM 11816 C C . SER B 1 369 ? -3.890 -35.513 37.204 1.00 28.29 349 SER C C 1
ATOM 11817 O O . SER B 1 369 ? -3.703 -34.316 37.435 1.00 28.41 349 SER C O 1
ATOM 11825 N N . GLN B 1 370 ? -2.964 -36.454 37.370 1.00 35.82 350 GLN C N 1
ATOM 11826 C CA . GLN B 1 370 ? -1.570 -36.157 37.668 1.00 36.70 350 GLN C CA 1
ATOM 11827 C C . GLN B 1 370 ? -0.730 -36.408 36.407 1.00 35.29 350 GLN C C 1
ATOM 11828 O O . GLN B 1 370 ? -0.520 -37.553 35.996 1.00 30.65 350 GLN C O 1
ATOM 11842 N N . ALA B 1 371 ? -0.283 -35.327 35.780 1.00 35.19 351 ALA C N 1
ATOM 11843 C CA . ALA B 1 371 ? 0.523 -35.428 34.571 1.00 37.68 351 ALA C CA 1
ATOM 11844 C C . ALA B 1 371 ? 1.774 -36.261 34.832 1.00 42.57 351 ALA C C 1
ATOM 11845 O O . ALA B 1 371 ? 2.460 -36.074 35.840 1.00 39.48 351 ALA C O 1
ATOM 11852 N N . GLY B 1 372 ? 2.057 -37.193 33.927 1.00 40.12 352 GLY C N 1
ATOM 11853 C CA . GLY B 1 372 ? 3.197 -38.077 34.071 1.00 40.23 352 GLY C CA 1
ATOM 11854 C C . GLY B 1 372 ? 2.856 -39.354 34.813 1.00 42.95 352 GLY C C 1
ATOM 11855 O O . GLY B 1 372 ? 3.672 -40.274 34.879 1.00 39.41 352 GLY C O 1
ATOM 11859 N N . LYS B 1 373 ? 1.648 -39.410 35.368 1.00 36.99 353 LYS C N 1
ATOM 11860 C CA . LYS B 1 373 ? 1.196 -40.575 36.117 1.00 37.11 353 LYS C CA 1
ATOM 11861 C C . LYS B 1 373 ? 0.060 -41.281 35.392 1.00 33.71 353 LYS C C 1
ATOM 11862 O O . LYS B 1 373 ? -0.674 -40.645 34.635 1.00 37.11 353 LYS C O 1
ATOM 11881 N N . PRO B 1 374 ? -0.085 -42.601 35.616 1.00 34.74 354 PRO C N 1
ATOM 11882 C CA . PRO B 1 374 ? -1.217 -43.334 35.043 1.00 36.80 354 PRO C CA 1
ATOM 11883 C C . PRO B 1 374 ? -2.542 -42.640 35.320 1.00 38.78 354 PRO C C 1
ATOM 11884 O O . PRO B 1 374 ? -2.716 -41.999 36.362 1.00 31.93 354 PRO C O 1
ATOM 11895 N N . ILE B 1 375 ? -3.468 -42.769 34.383 1.00 31.94 355 ILE C N 1
ATOM 11896 C CA . ILE B 1 375 ? -4.744 -42.082 34.478 1.00 38.04 355 ILE C CA 1
ATOM 11897 C C . ILE B 1 375 ? -5.606 -42.594 35.632 1.00 27.43 355 ILE C C 1
ATOM 11898 O O . ILE B 1 375 ? -6.485 -41.874 36.096 1.00 34.26 355 ILE C O 1
ATOM 11914 N N . ASN B 1 376 ? -5.354 -43.819 36.099 1.00 29.55 356 ASN C N 1
ATOM 11915 C CA . ASN B 1 376 ? -6.061 -44.345 37.268 1.00 35.85 356 ASN C CA 1
ATOM 11916 C C . ASN B 1 376 ? -5.274 -44.110 38.560 1.00 35.05 356 ASN C C 1
ATOM 11917 O O . ASN B 1 376 ? -5.522 -44.755 39.579 1.00 31.92 356 ASN C O 1
ATOM 11928 N N . GLU B 1 377 ? -4.334 -43.171 38.506 1.00 31.57 357 GLU C N 1
ATOM 11929 C CA . GLU B 1 377 ? -3.646 -42.679 39.694 1.00 28.79 357 GLU C CA 1
ATOM 11930 C C . GLU B 1 377 ? -3.753 -41.160 39.731 1.00 24.06 357 GLU C C 1
ATOM 11931 O O . GLU B 1 377 ? -2.754 -40.458 39.596 1.00 27.09 357 GLU C O 1
ATOM 11943 N N . PRO B 1 378 ? -4.980 -40.645 39.899 1.00 22.23 358 PRO C N 1
ATOM 11944 C CA . PRO B 1 378 ? -5.233 -39.204 39.817 1.00 21.48 358 PRO C CA 1
ATOM 11945 C C . PRO B 1 378 ? -4.561 -38.394 40.921 1.00 25.55 358 PRO C C 1
ATOM 11946 O O . PRO B 1 378 ? -4.255 -38.923 41.991 1.00 31.10 358 PRO C O 1
ATOM 11957 N N . LYS B 1 379 ? -4.329 -37.116 40.635 1.00 25.41 359 LYS C N 1
ATOM 11958 C CA . LYS B 1 379 ? -3.828 -36.166 41.614 1.00 29.84 359 LYS C CA 1
ATOM 11959 C C . LYS B 1 379 ? -4.813 -36.047 42.773 1.00 29.94 359 LYS C C 1
ATOM 11960 O O . LYS B 1 379 ? -4.426 -35.961 43.946 1.00 29.86 359 LYS C O 1
ATOM 11979 N N . ALA B 1 380 ? -6.095 -36.047 42.431 1.00 26.81 360 ALA C N 1
ATOM 11980 C CA . ALA B 1 380 ? -7.154 -35.979 43.423 1.00 27.18 360 ALA C CA 1
ATOM 11981 C C . ALA B 1 380 ? -8.433 -36.571 42.857 1.00 31.22 360 ALA C C 1
ATOM 11982 O O . ALA B 1 380 ? -8.749 -36.385 41.677 1.00 24.21 360 ALA C O 1
ATOM 11989 N N . LEU B 1 381 ? -9.142 -37.313 43.697 1.00 26.42 361 LEU C N 1
ATOM 11990 C CA . LEU B 1 381 ? -10.492 -37.754 43.390 1.00 21.77 361 LEU C CA 1
ATOM 11991 C C . LEU B 1 381 ? -11.350 -37.424 44.606 1.00 29.54 361 LEU C C 1
ATOM 11992 O O . LEU B 1 381 ? -11.210 -38.023 45.677 1.00 27.51 361 LEU C O 1
ATOM 12008 N N . ASP B 1 382 ? -12.227 -36.447 44.416 1.00 27.54 362 ASP C N 1
ATOM 12009 C CA . ASP B 1 382 ? -12.994 -35.849 45.489 1.00 27.16 362 ASP C CA 1
ATOM 12010 C C . ASP B 1 382 ? -14.429 -36.354 45.454 1.00 29.72 362 ASP C C 1
ATOM 12011 O O . ASP B 1 382 ? -15.104 -36.249 44.431 1.00 25.41 362 ASP C O 1
ATOM 12020 N N . ILE B 1 383 ? -14.884 -36.911 46.571 1.00 23.89 363 ILE C N 1
ATOM 12021 C CA . ILE B 1 383 ? -16.246 -37.423 46.684 1.00 20.74 363 ILE C CA 1
ATOM 12022 C C . ILE B 1 383 ? -17.014 -36.630 47.735 1.00 26.18 363 ILE C C 1
ATOM 12023 O O . ILE B 1 383 ? -16.685 -36.681 48.924 1.00 26.95 363 ILE C O 1
ATOM 12039 N N . GLU B 1 384 ? -18.020 -35.883 47.283 1.00 25.02 364 GLU C N 1
ATOM 12040 C CA . GLU B 1 384 ? -18.897 -35.114 48.166 1.00 23.21 364 GLU C CA 1
ATOM 12041 C C . GLU B 1 384 ? -20.232 -35.836 48.339 1.00 24.62 364 GLU C C 1
ATOM 12042 O O . GLU B 1 384 ? -20.900 -36.147 47.363 1.00 24.33 364 GLU C O 1
ATOM 12054 N N . ILE B 1 385 ? -20.620 -36.099 49.582 1.00 21.98 365 ILE C N 1
ATOM 12055 C CA . ILE B 1 385 ? -21.838 -36.858 49.847 1.00 22.73 365 ILE C CA 1
ATOM 12056 C C . ILE B 1 385 ? -22.775 -36.117 50.788 1.00 26.47 365 ILE C C 1
ATOM 12057 O O . ILE B 1 385 ? -22.380 -35.730 51.891 1.00 24.15 365 ILE C O 1
ATOM 12073 N N . ILE B 1 386 ? -24.016 -35.914 50.347 1.00 26.04 366 ILE C N 1
ATOM 12074 C CA . ILE B 1 386 ? -25.079 -35.482 51.249 1.00 25.36 366 ILE C CA 1
ATOM 12075 C C . ILE B 1 386 ? -25.708 -36.736 51.841 1.00 29.41 366 ILE C C 1
ATOM 12076 O O . ILE B 1 386 ? -26.262 -37.560 51.113 1.00 25.01 366 ILE C O 1
ATOM 12092 N N . THR B 1 387 ? -25.602 -36.886 53.162 1.00 26.87 367 THR C N 1
ATOM 12093 C CA . THR B 1 387 ? -26.119 -38.064 53.844 1.00 26.46 367 THR C CA 1
ATOM 12094 C C . THR B 1 387 ? -27.618 -37.955 54.123 1.00 28.91 367 THR C C 1
ATOM 12095 O O . THR B 1 387 ? -28.156 -36.864 54.315 1.00 27.24 367 THR C O 1
ATOM 12106 N N . GLU B 1 388 ? -28.284 -39.101 54.142 1.00 24.72 368 GLU C N 1
ATOM 12107 C CA . GLU B 1 388 ? -29.654 -39.185 54.626 1.00 30.21 368 GLU C CA 1
ATOM 12108 C C . GLU B 1 388 ? -29.674 -38.998 56.138 1.00 34.53 368 GLU C C 1
ATOM 12109 O O . GLU B 1 388 ? -28.660 -39.193 56.807 1.00 29.63 368 GLU C O 1
ATOM 12121 N N . ASP B 1 389 ? -30.829 -38.630 56.677 1.00 35.79 369 ASP C N 1
ATOM 12122 C CA . ASP B 1 389 ? -30.967 -38.472 58.123 1.00 36.10 369 ASP C CA 1
ATOM 12123 C C . ASP B 1 389 ? -30.609 -39.760 58.863 1.00 34.93 369 ASP C C 1
ATOM 12124 O O . ASP B 1 389 ? -31.009 -40.857 58.469 1.00 32.20 369 ASP C O 1
ATOM 12133 N N . SER B 1 390 ? -29.823 -39.592 59.922 1.00 36.96 370 SER C N 1
ATOM 12134 C CA . SER B 1 390 ? -29.400 -40.665 60.822 1.00 36.24 370 SER C CA 1
ATOM 12135 C C . SER B 1 390 ? -28.299 -41.561 60.256 1.00 37.67 370 SER C C 1
ATOM 12136 O O . SER B 1 390 ? -27.996 -42.604 60.838 1.00 32.12 370 SER C O 1
ATOM 12144 N N . TYR B 1 391 ? -27.695 -41.164 59.136 1.00 34.97 371 TYR C N 1
ATOM 12145 C CA . TYR B 1 391 ? -26.508 -41.855 58.639 1.00 29.03 371 TYR C CA 1
ATOM 12146 C C . TYR B 1 391 ? -25.239 -41.073 58.931 1.00 32.11 371 TYR C C 1
ATOM 12147 O O . TYR B 1 391 ? -25.199 -39.845 58.817 1.00 31.61 371 TYR C O 1
ATOM 12165 N N . ASP B 1 392 ? -24.204 -41.815 59.306 1.00 31.66 372 ASP C N 1
ATOM 12166 C CA . ASP B 1 392 ? -22.885 -41.263 59.572 1.00 32.38 372 ASP C CA 1
ATOM 12167 C C . ASP B 1 392 ? -22.022 -41.380 58.317 1.00 32.34 372 ASP C C 1
ATOM 12168 O O . ASP B 1 392 ? -21.849 -42.469 57.782 1.00 29.61 372 ASP C O 1
ATOM 12177 N N . ILE B 1 393 ? -21.484 -40.256 57.856 1.00 31.50 373 ILE C N 1
ATOM 12178 C CA . ILE B 1 393 ? -20.602 -40.245 56.692 1.00 31.94 373 ILE C CA 1
ATOM 12179 C C . ILE B 1 393 ? -19.489 -41.288 56.856 1.00 29.74 373 ILE C C 1
ATOM 12180 O O . ILE B 1 393 ? -19.027 -41.880 55.892 1.00 27.48 373 ILE C O 1
ATOM 12196 N N . LYS B 1 394 ? -19.081 -41.544 58.093 1.00 28.26 374 LYS C N 1
ATOM 12197 C CA . LYS B 1 394 ? -17.949 -42.431 58.311 1.00 28.97 374 LYS C CA 1
ATOM 12198 C C . LYS B 1 394 ? -18.309 -43.903 58.108 1.00 26.58 374 LYS C C 1
ATOM 12199 O O . LYS B 1 394 ? -17.427 -44.729 57.883 1.00 29.95 374 LYS C O 1
ATOM 12218 N N . ASP B 1 395 ? -19.595 -44.232 58.153 1.00 26.76 375 ASP C N 1
ATOM 12219 C CA . ASP B 1 395 ? -20.027 -45.588 57.823 1.00 28.42 375 ASP C CA 1
ATOM 12220 C C . ASP B 1 395 ? -20.099 -45.778 56.307 1.00 29.57 375 ASP C C 1
ATOM 12221 O O . ASP B 1 395 ? -19.893 -46.877 55.792 1.00 35.46 375 ASP C O 1
ATOM 12230 N N . ILE B 1 396 ? -20.381 -44.696 55.597 1.00 27.71 376 ILE C N 1
ATOM 12231 C CA . ILE B 1 396 ? -20.524 -44.747 54.142 1.00 25.73 376 ILE C CA 1
ATOM 12232 C C . ILE B 1 396 ? -19.162 -44.701 53.442 1.00 29.90 376 ILE C C 1
ATOM 12233 O O . ILE B 1 396 ? -18.958 -45.357 52.421 1.00 33.45 376 ILE C O 1
ATOM 12249 N N . GLU B 1 397 ? -18.235 -43.944 54.017 1.00 26.90 377 GLU C N 1
ATOM 12250 C CA . GLU B 1 397 ? -16.943 -43.655 53.397 1.00 27.14 377 GLU C CA 1
ATOM 12251 C C . GLU B 1 397 ? -16.159 -44.878 52.883 1.00 32.78 377 GLU C C 1
ATOM 12252 O O . GLU B 1 397 ? -15.684 -44.863 51.736 1.00 28.28 377 GLU C O 1
ATOM 12264 N N . PRO B 1 398 ? -16.009 -45.930 53.712 1.00 32.86 378 PRO C N 1
ATOM 12265 C CA . PRO B 1 398 ? -15.262 -47.103 53.236 1.00 34.04 378 PRO C CA 1
ATOM 12266 C C . PRO B 1 398 ? -15.868 -47.721 51.982 1.00 30.07 378 PRO C C 1
ATOM 12267 O O . PRO B 1 398 ? -15.127 -48.099 51.078 1.00 31.10 378 PRO C O 1
ATOM 12278 N N . LYS B 1 399 ? -17.193 -47.827 51.945 1.00 32.39 379 LYS C N 1
ATOM 12279 C CA . LYS B 1 399 ? -17.896 -48.391 50.799 1.00 34.39 379 LYS C CA 1
ATOM 12280 C C . LYS B 1 399 ? -17.723 -47.502 49.566 1.00 30.02 379 LYS C C 1
ATOM 12281 O O . LYS B 1 399 ? -17.543 -47.998 48.457 1.00 31.76 379 LYS C O 1
ATOM 12300 N N . ALA B 1 400 ? -17.781 -46.188 49.772 1.00 28.86 380 ALA C N 1
ATOM 12301 C CA . ALA B 1 400 ? -17.609 -45.229 48.688 1.00 29.15 380 ALA C CA 1
ATOM 12302 C C . ALA B 1 400 ? -16.196 -45.284 48.114 1.00 32.94 380 ALA C C 1
ATOM 12303 O O . ALA B 1 400 ? -16.018 -45.232 46.898 1.00 27.16 380 ALA C O 1
ATOM 12310 N N . LYS B 1 401 ? -15.191 -45.379 48.978 1.00 26.50 381 LYS C N 1
ATOM 12311 C CA . LYS B 1 401 ? -13.807 -45.438 48.509 1.00 31.58 381 LYS C CA 1
ATOM 12312 C C . LYS B 1 401 ? -13.545 -46.744 47.766 1.00 33.29 381 LYS C C 1
ATOM 12313 O O . LYS B 1 401 ? -12.787 -46.783 46.794 1.00 32.18 381 LYS C O 1
ATOM 12332 N N . GLU B 1 402 ? -14.195 -47.809 48.218 1.00 34.44 382 GLU C N 1
ATOM 12333 C CA . GLU B 1 402 ? -14.072 -49.108 47.572 1.00 35.95 382 GLU C CA 1
ATOM 12334 C C . GLU B 1 402 ? -14.619 -49.062 46.145 1.00 29.89 382 GLU C C 1
ATOM 12335 O O . GLU B 1 402 ? -14.014 -49.614 45.225 1.00 31.34 382 GLU C O 1
ATOM 12347 N N . ILE B 1 403 ? -15.763 -48.405 45.965 1.00 27.11 383 ILE C N 1
ATOM 12348 C CA . ILE B 1 403 ? -16.360 -48.257 44.637 1.00 31.51 383 ILE C CA 1
ATOM 12349 C C . ILE B 1 403 ? -15.428 -47.476 43.710 1.00 28.02 383 ILE C C 1
ATOM 12350 O O . ILE B 1 403 ? -15.196 -47.877 42.568 1.00 32.22 383 ILE C O 1
ATOM 12366 N N . ALA B 1 404 ? -14.904 -46.357 44.202 1.00 28.36 384 ALA C N 1
ATOM 12367 C CA . ALA B 1 404 ? -14.012 -45.525 43.403 1.00 29.64 384 ALA C CA 1
ATOM 12368 C C . ALA B 1 404 ? -12.746 -46.287 43.026 1.00 33.16 384 ALA C C 1
ATOM 12369 O O . ALA B 1 404 ? -12.266 -46.193 41.897 1.00 29.55 384 ALA C O 1
ATOM 12376 N N . ASN B 1 405 ? -12.210 -47.049 43.970 1.00 29.02 385 ASN C N 1
ATOM 12377 C CA . ASN B 1 405 ? -11.011 -47.836 43.710 1.00 33.98 385 ASN C CA 1
ATOM 12378 C C . ASN B 1 405 ? -11.303 -48.987 42.753 1.00 31.66 385 ASN C C 1
ATOM 12379 O O . ASN B 1 405 ? -10.448 -49.375 41.958 1.00 35.07 385 ASN C O 1
ATOM 12390 N N . LYS B 1 406 ? -12.517 -49.525 42.831 1.00 29.43 386 LYS C N 1
ATOM 12391 C CA . LYS B 1 406 ? -12.937 -50.608 41.953 1.00 34.29 386 LYS C CA 1
ATOM 12392 C C . LYS B 1 406 ? -12.914 -50.137 40.504 1.00 33.62 386 LYS C C 1
ATOM 12393 O O . LYS B 1 406 ? -12.373 -50.811 39.625 1.00 35.53 386 LYS C O 1
ATOM 12412 N N . TRP B 1 407 ? -13.499 -48.969 40.266 1.00 31.19 387 TRP C N 1
ATOM 12413 C CA . TRP B 1 407 ? -13.594 -48.423 38.918 1.00 31.46 387 TRP C CA 1
ATOM 12414 C C . TRP B 1 407 ? -12.224 -48.012 38.378 1.00 32.01 387 TRP C C 1
ATOM 12415 O O . TRP B 1 407 ? -11.932 -48.212 37.201 1.00 33.23 387 TRP C O 1
ATOM 12436 N N . LEU B 1 408 ? -11.382 -47.440 39.232 1.00 30.54 388 LEU C N 1
ATOM 12437 C CA . LEU B 1 408 ? -10.040 -47.054 38.806 1.00 32.28 388 LEU C CA 1
ATOM 12438 C C . LEU B 1 408 ? -9.201 -48.283 38.449 1.00 38.80 388 LEU C C 1
ATOM 12439 O O . LEU B 1 408 ? -8.441 -48.258 37.481 1.00 39.56 388 LEU C O 1
ATOM 12455 N N . ASP B 1 409 ? -9.336 -49.356 39.226 1.00 33.45 389 ASP C N 1
ATOM 12456 C CA . ASP B 1 409 ? -8.655 -50.608 38.902 1.00 36.34 389 ASP C CA 1
ATOM 12457 C C . ASP B 1 409 ? -9.067 -51.081 37.512 1.00 39.25 389 ASP C C 1
ATOM 12458 O O . ASP B 1 409 ? -8.253 -51.607 36.752 1.00 41.79 389 ASP C O 1
ATOM 12467 N N . ASN B 1 410 ? -10.341 -50.877 37.193 1.00 34.06 390 ASN C N 1
ATOM 12468 C CA . ASN B 1 410 ? -10.927 -51.372 35.955 1.00 42.02 390 ASN C CA 1
ATOM 12469 C C . ASN B 1 410 ? -11.070 -50.282 34.896 1.00 34.50 390 ASN C C 1
ATOM 12470 O O . ASN B 1 410 ? -12.003 -50.306 34.098 1.00 38.99 390 ASN C O 1
ATOM 12481 N N . ILE B 1 411 ? -10.146 -49.330 34.878 1.00 30.22 391 ILE C N 1
ATOM 12482 C CA . ILE B 1 411 ? -10.288 -48.183 33.991 1.00 37.05 391 ILE C CA 1
ATOM 12483 C C . ILE B 1 411 ? -10.196 -48.592 32.520 1.00 41.36 391 ILE C C 1
ATOM 12484 O O . ILE B 1 411 ? -10.778 -47.939 31.659 1.00 43.64 391 ILE C O 1
ATOM 12500 N N . MET B 1 412 ? -9.483 -49.677 32.230 1.00 42.39 392 MET C N 1
ATOM 12501 C CA . MET B 1 412 ? -9.392 -50.166 30.858 1.00 47.41 392 MET C CA 1
ATOM 12502 C C . MET B 1 412 ? -10.721 -50.782 30.434 1.00 45.15 392 MET C C 1
ATOM 12503 O O . MET B 1 412 ? -11.065 -50.796 29.254 1.00 34.62 392 MET C O 1
ATOM 12517 N N . GLU B 1 413 ? -11.467 -51.294 31.405 1.00 39.33 393 GLU C N 1
ATOM 12518 C CA . GLU B 1 413 ? -12.808 -51.797 31.147 1.00 46.62 393 GLU C CA 1
ATOM 12519 C C . GLU B 1 413 ? -13.708 -50.651 30.701 1.00 43.05 393 GLU C C 1
ATOM 12520 O O . GLU B 1 413 ? -14.572 -50.820 29.841 1.00 40.97 393 GLU C O 1
ATOM 12532 N N . VAL B 1 414 ? -13.501 -49.482 31.296 1.00 38.54 394 VAL C N 1
ATOM 12533 C CA . VAL B 1 414 ? -14.272 -48.296 30.938 1.00 41.08 394 VAL C CA 1
ATOM 12534 C C . VAL B 1 414 ? -14.026 -47.932 29.478 1.00 39.00 394 VAL C C 1
ATOM 12535 O O . VAL B 1 414 ? -14.954 -47.604 28.735 1.00 34.68 394 VAL C O 1
ATOM 12548 N N . GLN B 1 415 ? -12.762 -47.987 29.080 1.00 39.63 395 GLN C N 1
ATOM 12549 C CA . GLN B 1 415 ? -12.375 -47.701 27.707 1.00 38.46 395 GLN C CA 1
ATOM 12550 C C . GLN B 1 415 ? -13.110 -48.636 26.752 1.00 40.84 395 GLN C C 1
ATOM 12551 O O . GLN B 1 415 ? -13.656 -48.207 25.738 1.00 31.73 395 GLN C O 1
ATOM 12565 N N . LYS B 1 416 ? -13.133 -49.917 27.102 1.00 37.25 396 LYS C N 1
ATOM 12566 C CA . LYS B 1 416 ? -13.839 -50.928 26.324 1.00 35.08 396 LYS C CA 1
ATOM 12567 C C . LYS B 1 416 ? -15.341 -50.629 26.223 1.00 32.18 396 LYS C C 1
ATOM 12568 O O . LYS B 1 416 ? -15.943 -50.772 25.159 1.00 31.04 396 LYS C O 1
ATOM 12587 N N . MET B 1 417 ? -15.941 -50.213 27.333 1.00 27.69 397 MET C N 1
ATOM 12588 C CA . MET B 1 417 ? -17.351 -49.833 27.350 1.00 30.86 397 MET C CA 1
ATOM 12589 C C . MET B 1 417 ? -17.650 -48.692 26.379 1.00 30.64 397 MET C C 1
ATOM 12590 O O . MET B 1 417 ? -18.703 -48.668 25.745 1.00 32.11 397 MET C O 1
ATOM 12604 N N . ILE B 1 418 ? -16.728 -47.743 26.270 1.00 28.55 398 ILE C N 1
ATOM 12605 C CA . ILE B 1 418 ? -16.919 -46.621 25.356 1.00 31.40 398 ILE C CA 1
ATOM 12606 C C . ILE B 1 418 ? -16.898 -47.124 23.917 1.00 33.20 398 ILE C C 1
ATOM 12607 O O . ILE B 1 418 ? -17.770 -46.792 23.115 1.00 34.14 398 ILE C O 1
ATOM 12623 N N . VAL B 1 419 ? -15.893 -47.931 23.600 1.00 33.31 399 VAL C N 1
ATOM 12624 C CA . VAL B 1 419 ? -15.726 -48.449 22.248 1.00 32.50 399 VAL C CA 1
ATOM 12625 C C . VAL B 1 419 ? -16.925 -49.302 21.825 1.00 37.99 399 VAL C C 1
ATOM 12626 O O . VAL B 1 419 ? -17.310 -49.306 20.653 1.00 33.68 399 VAL C O 1
ATOM 12639 N N . GLU B 1 420 ? -17.523 -50.010 22.778 1.00 33.09 400 GLU C N 1
ATOM 12640 C CA . GLU B 1 420 ? -18.659 -50.883 22.480 1.00 33.41 400 GLU C CA 1
ATOM 12641 C C . GLU B 1 420 ? -20.000 -50.160 22.620 1.00 33.49 400 GLU C C 1
ATOM 12642 O O . GLU B 1 420 ? -21.057 -50.779 22.522 1.00 36.21 400 GLU C O 1
ATOM 12654 N N . GLY B 1 421 ? -19.954 -48.851 22.844 1.00 33.54 401 GLY C N 1
ATOM 12655 C CA . GLY B 1 421 ? -21.164 -48.051 22.912 1.00 34.55 401 GLY C CA 1
ATOM 12656 C C . GLY B 1 421 ? -22.046 -48.374 24.103 1.00 36.33 401 GLY C C 1
ATOM 12657 O O . GLY B 1 421 ? -23.262 -48.188 24.048 1.00 38.28 401 GLY C O 1
ATOM 12661 N N . LYS B 1 422 ? -21.435 -48.840 25.188 1.00 34.58 402 LYS C N 1
ATOM 12662 C CA . LYS B 1 422 ? -22.185 -49.236 26.378 1.00 36.57 402 LYS C CA 1
ATOM 12663 C C . LYS B 1 422 ? -22.386 -48.082 27.360 1.00 36.85 402 LYS C C 1
ATOM 12664 O O . LYS B 1 422 ? -23.086 -48.235 28.357 1.00 37.12 402 LYS C O 1
ATOM 12683 N N . VAL B 1 423 ? -21.767 -46.937 27.075 1.00 31.44 403 VAL C N 1
ATOM 12684 C CA . VAL B 1 423 ? -22.006 -45.710 27.828 1.00 28.59 403 VAL C CA 1
ATOM 12685 C C . VAL B 1 423 ? -22.264 -44.544 26.884 1.00 34.38 403 VAL C C 1
ATOM 12686 O O . VAL B 1 423 ? -21.894 -44.597 25.715 1.00 30.69 403 VAL C O 1
ATOM 12699 N N . THR B 1 424 ? -22.887 -43.490 27.406 1.00 31.23 404 THR C N 1
ATOM 12700 C CA . THR B 1 424 ? -23.248 -42.318 26.607 1.00 31.68 404 THR C CA 1
ATOM 12701 C C . THR B 1 424 ? -22.173 -41.233 26.666 1.00 28.56 404 THR C C 1
ATOM 12702 O O . THR B 1 424 ? -21.491 -41.091 27.684 1.00 30.79 404 THR C O 1
ATOM 12713 N N . THR B 1 425 ? -22.027 -40.481 25.572 1.00 24.10 405 THR C N 1
ATOM 12714 C CA . THR B 1 425 ? -21.153 -39.307 25.527 1.00 19.75 405 THR C CA 1
ATOM 12715 C C . THR B 1 425 ? -21.976 -38.037 25.322 1.00 16.11 405 THR C C 1
ATOM 12716 O O . THR B 1 425 ? -21.433 -36.926 25.266 1.00 23.07 405 THR C O 1
ATOM 12727 N N . PHE B 1 426 ? -23.291 -38.212 25.221 1.00 20.46 406 PHE C N 1
ATOM 12728 C CA . PHE B 1 426 ? -24.234 -37.113 25.043 1.00 18.68 406 PHE C CA 1
ATOM 12729 C C . PHE B 1 426 ? -25.637 -37.682 25.182 1.00 19.35 406 PHE C C 1
ATOM 12730 O O . PHE B 1 426 ? -25.804 -38.896 25.335 1.00 22.34 406 PHE C O 1
#

Nearest PDB structures (foldseek):
  7p82-assembly1_C  TM=1.001E+00  e=5.442E-90  Methanocaldococcus jannaschii DSM 2661
  7p83-assembly1_C  TM=1.001E+00  e=5.785E-89  Methanocaldococcus jannaschii DSM 2661
  7p8m-assembly1_A  TM=9.656E-01  e=2.562E-83  Methanocaldococcus jannaschii DSM 2661
  7p83-assembly1_A  TM=9.640E-01  e=6.121E-83  Methanocaldococcus jannaschii DSM 2661
  4ws9-assembly3_I  TM=9.693E-01  e=5.273E-57  Saccharolobus solfataricus P2